Protein 5O9F (pdb70)

Structure (mmCIF, N/CA/C/O backbone):
data_5O9F
#
_entry.id   5O9F
#
_cell.length_a   65.842
_cell.length_b   105.293
_cell.length_c   109.287
_cell.angle_alpha   90.00
_cell.angle_beta   91.36
_cell.angle_gamma   90.00
#
_symmetry.space_group_name_H-M   'P 1 21 1'
#
loop_
_entity.id
_entity.type
_entity.pdbx_description
1 polymer 'Alcohol dehydrogenase'
2 non-polymer 'ZINC ION'
3 non-polymer NICOTINAMIDE-ADENINE-DINUCLEOTIDE
4 non-polymer '(2~{S})-2-methylpentanedioic acid'
5 water water
#
loop_
_atom_site.group_PDB
_atom_site.id
_atom_site.type_symbol
_atom_site.label_atom_id
_atom_site.label_alt_id
_atom_site.label_comp_id
_atom_site.label_asym_id
_atom_site.label_entity_id
_atom_site.label_seq_id
_atom_site.pdbx_PDB_ins_code
_atom_site.Cartn_x
_atom_site.Cartn_y
_atom_site.Cartn_z
_atom_site.occupancy
_atom_site.B_iso_or_equiv
_atom_site.auth_seq_id
_atom_site.auth_comp_id
_atom_site.auth_asym_id
_atom_site.auth_atom_id
_atom_site.pdbx_PDB_model_num
ATOM 1 N N . MET A 1 1 ? 96.035 28.824 270.958 1.00 28.39 1 MET A N 1
ATOM 2 C CA . MET A 1 1 ? 96.704 27.760 270.146 1.00 27.59 1 MET A CA 1
ATOM 3 C C . MET A 1 1 ? 97.036 28.283 268.770 1.00 27.39 1 MET A C 1
ATOM 4 O O . MET A 1 1 ? 96.417 29.240 268.298 1.00 27.65 1 MET A O 1
ATOM 9 N N . LYS A 1 2 ? 97.961 27.592 268.104 1.00 26.85 2 LYS A N 1
ATOM 10 C CA . LYS A 1 2 ? 98.332 27.934 266.733 1.00 26.51 2 LYS A CA 1
ATOM 11 C C . LYS A 1 2 ? 97.405 27.199 265.759 1.00 24.72 2 LYS A C 1
ATOM 12 O O . LYS A 1 2 ? 97.026 26.052 265.979 1.00 23.85 2 LYS A O 1
ATOM 18 N N . ALA A 1 3 ? 97.047 27.895 264.683 1.00 23.97 3 ALA A N 1
ATOM 19 C CA . ALA A 1 3 ? 96.216 27.352 263.629 1.00 22.84 3 ALA A CA 1
ATOM 20 C C . ALA A 1 3 ? 96.553 28.027 262.317 1.00 22.76 3 ALA A C 1
ATOM 21 O O . ALA A 1 3 ? 97.165 29.091 262.302 1.00 23.39 3 ALA A O 1
ATOM 23 N N . VAL A 1 4 ? 96.165 27.382 261.233 1.00 21.86 4 VAL A N 1
ATOM 24 C CA . VAL A 1 4 ? 96.274 27.961 259.884 1.00 22.27 4 VAL A CA 1
ATOM 25 C C . VAL A 1 4 ? 94.875 28.253 259.372 1.00 21.88 4 VAL A C 1
ATOM 26 O O . VAL A 1 4 ? 94.059 27.347 259.260 1.00 21.24 4 VAL A O 1
ATOM 30 N N . GLN A 1 5 ? 94.597 29.520 259.069 1.00 23.01 5 GLN A N 1
ATOM 31 C CA . GLN A 1 5 ? 93.258 29.927 258.650 1.00 23.06 5 GLN A CA 1
ATOM 32 C C . GLN A 1 5 ? 93.249 30.644 257.306 1.00 23.57 5 GLN A C 1
ATOM 33 O O . GLN A 1 5 ? 94.169 31.399 256.985 1.00 23.81 5 GLN A O 1
ATOM 39 N N . TYR A 1 6 ? 92.173 30.413 256.562 1.00 23.36 6 TYR A N 1
ATOM 40 C CA . TYR A 1 6 ? 91.775 31.291 255.462 1.00 24.22 6 TYR A CA 1
ATOM 41 C C . TYR A 1 6 ? 91.004 32.436 256.082 1.00 26.00 6 TYR A C 1
ATOM 42 O O . TYR A 1 6 ? 89.998 32.215 256.755 1.00 26.30 6 TYR A O 1
ATOM 51 N N . THR A 1 7 ? 91.495 33.656 255.896 1.00 27.27 7 THR A N 1
ATOM 52 C CA . THR A 1 7 ? 90.960 34.853 256.595 1.00 28.77 7 THR A CA 1
ATOM 53 C C . THR A 1 7 ? 90.415 35.972 255.692 1.00 30.66 7 THR A C 1
ATOM 54 O O . THR A 1 7 ? 89.692 36.860 256.170 1.00 31.84 7 THR A O 1
ATOM 58 N N . GLU A 1 8 ? 90.778 35.957 254.417 1.00 31.45 8 GLU A N 1
ATOM 59 C CA . GLU A 1 8 ? 90.433 37.037 253.498 1.00 33.39 8 GLU A CA 1
ATOM 60 C C . GLU A 1 8 ? 90.322 36.472 252.094 1.00 32.42 8 GLU A C 1
ATOM 61 O O . GLU A 1 8 ? 91.223 35.751 251.635 1.00 31.56 8 GLU A O 1
ATOM 67 N N . ILE A 1 9 ? 89.219 36.779 251.417 1.00 33.00 9 ILE A N 1
ATOM 68 C CA . ILE A 1 9 ? 88.957 36.234 250.076 1.00 32.74 9 ILE A CA 1
ATOM 69 C C . ILE A 1 9 ? 90.100 36.631 249.138 1.00 33.01 9 ILE A C 1
ATOM 70 O O . ILE A 1 9 ? 90.493 37.793 249.107 1.00 33.99 9 ILE A O 1
ATOM 75 N N . GLY A 1 10 ? 90.639 35.653 248.406 1.00 32.34 10 GLY A N 1
ATOM 76 C CA . GLY A 1 10 ? 91.737 35.893 247.452 1.00 33.16 10 GLY A CA 1
ATOM 77 C C . GLY A 1 10 ? 93.151 35.952 248.026 1.00 33.67 10 GLY A C 1
ATOM 78 O O . GLY A 1 10 ? 94.113 36.069 247.264 1.00 34.81 10 GLY A O 1
ATOM 79 N N . SER A 1 11 ? 93.282 35.858 249.354 1.00 32.92 11 SER A N 1
ATOM 80 C CA . SER A 1 11 ? 94.576 35.930 250.029 1.00 33.00 11 SER A CA 1
ATOM 81 C C . SER A 1 11 ? 95.030 34.539 250.428 1.00 31.02 11 SER A C 1
ATOM 82 O O . SER A 1 11 ? 94.229 33.611 250.538 1.00 29.67 11 SER A O 1
ATOM 85 N N . GLU A 1 12 ? 96.328 34.413 250.649 1.00 30.94 12 GLU A N 1
ATOM 86 C CA . GLU A 1 12 ? 96.894 33.165 251.140 1.00 29.96 12 GLU A CA 1
ATOM 87 C C . GLU A 1 12 ? 96.451 32.939 252.591 1.00 28.68 12 GLU A C 1
ATOM 88 O O . GLU A 1 12 ? 96.186 33.906 253.332 1.00 28.63 12 GLU A O 1
ATOM 94 N N . PRO A 1 13 ? 96.380 31.660 253.010 1.00 26.57 13 PRO A N 1
ATOM 95 C CA . PRO A 1 13 ? 96.104 31.370 254.419 1.00 26.42 13 PRO A CA 1
ATOM 96 C C . PRO A 1 13 ? 97.246 31.851 255.308 1.00 27.01 13 PRO A C 1
ATOM 97 O O . PRO A 1 13 ? 98.397 31.973 254.850 1.00 26.48 13 PRO A O 1
ATOM 101 N N . VAL A 1 14 ? 96.914 32.109 256.571 1.00 27.10 14 VAL A N 1
ATOM 102 C CA . VAL A 1 14 ? 97.847 32.692 257.520 1.00 28.22 14 VAL A CA 1
ATOM 103 C C . VAL A 1 14 ? 97.881 31.883 258.810 1.00 27.69 14 VAL A C 1
ATOM 104 O O . VAL A 1 14 ? 96.900 31.242 259.176 1.00 27.22 14 VAL A O 1
ATOM 108 N N . VAL A 1 15 ? 99.028 31.931 259.484 1.00 28.18 15 VAL A N 1
ATOM 109 C CA . VAL A 1 15 ? 99.193 31.329 260.799 1.00 27.93 15 VAL A CA 1
ATOM 110 C C . VAL A 1 15 ? 98.631 32.326 261.810 1.00 28.92 15 VAL A C 1
ATOM 111 O O . VAL A 1 15 ? 98.988 33.501 261.793 1.00 29.67 15 VAL A O 1
ATOM 115 N N . VAL A 1 16 ? 97.775 31.837 262.706 1.00 28.29 16 VAL A N 1
ATOM 116 C CA . VAL A 1 16 ? 97.091 32.677 263.682 1.00 29.26 16 VAL A CA 1
ATOM 117 C C . VAL A 1 16 ? 97.255 32.097 265.085 1.00 29.43 16 VAL A C 1
ATOM 118 O O . VAL A 1 16 ? 97.669 30.963 265.243 1.00 28.31 16 VAL A O 1
ATOM 122 N N . ASP A 1 17 ? 96.938 32.908 266.093 1.00 31.27 17 ASP A N 1
ATOM 123 C CA . ASP A 1 17 ? 96.746 32.430 267.452 1.00 32.02 17 ASP A CA 1
ATOM 124 C C . ASP A 1 17 ? 95.278 32.666 267.798 1.00 31.14 17 ASP A C 1
ATOM 125 O O . ASP A 1 17 ? 94.802 33.805 267.787 1.00 31.66 17 ASP A O 1
ATOM 130 N N . ILE A 1 18 ? 94.577 31.575 268.102 1.00 29.44 18 ILE A N 1
ATOM 131 C CA . ILE A 1 18 ? 93.167 31.611 268.471 1.00 29.00 18 ILE A CA 1
ATOM 132 C C . ILE A 1 18 ? 92.978 30.721 269.704 1.00 28.84 18 ILE A C 1
ATOM 133 O O . ILE A 1 18 ? 93.827 29.867 269.970 1.00 28.25 18 ILE A O 1
ATOM 138 N N . PRO A 1 19 ? 91.875 30.915 270.459 1.00 29.17 19 PRO A N 1
ATOM 139 C CA . PRO A 1 19 ? 91.712 30.114 271.681 1.00 29.20 19 PRO A CA 1
ATOM 140 C C . PRO A 1 19 ? 91.589 28.630 271.441 1.00 27.78 19 PRO A C 1
ATOM 141 O O . PRO A 1 19 ? 90.943 28.200 270.480 1.00 26.97 19 PRO A O 1
ATOM 145 N N . THR A 1 20 ? 92.214 27.845 272.316 1.00 27.83 20 THR A N 1
ATOM 146 C CA . THR A 1 20 ? 91.984 26.409 272.343 1.00 27.51 20 THR A CA 1
ATOM 147 C C . THR A 1 20 ? 90.518 26.182 272.743 1.00 27.92 20 THR A C 1
ATOM 148 O O . THR A 1 20 ? 90.068 26.700 273.761 1.00 28.56 20 THR A O 1
ATOM 152 N N . PRO A 1 21 ? 89.767 25.427 271.910 1.00 27.75 21 PRO A N 1
ATOM 153 C CA . PRO A 1 21 ? 88.355 25.216 272.222 1.00 28.55 21 PRO A CA 1
ATOM 154 C C . PRO A 1 21 ? 88.152 24.223 273.360 1.00 30.09 21 PRO A C 1
ATOM 155 O O . PRO A 1 21 ? 89.063 23.475 273.706 1.00 29.87 21 PRO A O 1
ATOM 159 N N . THR A 1 22 ? 86.958 24.254 273.929 1.00 32.59 22 THR A N 1
ATOM 160 C CA . THR A 1 22 ? 86.543 23.337 274.992 1.00 34.60 22 THR A CA 1
ATOM 161 C C . THR A 1 22 ? 85.335 22.571 274.458 1.00 33.51 22 THR A C 1
ATOM 162 O O . THR A 1 22 ? 84.469 23.175 273.821 1.00 33.88 22 THR A O 1
ATOM 166 N N . PRO A 1 23 ? 85.294 21.237 274.661 1.00 32.02 23 PRO A N 1
ATOM 167 C CA . PRO A 1 23 ? 84.163 20.482 274.140 1.00 31.54 23 PRO A CA 1
ATOM 168 C C . PRO A 1 23 ? 82.896 20.694 274.967 1.00 32.49 23 PRO A C 1
ATOM 169 O O . PRO A 1 23 ? 82.947 20.629 276.194 1.00 33.16 23 PRO A O 1
ATOM 173 N N . GLY A 1 24 ? 81.785 20.957 274.279 1.00 32.80 24 GLY A N 1
ATOM 174 C CA . GLY A 1 24 ? 80.458 20.956 274.887 1.00 34.04 24 GLY A CA 1
ATOM 175 C C . GLY A 1 24 ? 79.920 19.544 274.962 1.00 33.95 24 GLY A C 1
ATOM 176 O O . GLY A 1 24 ? 80.604 18.601 274.558 1.00 32.96 24 GLY A O 1
ATOM 177 N N . PRO A 1 25 ? 78.677 19.377 275.454 1.00 34.78 25 PRO A N 1
ATOM 178 C CA . PRO A 1 25 ? 78.061 18.040 275.532 1.00 34.63 25 PRO A CA 1
ATOM 179 C C . PRO A 1 25 ? 78.093 17.266 274.221 1.00 32.91 25 PRO A C 1
ATOM 180 O O . PRO A 1 25 ? 77.792 17.825 273.161 1.00 32.82 25 PRO A O 1
ATOM 184 N N . GLY A 1 26 ? 78.512 16.002 274.289 1.00 31.39 26 GLY A N 1
ATOM 185 C CA . GLY A 1 26 ? 78.630 15.150 273.109 1.00 29.57 26 GLY A CA 1
ATOM 186 C C . GLY A 1 26 ? 79.867 15.361 272.243 1.00 27.86 26 GLY A C 1
ATOM 187 O O . GLY A 1 26 ? 80.154 14.521 271.389 1.00 26.64 26 GLY A O 1
ATOM 188 N N . GLU A 1 27 ? 80.593 16.459 272.436 1.00 27.71 27 GLU A N 1
ATOM 189 C CA . GLU A 1 27 ? 81.783 16.765 271.621 1.00 26.88 27 GLU A CA 1
ATOM 190 C C . GLU A 1 27 ? 83.054 16.132 272.192 1.00 25.61 27 GLU A C 1
ATOM 191 O O . GLU A 1 27 ? 83.104 15.758 273.364 1.00 26.24 27 GLU A O 1
ATOM 197 N N . ILE A 1 28 ? 84.075 16.028 271.351 1.00 23.90 28 ILE A N 1
ATOM 198 C CA . ILE A 1 28 ? 85.379 15.523 271.758 1.00 23.29 28 ILE A CA 1
ATOM 199 C C . ILE A 1 28 ? 86.440 16.522 271.301 1.00 22.68 28 ILE A C 1
ATOM 200 O O . ILE A 1 28 ? 86.409 16.995 270.164 1.00 22.61 28 ILE A O 1
ATOM 205 N N . LEU A 1 29 ? 87.367 16.841 272.203 1.00 22.89 29 LEU A N 1
ATOM 206 C CA . LEU A 1 29 ? 88.520 17.645 271.851 1.00 22.30 29 LEU A CA 1
ATOM 207 C C . LEU A 1 29 ? 89.670 16.717 271.533 1.00 21.91 29 LEU A C 1
ATOM 208 O O . LEU A 1 29 ? 90.032 15.876 272.366 1.00 21.88 29 LEU A O 1
ATOM 213 N N . LEU A 1 30 ? 90.230 16.861 270.335 1.00 21.41 30 LEU A N 1
ATOM 214 C CA . LEU A 1 30 ? 91.425 16.123 269.942 1.00 21.22 30 LEU A CA 1
ATOM 215 C C . LEU A 1 30 ? 92.655 17.015 269.992 1.00 21.74 30 LEU A C 1
ATOM 216 O O . LEU A 1 30 ? 92.589 18.175 269.576 1.00 21.46 30 LEU A O 1
ATOM 221 N N . LYS A 1 31 ? 93.772 16.450 270.443 1.00 22.21 31 LYS A N 1
ATOM 222 C CA . LYS A 1 31 ? 95.081 17.030 270.165 1.00 22.94 31 LYS A CA 1
ATOM 223 C C . LYS A 1 31 ? 95.480 16.509 268.791 1.00 21.45 31 LYS A C 1
ATOM 224 O O . LYS A 1 31 ? 95.611 15.304 268.595 1.00 21.28 31 LYS A O 1
ATOM 230 N N . VAL A 1 32 ? 95.644 17.413 267.832 1.00 20.74 32 VAL A N 1
ATOM 231 C CA . VAL A 1 32 ? 95.895 16.985 266.447 1.00 19.81 32 VAL A CA 1
ATOM 232 C C . VAL A 1 32 ? 97.322 16.467 266.316 1.00 20.43 32 VAL A C 1
ATOM 233 O O . VAL A 1 32 ? 98.274 17.132 266.751 1.00 21.10 32 VAL A O 1
ATOM 237 N N . THR A 1 33 ? 97.472 15.296 265.714 1.00 19.95 33 THR A N 1
ATOM 238 C CA . THR A 1 33 ? 98.790 14.712 265.460 1.00 20.73 33 THR A CA 1
ATOM 239 C C . THR A 1 33 ? 99.192 14.817 263.979 1.00 19.89 33 THR A C 1
ATOM 240 O O . THR A 1 33 ? 100.377 14.770 263.673 1.00 20.49 33 THR A O 1
ATOM 244 N N . ALA A 1 34 ? 98.226 14.982 263.084 1.00 19.36 34 ALA A N 1
ATOM 245 C CA . ALA A 1 34 ? 98.501 15.133 261.650 1.00 18.89 34 ALA A CA 1
ATOM 246 C C . ALA A 1 34 ? 97.286 15.695 260.917 1.00 18.45 34 ALA A C 1
ATOM 247 O O . ALA A 1 34 ? 96.171 15.303 261.188 1.00 17.99 34 ALA A O 1
ATOM 249 N N . ALA A 1 35 ? 97.534 16.612 259.990 1.00 18.65 35 ALA A N 1
ATOM 250 C CA . ALA A 1 35 ? 96.493 17.299 259.234 1.00 18.60 35 ALA A CA 1
ATOM 251 C C . ALA A 1 35 ? 96.895 17.315 257.758 1.00 18.62 35 ALA A C 1
ATOM 252 O O . ALA A 1 35 ? 97.916 17.898 257.393 1.00 19.03 35 ALA A O 1
ATOM 254 N N . GLY A 1 36 ? 96.116 16.629 256.915 1.00 17.58 36 GLY A N 1
ATOM 255 C CA . GLY A 1 36 ? 96.415 16.539 255.490 1.00 17.28 36 GLY A CA 1
ATOM 256 C C . GLY A 1 36 ? 95.951 17.747 254.694 1.00 17.38 36 GLY A C 1
ATOM 257 O O . GLY A 1 36 ? 94.920 18.343 255.021 1.00 17.51 36 GLY A O 1
ATOM 258 N N . LEU A 1 37 ? 96.725 18.112 253.665 1.00 17.31 37 LEU A N 1
ATOM 259 C CA . LEU A 1 37 ? 96.330 19.150 252.693 1.00 17.87 37 LEU A CA 1
ATOM 260 C C . LEU A 1 37 ? 95.701 18.479 251.492 1.00 18.02 37 LEU A C 1
ATOM 261 O O . LEU A 1 37 ? 96.273 17.545 250.952 1.00 19.06 37 LEU A O 1
ATOM 266 N N . CYS A 1 38 ? 94.541 18.959 251.069 1.00 18.38 38 CYS A N 1
ATOM 267 C CA . CYS A 1 38 ? 93.832 18.373 249.910 1.00 17.96 38 CYS A CA 1
ATOM 268 C C . CYS A 1 38 ? 93.728 19.443 248.828 1.00 17.65 38 CYS A C 1
ATOM 269 O O . CYS A 1 38 ? 93.547 20.610 249.123 1.00 18.77 38 CYS A O 1
ATOM 272 N N . TYR A 1 39 ? 93.834 19.048 247.552 1.00 17.03 39 TYR A N 1
ATOM 273 C CA . TYR A 1 39 ? 93.734 20.038 246.478 1.00 17.53 39 TYR A CA 1
ATOM 274 C C . TYR A 1 39 ? 92.388 20.771 246.479 1.00 17.44 39 TYR A C 1
ATOM 275 O O . TYR A 1 39 ? 92.311 21.930 246.041 1.00 18.07 39 TYR A O 1
ATOM 284 N N . SER A 1 40 ? 91.347 20.151 247.029 1.00 17.04 40 SER A N 1
ATOM 285 C CA . SER A 1 40 ? 90.076 20.864 247.171 1.00 17.73 40 SER A CA 1
ATOM 286 C C . SER A 1 40 ? 90.233 22.160 247.974 1.00 18.62 40 SER A C 1
ATOM 287 O O . SER A 1 40 ? 89.500 23.112 247.734 1.00 18.76 40 SER A O 1
ATOM 290 N N . ASP A 1 41 ? 91.178 22.195 248.914 1.00 19.02 41 ASP A N 1
ATOM 291 C CA . ASP A 1 41 ? 91.428 23.423 249.682 1.00 20.18 41 ASP A CA 1
ATOM 292 C C . ASP A 1 41 ? 91.850 24.584 248.762 1.00 20.81 41 ASP A C 1
ATOM 293 O O . ASP A 1 41 ? 91.466 25.731 248.975 1.00 21.56 41 ASP A O 1
ATOM 298 N N . ILE A 1 42 ? 92.644 24.261 247.742 1.00 20.76 42 ILE A N 1
ATOM 299 C CA . ILE A 1 42 ? 93.049 25.253 246.735 1.00 21.43 42 ILE A CA 1
ATOM 300 C C . ILE A 1 42 ? 91.818 25.768 245.984 1.00 21.73 42 ILE A C 1
ATOM 301 O O . ILE A 1 42 ? 91.607 26.987 245.887 1.00 22.00 42 ILE A O 1
ATOM 306 N N . SER A 1 43 ? 90.995 24.849 245.483 1.00 20.99 43 SER A N 1
ATOM 307 C CA . SER A 1 43 ? 89.771 25.239 244.772 1.00 21.34 43 SER A CA 1
ATOM 308 C C . SER A 1 43 ? 88.858 26.112 245.636 1.00 21.99 43 SER A C 1
ATOM 309 O O . SER A 1 43 ? 88.317 27.101 245.155 1.00 22.27 43 SER A O 1
ATOM 312 N N . VAL A 1 44 ? 88.734 25.769 246.919 1.00 21.66 44 VAL A N 1
ATOM 313 C CA . VAL A 1 44 ? 87.927 26.563 247.862 1.00 22.81 44 VAL A CA 1
ATOM 314 C C . VAL A 1 44 ? 88.486 27.976 248.017 1.00 23.45 44 VAL A C 1
ATOM 315 O O . VAL A 1 44 ? 87.737 28.960 247.937 1.00 23.79 44 VAL A O 1
ATOM 319 N N . MET A 1 45 ? 89.804 28.086 248.198 1.00 23.37 45 MET A N 1
ATOM 320 C CA . MET A 1 45 ? 90.427 29.389 248.387 1.00 24.74 45 MET A CA 1
ATOM 321 C C . MET A 1 45 ? 90.437 30.236 247.099 1.00 25.51 45 MET A C 1
ATOM 322 O O . MET A 1 45 ? 90.631 31.441 247.164 1.00 26.28 45 MET A O 1
ATOM 327 N N . ASP A 1 46 ? 90.235 29.589 245.949 1.00 25.51 46 ASP A N 1
ATOM 328 C CA . ASP A 1 46 ? 90.119 30.301 244.661 1.00 27.35 46 ASP A CA 1
ATOM 329 C C . ASP A 1 46 ? 88.700 30.760 244.310 1.00 28.24 46 ASP A C 1
ATOM 330 O O . ASP A 1 46 ? 88.520 31.490 243.317 1.00 28.76 46 ASP A O 1
ATOM 335 N N . MET A 1 47 ? 87.710 30.374 245.109 1.00 28.25 47 MET A N 1
ATOM 336 C CA . MET A 1 47 ? 86.333 30.826 244.897 1.00 29.48 47 MET A CA 1
ATOM 337 C C . MET A 1 47 ? 86.231 32.327 245.098 1.00 30.81 47 MET A C 1
ATOM 338 O O . MET A 1 47 ? 86.796 32.865 246.050 1.00 31.05 47 MET A O 1
ATOM 343 N N . PRO A 1 48 ? 85.497 33.022 244.196 1.00 31.70 48 PRO A N 1
ATOM 344 C CA . PRO A 1 48 ? 85.235 34.431 244.444 1.00 33.12 48 PRO A CA 1
ATOM 345 C C . PRO A 1 48 ? 84.286 34.634 245.619 1.00 33.47 48 PRO A C 1
ATOM 346 O O . PRO A 1 48 ? 83.619 33.685 246.046 1.00 32.16 48 PRO A O 1
ATOM 350 N N . ALA A 1 49 ? 84.248 35.859 246.135 1.00 35.13 49 ALA A N 1
ATOM 351 C CA . ALA A 1 49 ? 83.436 36.209 247.305 1.00 37.12 49 ALA A CA 1
ATOM 352 C C . ALA A 1 49 ? 81.974 35.763 247.195 1.00 38.29 49 ALA A C 1
ATOM 353 O O . ALA A 1 49 ? 81.401 35.262 248.167 1.00 39.05 49 ALA A O 1
ATOM 355 N N . ALA A 1 50 ? 81.394 35.906 246.006 1.00 39.65 50 ALA A N 1
ATOM 356 C CA . ALA A 1 50 ? 79.988 35.533 245.767 1.00 40.40 50 ALA A CA 1
ATOM 357 C C . ALA A 1 50 ? 79.691 34.034 245.901 1.00 38.99 50 ALA A C 1
ATOM 358 O O . ALA A 1 50 ? 78.564 33.656 246.231 1.00 40.56 50 ALA A O 1
ATOM 360 N N . GLN A 1 51 ? 80.688 33.192 245.643 1.00 36.59 51 GLN A N 1
ATOM 361 C CA . GLN A 1 51 ? 80.542 31.742 245.721 1.00 34.85 51 GLN A CA 1
ATOM 362 C C . GLN A 1 51 ? 80.951 31.177 247.100 1.00 33.06 51 GLN A C 1
ATOM 363 O O . GLN A 1 51 ? 80.323 30.244 247.594 1.00 32.24 51 GLN A O 1
ATOM 369 N N . TYR A 1 52 ? 82.012 31.729 247.689 1.00 31.81 52 TYR A N 1
ATOM 370 C CA . TYR A 1 52 ? 82.559 31.200 248.948 1.00 30.46 52 TYR A CA 1
ATOM 371 C C . TYR A 1 52 ? 81.518 31.273 250.063 1.00 31.01 52 TYR A C 1
ATOM 372 O O . TYR A 1 52 ? 81.022 32.330 250.366 1.00 31.88 52 TYR A O 1
ATOM 381 N N . ALA A 1 53 ? 81.209 30.120 250.657 1.00 31.41 53 ALA A N 1
ATOM 382 C CA . ALA A 1 53 ? 80.089 29.991 251.603 1.00 32.00 53 ALA A CA 1
ATOM 383 C C . ALA A 1 53 ? 80.494 29.425 252.979 1.00 31.82 53 ALA A C 1
ATOM 384 O O . ALA A 1 53 ? 79.624 29.221 253.828 1.00 32.61 53 ALA A O 1
ATOM 386 N N . TYR A 1 54 ? 81.792 29.199 253.211 1.00 29.99 54 TYR A N 1
ATOM 387 C CA . TYR A 1 54 ? 82.238 28.512 254.428 1.00 29.00 54 TYR A CA 1
ATOM 388 C C . TYR A 1 54 ? 82.568 29.418 255.599 1.00 29.06 54 TYR A C 1
ATOM 389 O O . TYR A 1 54 ? 82.932 28.920 256.661 1.00 28.47 54 TYR A O 1
ATOM 398 N N . GLY A 1 55 ? 82.450 30.734 255.411 1.00 28.96 55 GLY A N 1
ATOM 399 C CA . GLY A 1 55 ? 82.657 31.708 256.474 1.00 29.61 55 GLY A CA 1
ATOM 400 C C . GLY A 1 55 ? 84.124 32.035 256.682 1.00 28.78 55 GLY A C 1
ATOM 401 O O . GLY A 1 55 ? 85.000 31.214 256.391 1.00 28.37 55 GLY A O 1
ATOM 402 N N . LEU A 1 56 ? 84.372 33.246 257.170 1.00 29.94 56 LEU A N 1
ATOM 403 C CA . LEU A 1 56 ? 85.711 33.721 257.493 1.00 29.83 56 LEU A CA 1
ATOM 404 C C . LEU A 1 56 ? 85.766 34.182 258.951 1.00 30.49 56 LEU A C 1
ATOM 405 O O . LEU A 1 56 ? 84.859 34.874 259.401 1.00 31.51 56 LEU A O 1
ATOM 410 N N . PRO A 1 57 ? 86.826 33.846 259.693 1.00 29.92 57 PRO A N 1
ATOM 411 C CA . PRO A 1 57 ? 87.913 32.962 259.254 1.00 28.56 57 PRO A CA 1
ATOM 412 C C . PRO A 1 57 ? 87.485 31.496 259.218 1.00 26.80 57 PRO A C 1
ATOM 413 O O . PRO A 1 57 ? 86.447 31.136 259.774 1.00 26.71 57 PRO A O 1
ATOM 417 N N . LEU A 1 58 ? 88.278 30.678 258.542 1.00 25.52 58 LEU A N 1
ATOM 418 C CA . LEU A 1 58 ? 88.092 29.241 258.515 1.00 24.18 58 LEU A CA 1
ATOM 419 C C . LEU A 1 58 ? 89.421 28.557 258.796 1.00 23.32 58 LEU A C 1
ATOM 420 O O . LEU A 1 58 ? 90.382 28.750 258.054 1.00 23.15 58 LEU A O 1
ATOM 425 N N . THR A 1 59 ? 89.477 27.759 259.861 1.00 22.29 59 THR A N 1
ATOM 426 C CA . THR A 1 59 ? 90.612 26.885 260.103 1.00 21.68 59 THR A CA 1
ATOM 427 C C . THR A 1 59 ? 90.557 25.758 259.101 1.00 20.84 59 THR A C 1
ATOM 428 O O . THR A 1 59 ? 89.591 24.993 259.075 1.00 20.63 59 THR A O 1
ATOM 432 N N . LEU A 1 60 ? 91.590 25.654 258.279 1.00 20.83 60 LEU A N 1
ATOM 433 C CA . LEU A 1 60 ? 91.630 24.690 257.213 1.00 20.54 60 LEU A CA 1
ATOM 434 C C . LEU A 1 60 ? 91.890 23.272 257.723 1.00 20.26 60 LEU A C 1
ATOM 435 O O . LEU A 1 60 ? 92.269 23.085 258.891 1.00 20.51 60 LEU A O 1
ATOM 440 N N . GLY A 1 61 ? 91.662 22.290 256.864 1.00 19.31 61 GLY A N 1
ATOM 441 C CA . GLY A 1 61 ? 92.085 20.923 257.092 1.00 19.27 61 GLY A CA 1
ATOM 442 C C . GLY A 1 61 ? 90.926 19.979 257.307 1.00 19.13 61 GLY A C 1
ATOM 443 O O . GLY A 1 61 ? 90.342 19.962 258.390 1.00 19.66 61 GLY A O 1
ATOM 444 N N . HIS A 1 62 ? 90.595 19.191 256.288 1.00 18.62 62 HIS A N 1
ATOM 445 C CA . HIS A 1 62 ? 89.511 18.203 256.407 1.00 18.76 62 HIS A CA 1
ATOM 446 C C . HIS A 1 62 ? 90.040 16.779 256.399 1.00 18.34 62 HIS A C 1
ATOM 447 O O . HIS A 1 62 ? 89.248 15.816 256.324 1.00 18.28 62 HIS A O 1
ATOM 454 N N . GLU A 1 63 ? 91.362 16.636 256.519 1.00 18.38 63 GLU A N 1
ATOM 455 C CA . GLU A 1 63 ? 92.011 15.359 256.767 1.00 18.24 63 GLU A CA 1
ATOM 456 C C . GLU A 1 63 ? 92.652 15.422 258.136 1.00 19.10 63 GLU A C 1
ATOM 457 O O . GLU A 1 63 ? 93.721 15.991 258.280 1.00 21.33 63 GLU A O 1
ATOM 463 N N . GLY A 1 64 ? 92.007 14.854 259.155 1.00 17.94 64 GLY A N 1
ATOM 464 C CA . GLY A 1 64 ? 92.501 14.998 260.525 1.00 17.87 64 GLY A CA 1
ATOM 465 C C . GLY A 1 64 ? 92.658 13.692 261.282 1.00 17.49 64 GLY A C 1
ATOM 466 O O . GLY A 1 64 ? 91.798 12.819 261.206 1.00 16.68 64 GLY A O 1
ATOM 467 N N . VAL A 1 65 ? 93.762 13.576 261.992 1.00 17.87 65 VAL A N 1
ATOM 468 C CA A VAL A 1 65 ? 94.007 12.502 262.970 0.50 17.98 65 VAL A CA 1
ATOM 469 C CA B VAL A 1 65 ? 94.003 12.497 262.974 0.50 17.96 65 VAL A CA 1
ATOM 470 C C . VAL A 1 65 ? 94.509 13.153 264.250 1.00 18.97 65 VAL A C 1
ATOM 471 O O . VAL A 1 65 ? 95.154 14.196 264.209 1.00 18.88 65 VAL A O 1
ATOM 478 N N . GLY A 1 66 ? 94.208 12.528 265.383 1.00 18.88 66 GLY A N 1
ATOM 479 C CA . GLY A 1 66 ? 94.653 13.049 266.654 1.00 19.76 66 GLY A CA 1
ATOM 480 C C . GLY A 1 66 ? 94.556 12.040 267.770 1.00 20.33 66 GLY A C 1
ATOM 481 O O . GLY A 1 66 ? 94.311 10.845 267.549 1.00 20.03 66 GLY A O 1
ATOM 482 N N . THR A 1 67 ? 94.755 12.534 268.970 1.00 20.88 67 THR A N 1
ATOM 483 C CA . THR A 1 67 ? 94.527 11.758 270.181 1.00 21.91 67 THR A CA 1
ATOM 484 C C . THR A 1 67 ? 93.456 12.468 270.989 1.00 21.76 67 THR A C 1
ATOM 485 O O . THR A 1 67 ? 93.418 13.696 271.028 1.00 21.58 67 THR A O 1
ATOM 489 N N . VAL A 1 68 ? 92.591 11.683 271.628 1.00 21.69 68 VAL A N 1
ATOM 490 C CA . VAL A 1 68 ? 91.513 12.229 272.443 1.00 22.26 68 VAL A CA 1
ATOM 491 C C . VAL A 1 68 ? 92.144 12.974 273.618 1.00 23.20 68 VAL A C 1
ATOM 492 O O . VAL A 1 68 ? 92.933 12.392 274.398 1.00 23.63 68 VAL A O 1
ATOM 496 N N . ALA A 1 69 ? 91.846 14.268 273.713 1.00 23.71 69 ALA A N 1
ATOM 497 C CA . ALA A 1 69 ? 92.395 15.105 274.774 1.00 25.17 69 ALA A CA 1
ATOM 498 C C . ALA A 1 69 ? 91.391 15.305 275.901 1.00 26.74 69 ALA A C 1
ATOM 499 O O . ALA A 1 69 ? 91.757 15.222 277.084 1.00 27.36 69 ALA A O 1
ATOM 501 N N . GLU A 1 70 ? 90.154 15.651 275.541 1.00 27.30 70 GLU A N 1
ATOM 502 C CA . GLU A 1 70 ? 89.083 15.895 276.502 1.00 29.10 70 GLU A CA 1
ATOM 503 C C . GLU A 1 70 ? 87.758 15.414 275.968 1.00 28.84 70 GLU A C 1
ATOM 504 O O . GLU A 1 70 ? 87.455 15.605 274.786 1.00 27.16 70 GLU A O 1
ATOM 510 N N . LEU A 1 71 ? 86.985 14.782 276.845 1.00 30.02 71 LEU A N 1
ATOM 511 C CA . LEU A 1 71 ? 85.649 14.297 276.517 1.00 30.50 71 LEU A CA 1
ATOM 512 C C . LEU A 1 71 ? 84.621 15.308 276.985 1.00 31.53 71 LEU A C 1
ATOM 513 O O . LEU A 1 71 ? 84.653 15.753 278.143 1.00 32.22 71 LEU A O 1
ATOM 518 N N . GLY A 1 72 ? 83.719 15.693 276.091 1.00 31.57 72 GLY A N 1
ATOM 519 C CA . GLY A 1 72 ? 82.586 16.526 276.466 1.00 33.37 72 GLY A CA 1
ATOM 520 C C . GLY A 1 72 ? 81.613 15.720 277.323 1.00 34.89 72 GLY A C 1
ATOM 521 O O . GLY A 1 72 ? 81.679 14.482 277.380 1.00 34.34 72 GLY A O 1
ATOM 522 N N . GLU A 1 73 ? 80.711 16.429 277.982 1.00 37.73 73 GLU A N 1
ATOM 523 C CA . GLU A 1 73 ? 79.710 15.802 278.855 1.00 40.03 73 GLU A CA 1
ATOM 524 C C . GLU A 1 73 ? 78.963 14.678 278.127 1.00 38.83 73 GLU A C 1
ATOM 525 O O . GLU A 1 73 ? 78.489 14.860 277.000 1.00 37.30 73 GLU A O 1
ATOM 531 N N . GLY A 1 74 ? 78.901 13.511 278.768 1.00 39.21 74 GLY A N 1
ATOM 532 C CA . GLY A 1 74 ? 78.115 12.390 278.273 1.00 39.63 74 GLY A CA 1
ATOM 533 C C . GLY A 1 74 ? 78.755 11.538 277.197 1.00 38.97 74 GLY A C 1
ATOM 534 O O . GLY A 1 74 ? 78.105 10.608 276.690 1.00 38.90 74 GLY A O 1
ATOM 535 N N . VAL A 1 75 ? 80.010 11.839 276.818 1.00 38.22 75 VAL A N 1
ATOM 536 C CA . VAL A 1 75 ? 80.669 11.079 275.762 1.00 37.81 75 VAL A CA 1
ATOM 537 C C . VAL A 1 75 ? 81.209 9.764 276.320 1.00 38.96 75 VAL A C 1
ATOM 538 O O . VAL A 1 75 ? 81.932 9.740 277.307 1.00 39.86 75 VAL A O 1
ATOM 542 N N . THR A 1 76 ? 80.863 8.683 275.630 1.00 39.69 76 THR A N 1
ATOM 543 C CA . THR A 1 76 ? 81.386 7.357 275.921 1.00 40.62 76 THR A CA 1
ATOM 544 C C . THR A 1 76 ? 81.923 6.682 274.648 1.00 38.07 76 THR A C 1
ATOM 545 O O . THR A 1 76 ? 81.696 7.140 273.520 1.00 40.18 76 THR A O 1
ATOM 549 N N . GLY A 1 77 ? 82.653 5.598 274.850 1.00 36.62 77 GLY A N 1
ATOM 550 C CA . GLY A 1 77 ? 83.254 4.828 273.769 1.00 34.18 77 GLY A CA 1
ATOM 551 C C . GLY A 1 77 ? 84.676 5.226 273.422 1.00 31.70 77 GLY A C 1
ATOM 552 O O . GLY A 1 77 ? 85.290 4.542 272.596 1.00 30.44 77 GLY A O 1
ATOM 553 N N . PHE A 1 78 ? 85.173 6.317 274.018 1.00 30.58 78 PHE A N 1
ATOM 554 C CA . PHE A 1 78 ? 86.585 6.688 273.896 1.00 29.12 78 PHE A CA 1
ATOM 555 C C . PHE A 1 78 ? 87.180 7.122 275.218 1.00 29.51 78 PHE A C 1
ATOM 556 O O . PHE A 1 78 ? 86.494 7.708 276.035 1.00 30.19 78 PHE A O 1
ATOM 564 N N . GLY A 1 79 ? 88.461 6.812 275.398 1.00 29.06 79 GLY A N 1
ATOM 565 C CA . GLY A 1 79 ? 89.244 7.268 276.534 1.00 29.09 79 GLY A CA 1
ATOM 566 C C . GLY A 1 79 ? 90.276 8.294 276.131 1.00 27.97 79 GLY A C 1
ATOM 567 O O . GLY A 1 79 ? 90.707 8.358 274.963 1.00 26.15 79 GLY A O 1
ATOM 568 N N . VAL A 1 80 ? 90.689 9.102 277.102 1.00 28.30 80 VAL A N 1
ATOM 569 C CA . VAL A 1 80 ? 91.722 10.105 276.875 1.00 27.83 80 VAL A CA 1
ATOM 570 C C . VAL A 1 80 ? 92.999 9.379 276.417 1.00 27.50 80 VAL A C 1
ATOM 571 O O . VAL A 1 80 ? 93.362 8.347 276.979 1.00 28.21 80 VAL A O 1
ATOM 575 N N . GLY A 1 81 ? 93.638 9.903 275.373 1.00 25.79 81 GLY A N 1
ATOM 576 C CA . GLY A 1 81 ? 94.815 9.275 274.767 1.00 25.39 81 GLY A CA 1
ATOM 577 C C . GLY A 1 81 ? 94.533 8.413 273.537 1.00 24.07 81 GLY A C 1
ATOM 578 O O . GLY A 1 81 ? 95.445 8.133 272.784 1.00 24.39 81 GLY A O 1
ATOM 579 N N . ASP A 1 82 ? 93.283 8.000 273.312 1.00 23.25 82 ASP A N 1
ATOM 580 C CA . ASP A 1 82 ? 92.978 7.133 272.157 1.00 22.33 82 ASP A CA 1
ATOM 581 C C . ASP A 1 82 ? 93.336 7.819 270.832 1.00 21.35 82 ASP A C 1
ATOM 582 O O . ASP A 1 82 ? 92.953 8.975 270.611 1.00 20.99 82 ASP A O 1
ATOM 587 N N . ALA A 1 83 ? 94.032 7.091 269.964 1.00 20.52 83 ALA A N 1
ATOM 588 C CA . ALA A 1 83 ? 94.393 7.599 268.636 1.00 19.99 83 ALA A CA 1
ATOM 589 C C . ALA A 1 83 ? 93.219 7.372 267.697 1.00 19.11 83 ALA A C 1
ATOM 590 O O . ALA A 1 83 ? 92.724 6.245 267.555 1.00 18.49 83 ALA A O 1
ATOM 592 N N . VAL A 1 84 ? 92.783 8.452 267.040 1.00 18.79 84 VAL A N 1
ATOM 593 C CA . VAL A 1 84 ? 91.596 8.421 266.200 1.00 18.07 84 VAL A CA 1
ATOM 594 C C . VAL A 1 84 ? 91.747 9.220 264.927 1.00 17.61 84 VAL A C 1
ATOM 595 O O . VAL A 1 84 ? 92.491 10.193 264.887 1.00 17.97 84 VAL A O 1
ATOM 599 N N . ALA A 1 85 ? 91.045 8.770 263.897 1.00 16.91 85 ALA A N 1
ATOM 600 C CA . ALA A 1 85 ? 90.880 9.515 262.655 1.00 16.33 85 ALA A CA 1
ATOM 601 C C . ALA A 1 85 ? 89.494 10.129 262.625 1.00 16.46 85 ALA A C 1
ATOM 602 O O . ALA A 1 85 ? 88.537 9.558 263.148 1.00 16.83 85 ALA A O 1
ATOM 604 N N . VAL A 1 86 ? 89.390 11.295 261.992 1.00 16.11 86 VAL A N 1
ATOM 605 C CA . VAL A 1 86 ? 88.143 12.038 261.928 1.00 16.73 86 VAL A CA 1
ATOM 606 C C . VAL A 1 86 ? 87.423 11.713 260.620 1.00 16.33 86 VAL A C 1
ATOM 607 O O . VAL A 1 86 ? 87.973 11.857 259.530 1.00 15.73 86 VAL A O 1
ATOM 611 N N . TYR A 1 87 ? 86.198 11.213 260.748 1.00 16.76 87 TYR A N 1
ATOM 612 C CA . TYR A 1 87 ? 85.328 11.020 259.602 1.00 16.58 87 TYR A CA 1
ATOM 613 C C . TYR A 1 87 ? 84.869 12.408 259.166 1.00 16.88 87 TYR A C 1
ATOM 614 O O . TYR A 1 87 ? 84.240 13.123 259.950 1.00 17.69 87 TYR A O 1
ATOM 623 N N . GLY A 1 88 ? 85.185 12.764 257.931 1.00 16.70 88 GLY A N 1
ATOM 624 C CA . GLY A 1 88 ? 85.025 14.127 257.423 1.00 17.38 88 GLY A CA 1
ATOM 625 C C . GLY A 1 88 ? 83.634 14.641 257.050 1.00 17.54 88 GLY A C 1
ATOM 626 O O . GLY A 1 88 ? 83.253 15.729 257.458 1.00 18.37 88 GLY A O 1
ATOM 627 N N . PRO A 1 89 ? 82.859 13.857 256.263 1.00 17.37 89 PRO A N 1
ATOM 628 C CA . PRO A 1 89 ? 81.625 14.449 255.676 1.00 17.78 89 PRO A CA 1
ATOM 629 C C . PRO A 1 89 ? 80.421 14.310 256.593 1.00 17.99 89 PRO A C 1
ATOM 630 O O . PRO A 1 89 ? 79.523 13.497 256.369 1.00 18.73 89 PRO A O 1
ATOM 634 N N . TRP A 1 90 ? 80.376 15.151 257.621 1.00 17.69 90 TRP A N 1
ATOM 635 C CA . TRP A 1 90 ? 79.385 15.013 258.662 1.00 18.07 90 TRP A CA 1
ATOM 636 C C . TRP A 1 90 ? 77.969 15.149 258.121 1.00 18.45 90 TRP A C 1
ATOM 637 O O . TRP A 1 90 ? 77.668 16.079 257.346 1.00 18.76 90 TRP A O 1
ATOM 648 N N . GLY A 1 91 ? 77.123 14.199 258.504 1.00 18.01 91 GLY A N 1
ATOM 649 C CA . GLY A 1 91 ? 75.703 14.265 258.187 1.00 18.75 91 GLY A CA 1
ATOM 650 C C . GLY A 1 91 ? 74.853 14.355 259.432 1.00 19.50 91 GLY A C 1
ATOM 651 O O . GLY A 1 91 ? 75.361 14.472 260.559 1.00 20.03 91 GLY A O 1
ATOM 652 N N . CYS A 1 92 ? 73.534 14.302 259.227 1.00 19.62 92 CYS A N 1
ATOM 653 C CA . CYS A 1 92 ? 72.583 14.467 260.307 1.00 20.38 92 CYS A CA 1
ATOM 654 C C . CYS A 1 92 ? 72.535 13.285 261.281 1.00 20.41 92 CYS A C 1
ATOM 655 O O . CYS A 1 92 ? 72.081 13.444 262.405 1.00 20.90 92 CYS A O 1
ATOM 658 N N . GLY A 1 93 ? 72.951 12.115 260.806 1.00 19.98 93 GLY A N 1
ATOM 659 C CA . GLY A 1 93 ? 72.970 10.897 261.630 1.00 20.48 93 GLY A CA 1
ATOM 660 C C . GLY A 1 93 ? 71.660 10.131 261.700 1.00 21.33 93 GLY A C 1
ATOM 661 O O . GLY A 1 93 ? 71.634 9.015 262.247 1.00 21.95 93 GLY A O 1
ATOM 662 N N . ALA A 1 94 ? 70.568 10.711 261.177 1.00 21.48 94 ALA A N 1
ATOM 663 C CA . ALA A 1 94 ? 69.212 10.210 261.404 1.00 22.03 94 ALA A CA 1
ATOM 664 C C . ALA A 1 94 ? 68.429 9.778 260.160 1.00 21.79 94 ALA A C 1
ATOM 665 O O . ALA A 1 94 ? 67.491 8.988 260.280 1.00 22.08 94 ALA A O 1
ATOM 667 N N . CYS A 1 95 ? 68.770 10.327 258.994 1.00 20.98 95 CYS A N 1
ATOM 668 C CA . CYS A 1 95 ? 68.043 10.020 257.768 1.00 21.06 95 CYS A CA 1
ATOM 669 C C . CYS A 1 95 ? 68.405 8.618 257.277 1.00 20.22 95 CYS A C 1
ATOM 670 O O . CYS A 1 95 ? 69.296 7.948 257.822 1.00 19.71 95 CYS A O 1
ATOM 673 N N . HIS A 1 96 ? 67.719 8.180 256.237 1.00 20.62 96 HIS A N 1
ATOM 674 C CA . HIS A 1 96 ? 67.946 6.835 255.685 1.00 20.10 96 HIS A CA 1
ATOM 675 C C . HIS A 1 96 ? 69.379 6.581 255.212 1.00 18.93 96 HIS A C 1
ATOM 676 O O . HIS A 1 96 ? 69.964 5.533 255.489 1.00 19.06 96 HIS A O 1
ATOM 683 N N . ALA A 1 97 ? 69.979 7.547 254.517 1.00 18.03 97 ALA A N 1
ATOM 684 C CA . ALA A 1 97 ? 71.384 7.454 254.158 1.00 17.14 97 ALA A CA 1
ATOM 685 C C . ALA A 1 97 ? 72.299 7.386 255.384 1.00 16.90 97 ALA A C 1
ATOM 686 O O . ALA A 1 97 ? 73.172 6.498 255.477 1.00 16.03 97 ALA A O 1
ATOM 688 N N . CYS A 1 98 ? 72.097 8.287 256.335 1.00 17.02 98 CYS A N 1
ATOM 689 C CA . CYS A 1 98 ? 72.945 8.314 257.527 1.00 17.08 98 CYS A CA 1
ATOM 690 C C . CYS A 1 98 ? 72.789 7.041 258.355 1.00 17.64 98 CYS A C 1
ATOM 691 O O . CYS A 1 98 ? 73.773 6.580 258.956 1.00 17.10 98 CYS A O 1
ATOM 694 N N . ALA A 1 99 ? 71.584 6.469 258.370 1.00 18.13 99 ALA A N 1
ATOM 695 C CA . ALA A 1 99 ? 71.356 5.243 259.144 1.00 18.93 99 ALA A CA 1
ATOM 696 C C . ALA A 1 99 ? 72.219 4.093 258.630 1.00 18.70 99 ALA A C 1
ATOM 697 O O . ALA A 1 99 ? 72.562 3.185 259.409 1.00 19.59 99 ALA A O 1
ATOM 699 N N . ARG A 1 100 ? 72.568 4.137 257.344 1.00 17.93 100 ARG A N 1
ATOM 700 C CA . ARG A 1 100 ? 73.482 3.172 256.738 1.00 17.71 100 ARG A CA 1
ATOM 701 C C . ARG A 1 100 ? 74.973 3.590 256.802 1.00 16.81 100 ARG A C 1
ATOM 702 O O . ARG A 1 100 ? 75.822 2.935 256.217 1.00 16.24 100 ARG A O 1
ATOM 710 N N . GLY A 1 101 ? 75.270 4.667 257.521 1.00 17.02 101 GLY A N 1
ATOM 711 C CA . GLY A 1 101 ? 76.606 5.234 257.600 1.00 16.90 101 GLY A CA 1
ATOM 712 C C . GLY A 1 101 ? 77.004 6.078 256.418 1.00 16.81 101 GLY A C 1
ATOM 713 O O . GLY A 1 101 ? 78.152 6.525 256.332 1.00 16.04 101 GLY A O 1
ATOM 714 N N . ARG A 1 102 ? 76.060 6.315 255.503 1.00 16.75 102 ARG A N 1
ATOM 715 C CA . ARG A 1 102 ? 76.347 7.012 254.237 1.00 16.61 102 ARG A CA 1
ATOM 716 C C . ARG A 1 102 ? 76.136 8.511 254.413 1.00 16.58 102 ARG A C 1
ATOM 717 O O . ARG A 1 102 ? 75.358 9.166 253.689 1.00 17.22 102 ARG A O 1
ATOM 725 N N . GLU A 1 103 ? 76.847 9.084 255.379 1.00 16.43 103 GLU A N 1
ATOM 726 C CA . GLU A 1 103 ? 76.629 10.477 255.751 1.00 17.16 103 GLU A CA 1
ATOM 727 C C . GLU A 1 103 ? 77.114 11.425 254.644 1.00 16.54 103 GLU A C 1
ATOM 728 O O . GLU A 1 103 ? 76.675 12.579 254.555 1.00 16.99 103 GLU A O 1
ATOM 734 N N . ASN A 1 104 ? 78.014 10.921 253.822 1.00 16.03 104 ASN A N 1
ATOM 735 C CA . ASN A 1 104 ? 78.438 11.610 252.601 1.00 16.20 104 ASN A CA 1
ATOM 736 C C . ASN A 1 104 ? 77.279 11.955 251.664 1.00 17.42 104 ASN A C 1
ATOM 737 O O . ASN A 1 104 ? 77.372 12.938 250.912 1.00 18.01 104 ASN A O 1
ATOM 742 N N . TYR A 1 105 ? 76.212 11.162 251.708 1.00 17.20 105 TYR A N 1
ATOM 743 C CA . TYR A 1 105 ? 75.010 11.402 250.893 1.00 18.08 105 TYR A CA 1
ATOM 744 C C . TYR A 1 105 ? 73.808 11.860 251.705 1.00 19.15 105 TYR A C 1
ATOM 745 O O . TYR A 1 105 ? 72.673 11.738 251.269 1.00 20.01 105 TYR A O 1
ATOM 754 N N . CYS A 1 106 ? 74.046 12.416 252.899 1.00 19.58 106 CYS A N 1
ATOM 755 C CA . CYS A 1 106 ? 72.972 13.019 253.676 1.00 21.53 106 CYS A CA 1
ATOM 756 C C . CYS A 1 106 ? 72.409 14.260 252.928 1.00 24.26 106 CYS A C 1
ATOM 757 O O . CYS A 1 106 ? 73.172 15.101 252.485 1.00 26.25 106 CYS A O 1
ATOM 760 N N . THR A 1 107 ? 71.104 14.382 252.824 1.00 28.40 107 THR A N 1
ATOM 761 C CA . THR A 1 107 ? 70.516 15.607 252.232 1.00 31.30 107 THR A CA 1
ATOM 762 C C . THR A 1 107 ? 69.959 16.574 253.272 1.00 33.37 107 THR A C 1
ATOM 763 O O . THR A 1 107 ? 69.488 17.677 252.913 1.00 35.58 107 THR A O 1
ATOM 767 N N . ARG A 1 108 ? 70.029 16.177 254.547 1.00 32.01 108 ARG A N 1
ATOM 768 C CA . ARG A 1 108 ? 69.492 16.993 255.630 1.00 32.82 108 ARG A CA 1
ATOM 769 C C . ARG A 1 108 ? 70.525 17.892 256.296 1.00 31.94 108 ARG A C 1
ATOM 770 O O . ARG A 1 108 ? 70.142 18.796 257.032 1.00 30.78 108 ARG A O 1
ATOM 778 N N . ALA A 1 109 ? 71.817 17.646 256.066 1.00 30.61 109 ALA A N 1
ATOM 779 C CA . ALA A 1 109 ? 72.873 18.317 256.826 1.00 31.61 109 ALA A CA 1
ATOM 780 C C . ALA A 1 109 ? 72.838 19.842 256.678 1.00 33.20 109 ALA A C 1
ATOM 781 O O . ALA A 1 109 ? 72.881 20.565 257.678 1.00 33.63 109 ALA A O 1
ATOM 783 N N . ALA A 1 110 ? 72.738 20.297 255.432 1.00 34.30 110 ALA A N 1
ATOM 784 C CA . ALA A 1 110 ? 72.743 21.731 255.114 1.00 37.30 110 ALA A CA 1
ATOM 785 C C . ALA A 1 110 ? 71.668 22.495 255.880 1.00 39.25 110 ALA A C 1
ATOM 786 O O . ALA A 1 110 ? 71.977 23.457 256.586 1.00 41.01 110 ALA A O 1
ATOM 788 N N . ASP A 1 111 ? 70.425 22.022 255.801 1.00 40.79 111 ASP A N 1
ATOM 789 C CA . ASP A 1 111 ? 69.292 22.670 256.483 1.00 43.09 111 ASP A CA 1
ATOM 790 C C . ASP A 1 111 ? 69.399 22.649 258.008 1.00 42.46 111 ASP A C 1
ATOM 791 O O . ASP A 1 111 ? 68.843 23.524 258.677 1.00 42.49 111 ASP A O 1
ATOM 796 N N . LEU A 1 112 ? 70.098 21.653 258.561 1.00 39.83 112 LEU A N 1
ATOM 797 C CA . LEU A 1 112 ? 70.358 21.601 259.993 1.00 39.69 112 LEU A CA 1
ATOM 798 C C . LEU A 1 112 ? 71.610 22.397 260.422 1.00 38.89 112 LEU A C 1
ATOM 799 O O . LEU A 1 112 ? 71.941 22.424 261.610 1.00 39.41 112 LEU A O 1
ATOM 804 N N . GLY A 1 113 ? 72.296 23.030 259.468 1.00 38.18 113 GLY A N 1
ATOM 805 C CA . GLY A 1 113 ? 73.503 23.803 259.761 1.00 38.75 113 GLY A CA 1
ATOM 806 C C . GLY A 1 113 ? 74.708 22.952 260.137 1.00 37.58 113 GLY A C 1
ATOM 807 O O . GLY A 1 113 ? 75.575 23.405 260.876 1.00 39.22 113 GLY A O 1
ATOM 808 N N . ILE A 1 114 ? 74.756 21.718 259.635 1.00 35.42 114 ILE A N 1
ATOM 809 C CA . ILE A 1 114 ? 75.873 20.813 259.874 1.00 33.86 114 ILE A CA 1
ATOM 810 C C . ILE A 1 114 ? 76.849 20.966 258.727 1.00 32.29 114 ILE A C 1
ATOM 811 O O . ILE A 1 114 ? 76.515 20.721 257.583 1.00 33.51 114 ILE A O 1
ATOM 816 N N . THR A 1 115 ? 78.077 21.362 259.049 1.00 30.25 115 THR A N 1
ATOM 817 C CA . THR A 1 115 ? 79.134 21.527 258.065 1.00 28.80 115 THR A CA 1
ATOM 818 C C . THR A 1 115 ? 80.376 20.725 258.479 1.00 26.91 115 THR A C 1
ATOM 819 O O . THR A 1 115 ? 80.584 20.510 259.677 1.00 27.50 115 THR A O 1
ATOM 823 N N . PRO A 1 116 ? 81.193 20.290 257.512 1.00 25.21 116 PRO A N 1
ATOM 824 C CA . PRO A 1 116 ? 82.362 19.492 257.867 1.00 23.79 116 PRO A CA 1
ATOM 825 C C . PRO A 1 116 ? 83.553 20.314 258.381 1.00 23.00 116 PRO A C 1
ATOM 826 O O . PRO A 1 116 ? 83.706 21.482 258.008 1.00 21.85 116 PRO A O 1
ATOM 830 N N . PRO A 1 117 ? 84.410 19.695 259.197 1.00 21.88 117 PRO A N 1
ATOM 831 C CA . PRO A 1 117 ? 85.638 20.351 259.643 1.00 21.84 117 PRO A CA 1
ATOM 832 C C . PRO A 1 117 ? 86.521 20.723 258.439 1.00 20.87 117 PRO A C 1
ATOM 833 O O . PRO A 1 117 ? 86.678 19.909 257.506 1.00 19.92 117 PRO A O 1
ATOM 837 N N . GLY A 1 118 ? 87.016 21.955 258.445 1.00 21.00 118 GLY A N 1
ATOM 838 C CA . GLY A 1 118 ? 87.837 22.469 257.364 1.00 21.30 118 GLY A CA 1
ATOM 839 C C . GLY A 1 118 ? 87.063 23.009 256.167 1.00 21.84 118 GLY A C 1
ATOM 840 O O . GLY A 1 118 ? 87.668 23.552 255.231 1.00 21.40 118 GLY A O 1
ATOM 841 N N . LEU A 1 119 ? 85.731 22.863 256.200 1.00 22.06 119 LEU A N 1
ATOM 842 C CA . LEU A 1 119 ? 84.863 23.213 255.073 1.00 22.67 119 LEU A CA 1
ATOM 843 C C . LEU A 1 119 ? 83.538 23.782 255.590 1.00 23.08 119 LEU A C 1
ATOM 844 O O . LEU A 1 119 ? 82.458 23.443 255.108 1.00 23.57 119 LEU A O 1
ATOM 849 N N . GLY A 1 120 ? 83.633 24.668 256.578 1.00 22.96 120 GLY A N 1
ATOM 850 C CA . GLY A 1 120 ? 82.492 25.322 257.202 1.00 23.77 120 GLY A CA 1
ATOM 851 C C . GLY A 1 120 ? 82.533 25.288 258.713 1.00 24.06 120 GLY A C 1
ATOM 852 O O . GLY A 1 120 ? 81.954 26.149 259.374 1.00 24.86 120 GLY A O 1
ATOM 853 N N . SER A 1 121 ? 83.166 24.247 259.263 1.00 23.28 121 SER A N 1
ATOM 854 C CA . SER A 1 121 ? 83.456 24.151 260.684 1.00 23.81 121 SER A CA 1
ATOM 855 C C . SER A 1 121 ? 84.978 24.127 260.836 1.00 22.69 121 SER A C 1
ATOM 856 O O . SER A 1 121 ? 85.682 23.857 259.868 1.00 22.06 121 SER A O 1
ATOM 859 N N . PRO A 1 122 ? 85.491 24.383 262.047 1.00 22.56 122 PRO A N 1
ATOM 860 C CA . PRO A 1 122 ? 86.945 24.462 262.181 1.00 22.41 122 PRO A CA 1
ATOM 861 C C . PRO A 1 122 ? 87.664 23.140 261.928 1.00 21.61 122 PRO A C 1
ATOM 862 O O . PRO A 1 122 ? 87.228 22.077 262.422 1.00 22.06 122 PRO A O 1
ATOM 866 N N . GLY A 1 123 ? 88.722 23.195 261.122 1.00 20.84 123 GLY A N 1
ATOM 867 C CA . GLY A 1 123 ? 89.431 22.013 260.684 1.00 19.66 123 GLY A CA 1
ATOM 868 C C . GLY A 1 123 ? 90.580 21.575 261.578 1.00 19.69 123 GLY A C 1
ATOM 869 O O . GLY A 1 123 ? 90.715 22.027 262.726 1.00 19.64 123 GLY A O 1
ATOM 870 N N . SER A 1 124 ? 91.417 20.717 261.006 1.00 19.51 124 SER A N 1
ATOM 871 C CA . SER A 1 124 ? 92.469 20.030 261.734 1.00 20.05 124 SER A CA 1
ATOM 872 C C . SER A 1 124 ? 93.829 20.718 261.651 1.00 20.07 124 SER A C 1
ATOM 873 O O . SER A 1 124 ? 94.762 20.267 262.304 1.00 19.92 124 SER A O 1
ATOM 876 N N . MET A 1 125 ? 93.963 21.798 260.873 1.00 19.76 125 MET A N 1
ATOM 877 C CA A MET A 1 125 ? 95.247 22.478 260.765 0.50 20.63 125 MET A CA 1
ATOM 878 C CA B MET A 1 125 ? 95.243 22.477 260.768 0.50 19.93 125 MET A CA 1
ATOM 879 C C . MET A 1 125 ? 95.418 23.432 261.952 1.00 20.60 125 MET A C 1
ATOM 880 O O . MET A 1 125 ? 95.427 24.660 261.819 1.00 20.75 125 MET A O 1
ATOM 889 N N . ALA A 1 126 ? 95.563 22.821 263.117 1.00 20.21 126 ALA A N 1
ATOM 890 C CA . ALA A 1 126 ? 95.611 23.520 264.380 1.00 20.76 126 ALA A CA 1
ATOM 891 C C . ALA A 1 126 ? 96.120 22.554 265.437 1.00 20.59 126 ALA A C 1
ATOM 892 O O . ALA A 1 126 ? 96.169 21.365 265.213 1.00 19.79 126 ALA A O 1
ATOM 894 N N . GLU A 1 127 ? 96.518 23.076 266.586 1.00 21.51 127 GLU A N 1
ATOM 895 C CA . GLU A 1 127 ? 97.024 22.197 267.645 1.00 22.07 127 GLU A CA 1
ATOM 896 C C . GLU A 1 127 ? 95.927 21.293 268.211 1.00 21.39 127 GLU A C 1
ATOM 897 O O . GLU A 1 127 ? 96.218 20.166 268.619 1.00 20.59 127 GLU A O 1
ATOM 903 N N . TYR A 1 128 ? 94.693 21.798 268.230 1.00 21.21 128 TYR A N 1
ATOM 904 C CA . TYR A 1 128 ? 93.537 21.079 268.742 1.00 21.47 128 TYR A CA 1
ATOM 905 C C . TYR A 1 128 ? 92.360 21.256 267.807 1.00 21.20 128 TYR A C 1
ATOM 906 O O . TYR A 1 128 ? 92.278 22.252 267.081 1.00 20.67 128 TYR A O 1
ATOM 915 N N . MET A 1 129 ? 91.423 20.314 267.868 1.00 21.43 129 MET A N 1
ATOM 916 C CA . MET A 1 129 ? 90.168 20.440 267.104 1.00 21.98 129 MET A CA 1
ATOM 917 C C . MET A 1 129 ? 89.022 19.773 267.838 1.00 22.11 129 MET A C 1
ATOM 918 O O . MET A 1 129 ? 89.224 18.805 268.593 1.00 22.24 129 MET A O 1
ATOM 923 N N . ILE A 1 130 ? 87.829 20.304 267.588 1.00 21.97 130 ILE A N 1
ATOM 924 C CA . ILE A 1 130 ? 86.587 19.764 268.100 1.00 21.69 130 ILE A CA 1
ATOM 925 C C . ILE A 1 130 ? 85.987 18.835 267.054 1.00 20.53 130 ILE A C 1
ATOM 926 O O . ILE A 1 130 ? 85.952 19.169 265.862 1.00 20.53 130 ILE A O 1
ATOM 931 N N . VAL A 1 131 ? 85.499 17.692 267.527 1.00 20.37 131 VAL A N 1
ATOM 932 C CA . VAL A 1 131 ? 84.678 16.781 266.736 1.00 19.72 131 VAL A CA 1
ATOM 933 C C . VAL A 1 131 ? 83.305 16.740 267.413 1.00 21.06 131 VAL A C 1
ATOM 934 O O . VAL A 1 131 ? 83.193 16.662 268.647 1.00 21.78 131 VAL A O 1
ATOM 938 N N . ASP A 1 132 ? 82.268 16.838 266.579 1.00 21.42 132 ASP A N 1
ATOM 939 C CA . ASP A 1 132 ? 80.889 17.041 267.043 1.00 23.32 132 ASP A CA 1
ATOM 940 C C . ASP A 1 132 ? 80.271 15.852 267.777 1.00 23.62 132 ASP A C 1
ATOM 941 O O . ASP A 1 132 ? 79.427 16.037 268.649 1.00 23.95 132 ASP A O 1
ATOM 946 N N . SER A 1 133 ? 80.690 14.644 267.405 1.00 23.07 133 SER A N 1
ATOM 947 C CA . SER A 1 133 ? 80.073 13.439 267.902 1.00 24.36 133 SER A CA 1
ATOM 948 C C . SER A 1 133 ? 81.032 12.277 267.831 1.00 22.88 133 SER A C 1
ATOM 949 O O . SER A 1 133 ? 81.856 12.216 266.920 1.00 21.99 133 SER A O 1
ATOM 952 N N . ALA A 1 134 ? 80.880 11.331 268.765 1.00 22.58 134 ALA A N 1
ATOM 953 C CA . ALA A 1 134 ? 81.735 10.148 268.809 1.00 22.09 134 ALA A CA 1
ATOM 954 C C . ALA A 1 134 ? 81.675 9.291 267.537 1.00 21.12 134 ALA A C 1
ATOM 955 O O . ALA A 1 134 ? 82.673 8.679 267.135 1.00 20.04 134 ALA A O 1
ATOM 957 N N . ARG A 1 135 ? 80.517 9.280 266.869 1.00 20.64 135 ARG A N 1
ATOM 958 C CA . ARG A 1 135 ? 80.372 8.502 265.650 1.00 20.20 135 ARG A CA 1
ATOM 959 C C . ARG A 1 135 ? 81.246 9.003 264.508 1.00 18.76 135 ARG A C 1
ATOM 960 O O . ARG A 1 135 ? 81.384 8.323 263.504 1.00 18.18 135 ARG A O 1
ATOM 968 N N . HIS A 1 136 ? 81.803 10.216 264.649 1.00 18.43 136 HIS A N 1
ATOM 969 C CA . HIS A 1 136 ? 82.733 10.758 263.670 1.00 17.70 136 HIS A CA 1
ATOM 970 C C . HIS A 1 136 ? 84.209 10.505 263.970 1.00 17.58 136 HIS A C 1
ATOM 971 O O . HIS A 1 136 ? 85.075 11.080 263.311 1.00 16.58 136 HIS A O 1
ATOM 978 N N . LEU A 1 137 ? 84.489 9.616 264.915 1.00 17.92 137 LEU A N 1
ATOM 979 C CA . LEU A 1 137 ? 85.839 9.165 265.218 1.00 19.22 137 LEU A CA 1
ATOM 980 C C . LEU A 1 137 ? 85.974 7.671 264.946 1.00 19.49 137 LEU A C 1
ATOM 981 O O . LEU A 1 137 ? 85.105 6.898 265.302 1.00 19.79 137 LEU A O 1
ATOM 986 N N . VAL A 1 138 ? 87.100 7.291 264.360 1.00 19.72 138 VAL A N 1
ATOM 987 C CA A VAL A 1 138 ? 87.417 5.916 264.096 0.50 20.18 138 VAL A CA 1
ATOM 988 C CA B VAL A 1 138 ? 87.418 5.910 264.086 0.50 20.16 138 VAL A CA 1
ATOM 989 C C . VAL A 1 138 ? 88.793 5.609 264.707 1.00 20.10 138 VAL A C 1
ATOM 990 O O . VAL A 1 138 ? 89.736 6.335 264.465 1.00 20.21 138 VAL A O 1
ATOM 997 N N . PRO A 1 139 ? 88.920 4.529 265.512 1.00 20.04 139 PRO A N 1
ATOM 998 C CA . PRO A 1 139 ? 90.232 4.237 266.082 1.00 20.19 139 PRO A CA 1
ATOM 999 C C . PRO A 1 139 ? 91.258 3.798 265.048 1.00 19.21 139 PRO A C 1
ATOM 1000 O O . PRO A 1 139 ? 90.909 3.076 264.102 1.00 18.56 139 PRO A O 1
ATOM 1004 N N . ILE A 1 140 ? 92.499 4.252 265.220 1.00 19.15 140 ILE A N 1
ATOM 1005 C CA . ILE A 1 140 ? 93.603 3.880 264.340 1.00 18.95 140 ILE A CA 1
ATOM 1006 C C . ILE A 1 140 ? 94.710 3.088 265.049 1.00 19.94 140 ILE A C 1
ATOM 1007 O O . ILE A 1 140 ? 95.679 2.680 264.395 1.00 19.96 140 ILE A O 1
ATOM 1012 N N . GLY A 1 141 ? 94.589 2.893 266.365 1.00 21.13 141 GLY A N 1
ATOM 1013 C CA . GLY A 1 141 ? 95.591 2.152 267.122 1.00 22.57 141 GLY A CA 1
ATOM 1014 C C . GLY A 1 141 ? 96.958 2.811 266.970 1.00 23.38 141 GLY A C 1
ATOM 1015 O O . GLY A 1 141 ? 97.073 4.034 267.025 1.00 23.91 141 GLY A O 1
ATOM 1016 N N . ASP A 1 142 ? 97.985 1.999 266.736 1.00 24.17 142 ASP A N 1
ATOM 1017 C CA . ASP A 1 142 ? 99.354 2.517 266.619 1.00 24.70 142 ASP A CA 1
ATOM 1018 C C . ASP A 1 142 ? 99.790 2.948 265.217 1.00 24.28 142 ASP A C 1
ATOM 1019 O O . ASP A 1 142 ? 100.983 3.112 264.974 1.00 23.53 142 ASP A O 1
ATOM 1024 N N . LEU A 1 143 ? 98.850 3.153 264.291 1.00 23.26 143 LEU A N 1
ATOM 1025 C CA . LEU A 1 143 ? 99.221 3.662 262.969 1.00 23.74 143 LEU A CA 1
ATOM 1026 C C . LEU A 1 143 ? 99.924 5.005 263.094 1.00 23.87 143 LEU A C 1
ATOM 1027 O O . LEU A 1 143 ? 99.492 5.881 263.866 1.00 23.14 143 LEU A O 1
ATOM 1032 N N . ASP A 1 144 ? 101.006 5.162 262.340 1.00 24.24 144 ASP A N 1
ATOM 1033 C CA . ASP A 1 144 ? 101.712 6.437 262.244 1.00 24.77 144 ASP A CA 1
ATOM 1034 C C . ASP A 1 144 ? 100.711 7.534 261.822 1.00 22.83 144 ASP A C 1
ATOM 1035 O O . ASP A 1 144 ? 100.095 7.430 260.766 1.00 20.48 144 ASP A O 1
ATOM 1040 N N . PRO A 1 145 ? 100.552 8.589 262.651 1.00 22.46 145 PRO A N 1
ATOM 1041 C CA . PRO A 1 145 ? 99.592 9.638 262.271 1.00 21.80 145 PRO A CA 1
ATOM 1042 C C . PRO A 1 145 ? 99.842 10.319 260.920 1.00 21.20 145 PRO A C 1
ATOM 1043 O O . PRO A 1 145 ? 98.892 10.638 260.218 1.00 19.80 145 PRO A O 1
ATOM 1047 N N . VAL A 1 146 ? 101.102 10.503 260.549 1.00 21.70 146 VAL A N 1
ATOM 1048 C CA . VAL A 1 146 ? 101.433 11.189 259.300 1.00 22.14 146 VAL A CA 1
ATOM 1049 C C . VAL A 1 146 ? 100.857 10.448 258.091 1.00 21.67 146 VAL A C 1
ATOM 1050 O O . VAL A 1 146 ? 100.244 11.061 257.207 1.00 21.38 146 VAL A O 1
ATOM 1054 N N . ALA A 1 147 ? 101.033 9.135 258.069 1.00 21.51 147 ALA A N 1
ATOM 1055 C CA . ALA A 1 147 ? 100.484 8.317 256.991 1.00 21.33 147 ALA A CA 1
ATOM 1056 C C . ALA A 1 147 ? 98.980 8.064 257.162 1.00 20.17 147 ALA A C 1
ATOM 1057 O O . ALA A 1 147 ? 98.294 7.761 256.190 1.00 20.15 147 ALA A O 1
ATOM 1059 N N . ALA A 1 148 ? 98.451 8.213 258.386 1.00 20.05 148 ALA A N 1
ATOM 1060 C CA . ALA A 1 148 ? 97.031 8.035 258.659 1.00 19.14 148 ALA A CA 1
ATOM 1061 C C . ALA A 1 148 ? 96.152 9.208 258.218 1.00 18.61 148 ALA A C 1
ATOM 1062 O O . ALA A 1 148 ? 95.017 8.991 257.777 1.00 17.82 148 ALA A O 1
ATOM 1064 N N . ALA A 1 149 ? 96.652 10.448 258.320 1.00 18.11 149 ALA A N 1
ATOM 1065 C CA . ALA A 1 149 ? 95.793 11.600 258.040 1.00 18.16 149 ALA A CA 1
ATOM 1066 C C . ALA A 1 149 ? 95.200 11.551 256.611 1.00 18.14 149 ALA A C 1
ATOM 1067 O O . ALA A 1 149 ? 93.999 11.757 256.435 1.00 17.42 149 ALA A O 1
ATOM 1069 N N . PRO A 1 150 ? 96.025 11.229 255.599 1.00 18.17 150 PRO A N 1
ATOM 1070 C CA . PRO A 1 150 ? 95.460 11.154 254.245 1.00 17.53 150 PRO A CA 1
ATOM 1071 C C . PRO A 1 150 ? 94.395 10.078 254.036 1.00 17.18 150 PRO A C 1
ATOM 1072 O O . PRO A 1 150 ? 93.607 10.185 253.100 1.00 16.73 150 PRO A O 1
ATOM 1076 N N . LEU A 1 151 ? 94.339 9.065 254.903 1.00 16.44 151 LEU A N 1
ATOM 1077 C CA . LEU A 1 151 ? 93.315 8.034 254.769 1.00 15.71 151 LEU A CA 1
ATOM 1078 C C . LEU A 1 151 ? 91.908 8.626 254.815 1.00 15.47 151 LEU A C 1
ATOM 1079 O O . LEU A 1 151 ? 90.976 8.059 254.237 1.00 15.59 151 LEU A O 1
ATOM 1084 N N . THR A 1 152 ? 91.750 9.740 255.531 1.00 15.82 152 THR A N 1
ATOM 1085 C CA . THR A 1 152 ? 90.446 10.331 255.756 1.00 15.74 152 THR A CA 1
ATOM 1086 C C . THR A 1 152 ? 89.822 11.031 254.530 1.00 15.70 152 THR A C 1
ATOM 1087 O O . THR A 1 152 ? 88.645 11.379 254.573 1.00 16.25 152 THR A O 1
ATOM 1091 N N . ASP A 1 153 ? 90.590 11.244 253.459 1.00 16.08 153 ASP A N 1
ATOM 1092 C CA . ASP A 1 153 ? 90.013 11.765 252.220 1.00 16.70 153 ASP A CA 1
ATOM 1093 C C . ASP A 1 153 ? 90.746 11.223 250.991 1.00 15.03 153 ASP A C 1
ATOM 1094 O O . ASP A 1 153 ? 90.124 10.625 250.120 1.00 14.23 153 ASP A O 1
ATOM 1099 N N . ALA A 1 154 ? 92.073 11.371 250.945 1.00 14.99 154 ALA A N 1
ATOM 1100 C CA . ALA A 1 154 ? 92.860 10.717 249.892 1.00 14.84 154 ALA A CA 1
ATOM 1101 C C . ALA A 1 154 ? 92.669 9.217 249.828 1.00 15.10 154 ALA A C 1
ATOM 1102 O O . ALA A 1 154 ? 92.750 8.634 248.751 1.00 15.48 154 ALA A O 1
ATOM 1104 N N . GLY A 1 155 ? 92.440 8.575 250.972 1.00 14.69 155 GLY A N 1
ATOM 1105 C CA . GLY A 1 155 ? 92.049 7.163 251.009 1.00 14.85 155 GLY A CA 1
ATOM 1106 C C . GLY A 1 155 ? 90.560 6.928 250.841 1.00 14.07 155 GLY A C 1
ATOM 1107 O O . GLY A 1 155 ? 90.134 6.145 249.992 1.00 13.08 155 GLY A O 1
ATOM 1108 N N . LEU A 1 156 ? 89.769 7.605 251.656 1.00 14.06 156 LEU A N 1
ATOM 1109 C CA . LEU A 1 156 ? 88.316 7.400 251.685 1.00 14.04 156 LEU A CA 1
ATOM 1110 C C . LEU A 1 156 ? 87.632 7.640 250.334 1.00 13.51 156 LEU A C 1
ATOM 1111 O O . LEU A 1 156 ? 86.786 6.837 249.911 1.00 13.79 156 LEU A O 1
ATOM 1116 N N . THR A 1 157 ? 87.983 8.719 249.642 1.00 13.13 157 THR A N 1
ATOM 1117 C CA . THR A 1 157 ? 87.263 9.096 248.437 1.00 13.51 157 THR A CA 1
ATOM 1118 C C . THR A 1 157 ? 87.515 8.092 247.303 1.00 13.41 157 THR A C 1
ATOM 1119 O O . THR A 1 157 ? 86.563 7.578 246.721 1.00 13.28 157 THR A O 1
ATOM 1123 N N . PRO A 1 158 ? 88.785 7.754 247.024 1.00 13.06 158 PRO A N 1
ATOM 1124 C CA . PRO A 1 158 ? 88.991 6.698 246.022 1.00 13.55 158 PRO A CA 1
ATOM 1125 C C . PRO A 1 158 ? 88.382 5.368 246.450 1.00 13.69 158 PRO A C 1
ATOM 1126 O O . PRO A 1 158 ? 87.857 4.618 245.608 1.00 14.32 158 PRO A O 1
ATOM 1130 N N . TYR A 1 159 ? 88.443 5.054 247.748 1.00 13.32 159 TYR A N 1
ATOM 1131 C CA . TYR A 1 159 ? 87.903 3.801 248.218 1.00 13.63 159 TYR A CA 1
ATOM 1132 C C . TYR A 1 159 ? 86.403 3.690 247.923 1.00 13.59 159 TYR A C 1
ATOM 1133 O O . TYR A 1 159 ? 85.906 2.666 247.434 1.00 13.44 159 TYR A O 1
ATOM 1142 N N . HIS A 1 160 ? 85.684 4.777 248.206 1.00 13.20 160 HIS A N 1
ATOM 1143 C CA . HIS A 1 160 ? 84.252 4.834 247.913 1.00 13.72 160 HIS A CA 1
ATOM 1144 C C . HIS A 1 160 ? 83.967 4.727 246.415 1.00 13.26 160 HIS A C 1
ATOM 1145 O O . HIS A 1 160 ? 83.094 3.945 245.988 1.00 13.48 160 HIS A O 1
ATOM 1152 N N . ALA A 1 161 ? 84.709 5.474 245.615 1.00 13.28 161 ALA A N 1
ATOM 1153 C CA . ALA A 1 161 ? 84.520 5.468 244.155 1.00 13.81 161 ALA A CA 1
ATOM 1154 C C . ALA A 1 161 ? 84.704 4.072 243.597 1.00 13.71 161 ALA A C 1
ATOM 1155 O O . ALA A 1 161 ? 83.917 3.606 242.764 1.00 13.59 161 ALA A O 1
ATOM 1157 N N . ILE A 1 162 ? 85.746 3.377 244.053 1.00 13.47 162 ILE A N 1
ATOM 1158 C CA . ILE A 1 162 ? 86.019 2.000 243.627 1.00 13.49 162 ILE A CA 1
ATOM 1159 C C . ILE A 1 162 ? 84.922 1.048 244.134 1.00 13.73 162 ILE A C 1
ATOM 1160 O O . ILE A 1 162 ? 84.434 0.176 243.395 1.00 13.69 162 ILE A O 1
ATOM 1165 N N . SER A 1 163 ? 84.534 1.225 245.391 1.00 14.38 163 SER A N 1
ATOM 1166 C CA . SER A 1 163 ? 83.526 0.362 246.015 1.00 15.47 163 SER A CA 1
ATOM 1167 C C . SER A 1 163 ? 82.191 0.366 245.297 1.00 15.63 163 SER A C 1
ATOM 1168 O O . SER A 1 163 ? 81.499 -0.651 245.293 1.00 15.91 163 SER A O 1
ATOM 1171 N N . ARG A 1 164 ? 81.827 1.494 244.685 1.00 15.18 164 ARG A N 1
ATOM 1172 C CA . ARG A 1 164 ? 80.531 1.616 244.003 1.00 14.94 164 ARG A CA 1
ATOM 1173 C C . ARG A 1 164 ? 80.419 0.589 242.885 1.00 15.44 164 ARG A C 1
ATOM 1174 O O . ARG A 1 164 ? 79.316 0.150 242.566 1.00 16.02 164 ARG A O 1
ATOM 1182 N N . VAL A 1 165 ? 81.555 0.205 242.301 1.00 14.48 165 VAL A N 1
ATOM 1183 C CA . VAL A 1 165 ? 81.567 -0.695 241.147 1.00 14.44 165 VAL A CA 1
ATOM 1184 C C . VAL A 1 165 ? 82.520 -1.868 241.301 1.00 14.41 165 VAL A C 1
ATOM 1185 O O . VAL A 1 165 ? 82.891 -2.520 240.319 1.00 14.04 165 VAL A O 1
ATOM 1189 N N . LEU A 1 166 ? 82.839 -2.213 242.545 1.00 14.84 166 LEU A N 1
ATOM 1190 C CA . LEU A 1 166 ? 83.794 -3.288 242.791 1.00 15.20 166 LEU A CA 1
ATOM 1191 C C . LEU A 1 166 ? 83.411 -4.620 242.102 1.00 15.41 166 LEU A C 1
ATOM 1192 O O . LEU A 1 166 ? 84.291 -5.319 241.584 1.00 15.69 166 LEU A O 1
ATOM 1197 N N . PRO A 1 167 ? 82.107 -4.978 242.048 1.00 15.60 167 PRO A N 1
ATOM 1198 C CA . PRO A 1 167 ? 81.742 -6.205 241.327 1.00 16.17 167 PRO A CA 1
ATOM 1199 C C . PRO A 1 167 ? 82.108 -6.258 239.863 1.00 16.47 167 PRO A C 1
ATOM 1200 O O . PRO A 1 167 ? 82.232 -7.372 239.306 1.00 17.30 167 PRO A O 1
ATOM 1204 N N . LEU A 1 168 ? 82.323 -5.110 239.223 1.00 15.59 168 LEU A N 1
ATOM 1205 C CA . LEU A 1 168 ? 82.791 -5.105 237.834 1.00 15.89 168 LEU A CA 1
ATOM 1206 C C . LEU A 1 168 ? 84.247 -5.496 237.685 1.00 15.77 168 LEU A C 1
ATOM 1207 O O . LEU A 1 168 ? 84.681 -5.873 236.588 1.00 15.93 168 LEU A O 1
ATOM 1212 N N . LEU A 1 169 ? 85.023 -5.376 238.770 1.00 14.71 169 LEU A N 1
ATOM 1213 C CA . LEU A 1 169 ? 86.494 -5.405 238.669 1.00 15.09 169 LEU A CA 1
ATOM 1214 C C . LEU A 1 169 ? 87.043 -6.795 239.011 1.00 15.52 169 LEU A C 1
ATOM 1215 O O . LEU A 1 169 ? 87.884 -6.941 239.879 1.00 16.32 169 LEU A O 1
ATOM 1220 N N . GLY A 1 170 ? 86.568 -7.787 238.267 1.00 15.82 170 GLY A N 1
ATOM 1221 C CA . GLY A 1 170 ? 86.994 -9.157 238.454 1.00 15.98 170 GLY A CA 1
ATOM 1222 C C . GLY A 1 170 ? 88.262 -9.463 237.684 1.00 15.90 170 GLY A C 1
ATOM 1223 O O . GLY A 1 170 ? 88.825 -8.592 237.002 1.00 15.27 170 GLY A O 1
ATOM 1224 N N . PRO A 1 171 ? 88.732 -10.702 237.787 1.00 15.84 171 PRO A N 1
ATOM 1225 C CA . PRO A 1 171 ? 89.887 -11.106 237.001 1.00 16.48 171 PRO A CA 1
ATOM 1226 C C . PRO A 1 171 ? 89.616 -10.880 235.526 1.00 16.86 171 PRO A C 1
ATOM 1227 O O . PRO A 1 171 ? 88.532 -11.233 235.035 1.00 17.65 171 PRO A O 1
ATOM 1231 N N . GLY A 1 172 ? 90.602 -10.320 234.830 1.00 16.60 172 GLY A N 1
ATOM 1232 C CA . GLY A 1 172 ? 90.448 -9.955 233.440 1.00 17.27 172 GLY A CA 1
ATOM 1233 C C . GLY A 1 172 ? 90.030 -8.518 233.215 1.00 16.70 172 GLY A C 1
ATOM 1234 O O . GLY A 1 172 ? 90.138 -8.034 232.077 1.00 17.50 172 GLY A O 1
ATOM 1235 N N . SER A 1 173 ? 89.602 -7.818 234.262 1.00 15.39 173 SER A N 1
ATOM 1236 C CA . SER A 1 173 ? 89.204 -6.414 234.147 1.00 15.22 173 SER A CA 1
ATOM 1237 C C . SER A 1 173 ? 90.417 -5.509 234.131 1.00 15.29 173 SER A C 1
ATOM 1238 O O . SER A 1 173 ? 91.508 -5.893 234.576 1.00 14.93 173 SER A O 1
ATOM 1241 N N . THR A 1 174 ? 90.203 -4.287 233.657 1.00 15.40 174 THR A N 1
ATOM 1242 C CA . THR A 1 174 ? 91.222 -3.247 233.689 1.00 16.08 174 THR A CA 1
ATOM 1243 C C . THR A 1 174 ? 90.603 -2.003 234.311 1.00 15.26 174 THR A C 1
ATOM 1244 O O . THR A 1 174 ? 89.471 -1.613 233.962 1.00 15.50 174 THR A O 1
ATOM 1248 N N . ALA A 1 175 ? 91.350 -1.360 235.206 1.00 14.35 175 ALA A N 1
ATOM 1249 C CA . ALA A 1 175 ? 90.990 -0.088 235.802 1.00 14.19 175 ALA A CA 1
ATOM 1250 C C . ALA A 1 175 ? 92.033 0.943 235.436 1.00 14.56 175 ALA A C 1
ATOM 1251 O O . ALA A 1 175 ? 93.232 0.694 235.589 1.00 14.71 175 ALA A O 1
ATOM 1253 N N . VAL A 1 176 ? 91.574 2.076 234.905 1.00 14.13 176 VAL A N 1
ATOM 1254 C CA . VAL A 1 176 ? 92.434 3.210 234.595 1.00 14.82 176 VAL A CA 1
ATOM 1255 C C . VAL A 1 176 ? 92.325 4.213 235.738 1.00 14.57 176 VAL A C 1
ATOM 1256 O O . VAL A 1 176 ? 91.220 4.517 236.191 1.00 15.00 176 VAL A O 1
ATOM 1260 N N . VAL A 1 177 ? 93.463 4.710 236.192 1.00 13.93 177 VAL A N 1
ATOM 1261 C CA . VAL A 1 177 ? 93.549 5.756 237.213 1.00 14.39 177 VAL A CA 1
ATOM 1262 C C . VAL A 1 177 ? 94.162 6.972 236.541 1.00 14.95 177 VAL A C 1
ATOM 1263 O O . VAL A 1 177 ? 95.313 6.911 236.104 1.00 16.01 177 VAL A O 1
ATOM 1267 N N . ILE A 1 178 ? 93.394 8.057 236.445 1.00 14.57 178 ILE A N 1
ATOM 1268 C CA . ILE A 1 178 ? 93.901 9.301 235.874 1.00 14.64 178 ILE A CA 1
ATOM 1269 C C . ILE A 1 178 ? 94.203 10.283 236.990 1.00 14.32 178 ILE A C 1
ATOM 1270 O O . ILE A 1 178 ? 93.306 10.669 237.739 1.00 13.89 178 ILE A O 1
ATOM 1275 N N . GLY A 1 179 ? 95.469 10.669 237.106 1.00 14.95 179 GLY A N 1
ATOM 1276 C CA . GLY A 1 179 ? 95.939 11.605 238.144 1.00 15.11 179 GLY A CA 1
ATOM 1277 C C . GLY A 1 179 ? 96.546 10.841 239.287 1.00 15.63 179 GLY A C 1
ATOM 1278 O O . GLY A 1 179 ? 95.803 10.280 240.078 1.00 16.42 179 GLY A O 1
ATOM 1279 N N . VAL A 1 180 ? 97.872 10.814 239.373 1.00 15.70 180 VAL A N 1
ATOM 1280 C CA . VAL A 1 180 ? 98.596 10.066 240.420 1.00 15.45 180 VAL A CA 1
ATOM 1281 C C . VAL A 1 180 ? 99.132 11.065 241.459 1.00 15.54 180 VAL A C 1
ATOM 1282 O O . VAL A 1 180 ? 100.336 11.250 241.641 1.00 16.19 180 VAL A O 1
ATOM 1286 N N . GLY A 1 181 ? 98.195 11.727 242.112 1.00 15.14 181 GLY A N 1
ATOM 1287 C CA . GLY A 1 181 ? 98.503 12.693 243.179 1.00 15.44 181 GLY A CA 1
ATOM 1288 C C . GLY A 1 181 ? 98.113 12.118 244.520 1.00 15.43 181 GLY A C 1
ATOM 1289 O O . GLY A 1 181 ? 98.242 10.899 244.748 1.00 15.64 181 GLY A O 1
ATOM 1290 N N . GLY A 1 182 ? 97.649 12.985 245.429 1.00 15.23 182 GLY A N 1
ATOM 1291 C CA . GLY A 1 182 ? 97.221 12.525 246.737 1.00 15.22 182 GLY A CA 1
ATOM 1292 C C . GLY A 1 182 ? 96.213 11.374 246.670 1.00 14.99 182 GLY A C 1
ATOM 1293 O O . GLY A 1 182 ? 96.460 10.286 247.209 1.00 15.40 182 GLY A O 1
ATOM 1294 N N . LEU A 1 183 ? 95.109 11.598 245.973 1.00 14.48 183 LEU A N 1
ATOM 1295 C CA . LEU A 1 183 ? 94.067 10.585 245.835 1.00 14.03 183 LEU A CA 1
ATOM 1296 C C . LEU A 1 183 ? 94.536 9.431 244.946 1.00 13.93 183 LEU A C 1
ATOM 1297 O O . LEU A 1 183 ? 94.413 8.263 245.317 1.00 13.81 183 LEU A O 1
ATOM 1302 N N . GLY A 1 184 ? 95.066 9.764 243.777 1.00 13.58 184 GLY A N 1
ATOM 1303 C CA . GLY A 1 184 ? 95.352 8.735 242.777 1.00 13.60 184 GLY A CA 1
ATOM 1304 C C . GLY A 1 184 ? 96.374 7.693 243.196 1.00 14.01 184 GLY A C 1
ATOM 1305 O O . GLY A 1 184 ? 96.219 6.502 242.884 1.00 14.03 184 GLY A O 1
ATOM 1306 N N . HIS A 1 185 ? 97.415 8.132 243.917 1.00 14.47 185 HIS A N 1
ATOM 1307 C CA . HIS A 1 185 ? 98.448 7.189 244.344 1.00 15.43 185 HIS A CA 1
ATOM 1308 C C . HIS A 1 185 ? 97.891 6.214 245.374 1.00 15.45 185 HIS A C 1
ATOM 1309 O O . HIS A 1 185 ? 98.375 5.081 245.457 1.00 15.55 185 HIS A O 1
ATOM 1316 N N . VAL A 1 186 ? 96.885 6.638 246.137 1.00 14.95 186 VAL A N 1
ATOM 1317 C CA . VAL A 1 186 ? 96.204 5.720 247.065 1.00 14.93 186 VAL A CA 1
ATOM 1318 C C . VAL A 1 186 ? 95.217 4.825 246.291 1.00 14.88 186 VAL A C 1
ATOM 1319 O O . VAL A 1 186 ? 95.130 3.622 246.563 1.00 15.17 186 VAL A O 1
ATOM 1323 N N . GLY A 1 187 ? 94.480 5.407 245.336 1.00 14.85 187 GLY A N 1
ATOM 1324 C CA . GLY A 1 187 ? 93.546 4.655 244.496 1.00 14.60 187 GLY A CA 1
ATOM 1325 C C . GLY A 1 187 ? 94.143 3.453 243.801 1.00 14.42 187 GLY A C 1
ATOM 1326 O O . GLY A 1 187 ? 93.527 2.376 243.755 1.00 14.11 187 GLY A O 1
ATOM 1327 N N . ILE A 1 188 ? 95.362 3.599 243.291 1.00 14.48 188 ILE A N 1
ATOM 1328 C CA . ILE A 1 188 ? 96.058 2.474 242.646 1.00 14.22 188 ILE A CA 1
ATOM 1329 C C . ILE A 1 188 ? 96.192 1.315 243.648 1.00 14.23 188 ILE A C 1
ATOM 1330 O O . ILE A 1 188 ? 95.947 0.155 243.322 1.00 13.99 188 ILE A O 1
ATOM 1335 N N . GLN A 1 189 ? 96.580 1.665 244.866 1.00 14.07 189 GLN A N 1
ATOM 1336 C CA . GLN A 1 189 ? 96.891 0.663 245.877 1.00 14.25 189 GLN A CA 1
ATOM 1337 C C . GLN A 1 189 ? 95.615 -0.013 246.379 1.00 13.95 189 GLN A C 1
ATOM 1338 O O . GLN A 1 189 ? 95.639 -1.211 246.710 1.00 14.29 189 GLN A O 1
ATOM 1344 N N . ILE A 1 190 ? 94.532 0.754 246.466 1.00 13.40 190 ILE A N 1
ATOM 1345 C CA . ILE A 1 190 ? 93.235 0.177 246.832 1.00 13.07 190 ILE A CA 1
ATOM 1346 C C . ILE A 1 190 ? 92.822 -0.842 245.768 1.00 13.28 190 ILE A C 1
ATOM 1347 O O . ILE A 1 190 ? 92.444 -1.963 246.102 1.00 13.22 190 ILE A O 1
ATOM 1352 N N . LEU A 1 191 ? 92.911 -0.458 244.493 1.00 12.93 191 LEU A N 1
ATOM 1353 C CA . LEU A 1 191 ? 92.570 -1.388 243.399 1.00 13.63 191 LEU A CA 1
ATOM 1354 C C . LEU A 1 191 ? 93.341 -2.703 243.498 1.00 14.52 191 LEU A C 1
ATOM 1355 O O . LEU A 1 191 ? 92.775 -3.789 243.307 1.00 14.75 191 LEU A O 1
ATOM 1360 N N . ARG A 1 192 ? 94.642 -2.609 243.789 1.00 15.27 192 ARG A N 1
ATOM 1361 C CA . ARG A 1 192 ? 95.470 -3.793 243.920 1.00 16.75 192 ARG A CA 1
ATOM 1362 C C . ARG A 1 192 ? 95.071 -4.671 245.120 1.00 16.22 192 ARG A C 1
ATOM 1363 O O . ARG A 1 192 ? 95.152 -5.886 245.050 1.00 16.86 192 ARG A O 1
ATOM 1371 N N . ALA A 1 193 ? 94.627 -4.030 246.196 1.00 15.43 193 ALA A N 1
ATOM 1372 C CA . ALA A 1 193 ? 94.292 -4.747 247.412 1.00 16.01 193 ALA A CA 1
ATOM 1373 C C . ALA A 1 193 ? 92.915 -5.423 247.381 1.00 15.84 193 ALA A C 1
ATOM 1374 O O . ALA A 1 193 ? 92.753 -6.508 247.955 1.00 15.79 193 ALA A O 1
ATOM 1376 N N . VAL A 1 194 ? 91.937 -4.803 246.752 1.00 15.34 194 VAL A N 1
ATOM 1377 C CA . VAL A 1 194 ? 90.541 -5.268 246.873 1.00 15.88 194 VAL A CA 1
ATOM 1378 C C . VAL A 1 194 ? 89.997 -5.859 245.574 1.00 16.56 194 VAL A C 1
ATOM 1379 O O . VAL A 1 194 ? 88.843 -6.301 245.550 1.00 16.93 194 VAL A O 1
ATOM 1383 N N . SER A 1 195 ? 90.806 -5.841 244.517 1.00 16.92 195 SER A N 1
ATOM 1384 C CA . SER A 1 195 ? 90.412 -6.444 243.229 1.00 17.00 195 SER A CA 1
ATOM 1385 C C . SER A 1 195 ? 91.569 -7.113 242.548 1.00 17.31 195 SER A C 1
ATOM 1386 O O . SER A 1 195 ? 92.710 -6.927 242.916 1.00 17.52 195 SER A O 1
ATOM 1389 N N . ALA A 1 196 ? 91.253 -7.884 241.495 1.00 17.31 196 ALA A N 1
ATOM 1390 C CA . ALA A 1 196 ? 92.232 -8.445 240.598 1.00 17.54 196 ALA A CA 1
ATOM 1391 C C . ALA A 1 196 ? 92.357 -7.643 239.283 1.00 17.05 196 ALA A C 1
ATOM 1392 O O . ALA A 1 196 ? 92.901 -8.163 238.307 1.00 17.51 196 ALA A O 1
ATOM 1394 N N . ALA A 1 197 ? 91.870 -6.412 239.263 1.00 16.31 197 ALA A N 1
ATOM 1395 C CA . ALA A 1 197 ? 92.008 -5.561 238.067 1.00 15.90 197 ALA A CA 1
ATOM 1396 C C . ALA A 1 197 ? 93.462 -5.288 237.733 1.00 16.58 197 ALA A C 1
ATOM 1397 O O . ALA A 1 197 ? 94.303 -5.131 238.608 1.00 16.23 197 ALA A O 1
ATOM 1399 N N . ARG A 1 198 ? 93.737 -5.243 236.432 1.00 16.83 198 ARG A N 1
ATOM 1400 C CA . ARG A 1 198 ? 94.987 -4.703 235.918 1.00 17.75 198 ARG A CA 1
ATOM 1401 C C . ARG A 1 198 ? 94.858 -3.184 236.013 1.00 16.77 198 ARG A C 1
ATOM 1402 O O . ARG A 1 198 ? 93.818 -2.635 235.658 1.00 16.44 198 ARG A O 1
ATOM 1410 N N . VAL A 1 199 ? 95.888 -2.509 236.511 1.00 15.52 199 VAL A N 1
ATOM 1411 C CA . VAL A 1 199 ? 95.802 -1.074 236.780 1.00 15.14 199 VAL A CA 1
ATOM 1412 C C . VAL A 1 199 ? 96.719 -0.306 235.822 1.00 15.26 199 VAL A C 1
ATOM 1413 O O . VAL A 1 199 ? 97.926 -0.518 235.827 1.00 15.95 199 VAL A O 1
ATOM 1417 N N . ILE A 1 200 ? 96.116 0.611 235.060 1.00 15.20 200 ILE A N 1
ATOM 1418 C CA . ILE A 1 200 ? 96.845 1.497 234.151 1.00 15.86 200 ILE A CA 1
ATOM 1419 C C . ILE A 1 200 ? 96.746 2.909 234.710 1.00 15.43 200 ILE A C 1
ATOM 1420 O O . ILE A 1 200 ? 95.653 3.453 234.849 1.00 15.75 200 ILE A O 1
ATOM 1425 N N . ALA A 1 201 ? 97.885 3.514 235.038 1.00 15.57 201 ALA A N 1
ATOM 1426 C CA . ALA A 1 201 ? 97.928 4.866 235.595 1.00 15.41 201 ALA A CA 1
ATOM 1427 C C . ALA A 1 201 ? 98.247 5.863 234.485 1.00 15.79 201 ALA A C 1
ATOM 1428 O O . ALA A 1 201 ? 98.998 5.556 233.567 1.00 16.46 201 ALA A O 1
ATOM 1430 N N . VAL A 1 202 ? 97.710 7.067 234.635 1.00 15.75 202 VAL A N 1
ATOM 1431 C CA . VAL A 1 202 ? 97.855 8.142 233.634 1.00 16.20 202 VAL A CA 1
ATOM 1432 C C . VAL A 1 202 ? 98.195 9.436 234.376 1.00 16.24 202 VAL A C 1
ATOM 1433 O O . VAL A 1 202 ? 97.507 9.795 235.328 1.00 15.58 202 VAL A O 1
ATOM 1437 N N . ASP A 1 203 ? 99.241 10.131 233.949 1.00 16.64 203 ASP A N 1
ATOM 1438 C CA . ASP A 1 203 ? 99.580 11.444 234.542 1.00 17.03 203 ASP A CA 1
ATOM 1439 C C . ASP A 1 203 ? 100.334 12.271 233.512 1.00 18.00 203 ASP A C 1
ATOM 1440 O O . ASP A 1 203 ? 100.902 11.727 232.550 1.00 17.84 203 ASP A O 1
ATOM 1445 N N . LEU A 1 204 ? 100.302 13.585 233.685 1.00 18.97 204 LEU A N 1
ATOM 1446 C CA . LEU A 1 204 ? 101.097 14.487 232.853 1.00 20.55 204 LEU A CA 1
ATOM 1447 C C . LEU A 1 204 ? 102.597 14.422 233.140 1.00 21.47 204 LEU A C 1
ATOM 1448 O O . LEU A 1 204 ? 103.409 14.706 232.270 1.00 21.97 204 LEU A O 1
ATOM 1453 N N . ASP A 1 205 ? 102.944 14.054 234.370 1.00 21.44 205 ASP A N 1
ATOM 1454 C CA . ASP A 1 205 ? 104.291 14.200 234.912 1.00 22.66 205 ASP A CA 1
ATOM 1455 C C . ASP A 1 205 ? 104.975 12.811 234.978 1.00 22.47 205 ASP A C 1
ATOM 1456 O O . ASP A 1 205 ? 104.461 11.906 235.625 1.00 20.65 205 ASP A O 1
ATOM 1461 N N . ASP A 1 206 ? 106.125 12.676 234.325 1.00 22.90 206 ASP A N 1
ATOM 1462 C CA . ASP A 1 206 ? 106.860 11.405 234.284 1.00 23.84 206 ASP A CA 1
ATOM 1463 C C . ASP A 1 206 ? 107.254 10.923 235.676 1.00 23.06 206 ASP A C 1
ATOM 1464 O O . ASP A 1 206 ? 107.269 9.717 235.925 1.00 22.41 206 ASP A O 1
ATOM 1469 N N . ASP A 1 207 ? 107.558 11.848 236.591 1.00 23.14 207 ASP A N 1
ATOM 1470 C CA . ASP A 1 207 ? 107.852 11.453 237.966 1.00 23.08 207 ASP A CA 1
ATOM 1471 C C . ASP A 1 207 ? 106.632 10.855 238.668 1.00 21.54 207 ASP A C 1
ATOM 1472 O O . ASP A 1 207 ? 106.776 9.975 239.503 1.00 20.82 207 ASP A O 1
ATOM 1477 N N . ARG A 1 208 ? 105.434 11.331 238.337 1.00 20.88 208 ARG A N 1
ATOM 1478 C CA . ARG A 1 208 ? 104.216 10.740 238.878 1.00 20.55 208 ARG A CA 1
ATOM 1479 C C . ARG A 1 208 ? 103.915 9.387 238.279 1.00 19.28 208 ARG A C 1
ATOM 1480 O O . ARG A 1 208 ? 103.343 8.539 238.950 1.00 18.10 208 ARG A O 1
ATOM 1488 N N . LEU A 1 209 ? 104.284 9.186 237.035 1.00 19.43 209 LEU A N 1
ATOM 1489 C CA . LEU A 1 209 ? 104.195 7.849 236.419 1.00 19.24 209 LEU A CA 1
ATOM 1490 C C . LEU A 1 209 ? 105.140 6.869 237.129 1.00 19.15 209 LEU A C 1
ATOM 1491 O O . LEU A 1 209 ? 104.779 5.716 237.368 1.00 18.33 209 LEU A O 1
ATOM 1496 N N . ALA A 1 210 ? 106.328 7.358 237.500 1.00 19.46 210 ALA A N 1
ATOM 1497 C CA . ALA A 1 210 ? 107.238 6.545 238.315 1.00 19.83 210 ALA A CA 1
ATOM 1498 C C . ALA A 1 210 ? 106.608 6.207 239.672 1.00 19.40 210 ALA A C 1
ATOM 1499 O O . ALA A 1 210 ? 106.650 5.047 240.108 1.00 19.37 210 ALA A O 1
ATOM 1501 N N . LEU A 1 211 ? 106.024 7.199 240.330 1.00 18.84 211 LEU A N 1
ATOM 1502 C CA . LEU A 1 211 ? 105.277 6.972 241.579 1.00 18.60 211 LEU A CA 1
ATOM 1503 C C . LEU A 1 211 ? 104.209 5.888 241.388 1.00 17.86 211 LEU A C 1
ATOM 1504 O O . LEU A 1 211 ? 104.083 4.984 242.207 1.00 18.13 211 LEU A O 1
ATOM 1509 N N . ALA A 1 212 ? 103.480 5.966 240.282 1.00 17.66 212 ALA A N 1
ATOM 1510 C CA . ALA A 1 212 ? 102.429 4.979 240.006 1.00 17.24 212 ALA A CA 1
ATOM 1511 C C . ALA A 1 212 ? 102.992 3.547 239.962 1.00 18.18 212 ALA A C 1
ATOM 1512 O O . ALA A 1 212 ? 102.417 2.632 240.559 1.00 17.53 212 ALA A O 1
ATOM 1514 N N . ARG A 1 213 ? 104.113 3.379 239.272 1.00 19.36 213 ARG A N 1
ATOM 1515 C CA . ARG A 1 213 ? 104.759 2.067 239.172 1.00 21.07 213 ARG A CA 1
ATOM 1516 C C . ARG A 1 213 ? 105.264 1.637 240.562 1.00 21.55 213 ARG A C 1
ATOM 1517 O O . ARG A 1 213 ? 105.138 0.458 240.922 1.00 21.71 213 ARG A O 1
ATOM 1525 N N . GLU A 1 214 ? 105.803 2.586 241.327 1.00 21.30 214 GLU A N 1
ATOM 1526 C CA . GLU A 1 214 ? 106.285 2.306 242.693 1.00 22.01 214 GLU A CA 1
ATOM 1527 C C . GLU A 1 214 ? 105.189 1.756 243.614 1.00 21.00 214 GLU A C 1
ATOM 1528 O O . GLU A 1 214 ? 105.486 0.913 244.467 1.00 21.58 214 GLU A O 1
ATOM 1534 N N . VAL A 1 215 ? 103.955 2.220 243.435 1.00 19.87 215 VAL A N 1
ATOM 1535 C CA . VAL A 1 215 ? 102.842 1.797 244.294 1.00 19.04 215 VAL A CA 1
ATOM 1536 C C . VAL A 1 215 ? 101.988 0.691 243.663 1.00 18.82 215 VAL A C 1
ATOM 1537 O O . VAL A 1 215 ? 100.943 0.352 244.196 1.00 18.27 215 VAL A O 1
ATOM 1541 N N . GLY A 1 216 ? 102.433 0.144 242.530 1.00 19.81 216 GLY A N 1
ATOM 1542 C CA . GLY A 1 216 ? 101.867 -1.094 241.998 1.00 20.13 216 GLY A CA 1
ATOM 1543 C C . GLY A 1 216 ? 101.058 -1.052 240.717 1.00 19.53 216 GLY A C 1
ATOM 1544 O O . GLY A 1 216 ? 100.465 -2.076 240.328 1.00 19.58 216 GLY A O 1
ATOM 1545 N N . ALA A 1 217 ? 101.046 0.089 240.018 1.00 18.37 217 ALA A N 1
ATOM 1546 C CA . ALA A 1 217 ? 100.419 0.122 238.696 1.00 17.88 217 ALA A CA 1
ATOM 1547 C C . ALA A 1 217 ? 101.109 -0.839 237.733 1.00 18.21 217 ALA A C 1
ATOM 1548 O O . ALA A 1 217 ? 102.341 -0.957 237.701 1.00 18.65 217 ALA A O 1
ATOM 1550 N N . ASP A 1 218 ? 100.304 -1.522 236.935 1.00 17.81 218 ASP A N 1
ATOM 1551 C CA . ASP A 1 218 ? 100.820 -2.450 235.938 1.00 18.78 218 ASP A CA 1
ATOM 1552 C C . ASP A 1 218 ? 101.408 -1.759 234.709 1.00 19.51 218 ASP A C 1
ATOM 1553 O O . ASP A 1 218 ? 102.274 -2.309 234.040 1.00 20.34 218 ASP A O 1
ATOM 1558 N N . ALA A 1 219 ? 100.871 -0.595 234.391 1.00 19.05 219 ALA A N 1
ATOM 1559 C CA . ALA A 1 219 ? 101.360 0.213 233.278 1.00 20.41 219 ALA A CA 1
ATOM 1560 C C . ALA A 1 219 ? 101.118 1.677 233.614 1.00 20.57 219 ALA A C 1
ATOM 1561 O O . ALA A 1 219 ? 100.249 1.999 234.414 1.00 18.96 219 ALA A O 1
ATOM 1563 N N . ALA A 1 220 ? 101.917 2.550 233.014 1.00 21.93 220 ALA A N 1
ATOM 1564 C CA . ALA A 1 220 ? 101.803 3.977 233.258 1.00 23.36 220 ALA A CA 1
ATOM 1565 C C . ALA A 1 220 ? 101.944 4.692 231.927 1.00 24.88 220 ALA A C 1
ATOM 1566 O O . ALA A 1 220 ? 102.860 4.401 231.185 1.00 28.79 220 ALA A O 1
ATOM 1568 N N . VAL A 1 221 ? 101.022 5.601 231.628 1.00 23.70 221 VAL A N 1
ATOM 1569 C CA . VAL A 1 221 ? 100.806 6.181 230.298 1.00 24.39 221 VAL A CA 1
ATOM 1570 C C . VAL A 1 221 ? 100.806 7.707 230.486 1.00 23.16 221 VAL A C 1
ATOM 1571 O O . VAL A 1 221 ? 100.194 8.233 231.416 1.00 20.57 221 VAL A O 1
ATOM 1575 N N . LYS A 1 222 ? 101.482 8.409 229.587 1.00 23.59 222 LYS A N 1
ATOM 1576 C CA . LYS A 1 222 ? 101.474 9.867 229.602 1.00 23.78 222 LYS A CA 1
ATOM 1577 C C . LYS A 1 222 ? 100.074 10.391 229.236 1.00 22.17 222 LYS A C 1
ATOM 1578 O O . LYS A 1 222 ? 99.492 9.971 228.241 1.00 22.10 222 LYS A O 1
ATOM 1584 N N . SER A 1 223 ? 99.550 11.325 230.023 1.00 20.42 223 SER A N 1
ATOM 1585 C CA . SER A 1 223 ? 98.249 11.923 229.741 1.00 19.77 223 SER A CA 1
ATOM 1586 C C . SER A 1 223 ? 98.335 12.848 228.537 1.00 20.56 223 SER A C 1
ATOM 1587 O O . SER A 1 223 ? 99.416 13.198 228.096 1.00 22.26 223 SER A O 1
ATOM 1590 N N . GLY A 1 224 ? 97.180 13.241 228.010 1.00 20.05 224 GLY A N 1
ATOM 1591 C CA . GLY A 1 224 ? 97.120 14.123 226.847 1.00 20.66 224 GLY A CA 1
ATOM 1592 C C . GLY A 1 224 ? 96.542 13.417 225.651 1.00 20.54 224 GLY A C 1
ATOM 1593 O O . GLY A 1 224 ? 95.918 12.369 225.771 1.00 19.97 224 GLY A O 1
ATOM 1594 N N . ALA A 1 225 ? 96.705 14.024 224.489 1.00 21.55 225 ALA A N 1
ATOM 1595 C CA . ALA A 1 225 ? 95.975 13.597 223.290 1.00 21.88 225 ALA A CA 1
ATOM 1596 C C . ALA A 1 225 ? 96.230 12.153 222.871 1.00 21.94 225 ALA A C 1
ATOM 1597 O O . ALA A 1 225 ? 95.354 11.545 222.265 1.00 21.96 225 ALA A O 1
ATOM 1599 N N . GLY A 1 226 ? 97.415 11.622 223.166 1.00 21.83 226 GLY A N 1
ATOM 1600 C CA . GLY A 1 226 ? 97.766 10.251 222.789 1.00 22.21 226 GLY A CA 1
ATOM 1601 C C . GLY A 1 226 ? 97.342 9.174 223.795 1.00 20.91 226 GLY A C 1
ATOM 1602 O O . GLY A 1 226 ? 97.461 7.974 223.500 1.00 21.22 226 GLY A O 1
ATOM 1603 N N . ALA A 1 227 ? 96.842 9.580 224.956 1.00 20.06 227 ALA A N 1
ATOM 1604 C CA . ALA A 1 227 ? 96.586 8.639 226.042 1.00 19.54 227 ALA A CA 1
ATOM 1605 C C . ALA A 1 227 ? 95.488 7.623 225.688 1.00 19.77 227 ALA A C 1
ATOM 1606 O O . ALA A 1 227 ? 95.632 6.442 226.003 1.00 19.79 227 ALA A O 1
ATOM 1608 N N . ALA A 1 228 ? 94.408 8.061 225.044 1.00 19.79 228 ALA A N 1
ATOM 1609 C CA . ALA A 1 228 ? 93.293 7.155 224.769 1.00 19.76 228 ALA A CA 1
ATOM 1610 C C . ALA A 1 228 ? 93.741 6.017 223.855 1.00 20.50 228 ALA A C 1
ATOM 1611 O O . ALA A 1 228 ? 93.486 4.838 224.145 1.00 19.95 228 ALA A O 1
ATOM 1613 N N . ASP A 1 229 ? 94.450 6.355 222.779 1.00 21.36 229 ASP A N 1
ATOM 1614 C CA . ASP A 1 229 ? 94.956 5.329 221.855 1.00 22.50 229 ASP A CA 1
ATOM 1615 C C . ASP A 1 229 ? 95.952 4.379 222.568 1.00 22.58 229 ASP A C 1
ATOM 1616 O O . ASP A 1 229 ? 95.924 3.164 222.330 1.00 23.51 229 ASP A O 1
ATOM 1621 N N . ALA A 1 230 ? 96.796 4.930 223.431 1.00 22.57 230 ALA A N 1
ATOM 1622 C CA . ALA A 1 230 ? 97.779 4.140 224.165 1.00 22.75 230 ALA A CA 1
ATOM 1623 C C . ALA A 1 230 ? 97.098 3.145 225.108 1.00 22.58 230 ALA A C 1
ATOM 1624 O O . ALA A 1 230 ? 97.514 1.990 225.209 1.00 23.24 230 ALA A O 1
ATOM 1626 N N . ILE A 1 231 ? 96.076 3.617 225.812 1.00 21.85 231 ILE A N 1
ATOM 1627 C CA . ILE A 1 231 ? 95.293 2.756 226.721 1.00 21.70 231 ILE A CA 1
ATOM 1628 C C . ILE A 1 231 ? 94.562 1.674 225.917 1.00 23.37 231 ILE A C 1
ATOM 1629 O O . ILE A 1 231 ? 94.552 0.505 226.325 1.00 25.02 231 ILE A O 1
ATOM 1634 N N . ARG A 1 232 ? 93.952 2.047 224.798 1.00 24.62 232 ARG A N 1
ATOM 1635 C CA . ARG A 1 232 ? 93.253 1.051 223.961 1.00 26.95 232 ARG A CA 1
ATOM 1636 C C . ARG A 1 232 ? 94.203 -0.012 223.423 1.00 28.63 232 ARG A C 1
ATOM 1637 O O . ARG A 1 232 ? 93.818 -1.180 223.337 1.00 29.00 232 ARG A O 1
ATOM 1645 N N . GLU A 1 233 ? 95.439 0.375 223.104 1.00 28.98 233 GLU A N 1
ATOM 1646 C CA . GLU A 1 233 ? 96.466 -0.585 222.707 1.00 31.78 233 GLU A CA 1
ATOM 1647 C C . GLU A 1 233 ? 96.754 -1.580 223.845 1.00 30.21 233 GLU A C 1
ATOM 1648 O O . GLU A 1 233 ? 96.882 -2.779 223.611 1.00 30.03 233 GLU A O 1
ATOM 1654 N N . LEU A 1 234 ? 96.864 -1.076 225.064 1.00 28.52 234 LEU A N 1
ATOM 1655 C CA . LEU A 1 234 ? 97.101 -1.939 226.215 1.00 28.13 234 LEU A CA 1
ATOM 1656 C C . LEU A 1 234 ? 95.929 -2.875 226.515 1.00 28.20 234 LEU A C 1
ATOM 1657 O O . LEU A 1 234 ? 96.158 -3.980 227.005 1.00 28.64 234 LEU A O 1
ATOM 1662 N N . THR A 1 235 ? 94.699 -2.443 226.252 1.00 27.27 235 THR A N 1
ATOM 1663 C CA . THR A 1 235 ? 93.505 -3.253 226.569 1.00 27.53 235 THR A CA 1
ATOM 1664 C C . THR A 1 235 ? 93.015 -4.110 225.382 1.00 30.47 235 THR A C 1
ATOM 1665 O O . THR A 1 235 ? 91.918 -4.649 225.418 1.00 31.19 235 THR A O 1
ATOM 1669 N N . GLY A 1 236 ? 93.812 -4.225 224.330 1.00 33.28 236 GLY A N 1
ATOM 1670 C CA . GLY A 1 236 ? 93.489 -5.097 223.191 1.00 36.42 236 GLY A CA 1
ATOM 1671 C C . GLY A 1 236 ? 92.338 -4.613 222.341 1.00 37.92 236 GLY A C 1
ATOM 1672 O O . GLY A 1 236 ? 91.665 -5.420 221.689 1.00 39.93 236 GLY A O 1
ATOM 1673 N N . GLY A 1 237 ? 92.100 -3.301 222.341 1.00 37.25 237 GLY A N 1
ATOM 1674 C CA . GLY A 1 237 ? 90.982 -2.712 221.614 1.00 37.85 237 GLY A CA 1
ATOM 1675 C C . GLY A 1 237 ? 89.634 -2.766 222.319 1.00 37.32 237 GLY A C 1
ATOM 1676 O O . GLY A 1 237 ? 88.661 -2.206 221.825 1.00 38.01 237 GLY A O 1
ATOM 1677 N N . GLN A 1 238 ? 89.567 -3.401 223.490 1.00 36.10 238 GLN A N 1
ATOM 1678 C CA . GLN A 1 238 ? 88.287 -3.616 224.195 1.00 34.89 238 GLN A CA 1
ATOM 1679 C C . GLN A 1 238 ? 87.958 -2.473 225.146 1.00 29.98 238 GLN A C 1
ATOM 1680 O O . GLN A 1 238 ? 86.811 -2.293 225.571 1.00 29.42 238 GLN A O 1
ATOM 1686 N N . GLY A 1 239 ? 88.984 -1.717 225.505 1.00 27.08 239 GLY A N 1
ATOM 1687 C CA . GLY A 1 239 ? 88.804 -0.627 226.434 1.00 24.36 239 GLY A CA 1
ATOM 1688 C C . GLY A 1 239 ? 88.858 -1.090 227.865 1.00 21.72 239 GLY A C 1
ATOM 1689 O O . GLY A 1 239 ? 89.041 -2.281 228.158 1.00 21.62 239 GLY A O 1
ATOM 1690 N N . ALA A 1 240 ? 88.742 -0.119 228.746 1.00 19.09 240 ALA A N 1
ATOM 1691 C CA . ALA A 1 240 ? 88.930 -0.303 230.177 1.00 17.85 240 ALA A CA 1
ATOM 1692 C C . ALA A 1 240 ? 87.590 -0.517 230.845 1.00 16.54 240 ALA A C 1
ATOM 1693 O O . ALA A 1 240 ? 86.642 0.231 230.621 1.00 15.65 240 ALA A O 1
ATOM 1695 N N . THR A 1 241 ? 87.534 -1.528 231.710 1.00 15.26 241 THR A N 1
ATOM 1696 C CA . THR A 1 241 ? 86.345 -1.801 232.489 1.00 14.93 241 THR A CA 1
ATOM 1697 C C . THR A 1 241 ? 85.871 -0.601 233.291 1.00 14.57 241 THR A C 1
ATOM 1698 O O . THR A 1 241 ? 84.679 -0.305 233.339 1.00 14.63 241 THR A O 1
ATOM 1702 N N . ALA A 1 242 ? 86.800 0.088 233.949 1.00 13.99 242 ALA A N 1
ATOM 1703 C CA . ALA A 1 242 ? 86.471 1.251 234.739 1.00 13.68 242 ALA A CA 1
ATOM 1704 C C . ALA A 1 242 ? 87.567 2.285 234.633 1.00 13.94 242 ALA A C 1
ATOM 1705 O O . ALA A 1 242 ? 88.756 1.934 234.484 1.00 13.88 242 ALA A O 1
ATOM 1707 N N . VAL A 1 243 ? 87.170 3.553 234.649 1.00 13.40 243 VAL A N 1
ATOM 1708 C CA . VAL A 1 243 ? 88.106 4.660 234.627 1.00 13.70 243 VAL A CA 1
ATOM 1709 C C . VAL A 1 243 ? 87.804 5.512 235.856 1.00 13.77 243 VAL A C 1
ATOM 1710 O O . VAL A 1 243 ? 86.679 5.977 236.016 1.00 14.08 243 VAL A O 1
ATOM 1714 N N . PHE A 1 244 ? 88.806 5.707 236.710 1.00 13.75 244 PHE A N 1
ATOM 1715 C CA . PHE A 1 244 ? 88.698 6.553 237.894 1.00 13.56 244 PHE A CA 1
ATOM 1716 C C . PHE A 1 244 ? 89.482 7.805 237.600 1.00 13.98 244 PHE A C 1
ATOM 1717 O O . PHE A 1 244 ? 90.719 7.776 237.543 1.00 13.83 244 PHE A O 1
ATOM 1725 N N . ASP A 1 245 ? 88.764 8.894 237.306 1.00 14.23 245 ASP A N 1
ATOM 1726 C CA . ASP A 1 245 ? 89.385 10.141 236.908 1.00 14.50 245 ASP A CA 1
ATOM 1727 C C . ASP A 1 245 ? 89.502 11.056 238.110 1.00 14.38 245 ASP A C 1
ATOM 1728 O O . ASP A 1 245 ? 88.529 11.707 238.512 1.00 14.17 245 ASP A O 1
ATOM 1733 N N . PHE A 1 246 ? 90.707 11.123 238.658 1.00 14.36 246 PHE A N 1
ATOM 1734 C CA . PHE A 1 246 ? 90.996 11.969 239.817 1.00 14.57 246 PHE A CA 1
ATOM 1735 C C . PHE A 1 246 ? 91.443 13.364 239.421 1.00 14.75 246 PHE A C 1
ATOM 1736 O O . PHE A 1 246 ? 91.841 14.140 240.291 1.00 15.75 246 PHE A O 1
ATOM 1744 N N . VAL A 1 247 ? 91.371 13.700 238.129 1.00 15.06 247 VAL A N 1
ATOM 1745 C CA . VAL A 1 247 ? 91.641 15.052 237.635 1.00 15.46 247 VAL A CA 1
ATOM 1746 C C . VAL A 1 247 ? 90.296 15.727 237.339 1.00 15.47 247 VAL A C 1
ATOM 1747 O O . VAL A 1 247 ? 89.991 16.787 237.882 1.00 16.04 247 VAL A O 1
ATOM 1751 N N . GLY A 1 248 ? 89.508 15.106 236.473 1.00 15.53 248 GLY A N 1
ATOM 1752 C CA . GLY A 1 248 ? 88.171 15.582 236.154 1.00 15.70 248 GLY A CA 1
ATOM 1753 C C . GLY A 1 248 ? 88.156 16.817 235.293 1.00 16.38 248 GLY A C 1
ATOM 1754 O O . GLY A 1 248 ? 87.166 17.549 235.281 1.00 16.83 248 GLY A O 1
ATOM 1755 N N . ALA A 1 249 ? 89.233 17.077 234.546 1.00 16.25 249 ALA A N 1
ATOM 1756 C CA . ALA A 1 249 ? 89.217 18.144 233.541 1.00 17.08 249 ALA A CA 1
ATOM 1757 C C . ALA A 1 249 ? 88.459 17.660 232.333 1.00 17.28 249 ALA A C 1
ATOM 1758 O O . ALA A 1 249 ? 88.272 16.452 232.151 1.00 16.79 249 ALA A O 1
ATOM 1760 N N . GLN A 1 250 ? 88.041 18.577 231.458 1.00 17.94 250 GLN A N 1
ATOM 1761 C CA . GLN A 1 250 ? 87.347 18.100 230.279 1.00 18.16 250 GLN A CA 1
ATOM 1762 C C . GLN A 1 250 ? 88.217 17.129 229.460 1.00 18.17 250 GLN A C 1
ATOM 1763 O O . GLN A 1 250 ? 87.718 16.127 228.930 1.00 17.39 250 GLN A O 1
ATOM 1769 N N . SER A 1 251 ? 89.518 17.419 229.347 1.00 18.21 251 SER A N 1
ATOM 1770 C CA . SER A 1 251 ? 90.395 16.546 228.547 1.00 18.70 251 SER A CA 1
ATOM 1771 C C . SER A 1 251 ? 90.496 15.118 229.119 1.00 17.92 251 SER A C 1
ATOM 1772 O O . SER A 1 251 ? 90.520 14.144 228.350 1.00 18.17 251 SER A O 1
ATOM 1775 N N . THR A 1 252 ? 90.551 14.989 230.431 1.00 17.40 252 THR A N 1
ATOM 1776 C CA . THR A 1 252 ? 90.641 13.669 231.079 1.00 17.01 252 THR A CA 1
ATOM 1777 C C . THR A 1 252 ? 89.312 12.906 231.025 1.00 16.55 252 THR A C 1
ATOM 1778 O O . THR A 1 252 ? 89.295 11.697 230.788 1.00 16.93 252 THR A O 1
ATOM 1782 N N . ILE A 1 253 ? 88.200 13.630 231.184 1.00 16.54 253 ILE A N 1
ATOM 1783 C CA . ILE A 1 253 ? 86.877 13.015 231.027 1.00 16.41 253 ILE A CA 1
ATOM 1784 C C . ILE A 1 253 ? 86.716 12.524 229.572 1.00 16.98 253 ILE A C 1
ATOM 1785 O O . ILE A 1 253 ? 86.191 11.440 229.328 1.00 16.87 253 ILE A O 1
ATOM 1790 N N . ASP A 1 254 ? 87.166 13.328 228.606 1.00 17.37 254 ASP A N 1
ATOM 1791 C CA . ASP A 1 254 ? 87.135 12.917 227.204 1.00 18.26 254 ASP A CA 1
ATOM 1792 C C . ASP A 1 254 ? 87.965 11.634 226.981 1.00 18.14 254 ASP A C 1
ATOM 1793 O O . ASP A 1 254 ? 87.493 10.695 226.322 1.00 18.44 254 ASP A O 1
ATOM 1798 N N . THR A 1 255 ? 89.180 11.594 227.538 1.00 17.69 255 THR A N 1
ATOM 1799 C CA . THR A 1 255 ? 90.001 10.385 227.488 1.00 17.77 255 THR A CA 1
ATOM 1800 C C . THR A 1 255 ? 89.204 9.195 228.081 1.00 16.85 255 THR A C 1
ATOM 1801 O O . THR A 1 255 ? 89.143 8.125 227.460 1.00 17.12 255 THR A O 1
ATOM 1805 N N . ALA A 1 256 ? 88.572 9.420 229.219 1.00 16.47 256 ALA A N 1
ATOM 1806 C CA . ALA A 1 256 ? 87.799 8.358 229.888 1.00 16.18 256 ALA A CA 1
ATOM 1807 C C . ALA A 1 256 ? 86.694 7.826 228.991 1.00 16.44 256 ALA A C 1
ATOM 1808 O O . ALA A 1 256 ? 86.524 6.616 228.839 1.00 16.18 256 ALA A O 1
ATOM 1810 N N . GLN A 1 257 ? 85.942 8.728 228.344 1.00 17.07 257 GLN A N 1
ATOM 1811 C CA . GLN A 1 257 ? 84.868 8.292 227.445 1.00 17.69 257 GLN A CA 1
ATOM 1812 C C . GLN A 1 257 ? 85.371 7.546 226.237 1.00 18.04 257 GLN A C 1
ATOM 1813 O O . GLN A 1 257 ? 84.695 6.651 225.738 1.00 18.43 257 GLN A O 1
ATOM 1819 N N . GLN A 1 258 ? 86.558 7.922 225.760 1.00 18.41 258 GLN A N 1
ATOM 1820 C CA . GLN A 1 258 ? 87.154 7.286 224.587 1.00 19.65 258 GLN A CA 1
ATOM 1821 C C . GLN A 1 258 ? 87.768 5.908 224.864 1.00 18.70 258 GLN A C 1
ATOM 1822 O O . GLN A 1 258 ? 88.028 5.154 223.905 1.00 18.64 258 GLN A O 1
ATOM 1828 N N . VAL A 1 259 ? 87.981 5.573 226.139 1.00 17.96 259 VAL A N 1
ATOM 1829 C CA . VAL A 1 259 ? 88.547 4.268 226.496 1.00 17.41 259 VAL A CA 1
ATOM 1830 C C . VAL A 1 259 ? 87.619 3.325 227.269 1.00 16.93 259 VAL A C 1
ATOM 1831 O O . VAL A 1 259 ? 87.922 2.131 227.339 1.00 16.91 259 VAL A O 1
ATOM 1835 N N . VAL A 1 260 ? 86.526 3.822 227.850 1.00 15.72 260 VAL A N 1
ATOM 1836 C CA . VAL A 1 260 ? 85.694 2.944 228.680 1.00 15.29 260 VAL A CA 1
ATOM 1837 C C . VAL A 1 260 ? 85.057 1.848 227.837 1.00 15.23 260 VAL A C 1
ATOM 1838 O O . VAL A 1 260 ? 84.706 2.046 226.669 1.00 16.04 260 VAL A O 1
ATOM 1842 N N . ALA A 1 261 ? 84.957 0.664 228.438 1.00 14.94 261 ALA A N 1
ATOM 1843 C CA . ALA A 1 261 ? 84.362 -0.494 227.796 1.00 15.40 261 ALA A CA 1
ATOM 1844 C C . ALA A 1 261 ? 82.832 -0.423 227.838 1.00 15.00 261 ALA A C 1
ATOM 1845 O O . ALA A 1 261 ? 82.231 0.235 228.693 1.00 14.95 261 ALA A O 1
ATOM 1847 N N . VAL A 1 262 ? 82.228 -1.157 226.921 1.00 15.72 262 VAL A N 1
ATOM 1848 C CA . VAL A 1 262 ? 80.805 -1.493 226.993 1.00 16.27 262 VAL A CA 1
ATOM 1849 C C . VAL A 1 262 ? 80.504 -2.093 228.367 1.00 15.90 262 VAL A C 1
ATOM 1850 O O . VAL A 1 262 ? 81.259 -2.931 228.879 1.00 15.61 262 VAL A O 1
ATOM 1854 N N . ASP A 1 263 ? 79.423 -1.619 229.005 1.00 16.10 263 ASP A N 1
ATOM 1855 C CA . ASP A 1 263 ? 78.994 -2.080 230.342 1.00 16.53 263 ASP A CA 1
ATOM 1856 C C . ASP A 1 263 ? 80.044 -1.808 231.425 1.00 15.25 263 ASP A C 1
ATOM 1857 O O . ASP A 1 263 ? 80.090 -2.499 232.448 1.00 14.98 263 ASP A O 1
ATOM 1862 N N . GLY A 1 264 ? 80.861 -0.784 231.209 1.00 14.62 264 GLY A N 1
ATOM 1863 C CA . GLY A 1 264 ? 81.875 -0.356 232.148 1.00 14.01 264 GLY A CA 1
ATOM 1864 C C . GLY A 1 264 ? 81.427 0.820 232.991 1.00 13.68 264 GLY A C 1
ATOM 1865 O O . GLY A 1 264 ? 80.225 1.006 233.236 1.00 14.56 264 GLY A O 1
ATOM 1866 N N . HIS A 1 265 ? 82.388 1.626 233.432 1.00 13.09 265 HIS A N 1
ATOM 1867 C CA . HIS A 1 265 ? 82.104 2.703 234.387 1.00 13.15 265 HIS A CA 1
ATOM 1868 C C . HIS A 1 265 ? 83.140 3.804 234.288 1.00 13.31 265 HIS A C 1
ATOM 1869 O O . HIS A 1 265 ? 84.346 3.519 234.180 1.00 13.70 265 HIS A O 1
ATOM 1876 N N . ILE A 1 266 ? 82.677 5.049 234.380 1.00 13.08 266 ILE A N 1
ATOM 1877 C CA . ILE A 1 266 ? 83.566 6.190 234.599 1.00 13.00 266 ILE A CA 1
ATOM 1878 C C . ILE A 1 266 ? 83.161 6.865 235.902 1.00 13.17 266 ILE A C 1
ATOM 1879 O O . ILE A 1 266 ? 82.011 7.249 236.077 1.00 12.93 266 ILE A O 1
ATOM 1884 N N . SER A 1 267 ? 84.141 7.030 236.789 1.00 12.88 267 SER A N 1
ATOM 1885 C CA . SER A 1 267 ? 83.964 7.726 238.055 1.00 13.08 267 SER A CA 1
ATOM 1886 C C . SER A 1 267 ? 84.712 9.052 237.919 1.00 13.53 267 SER A C 1
ATOM 1887 O O . SER A 1 267 ? 85.955 9.074 237.824 1.00 13.83 267 SER A O 1
ATOM 1890 N N . VAL A 1 268 ? 83.954 10.149 237.878 1.00 14.01 268 VAL A N 1
ATOM 1891 C CA . VAL A 1 268 ? 84.527 11.486 237.766 1.00 14.00 268 VAL A CA 1
ATOM 1892 C C . VAL A 1 268 ? 84.716 11.979 239.189 1.00 14.14 268 VAL A C 1
ATOM 1893 O O . VAL A 1 268 ? 83.766 12.421 239.819 1.00 13.56 268 VAL A O 1
ATOM 1897 N N . VAL A 1 269 ? 85.944 11.865 239.686 1.00 14.09 269 VAL A N 1
ATOM 1898 C CA . VAL A 1 269 ? 86.237 12.138 241.089 1.00 14.45 269 VAL A CA 1
ATOM 1899 C C . VAL A 1 269 ? 86.845 13.522 241.272 1.00 14.47 269 VAL A C 1
ATOM 1900 O O . VAL A 1 269 ? 86.465 14.262 242.181 1.00 14.17 269 VAL A O 1
ATOM 1904 N N . GLY A 1 270 ? 87.816 13.858 240.436 1.00 14.46 270 GLY A N 1
ATOM 1905 C CA . GLY A 1 270 ? 88.421 15.187 240.458 1.00 15.27 270 GLY A CA 1
ATOM 1906 C C . GLY A 1 270 ? 87.402 16.260 240.074 1.00 16.10 270 GLY A C 1
ATOM 1907 O O . GLY A 1 270 ? 86.450 15.994 239.318 1.00 15.85 270 GLY A O 1
ATOM 1908 N N . ILE A 1 271 ? 87.582 17.455 240.621 1.00 17.07 271 ILE A N 1
ATOM 1909 C CA . ILE A 1 271 ? 86.612 18.538 240.517 1.00 18.80 271 ILE A CA 1
ATOM 1910 C C . ILE A 1 271 ? 87.214 19.707 239.749 1.00 20.30 271 ILE A C 1
ATOM 1911 O O . ILE A 1 271 ? 88.090 20.438 240.246 1.00 21.44 271 ILE A O 1
ATOM 1916 N N . HIS A 1 272 ? 86.720 19.914 238.530 1.00 21.61 272 HIS A N 1
ATOM 1917 C CA . HIS A 1 272 ? 87.120 21.021 237.669 1.00 23.60 272 HIS A CA 1
ATOM 1918 C C . HIS A 1 272 ? 85.798 21.630 237.166 1.00 23.87 272 HIS A C 1
ATOM 1919 O O . HIS A 1 272 ? 85.099 21.027 236.354 1.00 22.14 272 HIS A O 1
ATOM 1926 N N . ALA A 1 273 ? 85.438 22.795 237.684 1.00 24.66 273 ALA A N 1
ATOM 1927 C CA . ALA A 1 273 ? 84.121 23.409 237.414 1.00 25.33 273 ALA A CA 1
ATOM 1928 C C . ALA A 1 273 ? 83.863 23.553 235.925 1.00 25.42 273 ALA A C 1
ATOM 1929 O O . ALA A 1 273 ? 84.707 24.057 235.192 1.00 26.20 273 ALA A O 1
ATOM 1931 N N . GLY A 1 274 ? 82.701 23.091 235.480 1.00 24.73 274 GLY A N 1
ATOM 1932 C CA . GLY A 1 274 ? 82.320 23.175 234.068 1.00 24.63 274 GLY A CA 1
ATOM 1933 C C . GLY A 1 274 ? 82.581 21.889 233.297 1.00 23.24 274 GLY A C 1
ATOM 1934 O O . GLY A 1 274 ? 81.911 21.622 232.295 1.00 24.77 274 GLY A O 1
ATOM 1935 N N . ALA A 1 275 ? 83.553 21.088 233.737 1.00 21.23 275 ALA A N 1
ATOM 1936 C CA . ALA A 1 275 ? 83.872 19.849 233.034 1.00 20.08 275 ALA A CA 1
ATOM 1937 C C . ALA A 1 275 ? 82.776 18.835 233.299 1.00 19.47 275 ALA A C 1
ATOM 1938 O O . ALA A 1 275 ? 82.233 18.776 234.409 1.00 19.76 275 ALA A O 1
ATOM 1940 N N . HIS A 1 276 ? 82.449 18.045 232.284 1.00 18.80 276 HIS A N 1
ATOM 1941 C CA . HIS A 1 276 ? 81.431 17.005 232.466 1.00 18.57 276 HIS A CA 1
ATOM 1942 C C . HIS A 1 276 ? 81.537 15.923 231.432 1.00 18.04 276 HIS A C 1
ATOM 1943 O O . HIS A 1 276 ? 81.958 16.173 230.306 1.00 18.87 276 HIS A O 1
ATOM 1950 N N . ALA A 1 277 ? 81.102 14.726 231.811 1.00 17.31 277 ALA A N 1
ATOM 1951 C CA . ALA A 1 277 ? 80.896 13.654 230.842 1.00 17.47 277 ALA A CA 1
ATOM 1952 C C . ALA A 1 277 ? 79.620 13.923 230.056 1.00 18.80 277 ALA A C 1
ATOM 1953 O O . ALA A 1 277 ? 78.668 14.526 230.577 1.00 18.74 277 ALA A O 1
ATOM 1955 N N . LYS A 1 278 ? 79.620 13.507 228.794 1.00 19.78 278 LYS A N 1
ATOM 1956 C CA . LYS A 1 278 ? 78.484 13.647 227.898 1.00 21.37 278 LYS A CA 1
ATOM 1957 C C . LYS A 1 278 ? 77.903 12.245 227.694 1.00 20.76 278 LYS A C 1
ATOM 1958 O O . LYS A 1 278 ? 78.452 11.428 226.958 1.00 20.27 278 LYS A O 1
ATOM 1964 N N . VAL A 1 279 ? 76.830 11.952 228.433 1.00 20.42 279 VAL A N 1
ATOM 1965 C CA . VAL A 1 279 ? 76.301 10.600 228.519 1.00 19.88 279 VAL A CA 1
ATOM 1966 C C . VAL A 1 279 ? 75.044 10.547 227.675 1.00 20.23 279 VAL A C 1
ATOM 1967 O O . VAL A 1 279 ? 73.977 10.988 228.094 1.00 20.15 279 VAL A O 1
ATOM 1971 N N . GLY A 1 280 ? 75.193 10.027 226.453 1.00 19.90 280 GLY A N 1
ATOM 1972 C CA . GLY A 1 280 ? 74.114 9.919 225.518 1.00 20.83 280 GLY A CA 1
ATOM 1973 C C . GLY A 1 280 ? 74.469 8.883 224.467 1.00 20.67 280 GLY A C 1
ATOM 1974 O O . GLY A 1 280 ? 75.658 8.517 224.315 1.00 20.07 280 GLY A O 1
ATOM 1975 N N . PHE A 1 281 ? 73.464 8.411 223.766 1.00 21.76 281 PHE A N 1
ATOM 1976 C CA . PHE A 1 281 ? 73.681 7.443 222.698 1.00 22.64 281 PHE A CA 1
ATOM 1977 C C . PHE A 1 281 ? 74.634 8.004 221.647 1.00 24.03 281 PHE A C 1
ATOM 1978 O O . PHE A 1 281 ? 74.604 9.191 221.370 1.00 23.80 281 PHE A O 1
ATOM 1986 N N . PHE A 1 282 ? 75.526 7.141 221.153 1.00 25.58 282 PHE A N 1
ATOM 1987 C CA . PHE A 1 282 ? 76.558 7.505 220.154 1.00 27.46 282 PHE A CA 1
ATOM 1988 C C . PHE A 1 282 ? 77.721 8.318 220.759 1.00 26.94 282 PHE A C 1
ATOM 1989 O O . PHE A 1 282 ? 78.652 8.656 220.027 1.00 28.40 282 PHE A O 1
ATOM 1997 N N . MET A 1 283 ? 77.654 8.697 222.038 1.00 24.79 283 MET A N 1
ATOM 1998 C CA . MET A 1 283 ? 78.699 9.509 222.677 1.00 24.22 283 MET A CA 1
ATOM 1999 C C . MET A 1 283 ? 79.459 8.749 223.762 1.00 22.04 283 MET A C 1
ATOM 2000 O O . MET A 1 283 ? 80.464 9.226 224.277 1.00 20.95 283 MET A O 1
ATOM 2005 N N . ILE A 1 284 ? 78.944 7.587 224.139 1.00 20.72 284 ILE A N 1
ATOM 2006 C CA . ILE A 1 284 ? 79.525 6.751 225.144 1.00 19.61 284 ILE A CA 1
ATOM 2007 C C . ILE A 1 284 ? 79.071 5.309 224.843 1.00 18.75 284 ILE A C 1
ATOM 2008 O O . ILE A 1 284 ? 78.025 5.119 224.253 1.00 19.09 284 ILE A O 1
ATOM 2013 N N . PRO A 1 285 ? 79.849 4.306 225.272 1.00 17.58 285 PRO A N 1
ATOM 2014 C CA . PRO A 1 285 ? 79.373 2.951 224.972 1.00 17.48 285 PRO A CA 1
ATOM 2015 C C . PRO A 1 285 ? 78.096 2.555 225.726 1.00 16.80 285 PRO A C 1
ATOM 2016 O O . PRO A 1 285 ? 77.824 3.066 226.809 1.00 16.50 285 PRO A O 1
ATOM 2020 N N . PHE A 1 286 ? 77.357 1.619 225.139 1.00 17.23 286 PHE A N 1
ATOM 2021 C CA . PHE A 1 286 ? 76.189 1.036 225.780 1.00 17.26 286 PHE A CA 1
ATOM 2022 C C . PHE A 1 286 ? 76.545 0.523 227.155 1.00 16.43 286 PHE A C 1
ATOM 2023 O O . PHE A 1 286 ? 77.578 -0.134 227.336 1.00 16.20 286 PHE A O 1
ATOM 2031 N N . GLY A 1 287 ? 75.713 0.847 228.150 1.00 15.64 287 GLY A N 1
ATOM 2032 C CA . GLY A 1 287 ? 75.872 0.282 229.476 1.00 15.07 287 GLY A CA 1
ATOM 2033 C C . GLY A 1 287 ? 76.979 0.850 230.347 1.00 14.54 287 GLY A C 1
ATOM 2034 O O . GLY A 1 287 ? 77.154 0.380 231.477 1.00 14.42 287 GLY A O 1
ATOM 2035 N N . ALA A 1 288 ? 77.734 1.843 229.858 1.00 14.59 288 ALA A N 1
ATOM 2036 C CA . ALA A 1 288 ? 78.834 2.408 230.608 1.00 14.36 288 ALA A CA 1
ATOM 2037 C C . ALA A 1 288 ? 78.288 3.534 231.469 1.00 14.17 288 ALA A C 1
ATOM 2038 O O . ALA A 1 288 ? 77.914 4.580 230.951 1.00 15.30 288 ALA A O 1
ATOM 2040 N N . SER A 1 289 ? 78.217 3.286 232.757 1.00 14.14 289 SER A N 1
ATOM 2041 C CA . SER A 1 289 ? 77.645 4.248 233.696 1.00 14.00 289 SER A CA 1
ATOM 2042 C C . SER A 1 289 ? 78.662 5.294 234.104 1.00 13.91 289 SER A C 1
ATOM 2043 O O . SER A 1 289 ? 79.887 5.038 234.072 1.00 13.94 289 SER A O 1
ATOM 2046 N N . VAL A 1 290 ? 78.165 6.468 234.473 1.00 13.83 290 VAL A N 1
ATOM 2047 C CA . VAL A 1 290 ? 79.030 7.572 234.887 1.00 13.67 290 VAL A CA 1
ATOM 2048 C C . VAL A 1 290 ? 78.451 8.198 236.140 1.00 13.61 290 VAL A C 1
ATOM 2049 O O . VAL A 1 290 ? 77.241 8.354 236.255 1.00 14.13 290 VAL A O 1
ATOM 2053 N N . VAL A 1 291 ? 79.330 8.536 237.083 1.00 13.37 291 VAL A N 1
ATOM 2054 C CA . VAL A 1 291 ? 78.914 9.178 238.328 1.00 13.48 291 VAL A CA 1
ATOM 2055 C C . VAL A 1 291 ? 79.997 10.130 238.820 1.00 13.92 291 VAL A C 1
ATOM 2056 O O . VAL A 1 291 ? 81.174 9.933 238.510 1.00 14.23 291 VAL A O 1
ATOM 2060 N N . THR A 1 292 ? 79.580 11.145 239.580 1.00 14.27 292 THR A N 1
ATOM 2061 C CA . THR A 1 292 ? 80.474 11.988 240.389 1.00 14.54 292 THR A CA 1
ATOM 2062 C C . THR A 1 292 ? 80.282 11.559 241.857 1.00 14.42 292 THR A C 1
ATOM 2063 O O . THR A 1 292 ? 79.308 11.975 242.480 1.00 15.13 292 THR A O 1
ATOM 2067 N N . PRO A 1 293 ? 81.167 10.690 242.384 1.00 14.08 293 PRO A N 1
ATOM 2068 C CA . PRO A 1 293 ? 80.998 10.259 243.767 1.00 14.52 293 PRO A CA 1
ATOM 2069 C C . PRO A 1 293 ? 81.503 11.345 244.721 1.00 14.76 293 PRO A C 1
ATOM 2070 O O . PRO A 1 293 ? 82.229 12.259 244.287 1.00 14.64 293 PRO A O 1
ATOM 2074 N N . PHE A 1 294 ? 81.117 11.257 245.986 1.00 14.59 294 PHE A N 1
ATOM 2075 C CA . PHE A 1 294 ? 81.544 12.264 246.965 1.00 15.46 294 PHE A CA 1
ATOM 2076 C C . PHE A 1 294 ? 81.957 11.575 248.273 1.00 14.54 294 PHE A C 1
ATOM 2077 O O . PHE A 1 294 ? 81.150 10.859 248.873 1.00 14.63 294 PHE A O 1
ATOM 2085 N N . ALA A 1 295 ? 83.200 11.811 248.677 1.00 14.47 295 ALA A N 1
ATOM 2086 C CA . ALA A 1 295 ? 83.730 11.327 249.940 1.00 14.09 295 ALA A CA 1
ATOM 2087 C C . ALA A 1 295 ? 83.496 9.844 250.098 1.00 14.11 295 ALA A C 1
ATOM 2088 O O . ALA A 1 295 ? 83.732 9.088 249.142 1.00 13.68 295 ALA A O 1
ATOM 2090 N N . GLY A 1 296 ? 83.069 9.391 251.274 1.00 13.87 296 GLY A N 1
ATOM 2091 C CA . GLY A 1 296 ? 82.763 7.988 251.475 1.00 13.87 296 GLY A CA 1
ATOM 2092 C C . GLY A 1 296 ? 81.984 7.791 252.746 1.00 13.78 296 GLY A C 1
ATOM 2093 O O . GLY A 1 296 ? 81.671 8.743 253.453 1.00 13.70 296 GLY A O 1
ATOM 2094 N N . THR A 1 297 ? 81.713 6.533 253.054 1.00 13.99 297 THR A N 1
ATOM 2095 C CA . THR A 1 297 ? 80.868 6.161 254.180 1.00 14.85 297 THR A CA 1
ATOM 2096 C C . THR A 1 297 ? 81.674 5.847 255.446 1.00 14.60 297 THR A C 1
ATOM 2097 O O . THR A 1 297 ? 82.900 5.675 255.411 1.00 14.36 297 THR A O 1
ATOM 2101 N N . ARG A 1 298 ? 80.977 5.797 256.566 1.00 15.01 298 ARG A N 1
ATOM 2102 C CA . ARG A 1 298 ? 81.621 5.486 257.849 1.00 15.47 298 ARG A CA 1
ATOM 2103 C C . ARG A 1 298 ? 82.354 4.129 257.806 1.00 15.50 298 ARG A C 1
ATOM 2104 O O . ARG A 1 298 ? 83.507 4.024 258.218 1.00 14.84 298 ARG A O 1
ATOM 2112 N N . SER A 1 299 ? 81.663 3.113 257.316 1.00 15.31 299 SER A N 1
ATOM 2113 C CA . SER A 1 299 ? 82.244 1.767 257.261 1.00 15.75 299 SER A CA 1
ATOM 2114 C C . SER A 1 299 ? 83.380 1.689 256.254 1.00 15.05 299 SER A C 1
ATOM 2115 O O . SER A 1 299 ? 84.352 0.959 256.477 1.00 15.81 299 SER A O 1
ATOM 2118 N N . GLU A 1 300 ? 83.301 2.484 255.180 1.00 14.51 300 GLU A N 1
ATOM 2119 C CA . GLU A 1 300 ? 84.410 2.596 254.238 1.00 14.43 300 GLU A CA 1
ATOM 2120 C C . GLU A 1 300 ? 85.656 3.189 254.879 1.00 14.46 300 GLU A C 1
ATOM 2121 O O . GLU A 1 300 ? 86.774 2.693 254.636 1.00 14.57 300 GLU A O 1
ATOM 2127 N N . LEU A 1 301 ? 85.507 4.213 255.711 1.00 14.52 301 LEU A N 1
ATOM 2128 C CA . LEU A 1 301 ? 86.690 4.741 256.408 1.00 14.24 301 LEU A CA 1
ATOM 2129 C C . LEU A 1 301 ? 87.326 3.657 257.278 1.00 13.82 301 LEU A C 1
ATOM 2130 O O . LEU A 1 301 ? 88.546 3.517 257.317 1.00 13.70 301 LEU A O 1
ATOM 2135 N N . MET A 1 302 ? 86.503 2.885 257.975 1.00 13.98 302 MET A N 1
ATOM 2136 C CA . MET A 1 302 ? 87.023 1.786 258.790 1.00 14.72 302 MET A CA 1
ATOM 2137 C C . MET A 1 302 ? 87.804 0.785 257.936 1.00 14.38 302 MET A C 1
ATOM 2138 O O . MET A 1 302 ? 88.854 0.279 258.350 1.00 14.45 302 MET A O 1
ATOM 2143 N N . GLU A 1 303 ? 87.276 0.492 256.758 1.00 14.26 303 GLU A N 1
ATOM 2144 C CA . GLU A 1 303 ? 87.942 -0.432 255.838 1.00 14.23 303 GLU A CA 1
ATOM 2145 C C . GLU A 1 303 ? 89.271 0.124 255.320 1.00 14.19 303 GLU A C 1
ATOM 2146 O O . GLU A 1 303 ? 90.244 -0.614 255.207 1.00 14.13 303 GLU A O 1
ATOM 2152 N N . VAL A 1 304 ? 89.315 1.421 255.034 1.00 14.37 304 VAL A N 1
ATOM 2153 C CA . VAL A 1 304 ? 90.573 2.062 254.632 1.00 14.72 304 VAL A CA 1
ATOM 2154 C C . VAL A 1 304 ? 91.624 1.938 255.742 1.00 14.85 304 VAL A C 1
ATOM 2155 O O . VAL A 1 304 ? 92.781 1.586 255.493 1.00 14.97 304 VAL A O 1
ATOM 2159 N N . VAL A 1 305 ? 91.220 2.235 256.976 1.00 14.96 305 VAL A N 1
ATOM 2160 C CA . VAL A 1 305 ? 92.104 2.076 258.119 1.00 15.65 305 VAL A CA 1
ATOM 2161 C C . VAL A 1 305 ? 92.595 0.613 258.224 1.00 15.83 305 VAL A C 1
ATOM 2162 O O . VAL A 1 305 ? 93.789 0.357 258.457 1.00 16.06 305 VAL A O 1
ATOM 2166 N N . ALA A 1 306 ? 91.684 -0.340 258.016 1.00 15.55 306 ALA A N 1
ATOM 2167 C CA . ALA A 1 306 ? 92.048 -1.759 258.040 1.00 15.90 306 ALA A CA 1
ATOM 2168 C C . ALA A 1 306 ? 93.085 -2.122 256.972 1.00 16.08 306 ALA A C 1
ATOM 2169 O O . ALA A 1 306 ? 94.015 -2.906 257.260 1.00 17.32 306 ALA A O 1
ATOM 2171 N N . LEU A 1 307 ? 92.950 -1.555 255.776 1.00 15.17 307 LEU A N 1
ATOM 2172 C CA . LEU A 1 307 ? 93.970 -1.750 254.725 1.00 15.28 307 LEU A CA 1
ATOM 2173 C C . LEU A 1 307 ? 95.317 -1.216 255.175 1.00 15.54 307 LEU A C 1
ATOM 2174 O O . LEU A 1 307 ? 96.343 -1.869 254.983 1.00 15.99 307 LEU A O 1
ATOM 2179 N N . ALA A 1 308 ? 95.316 -0.033 255.770 1.00 15.70 308 ALA A N 1
ATOM 2180 C CA . ALA A 1 308 ? 96.569 0.578 256.233 1.00 16.57 308 ALA A CA 1
ATOM 2181 C C . ALA A 1 308 ? 97.219 -0.269 257.331 1.00 17.33 308 ALA A C 1
ATOM 2182 O O . ALA A 1 308 ? 98.430 -0.533 257.299 1.00 17.39 308 ALA A O 1
ATOM 2184 N N . ARG A 1 309 ? 96.415 -0.738 258.280 1.00 17.82 309 ARG A N 1
ATOM 2185 C CA . ARG A 1 309 ? 96.934 -1.552 259.369 1.00 19.35 309 ARG A CA 1
ATOM 2186 C C . ARG A 1 309 ? 97.476 -2.900 258.894 1.00 19.54 309 ARG A C 1
ATOM 2187 O O . ARG A 1 309 ? 98.387 -3.458 259.508 1.00 20.42 309 ARG A O 1
ATOM 2195 N N . ALA A 1 310 ? 96.914 -3.421 257.812 1.00 19.09 310 ALA A N 1
ATOM 2196 C CA . ALA A 1 310 ? 97.377 -4.662 257.191 1.00 19.95 310 ALA A CA 1
ATOM 2197 C C . ALA A 1 310 ? 98.597 -4.498 256.285 1.00 20.69 310 ALA A C 1
ATOM 2198 O O . ALA A 1 310 ? 99.052 -5.486 255.702 1.00 21.12 310 ALA A O 1
ATOM 2200 N N . GLY A 1 311 ? 99.096 -3.267 256.128 1.00 20.60 311 GLY A N 1
ATOM 2201 C CA . GLY A 1 311 ? 100.289 -3.020 255.315 1.00 21.48 311 GLY A CA 1
ATOM 2202 C C . GLY A 1 311 ? 100.032 -2.912 253.831 1.00 21.33 311 GLY A C 1
ATOM 2203 O O . GLY A 1 311 ? 100.970 -3.010 253.046 1.00 20.91 311 GLY A O 1
ATOM 2204 N N . ARG A 1 312 ? 98.779 -2.688 253.436 1.00 20.70 312 ARG A N 1
ATOM 2205 C CA . ARG A 1 312 ? 98.407 -2.650 252.011 1.00 22.03 312 ARG A CA 1
ATOM 2206 C C . ARG A 1 312 ? 98.530 -1.280 251.390 1.00 21.26 312 ARG A C 1
ATOM 2207 O O . ARG A 1 312 ? 98.387 -1.176 250.181 1.00 21.52 312 ARG A O 1
ATOM 2215 N N . LEU A 1 313 ? 98.723 -0.241 252.202 1.00 20.91 313 LEU A N 1
ATOM 2216 C CA . LEU A 1 313 ? 98.781 1.121 251.678 1.00 21.08 313 LEU A CA 1
ATOM 2217 C C . LEU A 1 313 ? 100.080 1.798 252.095 1.00 22.15 313 LEU A C 1
ATOM 2218 O O . LEU A 1 313 ? 100.354 1.950 253.298 1.00 23.87 313 LEU A O 1
ATOM 2223 N N . ASP A 1 314 ? 100.900 2.141 251.116 1.00 22.58 314 ASP A N 1
ATOM 2224 C CA . ASP A 1 314 ? 102.128 2.912 251.328 1.00 23.97 314 ASP A CA 1
ATOM 2225 C C . ASP A 1 314 ? 101.761 4.346 250.967 1.00 21.96 314 ASP A C 1
ATOM 2226 O O . ASP A 1 314 ? 101.648 4.694 249.790 1.00 20.20 314 ASP A O 1
ATOM 2231 N N . ILE A 1 315 ? 101.509 5.156 251.989 1.00 20.51 315 ILE A N 1
ATOM 2232 C CA . ILE A 1 315 ? 101.091 6.529 251.771 1.00 19.81 315 ILE A CA 1
ATOM 2233 C C . ILE A 1 315 ? 102.334 7.409 251.656 1.00 19.80 315 ILE A C 1
ATOM 2234 O O . ILE A 1 315 ? 103.140 7.496 252.585 1.00 20.13 315 ILE A O 1
ATOM 2239 N N . HIS A 1 316 ? 102.498 8.041 250.502 1.00 18.84 316 HIS A N 1
ATOM 2240 C CA . HIS A 1 316 ? 103.625 8.945 250.246 1.00 19.45 316 HIS A CA 1
ATOM 2241 C C . HIS A 1 316 ? 103.290 10.329 250.738 1.00 19.34 316 HIS A C 1
ATOM 2242 O O . HIS A 1 316 ? 102.292 10.922 250.316 1.00 18.29 316 HIS A O 1
ATOM 2249 N N . THR A 1 317 ? 104.098 10.824 251.677 1.00 20.49 317 THR A N 1
ATOM 2250 C CA . THR A 1 317 ? 103.854 12.115 252.302 1.00 20.63 317 THR A CA 1
ATOM 2251 C C . THR A 1 317 ? 105.093 13.005 252.356 1.00 21.38 317 THR A C 1
ATOM 2252 O O . THR A 1 317 ? 106.240 12.536 252.216 1.00 22.28 317 THR A O 1
ATOM 2256 N N . GLU A 1 318 ? 104.852 14.292 252.577 1.00 20.87 318 GLU A N 1
ATOM 2257 C CA . GLU A 1 318 ? 105.884 15.224 253.001 1.00 22.08 318 GLU A CA 1
ATOM 2258 C C . GLU A 1 318 ? 105.315 15.980 254.206 1.00 21.92 318 GLU A C 1
ATOM 2259 O O . GLU A 1 318 ? 104.166 16.415 254.187 1.00 21.07 318 GLU A O 1
ATOM 2265 N N . THR A 1 319 ? 106.139 16.121 255.235 1.00 22.89 319 THR A N 1
ATOM 2266 C CA . THR A 1 319 ? 105.727 16.689 256.510 1.00 23.70 319 THR A CA 1
ATOM 2267 C C . THR A 1 319 ? 106.102 18.180 256.578 1.00 23.70 319 THR A C 1
ATOM 2268 O O . THR A 1 319 ? 107.201 18.574 256.159 1.00 24.57 319 THR A O 1
ATOM 2272 N N . PHE A 1 320 ? 105.187 18.969 257.137 1.00 22.67 320 PHE A N 1
ATOM 2273 C CA . PHE A 1 320 ? 105.342 20.393 257.361 1.00 23.09 320 PHE A CA 1
ATOM 2274 C C . PHE A 1 320 ? 104.957 20.720 258.813 1.00 23.33 320 PHE A C 1
ATOM 2275 O O . PHE A 1 320 ? 104.152 20.020 259.420 1.00 22.32 320 PHE A O 1
ATOM 2283 N N . THR A 1 321 ? 105.519 21.787 259.358 1.00 24.38 321 THR A N 1
ATOM 2284 C CA . THR A 1 321 ? 105.057 22.333 260.628 1.00 24.98 321 THR A CA 1
ATOM 2285 C C . THR A 1 321 ? 103.822 23.221 260.388 1.00 24.94 321 THR A C 1
ATOM 2286 O O . THR A 1 321 ? 103.525 23.564 259.244 1.00 24.24 321 THR A O 1
ATOM 2290 N N . LEU A 1 322 ? 103.145 23.628 261.472 1.00 25.72 322 LEU A N 1
ATOM 2291 C CA . LEU A 1 322 ? 102.066 24.617 261.359 1.00 26.19 322 LEU A CA 1
ATOM 2292 C C . LEU A 1 322 ? 102.546 25.930 260.739 1.00 27.02 322 LEU A C 1
ATOM 2293 O O . LEU A 1 322 ? 101.868 26.488 259.878 1.00 26.71 322 LEU A O 1
ATOM 2298 N N . ASP A 1 323 ? 103.717 26.405 261.164 1.00 28.30 323 ASP A N 1
ATOM 2299 C CA . ASP A 1 323 ? 104.297 27.625 260.580 1.00 29.61 323 ASP A CA 1
ATOM 2300 C C . ASP A 1 323 ? 104.551 27.524 259.076 1.00 28.82 323 ASP A C 1
ATOM 2301 O O . ASP A 1 323 ? 104.474 28.532 258.369 1.00 28.95 323 ASP A O 1
ATOM 2306 N N . GLU A 1 324 ? 104.832 26.314 258.608 1.00 27.80 324 GLU A N 1
ATOM 2307 C CA . GLU A 1 324 ? 105.023 26.023 257.180 1.00 27.55 324 GLU A CA 1
ATOM 2308 C C . GLU A 1 324 ? 103.720 25.758 256.423 1.00 26.38 324 GLU A C 1
ATOM 2309 O O . GLU A 1 324 ? 103.755 25.444 255.242 1.00 25.78 324 GLU A O 1
ATOM 2315 N N . GLY A 1 325 ? 102.570 25.855 257.087 1.00 26.02 325 GLY A N 1
ATOM 2316 C CA . GLY A 1 325 ? 101.286 25.529 256.459 1.00 24.93 325 GLY A CA 1
ATOM 2317 C C . GLY A 1 325 ? 101.032 26.330 255.191 1.00 24.86 325 GLY A C 1
ATOM 2318 O O . GLY A 1 325 ? 100.735 25.743 254.145 1.00 24.27 325 GLY A O 1
ATOM 2319 N N . PRO A 1 326 ? 101.158 27.665 255.263 1.00 25.72 326 PRO A N 1
ATOM 2320 C CA . PRO A 1 326 ? 100.995 28.461 254.046 1.00 26.17 326 PRO A CA 1
ATOM 2321 C C . PRO A 1 326 ? 101.972 28.086 252.924 1.00 26.06 326 PRO A C 1
ATOM 2322 O O . PRO A 1 326 ? 101.557 27.979 251.762 1.00 25.81 326 PRO A O 1
ATOM 2326 N N . ALA A 1 327 ? 103.235 27.840 253.279 1.00 26.20 327 ALA A N 1
ATOM 2327 C CA . ALA A 1 327 ? 104.217 27.380 252.288 1.00 26.27 327 ALA A CA 1
ATOM 2328 C C . ALA A 1 327 ? 103.817 26.044 251.661 1.00 24.96 327 ALA A C 1
ATOM 2329 O O . ALA A 1 327 ? 103.954 25.850 250.454 1.00 25.10 327 ALA A O 1
ATOM 2331 N N . ALA A 1 328 ? 103.292 25.129 252.479 1.00 24.01 328 ALA A N 1
ATOM 2332 C CA . ALA A 1 328 ? 102.817 23.840 251.989 1.00 23.08 328 ALA A CA 1
ATOM 2333 C C . ALA A 1 328 ? 101.677 23.997 250.967 1.00 22.51 328 ALA A C 1
ATOM 2334 O O . ALA A 1 328 ? 101.640 23.289 249.951 1.00 21.12 328 ALA A O 1
ATOM 2336 N N . TYR A 1 329 ? 100.757 24.927 251.230 1.00 22.62 329 TYR A N 1
ATOM 2337 C CA . TYR A 1 329 ? 99.685 25.217 250.269 1.00 22.90 329 TYR A CA 1
ATOM 2338 C C . TYR A 1 329 ? 100.214 25.787 248.941 1.00 23.78 329 TYR A C 1
ATOM 2339 O O . TYR A 1 329 ? 99.700 25.425 247.876 1.00 23.15 329 TYR A O 1
ATOM 2348 N N . ARG A 1 330 ? 101.251 26.616 249.001 1.00 25.19 330 ARG A N 1
ATOM 2349 C CA . ARG A 1 330 ? 101.926 27.087 247.771 1.00 26.59 330 ARG A CA 1
ATOM 2350 C C . ARG A 1 330 ? 102.524 25.915 246.997 1.00 25.57 330 ARG A C 1
ATOM 2351 O O . ARG A 1 330 ? 102.431 25.888 245.774 1.00 24.81 330 ARG A O 1
ATOM 2359 N N . ARG A 1 331 ? 103.136 24.962 247.719 1.00 24.98 331 ARG A N 1
ATOM 2360 C CA . ARG A 1 331 ? 103.712 23.752 247.107 1.00 25.11 331 ARG A CA 1
ATOM 2361 C C . ARG A 1 331 ? 102.621 22.915 246.442 1.00 24.08 331 ARG A C 1
ATOM 2362 O O . ARG A 1 331 ? 102.802 22.405 245.317 1.00 24.83 331 ARG A O 1
ATOM 2370 N N . LEU A 1 332 ? 101.490 22.760 247.127 1.00 23.66 332 LEU A N 1
ATOM 2371 C CA . LEU A 1 332 ? 100.359 22.016 246.567 1.00 23.51 332 LEU A CA 1
ATOM 2372 C C . LEU A 1 332 ? 99.839 22.698 245.292 1.00 24.41 332 LEU A C 1
ATOM 2373 O O . LEU A 1 332 ? 99.624 22.040 244.261 1.00 24.02 332 LEU A O 1
ATOM 2378 N N . ARG A 1 333 ? 99.661 24.013 245.367 1.00 25.66 333 ARG A N 1
ATOM 2379 C CA . ARG A 1 333 ? 99.213 24.814 244.213 1.00 27.42 333 ARG A CA 1
ATOM 2380 C C . ARG A 1 333 ? 100.109 24.619 242.991 1.00 27.71 333 ARG A C 1
ATOM 2381 O O . ARG A 1 333 ? 99.610 24.426 241.880 1.00 27.74 333 ARG A O 1
ATOM 2389 N N . GLU A 1 334 ? 101.423 24.640 243.195 1.00 28.77 334 GLU A N 1
ATOM 2390 C CA . GLU A 1 334 ? 102.392 24.505 242.092 1.00 29.21 334 GLU A CA 1
ATOM 2391 C C . GLU A 1 334 ? 102.648 23.049 241.656 1.00 27.93 334 GLU A C 1
ATOM 2392 O O . GLU A 1 334 ? 103.331 22.825 240.655 1.00 28.57 334 GLU A O 1
ATOM 2398 N N . GLY A 1 335 ? 102.166 22.069 242.419 1.00 25.72 335 GLY A N 1
ATOM 2399 C CA . GLY A 1 335 ? 102.268 20.659 242.037 1.00 24.48 335 GLY A CA 1
ATOM 2400 C C . GLY A 1 335 ? 103.567 19.969 242.422 1.00 24.78 335 GLY A C 1
ATOM 2401 O O . GLY A 1 335 ? 103.993 19.028 241.746 1.00 25.03 335 GLY A O 1
ATOM 2402 N N . SER A 1 336 ? 104.206 20.427 243.508 1.00 24.10 336 SER A N 1
ATOM 2403 C CA . SER A 1 336 ? 105.530 19.941 243.880 1.00 24.58 336 SER A CA 1
ATOM 2404 C C . SER A 1 336 ? 105.545 19.053 245.134 1.00 23.68 336 SER A C 1
ATOM 2405 O O . SER A 1 336 ? 106.614 18.818 245.689 1.00 24.84 336 SER A O 1
ATOM 2408 N N . ILE A 1 337 ? 104.387 18.578 245.576 1.00 22.66 337 ILE A N 1
ATOM 2409 C CA . ILE A 1 337 ? 104.327 17.597 246.667 1.00 22.39 337 ILE A CA 1
ATOM 2410 C C . ILE A 1 337 ? 104.134 16.210 246.075 1.00 21.90 337 ILE A C 1
ATOM 2411 O O . ILE A 1 337 ? 103.116 15.951 245.436 1.00 21.89 337 ILE A O 1
ATOM 2416 N N . ARG A 1 338 ? 105.107 15.325 246.295 1.00 21.96 338 ARG A N 1
ATOM 2417 C CA . ARG A 1 338 ? 105.053 13.983 245.720 1.00 21.52 338 ARG A CA 1
ATOM 2418 C C . ARG A 1 338 ? 104.199 13.068 246.599 1.00 21.32 338 ARG A C 1
ATOM 2419 O O . ARG A 1 338 ? 104.715 1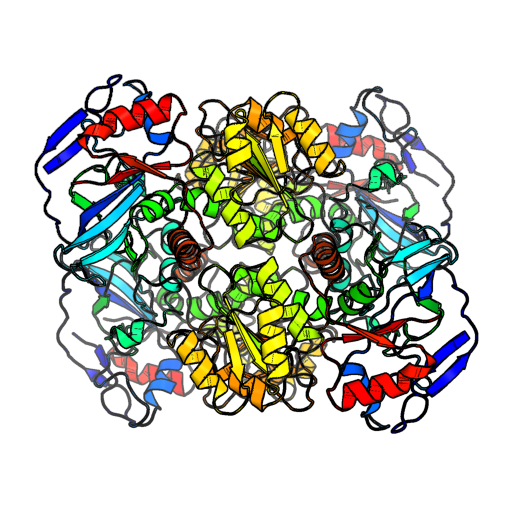2.321 247.431 1.00 22.47 338 ARG A O 1
ATOM 2427 N N . GLY A 1 339 ? 102.892 13.139 246.402 1.00 19.87 339 GLY A N 1
ATOM 2428 C CA . GLY A 1 339 ? 101.915 12.457 247.245 1.00 19.02 339 GLY A CA 1
ATOM 2429 C C . GLY A 1 339 ? 101.088 13.482 248.005 1.00 18.59 339 GLY A C 1
ATOM 2430 O O . GLY A 1 339 ? 100.549 14.420 247.405 1.00 19.07 339 GLY A O 1
ATOM 2431 N N . ARG A 1 340 ? 100.998 13.295 249.326 1.00 18.09 340 ARG A N 1
ATOM 2432 C CA . ARG A 1 340 ? 100.219 14.156 250.206 1.00 18.29 340 ARG A CA 1
ATOM 2433 C C . ARG A 1 340 ? 101.072 15.006 251.140 1.00 18.70 340 ARG A C 1
ATOM 2434 O O . ARG A 1 340 ? 101.973 14.496 251.804 1.00 19.45 340 ARG A O 1
ATOM 2442 N N . GLY A 1 341 ? 100.764 16.296 251.211 1.00 18.40 341 GLY A N 1
ATOM 2443 C CA . GLY A 1 341 ? 101.319 17.170 252.226 1.00 18.61 341 GLY A CA 1
ATOM 2444 C C . GLY A 1 341 ? 100.594 16.943 253.534 1.00 18.27 341 GLY A C 1
ATOM 2445 O O . GLY A 1 341 ? 99.366 16.815 253.536 1.00 17.75 341 GLY A O 1
ATOM 2446 N N . VAL A 1 342 ? 101.345 16.895 254.634 1.00 18.68 342 VAL A N 1
ATOM 2447 C CA . VAL A 1 342 ? 100.773 16.638 255.962 1.00 18.38 342 VAL A CA 1
ATOM 2448 C C . VAL A 1 342 ? 101.422 17.589 256.967 1.00 18.95 342 VAL A C 1
ATOM 2449 O O . VAL A 1 342 ? 102.643 17.631 257.097 1.00 19.49 342 VAL A O 1
ATOM 2453 N N . VAL A 1 343 ? 100.586 18.353 257.661 1.00 19.07 343 VAL A N 1
ATOM 2454 C CA . VAL A 1 343 ? 101.060 19.247 258.715 1.00 20.63 343 VAL A CA 1
ATOM 2455 C C . VAL A 1 343 ? 101.047 18.469 260.025 1.00 21.57 343 VAL A C 1
ATOM 2456 O O . VAL A 1 343 ? 100.058 17.831 260.348 1.00 21.36 343 VAL A O 1
ATOM 2460 N N . VAL A 1 344 ? 102.154 18.549 260.770 1.00 23.60 344 VAL A N 1
ATOM 2461 C CA . VAL A 1 344 ? 102.285 17.903 262.068 1.00 25.06 344 VAL A CA 1
ATOM 2462 C C . VAL A 1 344 ? 102.428 19.028 263.101 1.00 27.26 344 VAL A C 1
ATOM 2463 O O . VAL A 1 344 ? 103.473 19.663 263.166 1.00 26.95 344 VAL A O 1
ATOM 2467 N N . PRO A 1 345 ? 101.360 19.317 263.860 1.00 29.18 345 PRO A N 1
ATOM 2468 C CA . PRO A 1 345 ? 101.444 20.353 264.901 1.00 33.12 345 PRO A CA 1
ATOM 2469 C C . PRO A 1 345 ? 102.456 19.985 266.003 1.00 36.86 345 PRO A C 1
ATOM 2470 O O . PRO A 1 345 ? 102.541 18.835 266.399 1.00 37.26 345 PRO A O 1
ATOM 2474 N N . THR A 1 346 ? 103.208 20.944 266.503 1.00 42.48 346 THR A N 1
ATOM 2475 C CA . THR A 1 346 ? 104.150 20.665 267.587 1.00 46.15 346 THR A CA 1
ATOM 2476 C C . THR A 1 346 ? 103.464 21.179 268.820 1.00 48.03 346 THR A C 1
ATOM 2477 O O . THR A 1 346 ? 103.951 20.977 269.928 1.00 53.59 346 THR A O 1
ATOM 2481 N N . MET B 1 1 ? 93.209 -45.817 221.013 1.00 29.16 1 MET B N 1
ATOM 2482 C CA . MET B 1 1 ? 93.927 -44.843 221.913 1.00 28.28 1 MET B CA 1
ATOM 2483 C C . MET B 1 1 ? 94.026 -45.385 223.326 1.00 28.46 1 MET B C 1
ATOM 2484 O O . MET B 1 1 ? 93.245 -46.238 223.713 1.00 29.07 1 MET B O 1
ATOM 2489 N N . LYS B 1 2 ? 94.957 -44.841 224.093 1.00 27.95 2 LYS B N 1
ATOM 2490 C CA . LYS B 1 2 ? 95.140 -45.217 225.485 1.00 27.72 2 LYS B CA 1
ATOM 2491 C C . LYS B 1 2 ? 94.233 -44.356 226.371 1.00 26.00 2 LYS B C 1
ATOM 2492 O O . LYS B 1 2 ? 94.042 -43.171 226.120 1.00 24.86 2 LYS B O 1
ATOM 2498 N N . ALA B 1 3 ? 93.671 -44.990 227.398 1.00 25.41 3 ALA B N 1
ATOM 2499 C CA . ALA B 1 3 ? 92.829 -44.322 228.369 1.00 24.36 3 ALA B CA 1
ATOM 2500 C C . ALA B 1 3 ? 92.935 -45.025 229.708 1.00 24.23 3 ALA B C 1
ATOM 2501 O O . ALA B 1 3 ? 93.375 -46.157 229.780 1.00 24.93 3 ALA B O 1
ATOM 2503 N N . VAL B 1 4 ? 92.527 -44.319 230.752 1.00 23.64 4 VAL B N 1
ATOM 2504 C CA . VAL B 1 4 ? 92.435 -44.888 232.103 1.00 23.82 4 VAL B CA 1
ATOM 2505 C C . VAL B 1 4 ? 90.958 -44.971 232.476 1.00 23.24 4 VAL B C 1
ATOM 2506 O O . VAL B 1 4 ? 90.272 -43.953 232.511 1.00 22.51 4 VAL B O 1
ATOM 2510 N N . GLN B 1 5 ? 90.473 -46.191 232.735 1.00 23.90 5 GLN B N 1
ATOM 2511 C CA . GLN B 1 5 ? 89.056 -46.401 233.003 1.00 24.08 5 GLN B CA 1
ATOM 2512 C C . GLN B 1 5 ? 88.806 -47.092 234.341 1.00 24.33 5 GLN B C 1
ATOM 2513 O O . GLN B 1 5 ? 89.571 -47.962 234.743 1.00 24.95 5 GLN B O 1
ATOM 2519 N N . TYR B 1 6 ? 87.712 -46.704 234.981 1.00 24.14 6 TYR B N 1
ATOM 2520 C CA . TYR B 1 6 ? 87.091 -47.498 236.038 1.00 25.16 6 TYR B CA 1
ATOM 2521 C C . TYR B 1 6 ? 86.236 -48.556 235.333 1.00 26.50 6 TYR B C 1
ATOM 2522 O O . TYR B 1 6 ? 85.347 -48.203 234.559 1.00 26.62 6 TYR B O 1
ATOM 2531 N N . THR B 1 7 ? 86.545 -49.829 235.567 1.00 27.68 7 THR B N 1
ATOM 2532 C CA . THR B 1 7 ? 85.933 -50.943 234.819 1.00 29.05 7 THR B CA 1
ATOM 2533 C C . THR B 1 7 ? 85.144 -51.972 235.657 1.00 30.20 7 THR B C 1
ATOM 2534 O O . THR B 1 7 ? 84.354 -52.739 235.107 1.00 30.64 7 THR B O 1
ATOM 2538 N N . GLU B 1 8 ? 85.376 -51.988 236.965 1.00 30.70 8 GLU B N 1
ATOM 2539 C CA . GLU B 1 8 ? 84.795 -53.004 237.839 1.00 32.91 8 GLU B CA 1
ATOM 2540 C C . GLU B 1 8 ? 84.614 -52.432 239.224 1.00 32.11 8 GLU B C 1
ATOM 2541 O O . GLU B 1 8 ? 85.551 -51.841 239.777 1.00 31.15 8 GLU B O 1
ATOM 2547 N N . ILE B 1 9 ? 83.411 -52.579 239.780 1.00 32.62 9 ILE B N 1
ATOM 2548 C CA . ILE B 1 9 ? 83.091 -51.989 241.096 1.00 32.12 9 ILE B CA 1
ATOM 2549 C C . ILE B 1 9 ? 84.070 -52.534 242.142 1.00 32.78 9 ILE B C 1
ATOM 2550 O O . ILE B 1 9 ? 84.289 -53.740 242.208 1.00 33.59 9 ILE B O 1
ATOM 2555 N N . GLY B 1 10 ? 84.665 -51.638 242.930 1.00 32.28 10 GLY B N 1
ATOM 2556 C CA . GLY B 1 10 ? 85.614 -52.016 243.987 1.00 33.43 10 GLY B CA 1
ATOM 2557 C C . GLY B 1 10 ? 87.058 -52.275 243.561 1.00 34.35 10 GLY B C 1
ATOM 2558 O O . GLY B 1 10 ? 87.922 -52.504 244.418 1.00 35.37 10 GLY B O 1
ATOM 2559 N N . SER B 1 11 ? 87.335 -52.219 242.254 1.00 33.97 11 SER B N 1
ATOM 2560 C CA . SER B 1 11 ? 88.670 -52.480 241.713 1.00 33.81 11 SER B CA 1
ATOM 2561 C C . SER B 1 11 ? 89.347 -51.166 241.358 1.00 32.16 11 SER B C 1
ATOM 2562 O O . SER B 1 11 ? 88.689 -50.140 241.173 1.00 30.36 11 SER B O 1
ATOM 2565 N N . GLU B 1 12 ? 90.670 -51.213 241.264 1.00 31.73 12 GLU B N 1
ATOM 2566 C CA . GLU B 1 12 ? 91.429 -50.051 240.838 1.00 31.29 12 GLU B CA 1
ATOM 2567 C C . GLU B 1 12 ? 91.165 -49.780 239.353 1.00 29.95 12 GLU B C 1
ATOM 2568 O O . GLU B 1 12 ? 90.855 -50.715 238.593 1.00 30.65 12 GLU B O 1
ATOM 2574 N N . PRO B 1 13 ? 91.305 -48.508 238.929 1.00 28.52 13 PRO B N 1
ATOM 2575 C CA . PRO B 1 13 ? 91.216 -48.202 237.499 1.00 28.07 13 PRO B CA 1
ATOM 2576 C C . PRO B 1 13 ? 92.353 -48.834 236.725 1.00 28.50 13 PRO B C 1
ATOM 2577 O O . PRO B 1 13 ? 93.420 -49.109 237.294 1.00 28.64 13 PRO B O 1
ATOM 2581 N N . VAL B 1 14 ? 92.113 -49.072 235.438 1.00 28.66 14 VAL B N 1
ATOM 2582 C CA . VAL B 1 14 ? 93.053 -49.783 234.585 1.00 29.45 14 VAL B CA 1
ATOM 2583 C C . VAL B 1 14 ? 93.334 -49.002 233.310 1.00 28.96 14 VAL B C 1
ATOM 2584 O O . VAL B 1 14 ? 92.498 -48.227 232.849 1.00 28.07 14 VAL B O 1
ATOM 2588 N N . VAL B 1 15 ? 94.527 -49.214 232.767 1.00 29.22 15 VAL B N 1
ATOM 2589 C CA . VAL B 1 15 ? 94.916 -48.641 231.481 1.00 29.29 15 VAL B CA 1
ATOM 2590 C C . VAL B 1 15 ? 94.333 -49.556 230.403 1.00 29.94 15 VAL B C 1
ATOM 2591 O O . VAL B 1 15 ? 94.523 -50.766 230.453 1.00 30.99 15 VAL B O 1
ATOM 2595 N N . VAL B 1 16 ? 93.653 -48.963 229.428 1.00 29.55 16 VAL B N 1
ATOM 2596 C CA . VAL B 1 16 ? 92.966 -49.720 228.377 1.00 30.72 16 VAL B CA 1
ATOM 2597 C C . VAL B 1 16 ? 93.351 -49.180 226.998 1.00 30.98 16 VAL B C 1
ATOM 2598 O O . VAL B 1 16 ? 93.924 -48.105 226.894 1.00 29.52 16 VAL B O 1
ATOM 2602 N N . ASP B 1 17 ? 93.036 -49.944 225.958 1.00 32.02 17 ASP B N 1
ATOM 2603 C CA . ASP B 1 17 ? 93.052 -49.437 224.591 1.00 32.88 17 ASP B CA 1
ATOM 2604 C C . ASP B 1 17 ? 91.618 -49.469 224.074 1.00 32.11 17 ASP B C 1
ATOM 2605 O O . ASP B 1 17 ? 90.999 -50.535 224.019 1.00 32.48 17 ASP B O 1
ATOM 2610 N N . ILE B 1 18 ? 91.107 -48.302 223.701 1.00 30.46 18 ILE B N 1
ATOM 2611 C CA . ILE B 1 18 ? 89.746 -48.141 223.196 1.00 30.25 18 ILE B CA 1
ATOM 2612 C C . ILE B 1 18 ? 89.798 -47.243 221.945 1.00 30.29 18 ILE B C 1
ATOM 2613 O O . ILE B 1 18 ? 90.778 -46.520 221.762 1.00 29.69 18 ILE B O 1
ATOM 2618 N N . PRO B 1 19 ? 88.752 -47.289 221.091 1.00 30.75 19 PRO B N 1
ATOM 2619 C CA . PRO B 1 19 ? 88.798 -46.497 219.861 1.00 30.40 19 PRO B CA 1
ATOM 2620 C C . PRO B 1 19 ? 88.883 -45.007 220.070 1.00 28.75 19 PRO B C 1
ATOM 2621 O O . PRO B 1 19 ? 88.231 -44.471 220.974 1.00 27.30 19 PRO B O 1
ATOM 2625 N N . THR B 1 20 ? 89.682 -44.332 219.246 1.00 28.36 20 THR B N 1
ATOM 2626 C CA . THR B 1 20 ? 89.646 -42.874 219.188 1.00 27.56 20 THR B CA 1
ATOM 2627 C C . THR B 1 20 ? 88.273 -42.448 218.672 1.00 28.01 20 THR B C 1
ATOM 2628 O O . THR B 1 20 ? 87.853 -42.903 217.611 1.00 28.93 20 THR B O 1
ATOM 2632 N N . PRO B 1 21 ? 87.555 -41.596 219.438 1.00 28.33 21 PRO B N 1
ATOM 2633 C CA . PRO B 1 21 ? 86.217 -41.200 218.998 1.00 29.11 21 PRO B CA 1
ATOM 2634 C C . PRO B 1 21 ? 86.247 -40.188 217.866 1.00 30.06 21 PRO B C 1
ATOM 2635 O O . PRO B 1 21 ? 87.286 -39.557 217.617 1.00 29.69 21 PRO B O 1
ATOM 2639 N N . THR B 1 22 ? 85.106 -40.034 217.208 1.00 31.54 22 THR B N 1
ATOM 2640 C CA . THR B 1 22 ? 84.923 -39.064 216.126 1.00 32.84 22 THR B CA 1
ATOM 2641 C C . THR B 1 22 ? 83.802 -38.124 216.564 1.00 31.65 22 THR B C 1
ATOM 2642 O O . THR B 1 22 ? 82.806 -38.589 217.120 1.00 31.74 22 THR B O 1
ATOM 2646 N N . PRO B 1 23 ? 83.972 -36.803 216.361 1.00 30.18 23 PRO B N 1
ATOM 2647 C CA . PRO B 1 23 ? 82.916 -35.883 216.792 1.00 29.56 23 PRO B CA 1
ATOM 2648 C C . PRO B 1 23 ? 81.719 -35.915 215.842 1.00 30.21 23 PRO B C 1
ATOM 2649 O O . PRO B 1 23 ? 81.896 -35.865 214.622 1.00 29.89 23 PRO B O 1
ATOM 2653 N N . GLY B 1 24 ? 80.521 -36.008 216.414 1.00 30.15 24 GLY B N 1
ATOM 2654 C CA . GLY B 1 24 ? 79.275 -35.810 215.676 1.00 31.15 24 GLY B CA 1
ATOM 2655 C C . GLY B 1 24 ? 78.955 -34.337 215.560 1.00 31.01 24 GLY B C 1
ATOM 2656 O O . GLY B 1 24 ? 79.738 -33.497 216.019 1.00 29.88 24 GLY B O 1
ATOM 2657 N N . PRO B 1 25 ? 77.800 -33.994 214.961 1.00 32.27 25 PRO B N 1
ATOM 2658 C CA . PRO B 1 25 ? 77.419 -32.582 214.793 1.00 32.22 25 PRO B CA 1
ATOM 2659 C C . PRO B 1 25 ? 77.434 -31.792 216.109 1.00 31.09 25 PRO B C 1
ATOM 2660 O O . PRO B 1 25 ? 76.954 -32.274 217.142 1.00 31.23 25 PRO B O 1
ATOM 2664 N N . GLY B 1 26 ? 78.043 -30.608 216.073 1.00 30.29 26 GLY B N 1
ATOM 2665 C CA . GLY B 1 26 ? 78.183 -29.762 217.249 1.00 28.37 26 GLY B CA 1
ATOM 2666 C C . GLY B 1 26 ? 79.274 -30.148 218.247 1.00 27.12 26 GLY B C 1
ATOM 2667 O O . GLY B 1 26 ? 79.592 -29.349 219.118 1.00 26.00 26 GLY B O 1
ATOM 2668 N N . GLU B 1 27 ? 79.849 -31.349 218.122 1.00 26.76 27 GLU B N 1
ATOM 2669 C CA . GLU B 1 27 ? 80.885 -31.814 219.058 1.00 25.89 27 GLU B CA 1
ATOM 2670 C C . GLU B 1 27 ? 82.284 -31.381 218.626 1.00 24.76 27 GLU B C 1
ATOM 2671 O O . GLU B 1 27 ? 82.506 -31.038 217.454 1.00 25.10 27 GLU B O 1
ATOM 2677 N N . ILE B 1 28 ? 83.220 -31.420 219.566 1.00 22.64 28 ILE B N 1
ATOM 2678 C CA . ILE B 1 28 ? 84.620 -31.125 219.288 1.00 22.50 28 ILE B CA 1
ATOM 2679 C C . ILE B 1 28 ? 85.471 -32.270 219.837 1.00 21.94 28 ILE B C 1
ATOM 2680 O O . ILE B 1 28 ? 85.267 -32.717 220.972 1.00 21.88 28 ILE B O 1
ATOM 2685 N N . LEU B 1 29 ? 86.426 -32.732 219.033 1.00 21.93 29 LEU B N 1
ATOM 2686 C CA . LEU B 1 29 ? 87.401 -33.696 219.486 1.00 21.74 29 LEU B CA 1
ATOM 2687 C C . LEU B 1 29 ? 88.648 -32.943 219.927 1.00 21.28 29 LEU B C 1
ATOM 2688 O O . LEU B 1 29 ? 89.208 -32.189 219.134 1.00 21.30 29 LEU B O 1
ATOM 2693 N N . LEU B 1 30 ? 89.069 -33.159 221.163 1.00 20.55 30 LEU B N 1
ATOM 2694 C CA . LEU B 1 30 ? 90.319 -32.609 221.671 1.00 20.80 30 LEU B CA 1
ATOM 2695 C C . LEU B 1 30 ? 91.405 -33.662 221.737 1.00 21.49 30 LEU B C 1
ATOM 2696 O O . LEU B 1 30 ? 91.137 -34.790 222.137 1.00 21.67 30 LEU B O 1
ATOM 2701 N N . LYS B 1 31 ? 92.629 -33.272 221.402 1.00 22.16 31 LYS B N 1
ATOM 2702 C CA . LYS B 1 31 ? 93.812 -34.025 221.816 1.00 22.89 31 LYS B CA 1
ATOM 2703 C C . LYS B 1 31 ? 94.129 -33.536 223.233 1.00 21.55 31 LYS B C 1
ATOM 2704 O O . LYS B 1 31 ? 94.397 -32.357 223.452 1.00 21.23 31 LYS B O 1
ATOM 2710 N N . VAL B 1 32 ? 94.065 -34.441 224.200 1.00 20.71 32 VAL B N 1
ATOM 2711 C CA . VAL B 1 32 ? 94.235 -34.038 225.599 1.00 19.86 32 VAL B CA 1
ATOM 2712 C C . VAL B 1 32 ? 95.704 -33.724 225.881 1.00 19.90 32 VAL B C 1
ATOM 2713 O O . VAL B 1 32 ? 96.588 -34.513 225.545 1.00 20.67 32 VAL B O 1
ATOM 2717 N N . THR B 1 33 ? 95.953 -32.576 226.497 1.00 19.51 33 THR B N 1
ATOM 2718 C CA . THR B 1 33 ? 97.301 -32.175 226.889 1.00 19.97 33 THR B CA 1
ATOM 2719 C C . THR B 1 33 ? 97.533 -32.320 228.403 1.00 19.48 33 THR B C 1
ATOM 2720 O O . THR B 1 33 ? 98.665 -32.434 228.843 1.00 20.32 33 THR B O 1
ATOM 2724 N N . ALA B 1 34 ? 96.462 -32.349 229.193 1.00 19.36 34 ALA B N 1
ATOM 2725 C CA . ALA B 1 34 ? 96.565 -32.533 230.647 1.00 18.81 34 ALA B CA 1
ATOM 2726 C C . ALA B 1 34 ? 95.222 -32.915 231.239 1.00 18.35 34 ALA B C 1
ATOM 2727 O O . ALA B 1 34 ? 94.202 -32.369 230.860 1.00 17.65 34 ALA B O 1
ATOM 2729 N N . ALA B 1 35 ? 95.252 -33.850 232.182 1.00 18.72 35 ALA B N 1
ATOM 2730 C CA . ALA B 1 35 ? 94.049 -34.367 232.835 1.00 18.82 35 ALA B CA 1
ATOM 2731 C C . ALA B 1 35 ? 94.290 -34.435 234.334 1.00 18.82 35 ALA B C 1
ATOM 2732 O O . ALA B 1 35 ? 95.171 -35.162 234.797 1.00 19.23 35 ALA B O 1
ATOM 2734 N N . GLY B 1 36 ? 93.533 -33.644 235.095 1.00 18.44 36 GLY B N 1
ATOM 2735 C CA . GLY B 1 36 ? 93.690 -33.583 236.552 1.00 18.37 36 GLY B CA 1
ATOM 2736 C C . GLY B 1 36 ? 92.987 -34.700 237.287 1.00 18.37 36 GLY B C 1
ATOM 2737 O O . GLY B 1 36 ? 91.927 -35.137 236.862 1.00 18.48 36 GLY B O 1
ATOM 2738 N N . LEU B 1 37 ? 93.601 -35.171 238.387 1.00 18.62 37 LEU B N 1
ATOM 2739 C CA . LEU B 1 37 ? 92.980 -36.125 239.310 1.00 19.20 37 LEU B CA 1
ATOM 2740 C C . LEU B 1 37 ? 92.333 -35.348 240.447 1.00 18.99 37 LEU B C 1
ATOM 2741 O O . LEU B 1 37 ? 92.971 -34.496 241.035 1.00 19.30 37 LEU B O 1
ATOM 2746 N N . CYS B 1 38 ? 91.073 -35.652 240.753 1.00 18.93 38 CYS B N 1
ATOM 2747 C CA . CYS B 1 38 ? 90.348 -34.978 241.827 1.00 18.59 38 CYS B CA 1
ATOM 2748 C C . CYS B 1 38 ? 89.990 -36.002 242.899 1.00 18.73 38 CYS B C 1
ATOM 2749 O O . CYS B 1 38 ? 89.678 -37.141 242.578 1.00 19.39 38 CYS B O 1
ATOM 2752 N N . TYR B 1 39 ? 90.020 -35.623 244.182 1.00 18.34 39 TYR B N 1
ATOM 2753 C CA . TYR B 1 39 ? 89.672 -36.587 245.230 1.00 19.12 39 TYR B CA 1
ATOM 2754 C C . TYR B 1 39 ? 88.238 -37.115 245.085 1.00 18.43 39 TYR B C 1
ATOM 2755 O O . TYR B 1 39 ? 87.945 -38.236 245.501 1.00 18.64 39 TYR B O 1
ATOM 2764 N N . SER B 1 40 ? 87.358 -36.356 244.439 1.00 17.39 40 SER B N 1
ATOM 2765 C CA . SER B 1 40 ? 86.022 -36.885 244.147 1.00 18.06 40 SER B CA 1
ATOM 2766 C C . SER B 1 40 ? 86.076 -38.200 243.366 1.00 18.39 40 SER B C 1
ATOM 2767 O O . SER B 1 40 ? 85.200 -39.038 243.523 1.00 19.16 40 SER B O 1
ATOM 2770 N N . ASP B 1 41 ? 87.103 -38.383 242.527 1.00 18.67 41 ASP B N 1
ATOM 2771 C CA . ASP B 1 41 ? 87.253 -39.639 241.781 1.00 19.60 41 ASP B CA 1
ATOM 2772 C C . ASP B 1 41 ? 87.405 -40.832 242.738 1.00 20.08 41 ASP B C 1
ATOM 2773 O O . ASP B 1 41 ? 86.893 -41.915 242.481 1.00 21.07 41 ASP B O 1
ATOM 2778 N N . ILE B 1 42 ? 88.125 -40.612 243.836 1.00 20.21 42 ILE B N 1
ATOM 2779 C CA . ILE B 1 42 ? 88.284 -41.644 244.879 1.00 21.15 42 ILE B CA 1
ATOM 2780 C C . ILE B 1 42 ? 86.921 -41.966 245.494 1.00 21.46 42 ILE B C 1
ATOM 2781 O O . ILE B 1 42 ? 86.529 -43.143 245.567 1.00 22.34 42 ILE B O 1
ATOM 2786 N N . SER B 1 43 ? 86.188 -40.935 245.910 1.00 21.48 43 SER B N 1
ATOM 2787 C CA . SER B 1 43 ? 84.857 -41.136 246.491 1.00 21.59 43 SER B CA 1
ATOM 2788 C C . SER B 1 43 ? 83.923 -41.887 245.531 1.00 22.15 43 SER B C 1
ATOM 2789 O O . SER B 1 43 ? 83.203 -42.796 245.956 1.00 22.94 43 SER B O 1
ATOM 2792 N N . VAL B 1 44 ? 83.981 -41.549 244.247 1.00 21.56 44 VAL B N 1
ATOM 2793 C CA . VAL B 1 44 ? 83.177 -42.235 243.223 1.00 22.40 44 VAL B CA 1
ATOM 2794 C C . VAL B 1 44 ? 83.546 -43.713 243.120 1.00 23.59 44 VAL B C 1
ATOM 2795 O O . VAL B 1 44 ? 82.668 -44.577 243.116 1.00 25.00 44 VAL B O 1
ATOM 2799 N N . MET B 1 45 ? 84.841 -44.007 243.078 1.00 23.69 45 MET B N 1
ATOM 2800 C CA . MET B 1 45 ? 85.296 -45.390 242.950 1.00 24.91 45 MET B CA 1
ATOM 2801 C C . MET B 1 45 ? 85.065 -46.210 244.226 1.00 25.48 45 MET B C 1
ATOM 2802 O O . MET B 1 45 ? 85.100 -47.431 244.180 1.00 26.69 45 MET B O 1
ATOM 2807 N N . ASP B 1 46 ? 84.834 -45.529 245.348 1.00 25.50 46 ASP B N 1
ATOM 2808 C CA . ASP B 1 46 ? 84.481 -46.209 246.619 1.00 27.05 46 ASP B CA 1
ATOM 2809 C C . ASP B 1 46 ? 82.986 -46.466 246.813 1.00 28.07 46 ASP B C 1
ATOM 2810 O O . ASP B 1 46 ? 82.610 -47.147 247.770 1.00 27.87 46 ASP B O 1
ATOM 2815 N N . MET B 1 47 ? 82.149 -45.960 245.910 1.00 27.94 47 MET B N 1
ATOM 2816 C CA . MET B 1 47 ? 80.705 -46.217 245.976 1.00 29.39 47 MET B CA 1
ATOM 2817 C C . MET B 1 47 ? 80.419 -47.694 245.774 1.00 30.61 47 MET B C 1
ATOM 2818 O O . MET B 1 47 ? 81.003 -48.321 244.883 1.00 30.73 47 MET B O 1
ATOM 2823 N N . PRO B 1 48 ? 79.508 -48.268 246.586 1.00 31.70 48 PRO B N 1
ATOM 2824 C CA . PRO B 1 48 ? 79.082 -49.636 246.303 1.00 33.28 48 PRO B CA 1
ATOM 2825 C C . PRO B 1 48 ? 78.237 -49.708 245.034 1.00 33.41 48 PRO B C 1
ATOM 2826 O O . PRO B 1 48 ? 77.754 -48.681 244.551 1.00 31.98 48 PRO B O 1
ATOM 2830 N N . ALA B 1 49 ? 78.089 -50.921 244.502 1.00 35.47 49 ALA B N 1
ATOM 2831 C CA . ALA B 1 49 ? 77.373 -51.160 243.247 1.00 36.99 49 ALA B CA 1
ATOM 2832 C C . ALA B 1 49 ? 75.983 -50.512 243.200 1.00 38.07 49 ALA B C 1
ATOM 2833 O O . ALA B 1 49 ? 75.594 -49.944 242.176 1.00 38.16 49 ALA B O 1
ATOM 2835 N N . ALA B 1 50 ? 75.259 -50.570 244.317 1.00 38.73 50 ALA B N 1
ATOM 2836 C CA . ALA B 1 50 ? 73.897 -50.010 244.400 1.00 39.41 50 ALA B CA 1
ATOM 2837 C C . ALA B 1 50 ? 73.820 -48.490 244.252 1.00 38.12 50 ALA B C 1
ATOM 2838 O O . ALA B 1 50 ? 72.799 -47.963 243.803 1.00 39.06 50 ALA B O 1
ATOM 2840 N N . GLN B 1 51 ? 74.890 -47.788 244.625 1.00 35.66 51 GLN B N 1
ATOM 2841 C CA . GLN B 1 51 ? 74.950 -46.335 244.557 1.00 34.27 51 GLN B CA 1
ATOM 2842 C C . GLN B 1 51 ? 75.583 -45.832 243.241 1.00 32.83 51 GLN B C 1
ATOM 2843 O O . GLN B 1 51 ? 75.147 -44.816 242.691 1.00 32.30 51 GLN B O 1
ATOM 2849 N N . TYR B 1 52 ? 76.618 -46.524 242.764 1.00 31.62 52 TYR B N 1
ATOM 2850 C CA . TYR B 1 52 ? 77.372 -46.073 241.583 1.00 30.50 52 TYR B CA 1
ATOM 2851 C C . TYR B 1 52 ? 76.451 -46.009 240.362 1.00 30.99 52 TYR B C 1
ATOM 2852 O O . TYR B 1 52 ? 75.842 -46.999 239.995 1.00 32.96 52 TYR B O 1
ATOM 2861 N N . ALA B 1 53 ? 76.372 -44.830 239.747 1.00 30.77 53 ALA B N 1
ATOM 2862 C CA . ALA B 1 53 ? 75.387 -44.560 238.683 1.00 31.40 53 ALA B CA 1
ATOM 2863 C C . ALA B 1 53 ? 76.001 -44.081 237.356 1.00 30.85 53 ALA B C 1
ATOM 2864 O O . ALA B 1 53 ? 75.259 -43.768 236.429 1.00 31.45 53 ALA B O 1
ATOM 2866 N N . TYR B 1 54 ? 77.334 -44.046 237.255 1.00 29.65 54 TYR B N 1
ATOM 2867 C CA . TYR B 1 54 ? 77.993 -43.441 236.098 1.00 28.96 54 TYR B CA 1
ATOM 2868 C C . TYR B 1 54 ? 78.312 -44.395 234.965 1.00 28.58 54 TYR B C 1
ATOM 2869 O O . TYR B 1 54 ? 78.851 -43.954 233.938 1.00 28.67 54 TYR B O 1
ATOM 2878 N N . GLY B 1 55 ? 77.991 -45.683 235.133 1.00 28.08 55 GLY B N 1
ATOM 2879 C CA . GLY B 1 55 ? 78.180 -46.677 234.097 1.00 28.52 55 GLY B CA 1
ATOM 2880 C C . GLY B 1 55 ? 79.596 -47.210 234.036 1.00 27.80 55 GLY B C 1
ATOM 2881 O O . GLY B 1 55 ? 80.537 -46.521 234.417 1.00 26.66 55 GLY B O 1
ATOM 2882 N N . LEU B 1 56 ? 79.720 -48.444 233.569 1.00 28.43 56 LEU B N 1
ATOM 2883 C CA . LEU B 1 56 ? 81.010 -49.109 233.384 1.00 28.72 56 LEU B CA 1
ATOM 2884 C C . LEU B 1 56 ? 81.148 -49.587 231.937 1.00 29.33 56 LEU B C 1
ATOM 2885 O O . LEU B 1 56 ? 80.204 -50.167 231.403 1.00 30.62 56 LEU B O 1
ATOM 2890 N N . PRO B 1 57 ? 82.303 -49.395 231.300 1.00 28.75 57 PRO B N 1
ATOM 2891 C CA . PRO B 1 57 ? 83.453 -48.663 231.849 1.00 27.86 57 PRO B CA 1
ATOM 2892 C C . PRO B 1 57 ? 83.232 -47.162 231.847 1.00 26.70 57 PRO B C 1
ATOM 2893 O O . PRO B 1 57 ? 82.314 -46.668 231.194 1.00 27.04 57 PRO B O 1
ATOM 2897 N N . LEU B 1 58 ? 84.059 -46.453 232.614 1.00 25.35 58 LEU B N 1
ATOM 2898 C CA . LEU B 1 58 ? 84.062 -45.000 232.637 1.00 24.13 58 LEU B CA 1
ATOM 2899 C C . LEU B 1 58 ? 85.486 -44.507 232.484 1.00 23.04 58 LEU B C 1
ATOM 2900 O O . LEU B 1 58 ? 86.333 -44.828 233.312 1.00 23.25 58 LEU B O 1
ATOM 2905 N N . THR B 1 59 ? 85.751 -43.734 231.433 1.00 22.43 59 THR B N 1
ATOM 2906 C CA . THR B 1 59 ? 87.018 -43.017 231.318 1.00 21.94 59 THR B CA 1
ATOM 2907 C C . THR B 1 59 ? 87.021 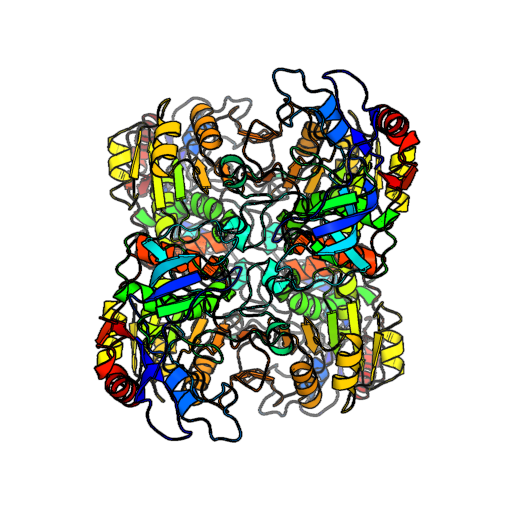-41.894 232.314 1.00 20.78 59 THR B C 1
ATOM 2908 O O . THR B 1 59 ? 86.183 -41.008 232.252 1.00 20.92 59 THR B O 1
ATOM 2912 N N . LEU B 1 60 ? 87.970 -41.934 233.237 1.00 20.99 60 LEU B N 1
ATOM 2913 C CA . LEU B 1 60 ? 88.034 -40.975 234.321 1.00 20.27 60 LEU B CA 1
ATOM 2914 C C . LEU B 1 60 ? 88.556 -39.625 233.846 1.00 19.70 60 LEU B C 1
ATOM 2915 O O . LEU B 1 60 ? 89.073 -39.500 232.727 1.00 19.72 60 LEU B O 1
ATOM 2920 N N . GLY B 1 61 ? 88.371 -38.609 234.694 1.00 19.48 61 GLY B N 1
ATOM 2921 C CA . GLY B 1 61 ? 89.005 -37.307 234.501 1.00 19.50 61 GLY B CA 1
ATOM 2922 C C . GLY B 1 61 ? 88.015 -36.224 234.176 1.00 19.23 61 GLY B C 1
ATOM 2923 O O . GLY B 1 61 ? 87.554 -36.144 233.048 1.00 20.06 61 GLY B O 1
ATOM 2924 N N . HIS B 1 62 ? 87.694 -35.383 235.152 1.00 18.83 62 HIS B N 1
ATOM 2925 C CA . HIS B 1 62 ? 86.767 -34.264 234.919 1.00 19.09 62 HIS B CA 1
ATOM 2926 C C . HIS B 1 62 ? 87.479 -32.913 234.970 1.00 18.83 62 HIS B C 1
ATOM 2927 O O . HIS B 1 62 ? 86.824 -31.857 234.974 1.00 18.94 62 HIS B O 1
ATOM 2934 N N . GLU B 1 63 ? 88.808 -32.959 234.997 1.00 18.62 63 GLU B N 1
ATOM 2935 C CA . GLU B 1 63 ? 89.664 -31.793 234.835 1.00 19.07 63 GLU B CA 1
ATOM 2936 C C . GLU B 1 63 ? 90.425 -31.965 233.533 1.00 20.05 63 GLU B C 1
ATOM 2937 O O . GLU B 1 63 ? 91.399 -32.685 233.503 1.00 22.47 63 GLU B O 1
ATOM 2943 N N . GLY B 1 64 ? 89.992 -31.315 232.462 1.00 19.08 64 GLY B N 1
ATOM 2944 C CA . GLY B 1 64 ? 90.577 -31.543 231.146 1.00 19.15 64 GLY B CA 1
ATOM 2945 C C . GLY B 1 64 ? 90.987 -30.268 230.422 1.00 18.33 64 GLY B C 1
ATOM 2946 O O . GLY B 1 64 ? 90.254 -29.273 230.419 1.00 17.69 64 GLY B O 1
ATOM 2947 N N . VAL B 1 65 ? 92.175 -30.309 229.828 1.00 18.37 65 VAL B N 1
ATOM 2948 C CA . VAL B 1 65 ? 92.652 -29.287 228.888 1.00 18.63 65 VAL B CA 1
ATOM 2949 C C . VAL B 1 65 ? 93.186 -30.026 227.659 1.00 18.90 65 VAL B C 1
ATOM 2950 O O . VAL B 1 65 ? 93.666 -31.144 227.759 1.00 19.02 65 VAL B O 1
ATOM 2954 N N . GLY B 1 66 ? 93.106 -29.377 226.507 1.00 18.53 66 GLY B N 1
ATOM 2955 C CA . GLY B 1 66 ? 93.596 -29.959 225.284 1.00 19.21 66 GLY B CA 1
ATOM 2956 C C . GLY B 1 66 ? 93.739 -28.970 224.158 1.00 19.46 66 GLY B C 1
ATOM 2957 O O . GLY B 1 66 ? 93.644 -27.760 224.357 1.00 19.01 66 GLY B O 1
ATOM 2958 N N . THR B 1 67 ? 94.002 -29.500 222.986 1.00 20.09 67 THR B N 1
ATOM 2959 C CA . THR B 1 67 ? 94.007 -28.720 221.758 1.00 20.58 67 THR B CA 1
ATOM 2960 C C . THR B 1 67 ? 92.934 -29.292 220.835 1.00 21.04 67 THR B C 1
ATOM 2961 O O . THR B 1 67 ? 92.731 -30.504 220.793 1.00 20.83 67 THR B O 1
ATOM 2965 N N . VAL B 1 68 ? 92.262 -28.407 220.101 1.00 21.04 68 VAL B N 1
ATOM 2966 C CA . VAL B 1 68 ? 91.209 -28.816 219.185 1.00 21.83 68 VAL B CA 1
ATOM 2967 C C . VAL B 1 68 ? 91.840 -29.671 218.084 1.00 23.12 68 VAL B C 1
ATOM 2968 O O . VAL B 1 68 ? 92.759 -29.229 217.374 1.00 23.56 68 VAL B O 1
ATOM 2972 N N . ALA B 1 69 ? 91.372 -30.910 217.965 1.00 23.67 69 ALA B N 1
ATOM 2973 C CA . ALA B 1 69 ? 91.886 -31.845 216.965 1.00 24.94 69 ALA B CA 1
ATOM 2974 C C . ALA B 1 69 ? 90.972 -31.915 215.738 1.00 26.05 69 ALA B C 1
ATOM 2975 O O . ALA B 1 69 ? 91.452 -31.892 214.596 1.00 27.58 69 ALA B O 1
ATOM 2977 N N . GLU B 1 70 ? 89.664 -32.031 215.981 1.00 26.17 70 GLU B N 1
ATOM 2978 C CA . GLU B 1 70 ? 88.673 -32.074 214.918 1.00 27.72 70 GLU B CA 1
ATOM 2979 C C . GLU B 1 70 ? 87.402 -31.383 215.345 1.00 28.04 70 GLU B C 1
ATOM 2980 O O . GLU B 1 70 ? 86.954 -31.538 216.481 1.00 27.07 70 GLU B O 1
ATOM 2986 N N . LEU B 1 71 ? 86.819 -30.640 214.405 1.00 29.14 71 LEU B N 1
ATOM 2987 C CA . LEU B 1 71 ? 85.541 -29.977 214.594 1.00 30.24 71 LEU B CA 1
ATOM 2988 C C . LEU B 1 71 ? 84.436 -30.851 214.016 1.00 31.50 71 LEU B C 1
ATOM 2989 O O . LEU B 1 71 ? 84.523 -31.303 212.870 1.00 33.43 71 LEU B O 1
ATOM 2994 N N . GLY B 1 72 ? 83.403 -31.104 214.809 1.00 32.33 72 GLY B N 1
ATOM 2995 C CA . GLY B 1 72 ? 82.205 -31.764 214.323 1.00 34.17 72 GLY B CA 1
ATOM 2996 C C . GLY B 1 72 ? 81.451 -30.844 213.375 1.00 36.03 72 GLY B C 1
ATOM 2997 O O . GLY B 1 72 ? 81.698 -29.629 213.324 1.00 35.48 72 GLY B O 1
ATOM 2998 N N . GLU B 1 73 ? 80.528 -31.430 212.627 1.00 39.63 73 GLU B N 1
ATOM 2999 C CA . GLU B 1 73 ? 79.719 -30.679 211.672 1.00 42.29 73 GLU B CA 1
ATOM 3000 C C . GLU B 1 73 ? 79.077 -29.448 212.298 1.00 41.63 73 GLU B C 1
ATOM 3001 O O . GLU B 1 73 ? 78.467 -29.543 213.363 1.00 40.97 73 GLU B O 1
ATOM 3007 N N . GLY B 1 74 ? 79.252 -28.293 211.654 1.00 41.34 74 GLY B N 1
ATOM 3008 C CA . GLY B 1 74 ? 78.587 -27.063 212.065 1.00 41.16 74 GLY B CA 1
ATOM 3009 C C . GLY B 1 74 ? 79.218 -26.301 213.213 1.00 40.55 74 GLY B C 1
ATOM 3010 O O . GLY B 1 74 ? 78.639 -25.303 213.668 1.00 40.60 74 GLY B O 1
ATOM 3011 N N . VAL B 1 75 ? 80.376 -26.765 213.714 1.00 39.70 75 VAL B N 1
ATOM 3012 C CA . VAL B 1 75 ? 81.024 -26.090 214.831 1.00 38.58 75 VAL B CA 1
ATOM 3013 C C . VAL B 1 75 ? 81.772 -24.851 214.357 1.00 39.84 75 VAL B C 1
ATOM 3014 O O . VAL B 1 75 ? 82.590 -24.923 213.448 1.00 42.14 75 VAL B O 1
ATOM 3018 N N . THR B 1 76 ? 81.496 -23.736 215.022 1.00 41.19 76 THR B N 1
ATOM 3019 C CA . THR B 1 76 ? 82.207 -22.483 214.787 1.00 42.32 76 THR B CA 1
ATOM 3020 C C . THR B 1 76 ? 82.734 -21.876 216.097 1.00 39.51 76 THR B C 1
ATOM 3021 O O . THR B 1 76 ? 82.351 -22.296 217.209 1.00 40.04 76 THR B O 1
ATOM 3025 N N . GLY B 1 77 ? 83.638 -20.920 215.942 1.00 37.38 77 GLY B N 1
ATOM 3026 C CA . GLY B 1 77 ? 84.250 -20.232 217.079 1.00 34.09 77 GLY B CA 1
ATOM 3027 C C . GLY B 1 77 ? 85.558 -20.835 217.550 1.00 31.54 77 GLY B C 1
ATOM 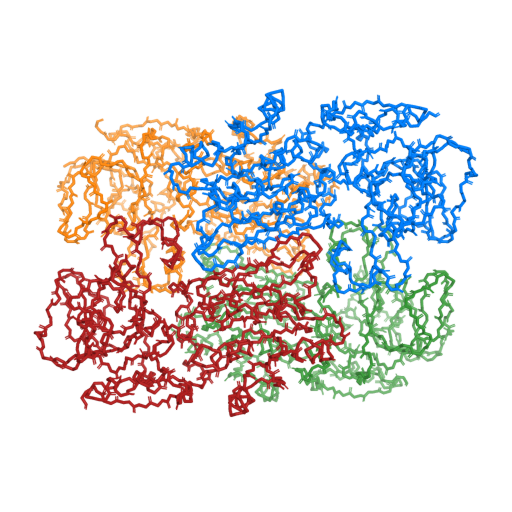3028 O O . GLY B 1 77 ? 86.181 -20.249 218.446 1.00 30.76 77 GLY B O 1
ATOM 3029 N N . PHE B 1 78 ? 85.934 -22.007 217.007 1.00 29.57 78 PHE B N 1
ATOM 3030 C CA . PHE B 1 78 ? 87.251 -22.582 217.271 1.00 28.55 78 PHE B CA 1
ATOM 3031 C C . PHE B 1 78 ? 87.919 -23.107 216.022 1.00 28.83 78 PHE B C 1
ATOM 3032 O O . PHE B 1 78 ? 87.250 -23.565 215.110 1.00 29.40 78 PHE B O 1
ATOM 3040 N N . GLY B 1 79 ? 89.244 -22.997 215.992 1.00 28.01 79 GLY B N 1
ATOM 3041 C CA . GLY B 1 79 ? 90.070 -23.576 214.937 1.00 28.59 79 GLY B CA 1
ATOM 3042 C C . GLY B 1 79 ? 90.875 -24.753 215.447 1.00 27.41 79 GLY B C 1
ATOM 3043 O O . GLY B 1 79 ? 91.175 -24.861 216.642 1.00 26.08 79 GLY B O 1
ATOM 3044 N N . VAL B 1 80 ? 91.239 -25.637 214.527 1.00 27.75 80 VAL B N 1
ATOM 3045 C CA . VAL B 1 80 ? 92.108 -26.766 214.832 1.00 27.52 80 VAL B CA 1
ATOM 3046 C C . VAL B 1 80 ? 93.421 -26.233 215.415 1.00 27.13 80 VAL B C 1
ATOM 3047 O O . VAL B 1 80 ? 93.979 -25.271 214.898 1.00 27.08 80 VAL B O 1
ATOM 3051 N N . GLY B 1 81 ? 93.877 -26.837 216.512 1.00 25.94 81 GLY B N 1
ATOM 3052 C CA . GLY B 1 81 ? 95.058 -26.391 217.243 1.00 25.56 81 GLY B CA 1
ATOM 3053 C C . GLY B 1 81 ? 94.789 -25.476 218.436 1.00 24.05 81 GLY B C 1
ATOM 3054 O O . GLY B 1 81 ? 95.660 -25.309 219.273 1.00 24.08 81 GLY B O 1
ATOM 3055 N N . ASP B 1 82 ? 93.608 -24.866 218.532 1.00 23.39 82 ASP B N 1
ATOM 3056 C CA . ASP B 1 82 ? 93.314 -23.960 219.652 1.00 22.30 82 ASP B CA 1
ATOM 3057 C C . ASP B 1 82 ? 93.432 -24.674 221.005 1.00 21.21 82 ASP B C 1
ATOM 3058 O O . ASP B 1 82 ? 92.868 -25.763 221.182 1.00 20.71 82 ASP B O 1
ATOM 3063 N N . ALA B 1 83 ? 94.140 -24.045 221.935 1.00 20.43 83 ALA B N 1
ATOM 3064 C CA . ALA B 1 83 ? 94.292 -24.576 223.293 1.00 19.76 83 ALA B CA 1
ATOM 3065 C C . ALA B 1 83 ? 93.083 -24.173 224.110 1.00 19.05 83 ALA B C 1
ATOM 3066 O O . ALA B 1 83 ? 92.750 -22.977 224.203 1.00 18.36 83 ALA B O 1
ATOM 3068 N N . VAL B 1 84 ? 92.432 -25.160 224.727 1.00 18.43 84 VAL B N 1
ATOM 3069 C CA . VAL B 1 84 ? 91.187 -24.944 225.440 1.00 17.78 84 VAL B CA 1
ATOM 3070 C C . VAL B 1 84 ? 91.102 -25.745 226.728 1.00 17.38 84 VAL B C 1
ATOM 3071 O O . VAL B 1 84 ? 91.679 -26.820 226.840 1.00 17.69 84 VAL B O 1
ATOM 3075 N N . ALA B 1 85 ? 90.365 -25.184 227.674 1.00 16.79 85 ALA B N 1
ATOM 3076 C CA . ALA B 1 85 ? 89.966 -25.883 228.897 1.00 16.44 85 ALA B CA 1
ATOM 3077 C C . ALA B 1 85 ? 88.515 -26.287 228.786 1.00 16.40 85 ALA B C 1
ATOM 3078 O O . ALA B 1 85 ? 87.714 -25.605 228.145 1.00 16.42 85 ALA B O 1
ATOM 3080 N N . VAL B 1 86 ? 88.179 -27.419 229.404 1.00 16.36 86 VAL B N 1
ATOM 3081 C CA . VAL B 1 86 ? 86.831 -27.977 229.346 1.00 16.56 86 VAL B CA 1
ATOM 3082 C C . VAL B 1 86 ? 86.041 -27.519 230.560 1.00 16.23 86 VAL B C 1
ATOM 3083 O O . VAL B 1 86 ? 86.441 -27.748 231.712 1.00 16.06 86 VAL B O 1
ATOM 3087 N N . TYR B 1 87 ? 84.926 -26.849 230.310 1.00 16.03 87 TYR B N 1
ATOM 3088 C CA . TYR B 1 87 ? 83.969 -26.544 231.355 1.00 16.12 87 TYR B CA 1
ATOM 3089 C C . TYR B 1 87 ? 83.275 -27.840 231.736 1.00 16.71 87 TYR B C 1
ATOM 3090 O O . TYR B 1 87 ? 82.636 -28.462 230.893 1.00 17.51 87 TYR B O 1
ATOM 3099 N N . GLY B 1 88 ? 83.411 -28.227 232.997 1.00 17.05 88 GLY B N 1
ATOM 3100 C CA . GLY B 1 88 ? 83.009 -29.566 233.467 1.00 17.61 88 GLY B CA 1
ATOM 3101 C C . GLY B 1 88 ? 81.524 -29.865 233.702 1.00 17.26 88 GLY B C 1
ATOM 3102 O O . GLY B 1 88 ? 81.029 -30.883 233.250 1.00 18.62 88 GLY B O 1
ATOM 3103 N N . PRO B 1 89 ? 80.803 -28.977 234.424 1.00 16.61 89 PRO B N 1
ATOM 3104 C CA . PRO B 1 89 ? 79.450 -29.350 234.863 1.00 16.89 89 PRO B CA 1
ATOM 3105 C C . PRO B 1 89 ? 78.365 -29.058 233.834 1.00 17.30 89 PRO B C 1
ATOM 3106 O O . PRO B 1 89 ? 77.582 -28.120 233.970 1.00 17.82 89 PRO B O 1
ATOM 3110 N N . TRP B 1 90 ? 78.297 -29.898 232.813 1.00 17.76 90 TRP B N 1
ATOM 3111 C CA . TRP B 1 90 ? 77.445 -29.616 231.669 1.00 17.90 90 TRP B CA 1
ATOM 3112 C C . TRP B 1 90 ? 75.977 -29.525 232.058 1.00 18.77 90 TRP B C 1
ATOM 3113 O O . TRP B 1 90 ? 75.462 -30.375 232.791 1.00 19.20 90 TRP B O 1
ATOM 3124 N N . GLY B 1 91 ? 75.328 -28.469 231.598 1.00 18.23 91 GLY B N 1
ATOM 3125 C CA . GLY B 1 91 ? 73.875 -28.308 231.771 1.00 18.93 91 GLY B CA 1
ATOM 3126 C C . GLY B 1 91 ? 73.150 -28.277 230.454 1.00 19.15 91 GLY B C 1
ATOM 3127 O O . GLY B 1 91 ? 73.749 -28.484 229.377 1.00 19.09 91 GLY B O 1
ATOM 3128 N N . CYS B 1 92 ? 71.845 -28.029 230.524 1.00 19.50 92 CYS B N 1
ATOM 3129 C CA . CYS B 1 92 ? 70.989 -28.092 229.329 1.00 20.27 92 CYS B CA 1
ATOM 3130 C C . CYS B 1 92 ? 71.206 -26.905 228.392 1.00 20.42 92 CYS B C 1
ATOM 3131 O O . CYS B 1 92 ? 70.850 -27.000 227.219 1.00 21.69 92 CYS B O 1
ATOM 3134 N N . GLY B 1 93 ? 71.741 -25.798 228.914 1.00 19.46 93 GLY B N 1
ATOM 3135 C CA . GLY B 1 93 ? 72.022 -24.609 228.105 1.00 19.59 93 GLY B CA 1
ATOM 3136 C C . GLY B 1 93 ? 70.848 -23.664 227.909 1.00 20.03 93 GLY B C 1
ATOM 3137 O O . GLY B 1 93 ? 71.043 -22.567 227.348 1.00 20.95 93 GLY B O 1
ATOM 3138 N N . ALA B 1 94 ? 69.640 -24.057 228.334 1.00 20.01 94 ALA B N 1
ATOM 3139 C CA . ALA B 1 94 ? 68.399 -23.359 227.952 1.00 20.48 94 ALA B CA 1
ATOM 3140 C C . ALA B 1 94 ? 67.572 -22.797 229.112 1.00 20.54 94 ALA B C 1
ATOM 3141 O O . ALA B 1 94 ? 66.774 -21.869 228.902 1.00 20.75 94 ALA B O 1
ATOM 3143 N N . CYS B 1 95 ? 67.707 -23.375 230.308 1.00 19.60 95 CYS B N 1
ATOM 3144 C CA . CYS B 1 95 ? 66.904 -22.952 231.446 1.00 19.93 95 CYS B CA 1
ATOM 3145 C C . CYS B 1 95 ? 67.437 -21.620 231.989 1.00 19.08 95 CYS B C 1
ATOM 3146 O O . CYS B 1 95 ? 68.480 -21.105 231.546 1.00 18.39 95 CYS B O 1
ATOM 3149 N N . HIS B 1 96 ? 66.718 -21.071 232.949 1.00 19.01 96 HIS B N 1
ATOM 3150 C CA . HIS B 1 96 ? 67.102 -19.775 233.545 1.00 18.79 96 HIS B CA 1
ATOM 3151 C C . HIS B 1 96 ? 68.490 -19.757 234.169 1.00 18.28 96 HIS B C 1
ATOM 3152 O O . HIS B 1 96 ? 69.255 -18.807 233.977 1.00 18.62 96 HIS B O 1
ATOM 3159 N N . ALA B 1 97 ? 68.860 -20.811 234.911 1.00 17.36 97 ALA B N 1
ATOM 3160 C CA . ALA B 1 97 ? 70.223 -20.929 235.414 1.00 16.34 97 ALA B CA 1
ATOM 3161 C C . ALA B 1 97 ? 71.258 -20.995 234.293 1.00 16.16 97 ALA B C 1
ATOM 3162 O O . ALA B 1 97 ? 72.256 -20.258 234.301 1.00 15.66 97 ALA B O 1
ATOM 3164 N N . CYS B 1 98 ? 71.022 -21.855 233.318 1.00 16.45 98 CYS B N 1
ATOM 3165 C CA . CYS B 1 98 ? 71.989 -22.011 232.215 1.00 16.47 98 CYS B CA 1
ATOM 3166 C C . CYS B 1 98 ? 72.104 -20.731 231.396 1.00 16.62 98 CYS B C 1
ATOM 3167 O O . CYS B 1 98 ? 73.196 -20.424 230.908 1.00 16.16 98 CYS B O 1
ATOM 3170 N N . ALA B 1 99 ? 71.008 -19.987 231.263 1.00 16.95 99 ALA B N 1
ATOM 3171 C CA . ALA B 1 99 ? 71.051 -18.737 230.484 1.00 17.60 99 ALA B CA 1
ATOM 3172 C C . ALA B 1 99 ? 72.012 -17.723 231.119 1.00 17.60 99 ALA B C 1
ATOM 3173 O O . ALA B 1 99 ? 72.557 -16.872 230.407 1.00 18.50 99 ALA B O 1
ATOM 3175 N N . ARG B 1 100 ? 72.214 -17.821 232.426 1.00 17.34 100 ARG B N 1
ATOM 3176 C CA . ARG B 1 100 ? 73.188 -17.015 233.149 1.00 17.05 100 ARG B CA 1
ATOM 3177 C C . ARG B 1 100 ? 74.607 -17.649 233.224 1.00 16.30 100 ARG B C 1
ATOM 3178 O O . ARG B 1 100 ? 75.483 -17.122 233.906 1.00 15.37 100 ARG B O 1
ATOM 3186 N N . GLY B 1 101 ? 74.806 -18.755 232.519 1.00 16.44 101 GLY B N 1
ATOM 3187 C CA . GLY B 1 101 ? 76.043 -19.513 232.556 1.00 15.77 101 GLY B CA 1
ATOM 3188 C C . GLY B 1 101 ? 76.179 -20.413 233.765 1.00 15.62 101 GLY B C 1
ATOM 3189 O O . GLY B 1 101 ? 77.237 -21.042 233.945 1.00 15.52 101 GLY B O 1
ATOM 3190 N N . ARG B 1 102 ? 75.130 -20.498 234.584 1.00 15.51 102 ARG B N 1
ATOM 3191 C CA . ARG B 1 102 ? 75.175 -21.228 235.853 1.00 15.73 102 ARG B CA 1
ATOM 3192 C C . ARG B 1 102 ? 74.756 -22.687 235.633 1.00 15.95 102 ARG B C 1
ATOM 3193 O O . ARG B 1 102 ? 73.832 -23.210 236.266 1.00 16.06 102 ARG B O 1
ATOM 3201 N N . GLU B 1 103 ? 75.464 -23.366 234.731 1.00 15.63 103 GLU B N 1
ATOM 3202 C CA . GLU B 1 103 ? 75.085 -24.708 234.329 1.00 16.32 103 GLU B CA 1
ATOM 3203 C C . GLU B 1 103 ? 75.336 -25.711 235.472 1.00 15.59 103 GLU B C 1
ATOM 3204 O O . GLU B 1 103 ? 74.730 -26.792 235.511 1.00 16.09 103 GLU B O 1
ATOM 3210 N N . ASN B 1 104 ? 76.207 -25.330 236.384 1.00 15.45 104 ASN B N 1
ATOM 3211 C CA . ASN B 1 104 ? 76.413 -26.062 237.639 1.00 15.22 104 ASN B CA 1
ATOM 3212 C C . ASN B 1 104 ? 75.134 -26.235 238.452 1.00 15.71 104 ASN B C 1
ATOM 3213 O O . ASN B 1 104 ? 75.003 -27.221 239.195 1.00 16.23 104 ASN B O 1
ATOM 3218 N N . TYR B 1 105 ? 74.197 -25.307 238.309 1.00 16.23 105 TYR B N 1
ATOM 3219 C CA . TYR B 1 105 ? 72.897 -25.362 238.994 1.00 17.12 105 TYR B CA 1
ATOM 3220 C C . TYR B 1 105 ? 71.730 -25.638 238.057 1.00 18.27 105 TYR B C 1
ATOM 3221 O O . TYR B 1 105 ? 70.588 -25.350 238.386 1.00 19.63 105 TYR B O 1
ATOM 3230 N N . CYS B 1 106 ? 72.000 -26.238 236.892 1.00 18.63 106 CYS B N 1
ATOM 3231 C CA . CYS B 1 106 ? 70.933 -26.664 235.998 1.00 20.21 106 CYS B CA 1
ATOM 3232 C C . CYS B 1 106 ? 70.090 -27.785 236.661 1.00 22.36 106 CYS B C 1
ATOM 3233 O O . CYS B 1 106 ? 70.652 -28.732 237.175 1.00 24.38 106 CYS B O 1
ATOM 3236 N N . THR B 1 107 ? 68.776 -27.679 236.630 1.00 25.72 107 THR B N 1
ATOM 3237 C CA . THR B 1 107 ? 67.935 -28.772 237.158 1.00 28.42 107 THR B CA 1
ATOM 3238 C C . THR B 1 107 ? 67.349 -29.676 236.068 1.00 29.91 107 THR B C 1
ATOM 3239 O O . THR B 1 107 ? 66.669 -30.680 236.377 1.00 31.38 107 THR B O 1
ATOM 3243 N N . ARG B 1 108 ? 67.624 -29.327 234.811 1.00 28.83 108 ARG B N 1
ATOM 3244 C CA . ARG B 1 108 ? 67.115 -30.100 233.681 1.00 29.85 108 ARG B CA 1
ATOM 3245 C C . ARG B 1 108 ? 68.079 -31.158 233.158 1.00 28.97 108 ARG B C 1
ATOM 3246 O O . ARG B 1 108 ? 67.658 -32.018 232.412 1.00 27.66 108 ARG B O 1
ATOM 3254 N N . ALA B 1 109 ? 69.353 -31.083 233.534 1.00 28.20 109 ALA B N 1
ATOM 3255 C CA . ALA B 1 109 ? 70.387 -31.923 232.911 1.00 29.95 109 ALA B CA 1
ATOM 3256 C C . ALA B 1 109 ? 70.129 -33.429 233.065 1.00 31.89 109 ALA B C 1
ATOM 3257 O O . ALA B 1 109 ? 70.178 -34.170 232.085 1.00 32.65 109 ALA B O 1
ATOM 3259 N N . ALA B 1 110 ? 69.815 -33.831 234.290 1.00 33.81 110 ALA B N 1
ATOM 3260 C CA . ALA B 1 110 ? 69.596 -35.252 234.616 1.00 36.51 110 ALA B CA 1
ATOM 3261 C C . ALA B 1 110 ? 68.508 -35.870 233.746 1.00 38.92 110 ALA B C 1
ATOM 3262 O O . ALA B 1 110 ? 68.752 -36.881 233.083 1.00 40.61 110 ALA B O 1
ATOM 3264 N N . ASP B 1 111 ? 67.343 -35.225 233.691 1.00 40.62 111 ASP B N 1
ATOM 3265 C CA . ASP B 1 111 ? 66.215 -35.722 232.880 1.00 42.96 111 ASP B CA 1
ATOM 3266 C C . ASP B 1 111 ? 66.488 -35.746 231.379 1.00 41.65 111 ASP B C 1
ATOM 3267 O O . ASP B 1 111 ? 65.887 -36.541 230.662 1.00 41.32 111 ASP B O 1
ATOM 3272 N N . LEU B 1 112 ? 67.378 -34.871 230.907 1.00 38.69 112 LEU B N 1
ATOM 3273 C CA . LEU B 1 112 ? 67.795 -34.883 229.507 1.00 38.72 112 LEU B CA 1
ATOM 3274 C C . LEU B 1 112 ? 68.960 -35.853 229.226 1.00 37.93 112 LEU B C 1
ATOM 3275 O O . LEU B 1 112 ? 69.412 -35.950 228.084 1.00 38.15 112 LEU B O 1
ATOM 3280 N N . GLY B 1 113 ? 69.440 -36.558 230.250 1.00 37.67 113 GLY B N 1
ATOM 3281 C CA . GLY B 1 113 ? 70.548 -37.503 230.097 1.00 38.17 113 GLY B CA 1
ATOM 3282 C C . GLY B 1 113 ? 71.896 -36.842 229.854 1.00 37.20 113 GLY B C 1
ATOM 3283 O O . GLY B 1 113 ? 72.758 -37.438 229.220 1.00 37.94 113 GLY B O 1
ATOM 3284 N N . ILE B 1 114 ? 72.067 -35.616 230.351 1.00 34.92 114 ILE B N 1
ATOM 3285 C CA . ILE B 1 114 ? 73.312 -34.875 230.205 1.00 33.97 114 ILE B CA 1
ATOM 3286 C C . ILE B 1 114 ? 74.163 -35.148 231.434 1.00 33.42 114 ILE B C 1
ATOM 3287 O O . ILE B 1 114 ? 73.758 -34.840 232.552 1.00 35.70 114 ILE B O 1
ATOM 3292 N N . THR B 1 115 ? 75.348 -35.719 231.214 1.00 31.36 115 THR B N 1
ATOM 3293 C CA . THR B 1 115 ? 76.265 -36.054 232.272 1.00 30.37 115 THR B CA 1
ATOM 3294 C C . THR B 1 115 ? 77.646 -35.446 231.974 1.00 28.77 115 THR B C 1
ATOM 3295 O O . THR B 1 115 ? 77.999 -35.270 230.793 1.00 28.04 115 THR B O 1
ATOM 3299 N N . PRO B 1 116 ? 78.430 -35.125 233.024 1.00 26.94 116 PRO B N 1
ATOM 3300 C CA . PRO B 1 116 ? 79.728 -34.518 232.779 1.00 25.84 116 PRO B CA 1
ATOM 3301 C C . PRO B 1 116 ? 80.819 -35.516 232.363 1.00 24.83 116 PRO B C 1
ATOM 3302 O O . PRO B 1 116 ? 80.765 -36.687 232.733 1.00 24.02 116 PRO B O 1
ATOM 3306 N N . PRO B 1 117 ? 81.831 -35.031 231.630 1.00 24.06 117 PRO B N 1
ATOM 3307 C CA . PRO B 1 117 ? 82.999 -35.862 231.316 1.00 23.50 117 PRO B CA 1
ATOM 3308 C C . PRO B 1 117 ? 83.687 -36.346 232.592 1.00 22.54 117 PRO B C 1
ATOM 3309 O O . PRO B 1 117 ? 83.866 -35.562 233.530 1.00 21.18 117 PRO B O 1
ATOM 3313 N N . GLY B 1 118 ? 84.000 -37.634 232.636 1.00 21.99 118 GLY B N 1
ATOM 3314 C CA . GLY B 1 118 ? 84.630 -38.255 233.797 1.00 22.12 118 GLY B CA 1
ATOM 3315 C C . GLY B 1 118 ? 83.665 -38.669 234.901 1.00 21.98 118 GLY B C 1
ATOM 3316 O O . GLY B 1 118 ? 84.085 -39.280 235.886 1.00 21.84 118 GLY B O 1
ATOM 3317 N N . LEU B 1 119 ? 82.383 -38.339 234.729 1.00 22.34 119 LEU B N 1
ATOM 3318 C CA . LEU B 1 119 ? 81.359 -38.540 235.752 1.00 22.95 119 LEU B CA 1
ATOM 3319 C C . LEU B 1 119 ? 80.025 -38.927 235.100 1.00 23.06 119 LEU B C 1
ATOM 3320 O O . LEU B 1 119 ? 78.968 -38.440 235.480 1.00 23.24 119 LEU B O 1
ATOM 3325 N N . GLY B 1 120 ? 80.095 -39.820 234.129 1.00 23.11 120 GLY B N 1
ATOM 3326 C CA . GLY B 1 120 ? 78.940 -40.315 233.383 1.00 23.72 120 GLY B CA 1
ATOM 3327 C C . GLY B 1 120 ? 79.127 -40.283 231.886 1.00 23.86 120 GLY B C 1
ATOM 3328 O O . GLY B 1 120 ? 78.508 -41.058 231.168 1.00 24.71 120 GLY B O 1
ATOM 3329 N N . SER B 1 121 ? 79.963 -39.355 231.413 1.00 23.30 121 SER B N 1
ATOM 3330 C CA . SER B 1 121 ? 80.410 -39.313 230.029 1.00 23.91 121 SER B CA 1
ATOM 3331 C C . SER B 1 121 ? 81.923 -39.518 230.042 1.00 23.11 121 SER B C 1
ATOM 3332 O O . SER B 1 121 ? 82.563 -39.350 231.078 1.00 21.96 121 SER B O 1
ATOM 3335 N N . PRO B 1 122 ? 82.513 -39.872 228.884 1.00 23.22 122 PRO B N 1
ATOM 3336 C CA . PRO B 1 122 ? 83.955 -40.146 228.901 1.00 23.27 122 PRO B CA 1
ATOM 3337 C C . PRO B 1 122 ? 84.821 -38.926 229.232 1.00 22.27 122 PRO B C 1
ATOM 3338 O O . PRO B 1 122 ? 84.592 -37.844 228.712 1.00 22.02 122 PRO B O 1
ATOM 3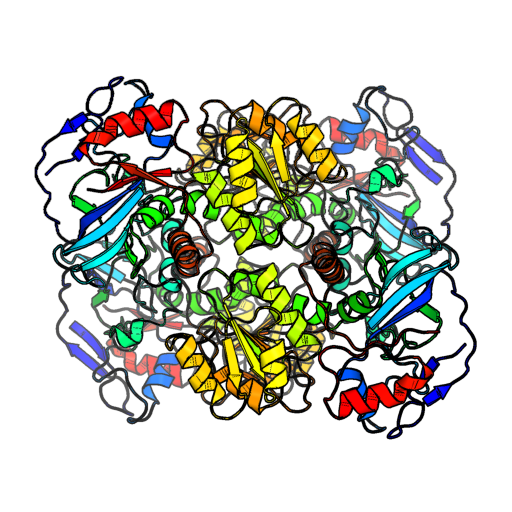342 N N . GLY B 1 123 ? 85.772 -39.125 230.136 1.00 21.74 123 GLY B N 1
ATOM 3343 C CA . GLY B 1 123 ? 86.598 -38.056 230.661 1.00 20.87 123 GLY B CA 1
ATOM 3344 C C . GLY B 1 123 ? 87.873 -37.797 229.889 1.00 20.91 123 GLY B C 1
ATOM 3345 O O . GLY B 1 123 ? 88.063 -38.267 228.749 1.00 21.38 123 GLY B O 1
ATOM 3346 N N . SER B 1 124 ? 88.755 -37.048 230.545 1.00 20.64 124 SER B N 1
ATOM 3347 C CA . SER B 1 124 ? 89.966 -36.526 229.927 1.00 20.81 124 SER B CA 1
ATOM 3348 C C . SER B 1 124 ? 91.198 -37.404 230.131 1.00 21.25 124 SER B C 1
ATOM 3349 O O . SER B 1 124 ? 92.239 -37.093 229.575 1.00 20.28 124 SER B O 1
ATOM 3352 N N . MET B 1 125 ? 91.101 -38.484 230.910 1.00 21.61 125 MET B N 1
ATOM 3353 C CA . MET B 1 125 ? 92.264 -39.337 231.135 1.00 23.26 125 MET B CA 1
ATOM 3354 C C . MET B 1 125 ? 92.414 -40.318 229.977 1.00 23.19 125 MET B C 1
ATOM 3355 O O . MET B 1 125 ? 92.247 -41.527 230.101 1.00 22.83 125 MET B O 1
ATOM 3360 N N . ALA B 1 126 ? 92.763 -39.743 228.837 1.00 22.24 126 ALA B N 1
ATOM 3361 C CA . ALA B 1 126 ? 92.836 -40.455 227.575 1.00 22.71 126 ALA B CA 1
ATOM 3362 C C . ALA B 1 126 ? 93.572 -39.582 226.586 1.00 22.33 126 ALA B C 1
ATOM 3363 O O . ALA B 1 126 ? 93.743 -38.397 226.816 1.00 20.89 126 ALA B O 1
ATOM 3365 N N . GLU B 1 127 ? 94.017 -40.163 225.486 1.00 22.87 127 GLU B N 1
ATOM 3366 C CA . GLU B 1 127 ? 94.731 -39.368 224.482 1.00 23.51 127 GLU B CA 1
ATOM 3367 C C . GLU B 1 127 ? 93.833 -38.332 223.816 1.00 22.92 127 GLU B C 1
ATOM 3368 O O . GLU B 1 127 ? 94.319 -37.259 223.449 1.00 22.27 127 GLU B O 1
ATOM 3374 N N . TYR B 1 128 ? 92.546 -38.666 223.668 1.00 22.88 128 TYR B N 1
ATOM 3375 C CA . TYR B 1 128 ? 91.563 -37.786 223.054 1.00 23.30 128 TYR B CA 1
ATOM 3376 C C . TYR B 1 128 ? 90.280 -37.781 223.865 1.00 22.82 128 TYR B C 1
ATOM 3377 O O . TYR B 1 128 ? 89.990 -38.746 224.570 1.00 22.14 128 TYR B O 1
ATOM 3386 N N . MET B 1 129 ? 89.506 -36.705 223.736 1.00 22.48 129 MET B N 1
ATOM 3387 C CA . MET B 1 129 ? 88.185 -36.636 224.368 1.00 22.49 129 MET B CA 1
ATOM 3388 C C . MET B 1 129 ? 87.214 -35.819 223.530 1.00 22.40 129 MET B C 1
ATOM 3389 O O . MET B 1 129 ? 87.619 -34.911 222.794 1.00 22.91 129 MET B O 1
ATOM 3394 N N . ILE B 1 130 ? 85.937 -36.165 223.666 1.00 22.27 130 ILE B N 1
ATOM 3395 C CA . ILE B 1 130 ? 84.842 -35.462 223.026 1.00 22.01 130 ILE B CA 1
ATOM 3396 C C . ILE B 1 130 ? 84.278 -34.444 224.005 1.00 21.08 130 ILE B C 1
ATOM 3397 O O . ILE B 1 130 ? 84.065 -34.754 225.182 1.00 20.45 130 ILE B O 1
ATOM 3402 N N . VAL B 1 131 ? 84.004 -33.246 223.490 1.00 20.82 131 VAL B N 1
ATOM 3403 C CA . VAL B 1 131 ? 83.248 -32.218 224.200 1.00 20.85 131 VAL B CA 1
ATOM 3404 C C . VAL B 1 131 ? 81.968 -31.985 223.390 1.00 21.36 131 VAL B C 1
ATOM 3405 O O . VAL B 1 131 ? 81.998 -31.898 222.158 1.00 21.37 131 VAL B O 1
ATOM 3409 N N . ASP B 1 132 ? 80.847 -31.922 224.102 1.00 21.77 132 ASP B N 1
ATOM 3410 C CA . ASP B 1 132 ? 79.511 -31.923 223.492 1.00 23.03 132 ASP B CA 1
ATOM 3411 C C . ASP B 1 132 ? 79.153 -30.667 222.707 1.00 23.35 132 ASP B C 1
ATOM 3412 O O . ASP B 1 132 ? 78.377 -30.729 221.766 1.00 23.70 132 ASP B O 1
ATOM 3417 N N . SER B 1 133 ? 79.702 -29.529 223.131 1.00 22.94 133 SER B N 1
ATOM 3418 C CA . SER B 1 133 ? 79.302 -28.246 222.588 1.00 23.92 133 SER B CA 1
ATOM 3419 C C . SER B 1 133 ? 80.408 -27.238 222.762 1.00 22.46 133 SER B C 1
ATOM 3420 O O . SER B 1 133 ? 81.145 -27.288 223.737 1.00 21.20 133 SER B O 1
ATOM 3423 N N . ALA B 1 134 ? 80.490 -26.295 221.826 1.00 22.49 134 ALA B N 1
ATOM 3424 C CA . ALA B 1 134 ? 81.505 -25.237 221.873 1.00 22.01 134 ALA B CA 1
ATOM 3425 C C . ALA B 1 134 ? 81.428 -24.371 223.123 1.00 20.52 134 ALA B C 1
ATOM 3426 O O . ALA B 1 134 ? 82.451 -23.897 223.627 1.00 19.51 134 ALA B O 1
ATOM 3428 N N . ARG B 1 135 ? 80.223 -24.180 223.664 1.00 20.71 135 ARG B N 1
ATOM 3429 C CA . ARG B 1 135 ? 80.067 -23.375 224.873 1.00 19.41 135 ARG B CA 1
ATOM 3430 C C . ARG B 1 135 ? 80.742 -23.993 226.094 1.00 18.70 135 ARG B C 1
ATOM 3431 O O . ARG B 1 135 ? 80.889 -23.314 227.106 1.00 18.25 135 ARG B O 1
ATOM 3439 N N . HIS B 1 136 ? 81.122 -25.268 226.008 1.00 18.31 136 HIS B N 1
ATOM 3440 C CA . HIS B 1 136 ? 81.864 -25.927 227.069 1.00 17.68 136 HIS B CA 1
ATOM 3441 C C . HIS B 1 136 ? 83.391 -25.907 226.909 1.00 17.67 136 HIS B C 1
ATOM 3442 O O . HIS B 1 136 ? 84.095 -26.600 227.636 1.00 16.74 136 HIS B O 1
ATOM 3449 N N . LEU B 1 137 ? 83.888 -25.067 226.009 1.00 18.18 137 LEU B N 1
ATOM 3450 C CA . LEU B 1 137 ? 85.314 -24.827 225.831 1.00 18.69 137 LEU B CA 1
ATOM 3451 C C . LEU B 1 137 ? 85.633 -23.370 226.127 1.00 19.32 137 LEU B C 1
ATOM 3452 O O . LEU B 1 137 ? 84.913 -22.467 225.699 1.00 19.28 137 LEU B O 1
ATOM 3457 N N . VAL B 1 138 ? 86.732 -23.152 226.827 1.00 19.65 138 VAL B N 1
ATOM 3458 C CA . VAL B 1 138 ? 87.230 -21.839 227.138 1.00 20.60 138 VAL B CA 1
ATOM 3459 C C . VAL B 1 138 ? 88.679 -21.746 226.659 1.00 19.77 138 VAL B C 1
ATOM 3460 O O . VAL B 1 138 ? 89.480 -22.601 226.983 1.00 19.86 138 VAL B O 1
ATOM 3464 N N . PRO B 1 139 ? 89.037 -20.719 225.871 1.00 19.19 139 PRO B N 1
ATOM 3465 C CA . PRO B 1 139 ? 90.441 -20.631 225.429 1.00 19.36 139 PRO B CA 1
ATOM 3466 C C . PRO B 1 139 ? 91.411 -20.323 226.556 1.00 18.99 139 PRO B C 1
ATOM 3467 O O . PRO B 1 139 ? 91.086 -19.543 227.464 1.00 18.75 139 PRO B O 1
ATOM 3471 N N . ILE B 1 140 ? 92.580 -20.956 226.511 1.00 18.78 140 ILE B N 1
ATOM 3472 C CA . ILE B 1 140 ? 93.641 -20.735 227.499 1.00 18.69 140 ILE B CA 1
ATOM 3473 C C . ILE B 1 140 ? 94.912 -20.124 226.907 1.00 19.34 140 ILE B C 1
ATOM 3474 O O . ILE B 1 140 ? 95.846 -19.836 227.651 1.00 19.35 140 ILE B O 1
ATOM 3479 N N . GLY B 1 141 ? 94.953 -19.926 225.584 1.00 20.76 141 GLY B N 1
ATOM 3480 C CA . GLY B 1 141 ? 96.133 -19.373 224.927 1.00 21.56 141 GLY B CA 1
ATOM 3481 C C . GLY B 1 141 ? 97.367 -20.195 225.235 1.00 22.89 141 GLY B C 1
ATOM 3482 O O . GLY B 1 141 ? 97.313 -21.418 225.195 1.00 23.68 141 GLY B O 1
ATOM 3483 N N . ASP B 1 142 ? 98.466 -19.524 225.590 1.00 23.48 142 ASP B N 1
ATOM 3484 C CA . ASP B 1 142 ? 99.729 -20.220 225.854 1.00 24.04 142 ASP B CA 1
ATOM 3485 C C . ASP B 1 142 ? 99.940 -20.689 227.297 1.00 23.13 142 ASP B C 1
ATOM 3486 O O . ASP B 1 142 ? 101.065 -21.014 227.672 1.00 21.89 142 ASP B O 1
ATOM 3491 N N . LEU B 1 143 ? 98.885 -20.754 228.109 1.00 21.97 143 LEU B N 1
ATOM 3492 C CA . LEU B 1 143 ? 99.039 -21.278 229.463 1.00 22.57 143 LEU B CA 1
ATOM 3493 C C . LEU B 1 143 ? 99.550 -22.704 229.428 1.00 22.89 143 LEU B C 1
ATOM 3494 O O . LEU B 1 143 ? 99.060 -23.517 228.621 1.00 22.08 143 LEU B O 1
ATOM 3499 N N . ASP B 1 144 ? 100.526 -23.006 230.285 1.00 23.26 144 ASP B N 1
ATOM 3500 C CA . ASP B 1 144 ? 101.022 -24.372 230.442 1.00 24.24 144 ASP B CA 1
ATOM 3501 C C . ASP B 1 144 ? 99.843 -25.316 230.744 1.00 22.24 144 ASP B C 1
ATOM 3502 O O . ASP B 1 144 ? 99.142 -25.115 231.738 1.00 20.69 144 ASP B O 1
ATOM 3507 N N . PRO B 1 145 ? 99.614 -26.336 229.891 1.00 21.75 145 PRO B N 1
ATOM 3508 C CA . PRO B 1 145 ? 98.481 -27.241 230.167 1.00 20.94 145 PRO B CA 1
ATOM 3509 C C . PRO B 1 145 ? 98.500 -27.943 231.526 1.00 20.73 145 PRO B C 1
ATOM 3510 O O . PRO B 1 145 ? 97.445 -28.115 232.131 1.00 19.64 145 PRO B O 1
ATOM 3514 N N . VAL B 1 146 ? 99.677 -28.306 232.014 1.00 21.61 146 VAL B N 1
ATOM 3515 C CA . VAL B 1 146 ? 99.780 -29.036 233.285 1.00 22.25 146 VAL B CA 1
ATOM 3516 C C . VAL B 1 146 ? 99.195 -28.211 234.438 1.00 21.85 146 VAL B C 1
ATOM 3517 O O . VAL B 1 146 ? 98.421 -28.722 235.258 1.00 21.39 146 VAL B O 1
ATOM 3521 N N . ALA B 1 147 ? 99.556 -26.933 234.491 1.00 22.07 147 ALA B N 1
ATOM 3522 C CA . ALA B 1 147 ? 99.030 -26.046 235.515 1.00 21.63 147 ALA B CA 1
ATOM 3523 C C . ALA B 1 147 ? 97.600 -25.576 235.206 1.00 20.62 147 ALA B C 1
ATOM 3524 O O . ALA B 1 147 ? 96.881 -25.177 236.109 1.00 20.28 147 ALA B O 1
ATOM 3526 N N . ALA B 1 148 ? 97.182 -25.645 233.938 1.00 19.69 148 ALA B N 1
ATOM 3527 C CA . ALA B 1 148 ? 95.834 -25.265 233.525 1.00 18.87 148 ALA B CA 1
ATOM 3528 C C . ALA B 1 148 ? 94.759 -26.301 233.860 1.00 18.38 148 ALA B C 1
ATOM 3529 O O . ALA B 1 148 ? 93.632 -25.921 234.178 1.00 18.00 148 ALA B O 1
ATOM 3531 N N . ALA B 1 149 ? 95.079 -27.598 233.794 1.00 18.73 149 ALA B N 1
ATOM 3532 C CA . ALA B 1 149 ? 94.038 -28.611 233.984 1.00 18.44 149 ALA B CA 1
ATOM 3533 C C . ALA B 1 149 ? 93.322 -28.467 235.332 1.00 17.95 149 ALA B C 1
ATOM 3534 O O . ALA B 1 149 ? 92.089 -28.505 235.383 1.00 18.15 149 ALA B O 1
ATOM 3536 N N . PRO B 1 150 ? 94.078 -28.270 236.431 1.00 18.37 150 PRO B N 1
ATOM 3537 C CA . PRO B 1 150 ? 93.392 -28.099 237.723 1.00 17.36 150 PRO B CA 1
ATOM 3538 C C . PRO B 1 150 ? 92.480 -26.884 237.833 1.00 16.81 150 PRO B C 1
ATOM 3539 O O . PRO B 1 150 ? 91.595 -26.873 238.679 1.00 16.47 150 PRO B O 1
ATOM 3543 N N . LEU B 1 151 ? 92.660 -25.887 236.975 1.00 16.19 151 LEU B N 1
ATOM 3544 C CA . LEU B 1 151 ? 91.772 -24.714 237.004 1.00 15.70 151 LEU B CA 1
ATOM 3545 C C . LEU B 1 151 ? 90.320 -25.095 236.811 1.00 14.91 151 LEU B C 1
ATOM 3546 O O . LEU B 1 151 ? 89.431 -24.395 237.289 1.00 15.09 151 LEU B O 1
ATOM 3551 N N . THR B 1 152 ? 90.076 -26.180 236.073 1.00 14.91 152 THR B N 1
ATOM 3552 C CA . THR B 1 152 ? 88.730 -26.586 235.716 1.00 15.66 152 THR B CA 1
ATOM 3553 C C . THR B 1 152 ? 87.896 -27.176 236.859 1.00 15.67 152 THR B C 1
ATOM 3554 O O . THR B 1 152 ? 86.690 -27.334 236.694 1.00 15.82 152 THR B O 1
ATOM 3558 N N . ASP B 1 153 ? 88.513 -27.494 238.000 1.00 15.86 153 ASP B N 1
ATOM 3559 C CA . ASP B 1 153 ? 87.742 -27.914 239.172 1.00 16.58 153 ASP B CA 1
ATOM 3560 C C . ASP B 1 153 ? 88.414 -27.471 240.466 1.00 15.40 153 ASP B C 1
ATOM 3561 O O . ASP B 1 153 ? 87.790 -26.786 241.279 1.00 14.93 153 ASP B O 1
ATOM 3566 N N . ALA B 1 154 ? 89.687 -27.812 240.649 1.00 15.35 154 ALA B N 1
ATOM 3567 C CA . ALA B 1 154 ? 90.449 -27.271 241.789 1.00 14.97 154 ALA B CA 1
ATOM 3568 C C . ALA B 1 154 ? 90.471 -25.761 241.845 1.00 15.12 154 ALA B C 1
ATOM 3569 O O . ALA B 1 154 ? 90.535 -25.193 242.930 1.00 15.34 154 ALA B O 1
ATOM 3571 N N . GLY B 1 155 ? 90.448 -25.093 240.688 1.00 15.17 155 GLY B N 1
ATOM 3572 C CA . GLY B 1 155 ? 90.275 -23.652 240.628 1.00 14.75 155 GLY B CA 1
ATOM 3573 C C . GLY B 1 155 ? 88.835 -23.191 240.632 1.00 14.00 155 GLY B C 1
ATOM 3574 O O . GLY B 1 155 ? 88.433 -22.351 241.445 1.00 13.74 155 GLY B O 1
ATOM 3575 N N . LEU B 1 156 ? 88.041 -23.754 239.737 1.00 14.18 156 LEU B N 1
ATOM 3576 C CA . LEU B 1 156 ? 86.639 -23.346 239.569 1.00 13.82 156 LEU B CA 1
ATOM 3577 C C . LEU B 1 156 ? 85.802 -23.465 240.840 1.00 13.59 156 LEU B C 1
ATOM 3578 O O . LEU B 1 156 ? 85.042 -22.550 241.188 1.00 13.86 156 LEU B O 1
ATOM 3583 N N . THR B 1 157 ? 85.922 -24.582 241.558 1.00 13.63 157 THR B N 1
ATOM 3584 C CA . THR B 1 157 ? 85.027 -24.839 242.683 1.00 13.69 157 THR B CA 1
ATOM 3585 C C . THR B 1 157 ? 85.310 -23.870 243.843 1.00 13.29 157 THR B C 1
ATOM 3586 O O . THR B 1 157 ? 84.390 -23.222 244.327 1.00 13.28 157 THR B O 1
ATOM 3590 N N . PRO B 1 158 ? 86.576 -23.730 244.258 1.00 13.69 158 PRO B N 1
ATOM 3591 C CA . PRO B 1 158 ? 86.840 -22.704 245.280 1.00 13.63 158 PRO B CA 1
ATOM 3592 C C . PRO B 1 158 ? 86.482 -21.298 244.803 1.00 13.59 158 PRO B C 1
ATOM 3593 O O . PRO B 1 158 ? 85.983 -20.480 245.597 1.00 13.06 158 PRO B O 1
ATOM 3597 N N . TYR B 1 159 ? 86.726 -21.008 243.525 1.00 12.97 159 TYR B N 1
ATOM 3598 C CA . TYR B 1 159 ? 86.422 -19.683 243.004 1.00 13.32 159 TYR B CA 1
ATOM 3599 C C . TYR B 1 159 ? 84.935 -19.357 243.149 1.00 13.08 159 TYR B C 1
ATOM 3600 O O . TYR B 1 159 ? 84.546 -18.270 243.597 1.00 13.74 159 TYR B O 1
ATOM 3609 N N . HIS B 1 160 ? 84.096 -20.330 242.790 1.00 12.55 160 HIS B N 1
ATOM 3610 C CA . HIS B 1 160 ? 82.649 -20.167 242.933 1.00 12.70 160 HIS B CA 1
ATOM 3611 C C . HIS B 1 160 ? 82.232 -20.000 244.397 1.00 12.60 160 HIS B C 1
ATOM 3612 O O . HIS B 1 160 ? 81.454 -19.098 244.738 1.00 13.19 160 HIS B O 1
ATOM 3619 N N . ALA B 1 161 ? 82.776 -20.851 245.266 1.00 12.73 161 ALA B N 1
ATOM 3620 C CA . ALA B 1 161 ? 82.433 -20.807 246.687 1.00 12.70 161 ALA B CA 1
ATOM 3621 C C . ALA B 1 161 ? 82.763 -19.431 247.279 1.00 12.52 161 ALA B C 1
ATOM 3622 O O . ALA B 1 161 ? 81.980 -18.859 248.035 1.00 13.16 161 ALA B O 1
ATOM 3624 N N . ILE B 1 162 ? 83.940 -18.914 246.937 1.00 12.57 162 ILE B N 1
ATOM 3625 C CA . ILE B 1 162 ? 84.377 -17.593 247.405 1.00 12.63 162 ILE B CA 1
ATOM 3626 C C . ILE B 1 162 ? 83.492 -16.483 246.786 1.00 13.50 162 ILE B C 1
ATOM 3627 O O . ILE B 1 162 ? 83.066 -15.544 247.477 1.00 13.45 162 ILE B O 1
ATOM 3632 N N . SER B 1 163 ? 83.211 -16.610 245.500 1.00 14.27 163 SER B N 1
ATOM 3633 C CA . SER B 1 163 ? 82.419 -15.613 244.776 1.00 15.53 163 SER B CA 1
ATOM 3634 C C . SER B 1 163 ? 81.027 -15.414 245.361 1.00 15.52 163 SER B C 1
ATOM 3635 O O . SER B 1 163 ? 80.500 -14.298 245.305 1.00 16.21 163 SER B O 1
ATOM 3638 N N . ARG B 1 164 ? 80.438 -16.471 245.916 1.00 15.28 164 ARG B N 1
ATOM 3639 C CA . ARG B 1 164 ? 79.075 -16.399 246.463 1.00 15.42 164 ARG B CA 1
ATOM 3640 C C . ARG B 1 164 ? 79.012 -15.356 247.584 1.00 15.02 164 ARG B C 1
ATOM 3641 O O . ARG B 1 164 ? 77.957 -14.750 247.786 1.00 15.25 164 ARG B O 1
ATOM 3649 N N . VAL B 1 165 ? 80.120 -15.141 248.281 1.00 14.26 165 VAL B N 1
ATOM 3650 C CA . VAL B 1 165 ? 80.149 -14.252 249.438 1.00 14.83 165 VAL B CA 1
ATOM 3651 C C . VAL B 1 165 ? 81.276 -13.228 249.392 1.00 14.50 165 VAL B C 1
ATOM 3652 O O . VAL B 1 165 ? 81.641 -12.629 250.408 1.00 14.23 165 VAL B O 1
ATOM 3656 N N . LEU B 1 166 ? 81.770 -12.944 248.187 1.00 14.61 166 LEU B N 1
ATOM 3657 C CA . LEU B 1 166 ? 82.900 -12.021 248.056 1.00 15.67 166 LEU B CA 1
ATOM 3658 C C . LEU B 1 166 ? 82.635 -10.638 248.709 1.00 15.64 166 LEU B C 1
ATOM 3659 O O . LEU B 1 166 ? 83.546 -10.067 249.318 1.00 15.65 166 LEU B O 1
ATOM 3664 N N . PRO B 1 167 ? 81.388 -10.092 248.630 1.00 15.55 167 PRO B N 1
ATOM 3665 C CA . PRO B 1 167 ? 81.142 -8.822 249.310 1.00 16.28 167 PRO B CA 1
ATOM 3666 C C . PRO B 1 167 ? 81.359 -8.818 250.821 1.00 16.48 167 PRO B C 1
ATOM 3667 O O . PRO B 1 167 ? 81.578 -7.741 251.408 1.00 17.32 167 PRO B O 1
ATOM 3671 N N . LEU B 1 168 ? 81.346 -9.983 251.468 1.00 16.25 168 LEU B N 1
ATOM 3672 C CA . LEU B 1 168 ? 81.659 -10.042 252.893 1.00 16.58 168 LEU B CA 1
ATOM 3673 C C . LEU B 1 168 ? 83.145 -9.870 253.198 1.00 15.94 168 LEU B C 1
ATOM 3674 O O . LEU B 1 168 ? 83.513 -9.543 254.333 1.00 16.48 168 LEU B O 1
ATOM 3679 N N . LEU B 1 169 ? 84.002 -10.105 252.203 1.00 15.22 169 LEU B N 1
ATOM 3680 C CA . LEU B 1 169 ? 85.431 -10.292 252.436 1.00 15.50 169 LEU B CA 1
ATOM 3681 C C . LEU B 1 169 ? 86.218 -8.997 252.161 1.00 15.46 169 LEU B C 1
ATOM 3682 O O . LEU B 1 169 ? 87.164 -8.977 251.385 1.00 15.87 169 LEU B O 1
ATOM 3687 N N . GLY B 1 170 ? 85.824 -7.949 252.875 1.00 15.22 170 GLY B N 1
ATOM 3688 C CA . GLY B 1 170 ? 86.425 -6.657 252.799 1.00 15.98 170 GLY B CA 1
ATOM 3689 C C . GLY B 1 170 ? 87.688 -6.542 253.626 1.00 15.53 170 GLY B C 1
ATOM 3690 O O . GLY B 1 170 ? 88.065 -7.484 254.338 1.00 15.06 170 GLY B O 1
ATOM 3691 N N . PRO B 1 171 ? 88.354 -5.396 253.552 1.00 15.59 171 PRO B N 1
ATOM 3692 C CA . PRO B 1 171 ? 89.468 -5.146 254.460 1.00 16.43 171 PRO B CA 1
ATOM 3693 C C . PRO B 1 171 ? 89.029 -5.311 255.907 1.00 17.14 171 PRO B C 1
ATOM 3694 O O . PRO B 1 171 ? 87.981 -4.811 256.289 1.00 17.79 171 PRO B O 1
ATOM 3698 N N . GLY B 1 172 ? 89.848 -5.999 256.688 1.00 17.01 172 GLY B N 1
ATOM 3699 C CA . GLY B 1 172 ? 89.522 -6.346 258.051 1.00 17.64 172 GLY B CA 1
ATOM 3700 C C . GLY B 1 172 ? 88.876 -7.702 258.225 1.00 17.02 172 GLY B C 1
ATOM 3701 O O . GLY B 1 172 ? 88.795 -8.181 259.364 1.00 17.78 172 GLY B O 1
ATOM 3702 N N . SER B 1 173 ? 88.449 -8.339 257.135 1.00 16.07 173 SER B N 1
ATOM 3703 C CA . SER B 1 173 ? 87.820 -9.661 257.208 1.00 15.70 173 SER B CA 1
ATOM 3704 C C . SER B 1 173 ? 88.880 -10.745 257.336 1.00 15.73 173 SER B C 1
ATOM 3705 O O . SER B 1 173 ? 90.058 -10.537 256.990 1.00 15.17 173 SER B O 1
ATOM 3708 N N . THR B 1 174 ? 88.439 -11.909 257.810 1.00 15.45 174 THR B N 1
ATOM 3709 C CA . THR B 1 174 ? 89.288 -13.092 257.870 1.00 15.98 174 THR B CA 1
ATOM 3710 C C . THR B 1 174 ? 88.567 -14.243 257.181 1.00 15.00 174 THR B C 1
ATOM 3711 O O . THR B 1 174 ? 87.364 -14.453 257.408 1.00 15.19 174 THR B O 1
ATOM 3715 N N . ALA B 1 175 ? 89.311 -14.981 256.352 1.00 14.54 175 ALA B N 1
ATOM 3716 C CA . ALA B 1 175 ? 88.815 -16.195 255.720 1.00 14.18 175 ALA B CA 1
ATOM 3717 C C . ALA B 1 175 ? 89.652 -17.370 256.168 1.00 14.85 175 ALA B C 1
ATOM 3718 O O . ALA B 1 175 ? 90.886 -17.303 256.134 1.00 15.31 175 ALA B O 1
ATOM 3720 N N . VAL B 1 176 ? 88.974 -18.424 256.622 1.00 14.10 176 VAL B N 1
ATOM 3721 C CA . VAL B 1 176 ? 89.630 -19.670 257.013 1.00 14.37 176 VAL B CA 1
ATOM 3722 C C . VAL B 1 176 ? 89.488 -20.650 255.852 1.00 14.12 176 VAL B C 1
ATOM 3723 O O . VAL B 1 176 ? 88.395 -20.796 255.292 1.00 14.31 176 VAL B O 1
ATOM 3727 N N . VAL B 1 177 ? 90.589 -21.311 255.508 1.00 13.60 177 VAL B N 1
ATOM 3728 C CA . VAL B 1 177 ? 90.608 -22.375 254.502 1.00 13.75 177 VAL B CA 1
ATOM 3729 C C . VAL B 1 177 ? 90.960 -23.663 255.238 1.00 14.26 177 VAL B C 1
ATOM 3730 O O . VAL B 1 177 ? 92.060 -23.765 255.793 1.00 14.40 177 VAL B O 1
ATOM 3734 N N . ILE B 1 178 ? 90.036 -24.624 255.246 1.00 13.85 178 ILE B N 1
ATOM 3735 C CA . ILE B 1 178 ? 90.293 -25.916 255.857 1.00 14.71 178 ILE B CA 1
ATOM 3736 C C . ILE B 1 178 ? 90.562 -26.945 254.774 1.00 15.01 178 ILE B C 1
ATOM 3737 O O . ILE B 1 178 ? 89.689 -27.200 253.933 1.00 14.96 178 ILE B O 1
ATOM 3742 N N . GLY B 1 179 ? 91.770 -27.516 254.787 1.00 15.07 179 GLY B N 1
ATOM 3743 C CA . GLY B 1 179 ? 92.192 -28.513 253.819 1.00 15.32 179 GLY B CA 1
ATOM 3744 C C . GLY B 1 179 ? 93.006 -27.894 252.721 1.00 16.06 179 GLY B C 1
ATOM 3745 O O . GLY B 1 179 ? 92.436 -27.249 251.851 1.00 17.29 179 GLY B O 1
ATOM 3746 N N . VAL B 1 180 ? 94.327 -28.075 252.777 1.00 15.98 180 VAL B N 1
ATOM 3747 C CA . VAL B 1 180 ? 95.261 -27.439 251.816 1.00 16.00 180 VAL B CA 1
ATOM 3748 C C . VAL B 1 180 ? 95.749 -28.515 250.842 1.00 16.13 180 VAL B C 1
ATOM 3749 O O . VAL B 1 180 ? 96.931 -28.870 250.792 1.00 16.34 180 VAL B O 1
ATOM 3753 N N . GLY B 1 181 ? 94.799 -29.012 250.068 1.00 15.34 181 GLY B N 1
ATOM 3754 C CA . GLY B 1 181 ? 95.071 -30.000 249.025 1.00 16.09 181 GLY B CA 1
ATOM 3755 C C . GLY B 1 181 ? 94.891 -29.386 247.667 1.00 16.36 181 GLY B C 1
ATOM 3756 O O . GLY B 1 181 ? 95.215 -28.220 247.465 1.00 16.18 181 GLY B O 1
ATOM 3757 N N . GLY B 1 182 ? 94.394 -30.177 246.709 1.00 16.72 182 GLY B N 1
ATOM 3758 C CA . GLY B 1 182 ? 94.167 -29.674 245.374 1.00 16.54 182 GLY B CA 1
ATOM 3759 C C . GLY B 1 182 ? 93.340 -28.408 245.337 1.00 15.58 182 GLY B C 1
ATOM 3760 O O . GLY B 1 182 ? 93.800 -27.361 244.835 1.00 15.84 182 GLY B O 1
ATOM 3761 N N . LEU B 1 183 ? 92.138 -28.460 245.920 1.00 14.79 183 LEU B N 1
ATOM 3762 C CA . LEU B 1 183 ? 91.250 -27.301 245.950 1.00 14.39 183 LEU B CA 1
ATOM 3763 C C . LEU B 1 183 ? 91.796 -26.224 246.890 1.00 14.10 183 LEU B C 1
ATOM 3764 O O . LEU B 1 183 ? 91.882 -25.056 246.515 1.00 13.94 183 LEU B O 1
ATOM 3769 N N . GLY B 1 184 ? 92.146 -26.627 248.111 1.00 14.27 184 GLY B N 1
ATOM 3770 C CA . GLY B 1 184 ? 92.485 -25.654 249.135 1.00 14.30 184 GLY B CA 1
ATOM 3771 C C . GLY B 1 184 ? 93.676 -24.766 248.832 1.00 14.72 184 GLY B C 1
ATOM 3772 O O . GLY B 1 184 ? 93.676 -23.564 249.138 1.00 14.95 184 GLY B O 1
ATOM 3773 N N . HIS B 1 185 ? 94.707 -25.353 248.223 1.00 15.13 185 HIS B N 1
ATOM 3774 C CA . HIS B 1 185 ? 95.912 -24.575 247.914 1.00 15.70 185 HIS B CA 1
ATOM 3775 C C . HIS B 1 185 ? 95.609 -23.534 246.827 1.00 15.46 185 HIS B C 1
ATOM 3776 O O . HIS B 1 185 ? 96.251 -22.494 246.803 1.00 16.31 185 HIS B O 1
ATOM 3783 N N . VAL B 1 186 ? 94.635 -23.816 245.968 1.00 14.97 186 VAL B N 1
ATOM 3784 C CA . VAL B 1 186 ? 94.185 -22.810 244.990 1.00 15.20 186 VAL B CA 1
ATOM 3785 C C . VAL B 1 186 ? 93.266 -21.781 245.662 1.00 14.84 186 VAL B C 1
ATOM 3786 O O . VAL B 1 186 ? 93.377 -20.581 245.391 1.00 15.07 186 VAL B O 1
ATOM 3790 N N . GLY B 1 187 ? 92.371 -22.240 246.535 1.00 14.59 187 GLY B N 1
ATOM 3791 C CA . GLY B 1 187 ? 91.470 -21.357 247.304 1.00 14.37 187 GLY B CA 1
ATOM 3792 C C . GLY B 1 187 ? 92.176 -20.239 248.043 1.00 14.29 187 GLY B C 1
ATOM 3793 O O . GLY B 1 187 ? 91.728 -19.082 248.034 1.00 13.92 187 GLY B O 1
ATOM 3794 N N . ILE B 1 188 ? 93.310 -20.569 248.674 1.00 13.97 188 ILE B N 1
ATOM 3795 C CA . ILE B 1 188 ? 94.105 -19.560 249.383 1.00 13.61 188 ILE B CA 1
ATOM 3796 C C . ILE B 1 188 ? 94.498 -18.434 248.409 1.00 13.79 188 ILE B C 1
ATOM 3797 O O . ILE B 1 188 ? 94.391 -17.240 248.721 1.00 13.83 188 ILE B O 1
ATOM 3802 N N . GLN B 1 189 ? 94.954 -18.852 247.233 1.00 13.69 189 GLN B N 1
ATOM 3803 C CA . GLN B 1 189 ? 95.479 -17.907 246.256 1.00 14.08 189 GLN B CA 1
ATOM 3804 C C . GLN B 1 189 ? 94.390 -17.056 245.643 1.00 13.84 189 GLN B C 1
ATOM 3805 O O . GLN B 1 189 ? 94.619 -15.882 245.328 1.00 14.14 189 GLN B O 1
ATOM 3811 N N . ILE B 1 190 ? 93.220 -17.654 245.444 1.00 13.31 190 ILE B N 1
ATOM 3812 C CA . ILE B 1 190 ? 92.058 -16.895 244.952 1.00 13.49 190 ILE B CA 1
ATOM 3813 C C . ILE B 1 190 ? 91.698 -15.817 245.975 1.00 13.15 190 ILE B C 1
ATOM 3814 O O . ILE B 1 190 ? 91.535 -14.656 245.605 1.00 13.48 190 ILE B O 1
ATOM 3819 N N . LEU B 1 191 ? 91.608 -16.199 247.253 1.00 13.51 191 LEU B N 1
ATOM 3820 C CA . LEU B 1 191 ? 91.302 -15.206 248.308 1.00 13.86 191 LEU B CA 1
ATOM 3821 C C . LEU B 1 191 ? 92.263 -14.029 248.301 1.00 14.88 191 LEU B C 1
ATOM 3822 O O . LEU B 1 191 ? 91.844 -12.859 248.434 1.00 15.03 191 LEU B O 1
ATOM 3827 N N . ARG B 1 192 ? 93.550 -14.316 248.129 1.00 15.17 192 ARG B N 1
ATOM 3828 C CA . ARG B 1 192 ? 94.562 -13.260 248.102 1.00 16.61 192 ARG B CA 1
ATOM 3829 C C . ARG B 1 192 ? 94.416 -12.358 246.867 1.00 16.16 192 ARG B C 1
ATOM 3830 O O . ARG B 1 192 ? 94.684 -11.157 246.939 1.00 15.84 192 ARG B O 1
ATOM 3838 N N . ALA B 1 193 ? 94.001 -12.942 245.750 1.00 15.01 193 ALA B N 1
ATOM 3839 C CA . ALA B 1 193 ? 93.905 -12.195 244.503 1.00 15.56 193 ALA B CA 1
ATOM 3840 C C . ALA B 1 193 ? 92.655 -11.318 244.405 1.00 15.36 193 ALA B C 1
ATOM 3841 O O . ALA B 1 193 ? 92.714 -10.237 243.803 1.00 15.47 193 ALA B O 1
ATOM 3843 N N . VAL B 1 194 ? 91.528 -11.781 244.936 1.00 14.81 194 VAL B N 1
ATOM 3844 C CA . VAL B 1 194 ? 90.239 -11.100 244.675 1.00 15.30 194 VAL B CA 1
ATOM 3845 C C . VAL B 1 194 ? 89.672 -10.412 245.905 1.00 15.97 194 VAL B C 1
ATOM 3846 O O . VAL B 1 194 ? 88.593 -9.802 245.816 1.00 16.30 194 VAL B O 1
ATOM 3850 N N . SER B 1 195 ? 90.359 -10.543 247.042 1.00 16.43 195 SER B N 1
ATOM 3851 C CA . SER B 1 195 ? 89.925 -9.872 248.288 1.00 16.63 195 SER B CA 1
ATOM 3852 C C . SER B 1 195 ? 91.086 -9.378 249.092 1.00 16.77 195 SER B C 1
ATOM 3853 O O . SER B 1 195 ? 92.222 -9.739 248.834 1.00 17.06 195 SER B O 1
ATOM 3856 N N . ALA B 1 196 ? 90.789 -8.569 250.117 1.00 16.34 196 ALA B N 1
ATOM 3857 C CA . ALA B 1 196 ? 91.755 -8.151 251.104 1.00 17.47 196 ALA B CA 1
ATOM 3858 C C . ALA B 1 196 ? 91.637 -8.971 252.414 1.00 16.33 196 ALA B C 1
ATOM 3859 O O . ALA B 1 196 ? 92.170 -8.537 253.444 1.00 16.62 196 ALA B O 1
ATOM 3861 N N . ALA B 1 197 ? 90.959 -10.111 252.376 1.00 15.51 197 ALA B N 1
ATOM 3862 C CA . ALA B 1 197 ? 90.866 -10.965 253.571 1.00 15.46 197 ALA B CA 1
ATOM 3863 C C . ALA B 1 197 ? 92.217 -11.452 254.055 1.00 15.98 197 ALA B C 1
ATOM 3864 O O . ALA B 1 197 ? 93.115 -11.736 253.269 1.00 15.70 197 ALA B O 1
ATOM 3866 N N . ARG B 1 198 ? 92.349 -11.526 255.372 1.00 16.51 198 ARG B N 1
ATOM 3867 C CA . ARG B 1 198 ? 93.451 -12.241 256.010 1.00 17.91 198 ARG B CA 1
ATOM 3868 C C . ARG B 1 198 ? 93.119 -13.716 255.902 1.00 17.10 198 ARG B C 1
ATOM 3869 O O . ARG B 1 198 ? 91.965 -14.098 256.154 1.00 17.31 198 ARG B O 1
ATOM 3877 N N . VAL B 1 199 ? 94.082 -14.545 255.494 1.00 15.97 199 VAL B N 1
ATOM 3878 C CA . VAL B 1 199 ? 93.799 -15.949 255.211 1.00 15.55 199 VAL B CA 1
ATOM 3879 C C . VAL B 1 199 ? 94.494 -16.841 256.247 1.00 15.26 199 VAL B C 1
ATOM 3880 O O . VAL B 1 199 ? 95.723 -16.820 256.372 1.00 16.18 199 VAL B O 1
ATOM 3884 N N . ILE B 1 200 ? 93.690 -17.643 256.947 1.00 15.06 200 ILE B N 1
ATOM 3885 C CA . ILE B 1 200 ? 94.192 -18.625 257.919 1.00 15.48 200 ILE B CA 1
ATOM 3886 C C . ILE B 1 200 ? 93.950 -20.016 257.332 1.00 15.39 200 ILE B C 1
ATOM 3887 O O . ILE B 1 200 ? 92.797 -20.381 257.061 1.00 15.44 200 ILE B O 1
ATOM 3892 N N . ALA B 1 201 ? 95.022 -20.784 257.133 1.00 15.01 201 ALA B N 1
ATOM 3893 C CA . ALA B 1 201 ? 94.909 -22.139 256.598 1.00 14.87 201 ALA B CA 1
ATOM 3894 C C . ALA B 1 201 ? 94.938 -23.150 257.735 1.00 15.37 201 ALA B C 1
ATOM 3895 O O . ALA B 1 201 ? 95.642 -22.946 258.731 1.00 16.11 201 ALA B O 1
ATOM 3897 N N . VAL B 1 202 ? 94.209 -24.244 257.537 1.00 15.10 202 VAL B N 1
ATOM 3898 C CA . VAL B 1 202 ? 94.071 -25.311 258.532 1.00 15.47 202 VAL B CA 1
ATOM 3899 C C . VAL B 1 202 ? 94.291 -26.653 257.845 1.00 15.90 202 VAL B C 1
ATOM 3900 O O . VAL B 1 202 ? 93.685 -26.920 256.811 1.00 16.53 202 VAL B O 1
ATOM 3904 N N . ASP B 1 203 ? 95.184 -27.484 258.394 1.00 16.94 203 ASP B N 1
ATOM 3905 C CA . ASP B 1 203 ? 95.416 -28.826 257.826 1.00 17.18 203 ASP B CA 1
ATOM 3906 C C . ASP B 1 203 ? 95.916 -29.738 258.946 1.00 18.21 203 ASP B C 1
ATOM 3907 O O . ASP B 1 203 ? 96.438 -29.251 259.955 1.00 17.73 203 ASP B O 1
ATOM 3912 N N . LEU B 1 204 ? 95.716 -31.046 258.774 1.00 19.22 204 LEU B N 1
ATOM 3913 C CA . LEU B 1 204 ? 96.265 -32.028 259.703 1.00 20.86 204 LEU B CA 1
ATOM 3914 C C . LEU B 1 204 ? 97.779 -32.180 259.587 1.00 22.01 204 LEU B C 1
ATOM 3915 O O . LEU B 1 204 ? 98.443 -32.570 260.551 1.00 22.38 204 LEU B O 1
ATOM 3920 N N . ASP B 1 205 ? 98.310 -31.879 258.401 1.00 22.58 205 ASP B N 1
ATOM 3921 C CA . ASP B 1 205 ? 99.669 -32.219 258.022 1.00 24.62 205 ASP B CA 1
ATOM 3922 C C . ASP B 1 205 ? 100.546 -30.959 258.022 1.00 23.71 205 ASP B C 1
ATOM 3923 O O . ASP B 1 205 ? 100.234 -30.006 257.298 1.00 22.48 205 ASP B O 1
ATOM 3928 N N . ASP B 1 206 ? 101.635 -30.977 258.788 1.00 24.54 206 ASP B N 1
ATOM 3929 C CA . ASP B 1 206 ? 102.557 -29.830 258.883 1.00 24.50 206 ASP B CA 1
ATOM 3930 C C . ASP B 1 206 ? 103.127 -29.431 257.523 1.00 23.59 206 ASP B C 1
ATOM 3931 O O . ASP B 1 206 ? 103.321 -28.255 257.266 1.00 22.42 206 ASP B O 1
ATOM 3936 N N . ASP B 1 207 ? 103.385 -30.412 256.659 1.00 23.23 207 ASP B N 1
ATOM 3937 C CA . ASP B 1 207 ? 103.868 -30.102 255.312 1.00 22.71 207 ASP B CA 1
ATOM 3938 C C . ASP B 1 207 ? 102.825 -29.370 254.478 1.00 20.88 207 ASP B C 1
ATOM 3939 O O . ASP B 1 207 ? 103.164 -28.536 253.638 1.00 19.41 207 ASP B O 1
ATOM 3944 N N . ARG B 1 208 ? 101.545 -29.668 254.688 1.00 20.01 208 ARG B N 1
ATOM 3945 C CA . ARG B 1 208 ? 100.483 -28.913 254.006 1.00 19.51 208 ARG B CA 1
ATOM 3946 C C . ARG B 1 208 ? 100.322 -27.514 254.551 1.00 18.83 208 ARG B C 1
ATOM 3947 O O . ARG B 1 208 ? 99.972 -26.609 253.807 1.00 18.04 208 ARG B O 1
ATOM 3955 N N . LEU B 1 209 ? 100.570 -27.335 255.843 1.00 18.89 209 LEU B N 1
ATOM 3956 C CA . LEU B 1 209 ? 100.615 -25.982 256.415 1.00 19.22 209 LEU B CA 1
ATOM 3957 C C . LEU B 1 209 ? 101.777 -25.182 255.803 1.00 18.74 209 LEU B C 1
ATOM 3958 O O . LEU B 1 209 ? 101.632 -23.991 255.527 1.00 18.09 209 LEU B O 1
ATOM 3963 N N . ALA B 1 210 ? 102.902 -25.836 255.576 1.00 18.87 210 ALA B N 1
ATOM 3964 C CA . ALA B 1 210 ? 104.022 -25.195 254.863 1.00 19.41 210 ALA B CA 1
ATOM 3965 C C . ALA B 1 210 ? 103.607 -24.789 253.433 1.00 18.29 210 ALA B C 1
ATOM 3966 O O . ALA B 1 210 ? 103.862 -23.671 252.990 1.00 18.04 210 ALA B O 1
ATOM 3968 N N . LEU B 1 211 ? 102.956 -25.706 252.718 1.00 18.16 211 LEU B N 1
ATOM 3969 C CA . LEU B 1 211 ? 102.401 -25.393 251.392 1.00 17.87 211 LEU B CA 1
ATOM 3970 C C . LEU B 1 211 ? 101.482 -24.169 251.473 1.00 17.39 211 LEU B C 1
ATOM 3971 O O . LEU B 1 211 ? 101.558 -23.260 250.625 1.00 16.77 211 LEU B O 1
ATOM 3976 N N . ALA B 1 212 ? 100.634 -24.113 252.482 1.00 16.78 212 ALA B N 1
ATOM 3977 C CA . ALA B 1 212 ? 99.722 -22.980 252.640 1.00 16.77 212 ALA B CA 1
ATOM 3978 C C . ALA B 1 212 ? 100.484 -21.649 252.745 1.00 17.05 212 ALA B C 1
ATOM 3979 O O . ALA B 1 212 ? 100.106 -20.668 252.089 1.00 16.40 212 ALA B O 1
ATOM 3981 N N . ARG B 1 213 ? 101.542 -21.626 253.547 1.00 18.24 213 ARG B N 1
ATOM 3982 C CA A ARG B 1 213 ? 102.365 -20.426 253.692 0.50 18.73 213 ARG B CA 1
ATOM 3983 C CA B ARG B 1 213 ? 102.365 -20.424 253.695 0.50 18.79 213 ARG B CA 1
ATOM 3984 C C . ARG B 1 213 ? 103.059 -20.100 252.363 1.00 19.15 213 ARG B C 1
ATOM 3985 O O . ARG B 1 213 ? 103.165 -18.934 251.978 1.00 19.57 213 ARG B O 1
ATOM 4000 N N . GLU B 1 214 ? 103.510 -21.132 251.655 1.00 18.99 214 GLU B N 1
ATOM 4001 C CA . GLU B 1 214 ? 104.161 -20.963 250.336 1.00 19.46 214 GLU B CA 1
ATOM 4002 C C . GLU B 1 214 ? 103.257 -20.274 249.315 1.00 19.38 214 GLU B C 1
ATOM 4003 O O . GLU B 1 214 ? 103.753 -19.513 248.481 1.00 20.79 214 GLU B O 1
ATOM 4009 N N . VAL B 1 215 ? 101.952 -20.536 249.381 1.00 18.36 215 VAL B N 1
ATOM 4010 C CA . VAL B 1 215 ? 101.003 -19.957 248.424 1.00 18.13 215 VAL B CA 1
ATOM 4011 C C . VAL B 1 215 ? 100.278 -18.720 248.967 1.00 18.09 215 VAL B C 1
ATOM 4012 O O . VAL B 1 215 ? 99.344 -18.235 248.337 1.00 18.24 215 VAL B O 1
ATOM 4016 N N . GLY B 1 216 ? 100.688 -18.234 250.131 1.00 18.32 216 GLY B N 1
ATOM 4017 C CA . GLY B 1 216 ? 100.264 -16.925 250.619 1.00 18.65 216 GLY B CA 1
ATOM 4018 C C . GLY B 1 216 ? 99.363 -16.826 251.823 1.00 18.12 216 GLY B C 1
ATOM 4019 O O . GLY B 1 216 ? 98.851 -15.738 252.146 1.00 18.26 216 GLY B O 1
ATOM 4020 N N . ALA B 1 217 ? 99.118 -17.942 252.514 1.00 17.29 217 ALA B N 1
ATOM 4021 C CA . ALA B 1 217 ? 98.375 -17.874 253.778 1.00 16.54 217 ALA B CA 1
ATOM 4022 C C . ALA B 1 217 ? 99.092 -16.997 254.787 1.00 16.72 217 ALA B C 1
ATOM 4023 O O . ALA B 1 217 ? 100.343 -17.063 254.939 1.00 17.19 217 ALA B O 1
ATOM 4025 N N . ASP B 1 218 ? 98.323 -16.200 255.513 1.00 15.86 218 ASP B N 1
ATOM 4026 C CA . ASP B 1 218 ? 98.870 -15.350 256.556 1.00 16.83 218 ASP B CA 1
ATOM 4027 C C . ASP B 1 218 ? 99.234 -16.113 257.828 1.00 17.29 218 ASP B C 1
ATOM 4028 O O . ASP B 1 218 ? 100.140 -15.708 258.573 1.00 17.89 218 ASP B O 1
ATOM 4033 N N . ALA B 1 219 ? 98.488 -17.188 258.079 1.00 16.95 219 ALA B N 1
ATOM 4034 C CA . ALA B 1 219 ? 98.685 -17.982 259.278 1.00 17.85 219 ALA B CA 1
ATOM 4035 C C . ALA B 1 219 ? 98.282 -19.415 258.975 1.00 17.80 219 ALA B C 1
ATOM 4036 O O . ALA B 1 219 ? 97.511 -19.665 258.065 1.00 16.85 219 ALA B O 1
ATOM 4038 N N . ALA B 1 220 ? 98.825 -20.334 259.771 1.00 18.65 220 ALA B N 1
ATOM 4039 C CA . ALA B 1 220 ? 98.592 -21.753 259.555 1.00 19.62 220 ALA B CA 1
ATOM 4040 C C . ALA B 1 220 ? 98.341 -22.382 260.916 1.00 19.99 220 ALA B C 1
ATOM 4041 O O . ALA B 1 220 ? 99.076 -22.089 261.896 1.00 21.83 220 ALA B O 1
ATOM 4043 N N . VAL B 1 221 ? 97.280 -23.174 260.992 1.00 19.18 221 VAL B N 1
ATOM 4044 C CA . VAL B 1 221 ? 96.765 -23.731 262.246 1.00 19.55 221 VAL B CA 1
ATOM 4045 C C . VAL B 1 221 ? 96.644 -25.238 262.033 1.00 19.69 221 VAL B C 1
ATOM 4046 O O . VAL B 1 221 ? 96.066 -25.678 261.036 1.00 18.45 221 VAL B O 1
ATOM 4050 N N . LYS B 1 222 ? 97.131 -26.018 262.991 1.00 20.73 222 LYS B N 1
ATOM 4051 C CA . LYS B 1 222 ? 96.920 -27.451 262.974 1.00 22.56 222 LYS B CA 1
ATOM 4052 C C . LYS B 1 222 ? 95.439 -27.792 263.177 1.00 21.14 222 LYS B C 1
ATOM 4053 O O . LYS B 1 222 ? 94.819 -27.294 264.100 1.00 21.06 222 LYS B O 1
ATOM 4059 N N . SER B 1 223 ? 94.890 -28.655 262.328 1.00 20.16 223 SER B N 1
ATOM 4060 C CA . SER B 1 223 ? 93.491 -29.075 262.465 1.00 19.85 223 SER B CA 1
ATOM 4061 C C . SER B 1 223 ? 93.333 -29.991 263.690 1.00 20.03 223 SER B C 1
ATOM 4062 O O . SER B 1 223 ? 94.314 -30.474 264.237 1.00 21.77 223 SER B O 1
ATOM 4065 N N . GLY B 1 224 ? 92.092 -30.195 264.102 1.00 19.83 224 GLY B N 1
ATOM 4066 C CA . GLY B 1 224 ? 91.795 -31.025 265.260 1.00 20.25 224 GLY B CA 1
ATOM 4067 C C . GLY B 1 224 ? 91.237 -30.202 266.406 1.00 19.74 224 GLY B C 1
ATOM 4068 O O . GLY B 1 224 ? 90.765 -29.089 266.223 1.00 18.87 224 GLY B O 1
ATOM 4069 N N . ALA B 1 225 ? 91.302 -30.773 267.600 1.00 20.23 225 ALA B N 1
ATOM 4070 C CA . ALA B 1 225 ? 90.555 -30.239 268.733 1.00 20.41 225 ALA B CA 1
ATOM 4071 C C . ALA B 1 225 ? 90.942 -28.817 269.134 1.00 20.16 225 ALA B C 1
ATOM 4072 O O . ALA B 1 225 ? 90.100 -28.087 269.656 1.00 20.91 225 ALA B O 1
ATOM 4074 N N . GLY B 1 226 ? 92.194 -28.434 268.898 1.00 20.04 226 GLY B N 1
ATOM 4075 C CA . GLY B 1 226 ? 92.660 -27.090 269.261 1.00 19.89 226 GLY B CA 1
ATOM 4076 C C . GLY B 1 226 ? 92.445 -26.021 268.193 1.00 18.99 226 GLY B C 1
ATOM 4077 O O . GLY B 1 226 ? 92.674 -24.856 268.474 1.00 18.81 226 GLY B O 1
ATOM 4078 N N . ALA B 1 227 ? 91.975 -26.404 267.014 1.00 18.56 227 ALA B N 1
ATOM 4079 C CA . ALA B 1 227 ? 91.916 -25.484 265.895 1.00 17.86 227 ALA B CA 1
ATOM 4080 C C . ALA B 1 227 ? 90.988 -24.290 266.117 1.00 17.66 227 ALA B C 1
ATOM 4081 O O . ALA B 1 227 ? 91.331 -23.143 265.833 1.00 17.52 227 ALA B O 1
ATOM 4083 N N . ALA B 1 228 ? 89.794 -24.573 266.658 1.00 17.94 228 ALA B N 1
ATOM 4084 C CA . ALA B 1 228 ? 88.797 -23.530 266.829 1.00 17.66 228 ALA B CA 1
ATOM 4085 C C . ALA B 1 228 ? 89.300 -22.442 267.779 1.00 18.02 228 ALA B C 1
ATOM 4086 O O . ALA B 1 228 ? 89.240 -21.249 267.462 1.00 17.35 228 ALA B O 1
ATOM 4088 N N . ASP B 1 229 ? 89.848 -22.849 268.909 1.00 18.66 229 ASP B N 1
ATOM 4089 C CA . ASP B 1 229 ? 90.388 -21.884 269.881 1.00 20.06 229 ASP B CA 1
ATOM 4090 C C . ASP B 1 229 ? 91.562 -21.103 269.300 1.00 20.11 229 ASP B C 1
ATOM 4091 O O . ASP B 1 229 ? 91.683 -19.901 269.548 1.00 21.01 229 ASP B O 1
ATOM 4096 N N . ALA B 1 230 ? 92.415 -21.770 268.531 1.00 20.41 230 ALA B N 1
ATOM 4097 C CA . ALA B 1 230 ? 93.575 -21.113 267.908 1.00 20.63 230 ALA B CA 1
ATOM 4098 C C . ALA B 1 230 ? 93.130 -20.065 266.906 1.00 20.85 230 ALA B C 1
ATOM 4099 O O . ALA B 1 230 ? 93.706 -18.981 266.858 1.00 21.47 230 ALA B O 1
ATOM 4101 N N . ILE B 1 231 ? 92.132 -20.400 266.103 1.00 20.44 231 ILE B N 1
ATOM 4102 C CA . ILE B 1 231 ? 91.572 -19.443 265.121 1.00 20.56 231 ILE B CA 1
ATOM 4103 C C . ILE B 1 231 ? 90.921 -18.264 265.847 1.00 22.96 231 ILE B C 1
ATOM 4104 O O . ILE B 1 231 ? 91.114 -17.103 265.450 1.00 23.51 231 ILE B O 1
ATOM 4109 N N . ARG B 1 232 ? 90.153 -18.544 266.897 1.00 24.22 232 ARG B N 1
ATOM 4110 C CA . ARG B 1 232 ? 89.514 -17.460 267.663 1.00 26.44 232 ARG B CA 1
ATOM 4111 C C . ARG B 1 232 ? 90.550 -16.531 268.305 1.00 28.50 232 ARG B C 1
ATOM 4112 O O . ARG B 1 232 ? 90.328 -15.317 268.356 1.00 28.83 232 ARG B O 1
ATOM 4120 N N . GLU B 1 233 ? 91.674 -17.076 268.747 1.00 29.15 233 GLU B N 1
ATOM 4121 C CA . GLU B 1 233 ? 92.783 -16.266 269.257 1.00 31.93 233 GLU B CA 1
ATOM 4122 C C . GLU B 1 233 ? 93.326 -15.336 268.161 1.00 29.54 233 GLU B C 1
ATOM 4123 O O . GLU B 1 233 ? 93.601 -14.175 268.420 1.00 29.79 233 GLU B O 1
ATOM 4129 N N . LEU B 1 234 ? 93.483 -15.858 266.950 1.00 26.78 234 LEU B N 1
ATOM 4130 C CA . LEU B 1 234 ? 93.967 -15.058 265.834 1.00 25.70 234 LEU B CA 1
ATOM 4131 C C . LEU B 1 234 ? 92.986 -13.952 265.438 1.00 25.87 234 LEU B C 1
ATOM 4132 O O . LEU B 1 234 ? 93.414 -12.901 264.972 1.00 26.97 234 LEU B O 1
ATOM 4137 N N . THR B 1 235 ? 91.684 -14.192 265.575 1.00 25.28 235 THR B N 1
ATOM 4138 C CA . THR B 1 235 ? 90.659 -13.216 265.154 1.00 25.45 235 THR B CA 1
ATOM 4139 C C . THR B 1 235 ? 90.177 -12.298 266.299 1.00 27.90 235 THR B C 1
ATOM 4140 O O . THR B 1 235 ? 89.154 -11.635 266.178 1.00 29.30 235 THR B O 1
ATOM 4144 N N . GLY B 1 236 ? 90.880 -12.285 267.415 1.00 29.81 236 GLY B N 1
ATOM 4145 C CA . GLY B 1 236 ? 90.563 -11.385 268.538 1.00 31.46 236 GLY B CA 1
ATOM 4146 C C . GLY B 1 236 ? 89.277 -11.704 269.269 1.00 33.31 236 GLY B C 1
ATOM 4147 O O . GLY B 1 236 ? 88.648 -10.817 269.856 1.00 34.64 236 GLY B O 1
ATOM 4148 N N . GLY B 1 237 ? 88.885 -12.973 269.241 1.00 32.80 237 GLY B N 1
ATOM 4149 C CA . GLY B 1 237 ? 87.636 -13.408 269.887 1.00 33.29 237 GLY B CA 1
ATOM 4150 C C . GLY B 1 237 ? 86.391 -13.244 269.037 1.00 32.81 237 GLY B C 1
ATOM 4151 O O . GLY B 1 237 ? 85.330 -13.699 269.436 1.00 34.20 237 GLY B O 1
ATOM 4152 N N . GLN B 1 238 ? 86.499 -12.609 267.866 1.00 31.37 238 GLN B N 1
ATOM 4153 C CA . GLN B 1 238 ? 85.331 -12.258 267.046 1.00 30.60 238 GLN B CA 1
ATOM 4154 C C . GLN B 1 238 ? 84.960 -13.366 266.068 1.00 27.01 238 GLN B C 1
ATOM 4155 O O . GLN B 1 238 ? 83.848 -13.401 265.543 1.00 27.82 238 GLN B O 1
ATOM 4161 N N . GLY B 1 239 ? 85.905 -14.233 265.791 1.00 23.93 239 GLY B N 1
ATOM 4162 C CA . GLY B 1 239 ? 85.684 -15.297 264.832 1.00 21.54 239 GLY B CA 1
ATOM 4163 C C . GLY B 1 239 ? 85.944 -14.842 263.410 1.00 19.84 239 GLY B C 1
ATOM 4164 O O . GLY B 1 239 ? 86.264 -13.691 263.151 1.00 20.22 239 GLY B O 1
ATOM 4165 N N . ALA B 1 240 ? 85.861 -15.800 262.497 1.00 17.67 240 ALA B N 1
ATOM 4166 C CA . ALA B 1 240 ? 86.220 -15.640 261.104 1.00 17.09 240 ALA B CA 1
ATOM 4167 C C . ALA B 1 240 ? 85.012 -15.244 260.281 1.00 15.61 240 ALA B C 1
ATOM 4168 O O . ALA B 1 240 ? 83.937 -15.825 260.409 1.00 14.90 240 ALA B O 1
ATOM 4170 N N . THR B 1 241 ? 85.198 -14.230 259.426 1.00 14.94 241 THR B N 1
ATOM 4171 C CA . THR B 1 241 ? 84.157 -13.787 258.534 1.00 14.28 241 THR B CA 1
ATOM 4172 C C . THR B 1 241 ? 83.593 -14.912 257.675 1.00 13.93 241 THR B C 1
ATOM 4173 O O . THR B 1 241 ? 82.380 -15.024 257.511 1.00 13.89 241 THR B O 1
ATOM 4177 N N . ALA B 1 242 ? 84.477 -15.716 257.099 1.00 13.79 242 ALA B N 1
ATOM 4178 C CA . ALA B 1 242 ? 84.060 -16.843 256.284 1.00 13.76 242 ALA B CA 1
ATOM 4179 C C . ALA B 1 242 ? 84.971 -18.025 256.524 1.00 14.32 242 ALA B C 1
ATOM 4180 O O . ALA B 1 242 ? 86.179 -17.857 256.761 1.00 14.76 242 ALA B O 1
ATOM 4182 N N . VAL B 1 243 ? 84.388 -19.221 256.457 1.00 14.03 243 VAL B N 1
ATOM 4183 C CA . VAL B 1 243 ? 85.151 -20.452 256.533 1.00 13.84 243 VAL B CA 1
ATOM 4184 C C . VAL B 1 243 ? 84.854 -21.256 255.278 1.00 13.74 243 VAL B C 1
ATOM 4185 O O . VAL B 1 243 ? 83.697 -21.551 255.017 1.00 14.55 243 VAL B O 1
ATOM 4189 N N . PHE B 1 244 ? 85.895 -21.597 254.531 1.00 13.40 244 PHE B N 1
ATOM 4190 C CA . PHE B 1 244 ? 85.777 -22.444 253.336 1.00 13.53 244 PHE B CA 1
ATOM 4191 C C . PHE B 1 244 ? 86.335 -23.794 253.708 1.00 13.88 244 PHE B C 1
ATOM 4192 O O . PHE B 1 244 ? 87.554 -23.950 253.886 1.00 14.12 244 PHE B O 1
ATOM 4200 N N . ASP B 1 245 ? 85.441 -24.758 253.916 1.00 13.81 245 ASP B N 1
ATOM 4201 C CA . ASP B 1 245 ? 85.822 -26.088 254.373 1.00 14.49 245 ASP B CA 1
ATOM 4202 C C . ASP B 1 245 ? 85.923 -27.019 253.186 1.00 14.73 245 ASP B C 1
ATOM 4203 O O . ASP B 1 245 ? 84.913 -27.514 252.686 1.00 14.06 245 ASP B O 1
ATOM 4208 N N . PHE B 1 246 ? 87.157 -27.267 252.754 1.00 14.90 246 PHE B N 1
ATOM 4209 C CA . PHE B 1 246 ? 87.427 -28.153 251.624 1.00 15.11 246 PHE B CA 1
ATOM 4210 C C . PHE B 1 246 ? 87.622 -29.601 252.057 1.00 15.42 246 PHE B C 1
ATOM 4211 O O . PHE B 1 246 ? 88.000 -30.442 251.225 1.00 15.30 246 PHE B O 1
ATOM 4219 N N . VAL B 1 247 ? 87.373 -29.911 253.333 1.00 15.17 247 VAL B N 1
ATOM 4220 C CA . VAL B 1 247 ? 87.390 -31.279 253.839 1.00 16.19 247 VAL B CA 1
ATOM 4221 C C . VAL B 1 247 ? 85.935 -31.749 253.996 1.00 16.31 247 VAL B C 1
ATOM 4222 O O . VAL B 1 247 ? 85.528 -32.753 253.410 1.00 17.26 247 VAL B O 1
ATOM 4226 N N . GLY B 1 248 ? 85.170 -31.013 254.793 1.00 16.01 248 GLY B N 1
ATOM 4227 C CA . GLY B 1 248 ? 83.753 -31.288 254.964 1.00 16.02 248 GLY B CA 1
ATOM 4228 C C . GLY B 1 248 ? 83.468 -32.509 255.808 1.00 16.92 248 GLY B C 1
ATOM 4229 O O . GLY B 1 248 ? 82.383 -33.086 255.710 1.00 17.16 248 GLY B O 1
ATOM 4230 N N . ALA B 1 249 ? 84.415 -32.917 256.652 1.00 17.33 249 ALA B N 1
ATOM 4231 C CA . ALA B 1 249 ? 84.142 -33.974 257.635 1.00 17.91 249 ALA B CA 1
ATOM 4232 C C . ALA B 1 249 ? 83.353 -33.362 258.775 1.00 17.94 249 ALA B C 1
ATOM 4233 O O . ALA B 1 249 ? 83.334 -32.139 258.953 1.00 17.27 249 ALA B O 1
ATOM 4235 N N . GLN B 1 250 ? 82.723 -34.196 259.596 1.00 18.44 250 GLN B N 1
ATOM 4236 C CA . GLN B 1 250 ? 81.994 -33.609 260.713 1.00 18.41 250 GLN B CA 1
ATOM 4237 C C . GLN B 1 250 ? 82.914 -32.783 261.615 1.00 18.18 250 GLN B C 1
ATOM 4238 O O . GLN B 1 250 ? 82.510 -31.705 262.096 1.00 17.53 250 GLN B O 1
ATOM 4244 N N . SER B 1 251 ? 84.145 -33.259 261.856 1.00 17.85 251 SER B N 1
ATOM 4245 C CA . SER B 1 251 ? 85.045 -32.501 262.746 1.00 18.29 251 SER B CA 1
ATOM 4246 C C . SER B 1 251 ? 85.406 -31.105 262.206 1.00 17.36 251 SER B C 1
ATOM 4247 O O . SER B 1 251 ? 85.486 -30.148 262.981 1.00 17.24 251 SER B O 1
ATOM 4250 N N . THR B 1 252 ? 85.608 -30.991 260.898 1.00 17.10 252 THR B N 1
ATOM 4251 C CA . THR B 1 252 ? 85.959 -29.700 260.282 1.00 16.54 252 THR B CA 1
ATOM 4252 C C . THR B 1 252 ? 84.753 -28.767 260.197 1.00 16.30 252 THR B C 1
ATOM 4253 O O . THR B 1 252 ? 84.876 -27.565 260.434 1.00 15.94 252 THR B O 1
ATOM 4257 N N . ILE B 1 253 ? 83.567 -29.328 259.921 1.00 16.36 253 ILE B N 1
ATOM 4258 C CA . ILE B 1 253 ? 82.339 -28.523 259.950 1.00 16.36 253 ILE B CA 1
ATOM 4259 C C . ILE B 1 253 ? 82.099 -28.008 261.377 1.00 16.71 253 ILE B C 1
ATOM 4260 O O . ILE B 1 253 ? 81.715 -26.856 261.569 1.00 16.73 253 ILE B O 1
ATOM 4265 N N . ASP B 1 254 ? 82.332 -28.859 262.382 1.00 17.15 254 ASP B N 1
ATOM 4266 C CA . ASP B 1 254 ? 82.209 -28.431 263.775 1.00 18.13 254 ASP B CA 1
ATOM 4267 C C . ASP B 1 254 ? 83.185 -27.276 264.082 1.00 17.76 254 ASP B C 1
ATOM 4268 O O . ASP B 1 254 ? 82.790 -26.276 264.689 1.00 18.16 254 ASP B O 1
ATOM 4273 N N . THR B 1 255 ? 84.443 -27.415 263.659 1.00 17.59 255 THR B N 1
ATOM 4274 C CA . THR B 1 255 ? 85.418 -26.339 263.789 1.00 17.47 255 THR B CA 1
ATOM 4275 C C . THR B 1 255 ? 84.871 -25.053 263.134 1.00 16.67 255 THR B C 1
ATOM 4276 O O . THR B 1 255 ? 84.910 -23.984 263.738 1.00 16.67 255 THR B O 1
ATOM 4280 N N . ALA B 1 256 ? 84.336 -25.192 261.934 1.00 16.57 256 ALA B N 1
ATOM 4281 C CA . ALA B 1 256 ? 83.812 -24.037 261.184 1.00 16.23 256 ALA B CA 1
ATOM 4282 C C . ALA B 1 256 ? 82.699 -23.344 261.966 1.00 16.79 256 ALA B C 1
ATOM 4283 O O . ALA B 1 256 ? 82.690 -22.115 262.109 1.00 16.50 256 ALA B O 1
ATOM 4285 N N . GLN B 1 257 ? 81.765 -24.123 262.525 1.00 17.17 257 GLN B N 1
ATOM 4286 C CA . GLN B 1 257 ? 80.679 -23.525 263.306 1.00 17.54 257 GLN B CA 1
ATOM 4287 C C . GLN B 1 257 ? 81.150 -22.848 264.563 1.00 17.55 257 GLN B C 1
ATOM 4288 O O . GLN B 1 257 ? 80.551 -21.867 264.999 1.00 17.76 257 GLN B O 1
ATOM 4294 N N . GLN B 1 258 ? 82.209 -23.391 265.164 1.00 17.44 258 GLN B N 1
ATOM 4295 C CA . GLN B 1 258 ? 82.770 -22.841 266.389 1.00 18.70 258 GLN B CA 1
ATOM 4296 C C . GLN B 1 258 ? 83.606 -21.589 266.198 1.00 17.64 258 GLN B C 1
ATOM 4297 O O . GLN B 1 258 ? 83.868 -20.873 267.185 1.00 17.99 258 GLN B O 1
ATOM 4303 N N . VAL B 1 259 ? 83.987 -21.282 264.962 1.00 16.93 259 VAL B N 1
ATOM 4304 C CA . VAL B 1 259 ? 84.772 -20.072 264.673 1.00 15.98 259 VAL B CA 1
ATOM 4305 C C . VAL B 1 259 ? 84.076 -19.014 263.826 1.00 15.58 259 VAL B C 1
ATOM 4306 O O . VAL B 1 259 ? 84.556 -17.897 263.774 1.00 15.12 259 VAL B O 1
ATOM 4310 N N . VAL B 1 260 ? 82.993 -19.355 263.124 1.00 15.49 260 VAL B N 1
ATOM 4311 C CA . VAL B 1 260 ? 82.382 -18.361 262.210 1.00 14.88 260 VAL B CA 1
ATOM 4312 C C . VAL B 1 260 ? 81.853 -17.167 263.010 1.00 15.33 260 VAL B C 1
ATOM 4313 O O . VAL B 1 260 ? 81.352 -17.313 264.134 1.00 16.12 260 VAL B O 1
ATOM 4317 N N . ALA B 1 261 ? 82.002 -15.989 262.409 1.00 14.92 261 ALA B N 1
ATOM 4318 C CA . ALA B 1 261 ? 81.504 -14.755 262.997 1.00 15.25 261 ALA B CA 1
ATOM 4319 C C . ALA B 1 261 ? 80.003 -14.591 262.809 1.00 14.96 261 ALA B C 1
ATOM 4320 O O . ALA B 1 261 ? 79.408 -15.153 261.894 1.00 14.07 261 ALA B O 1
ATOM 4322 N N . VAL B 1 262 ? 79.425 -13.774 263.668 1.00 15.47 262 VAL B N 1
ATOM 4323 C CA . VAL B 1 262 ? 78.089 -13.230 263.464 1.00 16.24 262 VAL B CA 1
ATOM 4324 C C . VAL B 1 262 ? 78.012 -12.587 262.075 1.00 16.15 262 VAL B C 1
ATOM 4325 O O . VAL B 1 262 ? 78.933 -11.868 261.654 1.00 15.82 262 VAL B O 1
ATOM 4329 N N . ASP B 1 263 ? 76.950 -12.918 261.331 1.00 16.16 263 ASP B N 1
ATOM 4330 C CA . ASP B 1 263 ? 76.725 -12.406 259.966 1.00 16.48 263 ASP B CA 1
ATOM 4331 C C . ASP B 1 263 ? 77.816 -12.835 258.980 1.00 15.60 263 ASP B C 1
ATOM 4332 O O . ASP B 1 263 ? 78.048 -12.172 257.973 1.00 15.64 263 ASP B O 1
ATOM 4337 N N . GLY B 1 264 ? 78.462 -13.965 259.272 1.00 14.76 264 GLY B N 1
ATOM 4338 C CA . GLY B 1 264 ? 79.508 -14.531 258.429 1.00 14.34 264 GLY B CA 1
ATOM 4339 C C . GLY B 1 264 ? 78.971 -15.653 257.554 1.00 13.92 264 GLY B C 1
ATOM 4340 O O . GLY B 1 264 ? 77.784 -15.667 257.195 1.00 14.28 264 GLY B O 1
ATOM 4341 N N . HIS B 1 265 ? 79.844 -16.589 257.195 1.00 13.31 265 HIS B N 1
ATOM 4342 C CA . HIS B 1 265 ? 79.502 -17.619 256.206 1.00 13.44 265 HIS B CA 1
ATOM 4343 C C . HIS B 1 265 ? 80.350 -18.862 256.398 1.00 13.83 265 HIS B C 1
ATOM 4344 O O . HIS B 1 265 ? 81.568 -18.759 256.620 1.00 13.80 265 HIS B O 1
ATOM 4351 N N . ILE B 1 266 ? 79.722 -20.020 256.253 1.00 14.04 266 ILE B N 1
ATOM 4352 C CA . ILE B 1 266 ? 80.448 -21.279 256.115 1.00 14.19 266 ILE B CA 1
ATOM 4353 C C . ILE B 1 266 ? 80.087 -21.903 254.774 1.00 14.17 266 ILE B C 1
ATOM 4354 O O . ILE B 1 266 ? 78.916 -22.119 254.490 1.00 14.03 266 ILE B O 1
ATOM 4359 N N . SER B 1 267 ? 81.122 -22.213 253.992 1.00 13.92 267 SER B N 1
ATOM 4360 C CA . SER B 1 267 ? 80.969 -22.897 252.712 1.00 13.89 267 SER B CA 1
ATOM 4361 C C . SER B 1 267 ? 81.497 -24.313 252.904 1.00 14.29 267 SER B C 1
ATOM 4362 O O . SER B 1 267 ? 82.701 -24.518 253.120 1.00 14.03 267 SER B O 1
ATOM 4365 N N . VAL B 1 268 ? 80.591 -25.289 252.864 1.00 14.45 268 VAL B N 1
ATOM 4366 C CA . VAL B 1 268 ? 80.957 -26.699 253.026 1.00 14.94 268 VAL B CA 1
ATOM 4367 C C . VAL B 1 268 ? 81.195 -27.229 251.620 1.00 14.83 268 VAL B C 1
ATOM 4368 O O . VAL B 1 268 ? 80.257 -27.522 250.900 1.00 15.36 268 VAL B O 1
ATOM 4372 N N . VAL B 1 269 ? 82.469 -27.302 251.238 1.00 14.89 269 VAL B N 1
ATOM 4373 C CA . VAL B 1 269 ? 82.857 -27.637 249.878 1.00 15.21 269 VAL B CA 1
ATOM 4374 C C . VAL B 1 269 ? 83.274 -29.080 249.744 1.00 15.31 269 VAL B C 1
ATOM 4375 O O . VAL B 1 269 ? 82.894 -29.765 248.788 1.00 14.82 269 VAL B O 1
ATOM 4379 N N . GLY B 1 270 ? 84.100 -29.554 250.670 1.00 15.39 270 GLY B N 1
ATOM 4380 C CA . GLY B 1 270 ? 84.485 -30.959 250.710 1.00 16.50 270 GLY B CA 1
ATOM 4381 C C . GLY B 1 270 ? 83.285 -31.864 250.971 1.00 16.56 270 GLY B C 1
ATOM 4382 O O . GLY B 1 270 ? 82.321 -31.454 251.635 1.00 17.24 270 GLY B O 1
ATOM 4383 N N . ILE B 1 271 ? 83.336 -33.075 250.427 1.00 17.58 271 ILE B N 1
ATOM 4384 C CA . ILE B 1 271 ? 82.187 -33.998 250.431 1.00 18.67 271 ILE B CA 1
ATOM 4385 C C . ILE B 1 271 ? 82.524 -35.242 251.247 1.00 20.27 271 ILE B C 1
ATOM 4386 O O . ILE B 1 271 ? 83.341 -36.077 250.835 1.00 20.33 271 ILE B O 1
ATOM 4391 N N . HIS B 1 272 ? 81.882 -35.365 252.404 1.00 20.91 272 HIS B N 1
ATOM 4392 C CA . HIS B 1 272 ? 82.032 -36.506 253.290 1.00 23.32 272 HIS B CA 1
ATOM 4393 C C . HIS B 1 272 ? 80.610 -36.927 253.669 1.00 23.54 272 HIS B C 1
ATOM 4394 O O . HIS B 1 272 ? 79.931 -36.224 254.417 1.00 22.40 272 HIS B O 1
ATOM 4401 N N . ALA B 1 273 ? 80.148 -38.050 253.114 1.00 24.64 273 ALA B N 1
ATOM 4402 C CA . ALA B 1 273 ? 78.752 -38.492 253.278 1.00 25.50 273 ALA B CA 1
ATOM 4403 C C . ALA B 1 273 ? 78.329 -38.565 254.734 1.00 26.05 273 ALA B C 1
ATOM 4404 O O . ALA B 1 273 ? 79.021 -39.158 255.551 1.00 27.10 273 ALA B O 1
ATOM 4406 N N . GLY B 1 274 ? 77.203 -37.942 255.059 1.00 25.69 274 GLY B N 1
ATOM 4407 C CA . GLY B 1 274 ? 76.673 -37.939 256.417 1.00 25.93 274 GLY B CA 1
ATOM 4408 C C . GLY B 1 274 ? 77.030 -36.685 257.210 1.00 24.43 274 GLY B C 1
ATOM 4409 O O . GLY B 1 274 ? 76.296 -36.313 258.128 1.00 25.87 274 GLY B O 1
ATOM 4410 N N . ALA B 1 275 ? 78.145 -36.038 256.878 1.00 22.12 275 ALA B N 1
ATOM 4411 C CA . ALA B 1 275 ? 78.577 -34.865 257.627 1.00 20.71 275 ALA B CA 1
ATOM 4412 C C . ALA B 1 275 ? 77.668 -33.690 257.262 1.00 19.94 275 ALA B C 1
ATOM 4413 O O . ALA B 1 275 ? 77.264 -33.555 256.106 1.00 19.73 275 ALA B O 1
ATOM 4415 N N . HIS B 1 276 ? 77.363 -32.856 258.242 1.00 19.19 276 HIS B N 1
ATOM 4416 C CA . HIS B 1 276 ? 76.531 -31.688 257.972 1.00 19.23 276 HIS B CA 1
ATOM 4417 C C . HIS B 1 276 ? 76.684 -30.618 259.022 1.00 19.16 276 HIS B C 1
ATOM 4418 O O . HIS B 1 276 ? 76.941 -30.929 260.197 1.00 20.01 276 HIS B O 1
ATOM 4425 N N . ALA B 1 277 ? 76.473 -29.374 258.610 1.00 17.94 277 ALA B N 1
ATOM 4426 C CA . ALA B 1 277 ? 76.328 -28.288 259.558 1.00 18.23 277 ALA B CA 1
ATOM 4427 C C . ALA B 1 277 ? 74.943 -28.350 260.208 1.00 19.69 277 ALA B C 1
ATOM 4428 O O . ALA B 1 277 ? 73.982 -28.805 259.591 1.00 19.52 277 ALA B O 1
ATOM 4430 N N . LYS B 1 278 ? 74.878 -27.913 261.457 1.00 20.36 278 LYS B N 1
ATOM 4431 C CA . LYS B 1 278 ? 73.644 -27.871 262.231 1.00 21.65 278 LYS B CA 1
ATOM 4432 C C . LYS B 1 278 ? 73.269 -26.401 262.389 1.00 20.50 278 LYS B C 1
ATOM 4433 O O . LYS B 1 278 ? 73.859 -25.669 263.180 1.00 20.04 278 LYS B O 1
ATOM 4439 N N . VAL B 1 279 ? 72.333 -25.948 261.552 1.00 19.48 279 VAL B N 1
ATOM 4440 C CA . VAL B 1 279 ? 72.001 -24.530 261.440 1.00 19.20 279 VAL B CA 1
ATOM 4441 C C . VAL B 1 279 ? 70.705 -24.277 262.165 1.00 19.49 279 VAL B C 1
ATOM 4442 O O . VAL B 1 279 ? 69.632 -24.572 261.661 1.00 19.44 279 VAL B O 1
ATOM 4446 N N . GLY B 1 280 ? 70.814 -23.763 263.383 1.00 19.28 280 GLY B N 1
ATOM 4447 C CA . GLY B 1 280 ? 69.673 -23.476 264.226 1.00 20.06 280 GLY B CA 1
ATOM 4448 C C . GLY B 1 280 ? 70.048 -22.495 265.308 1.00 19.87 280 GLY B C 1
ATOM 4449 O O . GLY B 1 280 ? 71.247 -22.300 265.572 1.00 19.31 280 GLY B O 1
ATOM 4450 N N . PHE B 1 281 ? 69.050 -21.878 265.920 1.00 20.47 281 PHE B N 1
ATOM 4451 C CA . PHE B 1 281 ? 69.313 -20.927 267.001 1.00 21.49 281 PHE B CA 1
ATOM 4452 C C . PHE B 1 281 ? 70.085 -21.597 268.132 1.00 23.27 281 PHE B C 1
ATOM 4453 O O . PHE B 1 281 ? 69.849 -22.768 268.411 1.00 23.75 281 PHE B O 1
ATOM 4461 N N . PHE B 1 282 ? 71.053 -20.871 268.698 1.00 25.28 282 PHE B N 1
ATOM 4462 C CA . PHE B 1 282 ? 71.928 -21.376 269.778 1.00 27.45 282 PHE B CA 1
ATOM 4463 C C . PHE B 1 282 ? 72.993 -22.388 269.296 1.00 26.59 282 PHE B C 1
ATOM 4464 O O . PHE B 1 282 ? 73.793 -22.842 270.095 1.00 26.76 282 PHE B O 1
ATOM 4472 N N . MET B 1 283 ? 72.986 -22.772 268.021 1.00 25.04 283 MET B N 1
ATOM 4473 C CA . MET B 1 283 ? 73.935 -23.750 267.468 1.00 24.48 283 MET B CA 1
ATOM 4474 C C . MET B 1 283 ? 74.904 -23.121 266.462 1.00 22.71 283 MET B C 1
ATOM 4475 O O . MET B 1 283 ? 75.880 -23.742 266.040 1.00 21.20 283 MET B O 1
ATOM 4480 N N . ILE B 1 284 ? 74.601 -21.891 266.056 1.00 20.73 284 ILE B N 1
ATOM 4481 C CA . ILE B 1 284 ? 75.404 -21.155 265.118 1.00 19.43 284 ILE B CA 1
ATOM 4482 C C . ILE B 1 284 ? 75.146 -19.670 265.391 1.00 18.31 284 ILE B C 1
ATOM 4483 O O . ILE B 1 284 ? 74.087 -19.311 265.888 1.00 17.71 284 ILE B O 1
ATOM 4488 N N . PRO B 1 285 ? 76.114 -18.802 265.071 1.00 17.48 285 PRO B N 1
ATOM 4489 C CA . PRO B 1 285 ? 75.818 -17.382 265.316 1.00 17.51 285 PRO B CA 1
ATOM 4490 C C . PRO B 1 285 ? 74.686 -16.813 264.442 1.00 16.81 285 PRO B C 1
ATOM 4491 O O . PRO B 1 285 ? 74.458 -17.289 263.327 1.00 16.28 285 PRO B O 1
ATOM 4495 N N . PHE B 1 286 ? 74.038 -15.779 264.949 1.00 17.13 286 PHE B N 1
ATOM 4496 C CA . PHE B 1 286 ? 73.036 -15.039 264.201 1.00 17.63 286 PHE B CA 1
ATOM 4497 C C . PHE B 1 286 ? 73.609 -14.588 262.875 1.00 16.82 286 PHE B C 1
ATOM 4498 O O . PHE B 1 286 ? 74.749 -14.102 262.801 1.00 16.23 286 PHE B O 1
ATOM 4506 N N . GLY B 1 287 ? 72.842 -14.789 261.801 1.00 16.50 287 GLY B N 1
ATOM 4507 C CA . GLY B 1 287 ? 73.213 -14.270 260.497 1.00 15.74 287 GLY B CA 1
ATOM 4508 C C . GLY B 1 287 ? 74.306 -14.997 259.735 1.00 15.30 287 GLY B C 1
ATOM 4509 O O . GLY B 1 287 ? 74.654 -14.570 258.637 1.00 15.03 287 GLY B O 1
ATOM 4510 N N . ALA B 1 288 ? 74.854 -16.087 260.293 1.00 15.40 288 ALA B N 1
ATOM 4511 C CA . ALA B 1 288 ? 75.933 -16.814 259.652 1.00 15.05 288 ALA B CA 1
ATOM 4512 C C . ALA B 1 288 ? 75.317 -17.859 258.747 1.00 15.35 288 ALA B C 1
ATOM 4513 O O . ALA B 1 288 ? 74.717 -18.830 259.220 1.00 15.71 288 ALA B O 1
ATOM 4515 N N . SER B 1 289 ? 75.410 -17.617 257.456 1.00 14.69 289 SER B N 1
ATOM 4516 C CA . SER B 1 289 ? 74.811 -18.497 256.464 1.00 15.03 289 SER B CA 1
ATOM 4517 C C . SER B 1 289 ? 75.708 -19.675 256.159 1.00 14.45 289 SER B C 1
ATOM 4518 O O . SER B 1 289 ? 76.938 -19.601 256.299 1.00 14.38 289 SER B O 1
ATOM 4521 N N . VAL B 1 290 ? 75.084 -20.775 255.732 1.00 14.41 290 VAL B N 1
ATOM 4522 C CA . VAL B 1 290 ? 75.819 -21.995 255.398 1.00 14.14 290 VAL B CA 1
ATOM 4523 C C . VAL B 1 290 ? 75.290 -22.539 254.088 1.00 14.05 290 VAL B C 1
ATOM 4524 O O . VAL B 1 290 ? 74.078 -22.535 253.866 1.00 14.80 290 VAL B O 1
ATOM 4528 N N . VAL B 1 291 ? 76.201 -23.006 253.233 1.00 13.97 291 VAL B N 1
ATOM 4529 C CA . VAL B 1 291 ? 75.819 -23.571 251.944 1.00 14.42 291 VAL B CA 1
ATOM 4530 C C . VAL B 1 291 ? 76.786 -24.694 251.549 1.00 14.32 291 VAL B C 1
ATOM 4531 O O . VAL B 1 291 ? 77.947 -24.666 251.965 1.00 14.43 291 VAL B O 1
ATOM 4535 N N . THR B 1 292 ? 76.291 -25.646 250.750 1.00 14.71 292 THR B N 1
ATOM 4536 C CA . THR B 1 292 ? 77.120 -26.605 250.027 1.00 14.97 292 THR B CA 1
ATOM 4537 C C . THR B 1 292 ? 77.134 -26.173 248.541 1.00 14.97 292 THR B C 1
ATOM 4538 O O . THR B 1 292 ? 76.183 -26.450 247.828 1.00 16.00 292 THR B O 1
ATOM 4542 N N . PRO B 1 293 ? 78.192 -25.477 248.102 1.00 15.35 293 PRO B N 1
ATOM 4543 C CA . PRO B 1 293 ? 78.221 -25.031 246.707 1.00 15.46 293 PRO B CA 1
ATOM 4544 C C . PRO B 1 293 ? 78.653 -26.185 245.805 1.00 15.90 293 PRO B C 1
ATOM 4545 O O . PRO B 1 293 ? 79.180 -27.188 246.286 1.00 16.08 293 PRO B O 1
ATOM 4549 N N . PHE B 1 294 ? 78.424 -26.051 244.505 1.00 16.03 294 PHE B N 1
ATOM 4550 C CA . PHE B 1 294 ? 78.786 -27.099 243.555 1.00 16.49 294 PHE B CA 1
ATOM 4551 C C . PHE B 1 294 ? 79.430 -26.507 242.305 1.00 15.26 294 PHE B C 1
ATOM 4552 O O . PHE B 1 294 ? 78.815 -25.679 241.632 1.00 15.20 294 PHE B O 1
ATOM 4560 N N . ALA B 1 295 ? 80.665 -26.927 242.037 1.00 14.72 295 ALA B N 1
ATOM 4561 C CA . ALA B 1 295 ? 81.377 -26.556 240.817 1.00 14.50 295 ALA B CA 1
ATOM 4562 C C . ALA B 1 295 ? 81.387 -25.044 240.643 1.00 14.63 295 ALA B C 1
ATOM 4563 O O . ALA B 1 295 ? 81.631 -24.312 241.618 1.00 14.67 295 ALA B O 1
ATOM 4565 N N . GLY B 1 296 ? 81.155 -24.546 239.438 1.00 14.25 296 GLY B N 1
ATOM 4566 C CA . GLY B 1 296 ? 81.086 -23.111 239.214 1.00 13.90 296 GLY B CA 1
ATOM 4567 C C . GLY B 1 296 ? 80.468 -22.811 237.873 1.00 13.85 296 GLY B C 1
ATOM 4568 O O . GLY B 1 296 ? 80.095 -23.719 237.129 1.00 13.96 296 GLY B O 1
ATOM 4569 N N . THR B 1 297 ? 80.415 -21.530 237.550 1.00 14.02 297 THR B N 1
ATOM 4570 C CA . THR B 1 297 ? 79.756 -21.045 236.350 1.00 14.63 297 THR B CA 1
ATOM 4571 C C . THR B 1 297 ? 80.717 -20.863 235.175 1.00 14.95 297 THR B C 1
ATOM 4572 O O . THR B 1 297 ? 81.947 -20.868 235.333 1.00 14.41 297 THR B O 1
ATOM 4576 N N . ARG B 1 298 ? 80.144 -20.719 233.988 1.00 14.97 298 ARG B N 1
ATOM 4577 C CA . ARG B 1 298 ? 80.943 -20.513 232.769 1.00 15.82 298 ARG B CA 1
ATOM 4578 C C . ARG B 1 298 ? 81.852 -19.283 232.901 1.00 15.88 298 ARG B C 1
ATOM 4579 O O . ARG B 1 298 ? 83.060 -19.359 232.606 1.00 15.47 298 ARG B O 1
ATOM 4587 N N . SER B 1 299 ? 81.267 -18.162 233.328 1.00 15.91 299 SER B N 1
ATOM 4588 C CA . SER B 1 299 ? 82.051 -16.931 233.437 1.00 16.12 299 SER B CA 1
ATOM 4589 C C . SER B 1 299 ? 83.078 -17.008 234.556 1.00 15.54 299 SER B C 1
ATOM 4590 O O . SER B 1 299 ? 84.167 -16.425 234.429 1.00 15.68 299 SER B O 1
ATOM 4593 N N . GLU B 1 300 ? 82.777 -17.768 235.614 1.00 14.81 300 GLU B N 1
ATOM 4594 C CA . GLU B 1 300 ? 83.761 -18.033 236.659 1.00 15.24 300 GLU B CA 1
ATOM 4595 C C . GLU B 1 300 ? 84.972 -18.805 236.145 1.00 14.86 300 GLU B C 1
ATOM 4596 O O . GLU B 1 300 ? 86.107 -18.485 236.502 1.00 14.82 300 GLU B O 1
ATOM 4602 N N . LEU B 1 301 ? 84.757 -19.805 235.297 1.00 14.44 301 LEU B N 1
ATOM 4603 C CA . LEU B 1 301 ? 85.911 -20.506 234.721 1.00 14.45 301 LEU B CA 1
ATOM 4604 C C . LEU B 1 301 ? 86.783 -19.537 233.929 1.00 14.13 301 LEU B C 1
ATOM 4605 O O . LEU B 1 301 ? 88.009 -19.577 234.020 1.00 14.49 301 LEU B O 1
ATOM 4610 N N . MET B 1 302 ? 86.158 -18.655 233.157 1.00 14.22 302 MET B N 1
ATOM 4611 C CA . MET B 1 302 ? 86.917 -17.653 232.414 1.00 14.90 302 MET B CA 1
ATOM 4612 C C . MET B 1 302 ? 87.737 -16.767 233.340 1.00 14.57 302 MET B C 1
ATOM 4613 O O . MET B 1 302 ? 88.886 -16.429 233.044 1.00 15.15 302 MET B O 1
ATOM 4618 N N . GLU B 1 303 ? 87.142 -16.389 234.463 1.00 14.37 303 GLU B N 1
ATOM 4619 C CA . GLU B 1 303 ? 87.835 -15.574 235.455 1.00 14.29 303 GLU B CA 1
ATOM 4620 C C . GLU B 1 303 ? 89.017 -16.310 236.090 1.00 14.51 303 GLU B C 1
ATOM 4621 O O . GLU B 1 303 ? 90.073 -15.710 236.301 1.00 14.70 303 GLU B O 1
ATOM 4627 N N . VAL B 1 304 ? 88.847 -17.589 236.378 1.00 13.80 304 VAL B N 1
ATOM 4628 C CA . VAL B 1 304 ? 89.949 -18.401 236.904 1.00 14.40 304 VAL B CA 1
ATOM 4629 C C . VAL B 1 304 ? 91.112 -18.453 235.901 1.00 14.53 304 VAL B C 1
ATOM 4630 O O . VAL B 1 304 ? 92.277 -18.272 236.267 1.00 14.41 304 VAL B O 1
ATOM 4634 N N . VAL B 1 305 ? 90.795 -18.691 234.636 1.00 14.84 305 VAL B N 1
ATOM 4635 C CA . VAL B 1 305 ? 91.798 -18.686 233.584 1.00 15.30 305 VAL B CA 1
ATOM 4636 C C . VAL B 1 305 ? 92.503 -17.305 233.535 1.00 16.07 305 VAL B C 1
ATOM 4637 O O . VAL B 1 305 ? 93.740 -17.217 233.414 1.00 15.91 305 VAL B O 1
ATOM 4641 N N . ALA B 1 306 ? 91.723 -16.231 233.643 1.00 15.43 306 ALA B N 1
ATOM 4642 C CA . ALA B 1 306 ? 92.300 -14.873 233.668 1.00 16.15 306 ALA B CA 1
ATOM 4643 C C . ALA B 1 306 ? 93.259 -14.654 234.846 1.00 15.92 306 ALA B C 1
ATOM 4644 O O . ALA B 1 306 ? 94.307 -14.015 234.667 1.00 17.06 306 ALA B O 1
ATOM 4646 N N . LEU B 1 307 ? 92.922 -15.192 236.023 1.00 15.38 307 LEU B N 1
ATOM 4647 C CA . LEU B 1 307 ? 93.840 -15.136 237.173 1.00 15.52 307 LEU B CA 1
ATOM 4648 C C . LEU B 1 307 ? 95.146 -15.858 236.851 1.00 16.14 307 LEU B C 1
ATOM 4649 O O . LEU B 1 307 ? 96.234 -15.343 237.146 1.00 16.03 307 LEU B O 1
ATOM 4654 N N . ALA B 1 308 ? 95.031 -17.040 236.249 1.00 15.81 308 ALA B N 1
ATOM 4655 C CA . ALA B 1 308 ? 96.228 -17.808 235.902 1.00 17.03 308 ALA B CA 1
ATOM 4656 C C . ALA B 1 308 ? 97.090 -17.073 234.885 1.00 17.65 308 ALA B C 1
ATOM 4657 O O . ALA B 1 308 ? 98.324 -16.989 235.031 1.00 18.04 308 ALA B O 1
ATOM 4659 N N . ARG B 1 309 ? 96.458 -16.504 233.865 1.00 18.08 309 ARG B N 1
ATOM 4660 C CA . ARG B 1 309 ? 97.191 -15.777 232.833 1.00 19.81 309 ARG B CA 1
ATOM 4661 C C . ARG B 1 309 ? 97.872 -14.517 233.369 1.00 19.76 309 ARG B C 1
ATOM 4662 O O . ARG B 1 309 ? 98.903 -14.106 232.849 1.00 20.14 309 ARG B O 1
ATOM 4670 N N . ALA B 1 310 ? 97.294 -13.914 234.404 1.00 18.80 310 ALA B N 1
ATOM 4671 C CA . ALA B 1 310 ? 97.867 -12.749 235.061 1.00 20.37 310 ALA B CA 1
ATOM 4672 C C . ALA B 1 310 ? 98.965 -13.083 236.083 1.00 21.19 310 ALA B C 1
ATOM 4673 O O . ALA B 1 310 ? 99.496 -12.157 236.724 1.00 21.36 310 ALA B O 1
ATOM 4675 N N . GLY B 1 311 ? 99.251 -14.367 236.291 1.00 21.29 311 GLY B N 1
ATOM 4676 C CA . GLY B 1 311 ? 100.314 -14.779 237.201 1.00 22.00 311 GLY B CA 1
ATOM 4677 C C . GLY B 1 311 ? 99.904 -14.827 238.666 1.00 21.88 311 GLY B C 1
ATOM 4678 O O . GLY B 1 311 ? 100.766 -14.849 239.539 1.00 21.67 311 GLY B O 1
ATOM 4679 N N . ARG B 1 312 ? 98.600 -14.872 238.934 1.00 21.18 312 ARG B N 1
ATOM 4680 C CA . ARG B 1 312 ? 98.085 -14.849 240.307 1.00 21.49 312 ARG B CA 1
ATOM 4681 C C . ARG B 1 312 ? 97.954 -16.225 240.935 1.00 20.73 312 ARG B C 1
ATOM 4682 O O . ARG B 1 312 ? 97.673 -16.304 242.122 1.00 19.35 312 ARG B O 1
ATOM 4690 N N . LEU B 1 313 ? 98.086 -17.285 240.139 1.00 20.91 313 LEU B N 1
ATOM 4691 C CA . LEU B 1 313 ? 97.890 -18.641 240.656 1.00 20.94 313 LEU B CA 1
ATOM 4692 C C . LEU B 1 313 ? 99.110 -19.512 240.387 1.00 22.51 313 LEU B C 1
ATOM 4693 O O . LEU B 1 313 ? 99.496 -19.698 239.234 1.00 24.78 313 LEU B O 1
ATOM 4698 N N . ASP B 1 314 ? 99.760 -19.957 241.456 1.00 21.98 314 ASP B N 1
ATOM 4699 C CA . ASP B 1 314 ? 100.874 -20.900 241.372 1.00 23.53 314 ASP B CA 1
ATOM 4700 C C . ASP B 1 314 ? 100.274 -22.266 241.676 1.00 21.86 314 ASP B C 1
ATOM 4701 O O . ASP B 1 314 ? 99.986 -22.593 242.838 1.00 20.20 314 ASP B O 1
ATOM 4706 N N . ILE B 1 315 ? 100.015 -23.035 240.625 1.00 20.36 315 ILE B N 1
ATOM 4707 C CA . ILE B 1 315 ? 99.373 -24.333 240.796 1.00 20.06 315 ILE B CA 1
ATOM 4708 C C . ILE B 1 315 ? 100.457 -25.377 241.038 1.00 20.07 315 ILE B C 1
ATOM 4709 O O . ILE B 1 315 ? 101.333 -25.584 240.192 1.00 19.77 315 ILE B O 1
ATOM 4714 N N . HIS B 1 316 ? 100.405 -26.026 242.194 1.00 19.24 316 HIS B N 1
ATOM 4715 C CA . HIS B 1 316 ? 101.365 -27.069 242.557 1.00 19.72 316 HIS B CA 1
ATOM 4716 C C . HIS B 1 316 ? 100.901 -28.399 242.021 1.00 19.79 316 HIS B C 1
ATOM 4717 O O . HIS B 1 316 ? 99.788 -28.837 242.338 1.00 19.87 316 HIS B O 1
ATOM 4724 N N . THR B 1 317 ? 101.718 -28.997 241.159 1.00 19.84 317 THR B N 1
ATOM 4725 C CA . THR B 1 317 ? 101.351 -30.244 240.496 1.00 20.37 317 THR B CA 1
ATOM 4726 C C . THR B 1 317 ? 102.457 -31.297 240.568 1.00 21.00 317 THR B C 1
ATOM 4727 O O . THR B 1 317 ? 103.640 -30.992 240.819 1.00 22.01 317 THR B O 1
ATOM 4731 N N . GLU B 1 318 ? 102.051 -32.538 240.320 1.00 20.99 318 GLU B N 1
ATOM 4732 C CA . GLU B 1 318 ? 102.976 -33.608 239.993 1.00 22.15 318 GLU B CA 1
ATOM 4733 C C . GLU B 1 318 ? 102.424 -34.281 238.730 1.00 22.00 318 GLU B C 1
ATOM 4734 O O . GLU B 1 318 ? 101.227 -34.549 238.633 1.00 21.25 318 GLU B O 1
ATOM 4740 N N . THR B 1 319 ? 103.317 -34.537 237.786 1.00 23.00 319 THR B N 1
ATOM 4741 C CA . THR B 1 319 ? 102.969 -35.061 236.476 1.00 23.61 319 THR B CA 1
ATOM 4742 C C . THR B 1 319 ? 103.127 -36.583 236.434 1.00 23.96 319 THR B C 1
ATOM 4743 O O . THR B 1 319 ? 104.105 -37.122 236.956 1.00 24.37 319 THR B O 1
ATOM 4747 N N . PHE B 1 320 ? 102.163 -37.241 235.786 1.00 23.39 320 PHE B N 1
ATOM 4748 C CA . PHE B 1 320 ? 102.142 -38.677 235.575 1.00 24.04 320 PHE B CA 1
ATOM 4749 C C . PHE B 1 320 ? 101.859 -38.965 234.091 1.00 24.41 320 PHE B C 1
ATOM 4750 O O . PHE B 1 320 ? 101.228 -38.158 233.404 1.00 23.84 320 PHE B O 1
ATOM 4758 N N . THR B 1 321 ? 102.323 -40.106 233.608 1.00 25.50 321 THR B N 1
ATOM 4759 C CA . THR B 1 321 ? 101.921 -40.596 232.292 1.00 26.38 321 THR B CA 1
ATOM 4760 C C . THR B 1 321 ? 100.555 -41.303 232.414 1.00 26.32 321 THR B C 1
ATOM 4761 O O . THR B 1 321 ? 100.096 -41.587 233.524 1.00 26.00 321 THR B O 1
ATOM 4765 N N . LEU B 1 322 ? 99.936 -41.625 231.274 1.00 26.79 322 LEU B N 1
ATOM 4766 C CA . LEU B 1 322 ? 98.717 -42.449 231.269 1.00 26.82 322 LEU B CA 1
ATOM 4767 C C . LEU B 1 322 ? 98.952 -43.813 231.932 1.00 27.50 322 LEU B C 1
ATOM 4768 O O . LEU B 1 322 ? 98.129 -44.273 232.715 1.00 26.97 322 LEU B O 1
ATOM 4773 N N . ASP B 1 323 ? 100.078 -44.443 231.632 1.00 28.46 323 ASP B N 1
ATOM 4774 C CA . ASP B 1 323 ? 100.431 -45.732 232.262 1.00 30.18 323 ASP B CA 1
ATOM 4775 C C . ASP B 1 323 ? 100.539 -45.653 233.785 1.00 29.30 323 ASP B C 1
ATOM 4776 O O . ASP B 1 323 ? 100.268 -46.630 234.482 1.00 29.30 323 ASP B O 1
ATOM 4781 N N . GLU B 1 324 ? 100.933 -44.483 234.287 1.00 28.95 324 GLU B N 1
ATOM 4782 C CA . GLU B 1 324 ? 101.023 -44.213 235.726 1.00 28.26 324 GLU B CA 1
ATOM 4783 C C . GLU B 1 324 ? 99.700 -43.760 236.348 1.00 27.37 324 GLU B C 1
ATOM 4784 O O . GLU B 1 324 ? 99.664 -43.445 237.537 1.00 26.86 324 GLU B O 1
ATOM 4790 N N . GLY B 1 325 ? 98.621 -43.696 235.567 1.00 26.51 325 GLY B N 1
ATOM 4791 C CA . GLY B 1 325 ? 97.343 -43.199 236.062 1.00 25.90 325 GLY B CA 1
ATOM 4792 C C . GLY B 1 325 ? 96.851 -43.929 237.300 1.00 26.04 325 GLY B C 1
ATOM 4793 O O . GLY B 1 325 ? 96.538 -43.289 238.307 1.00 25.37 325 GLY B O 1
ATOM 4794 N N . PRO B 1 326 ? 96.790 -45.272 237.233 1.00 27.22 326 PRO B N 1
ATOM 4795 C CA . PRO B 1 326 ? 96.375 -46.015 238.431 1.00 27.36 326 PRO B CA 1
ATOM 4796 C C . PRO B 1 326 ? 97.277 -45.771 239.651 1.00 27.29 326 PRO B C 1
ATOM 4797 O O . PRO B 1 326 ? 96.770 -45.586 240.762 1.00 26.52 326 PRO B O 1
ATOM 4801 N N . ALA B 1 327 ? 98.591 -45.712 239.431 1.00 27.08 327 ALA B N 1
ATOM 4802 C CA . ALA B 1 327 ? 99.522 -45.395 240.511 1.00 26.92 327 ALA B CA 1
ATOM 4803 C C . ALA B 1 327 ? 99.267 -44.004 241.102 1.00 25.55 327 ALA B C 1
ATOM 4804 O O . ALA B 1 327 ? 99.309 -43.817 242.320 1.00 25.07 327 ALA B O 1
ATOM 4806 N N . ALA B 1 328 ? 98.974 -43.036 240.235 1.00 24.69 328 ALA B N 1
ATOM 4807 C CA . ALA B 1 328 ? 98.640 -41.681 240.686 1.00 23.53 328 ALA B CA 1
ATOM 4808 C C . ALA B 1 328 ? 97.387 -41.665 241.581 1.00 23.35 328 ALA B C 1
ATOM 4809 O O . ALA B 1 328 ? 97.341 -40.955 242.588 1.00 22.53 328 ALA B O 1
ATOM 4811 N N . TYR B 1 329 ? 96.376 -42.452 241.220 1.00 23.89 329 TYR B N 1
ATOM 4812 C CA . TYR B 1 329 ? 95.174 -42.571 242.061 1.00 24.00 329 TYR B CA 1
ATOM 4813 C C . TYR B 1 329 ? 95.477 -43.200 243.437 1.00 25.04 329 TYR B C 1
ATOM 4814 O O . TYR B 1 329 ? 94.912 -42.755 244.441 1.00 24.11 329 TYR B O 1
ATOM 4823 N N . ARG B 1 330 ? 96.386 -44.172 243.484 1.00 26.72 330 ARG B N 1
ATOM 4824 C CA . ARG B 1 330 ? 96.851 -44.719 244.771 1.00 28.40 330 ARG B CA 1
ATOM 4825 C C . ARG B 1 330 ? 97.532 -43.632 245.611 1.00 26.87 330 ARG B C 1
ATOM 4826 O O . ARG B 1 330 ? 97.314 -43.570 246.816 1.00 26.35 330 ARG B O 1
ATOM 4834 N N . ARG B 1 331 ? 98.346 -42.786 244.960 1.00 25.86 331 ARG B N 1
ATOM 4835 C CA . ARG B 1 331 ? 99.020 -41.665 245.630 1.00 25.26 331 ARG B CA 1
ATOM 4836 C C . ARG B 1 331 ? 97.997 -40.665 246.176 1.00 24.92 331 ARG B C 1
ATOM 4837 O O . ARG B 1 331 ? 98.131 -40.178 247.313 1.00 24.86 331 ARG B O 1
ATOM 4845 N N . LEU B 1 332 ? 96.975 -40.355 245.377 1.00 23.76 332 LEU B N 1
ATOM 4846 C CA . LEU B 1 332 ? 95.917 -39.452 245.817 1.00 23.42 332 LEU B CA 1
ATOM 4847 C C . LEU B 1 332 ? 95.171 -40.040 247.026 1.00 24.01 332 LEU B C 1
ATOM 4848 O O . LEU B 1 332 ? 94.950 -39.345 248.029 1.00 22.84 332 LEU B O 1
ATOM 4853 N N . ARG B 1 333 ? 94.817 -41.317 246.930 1.00 25.03 333 ARG B N 1
ATOM 4854 C CA . ARG B 1 333 ? 94.135 -42.028 248.030 1.00 27.18 333 ARG B CA 1
ATOM 4855 C C . ARG B 1 333 ? 94.920 -41.949 249.340 1.00 27.90 333 ARG B C 1
ATOM 4856 O O . ARG B 1 333 ? 94.342 -41.673 250.392 1.00 28.20 333 ARG B O 1
ATOM 4864 N N . GLU B 1 334 ? 96.231 -42.164 249.275 1.00 28.32 334 GLU B N 1
ATOM 4865 C CA . GLU B 1 334 ? 97.085 -42.157 250.478 1.00 29.75 334 GLU B CA 1
ATOM 4866 C C . GLU B 1 334 ? 97.503 -40.748 250.939 1.00 28.86 334 GLU B C 1
ATOM 4867 O O . GLU B 1 334 ? 98.096 -40.615 252.003 1.00 30.87 334 GLU B O 1
ATOM 4873 N N . GLY B 1 335 ? 97.257 -39.718 250.122 1.00 26.72 335 GLY B N 1
ATOM 4874 C CA . GLY B 1 335 ? 97.528 -38.332 250.513 1.00 25.34 335 GLY B CA 1
ATOM 4875 C C . GLY B 1 335 ? 98.949 -37.864 250.279 1.00 25.27 335 GLY B C 1
ATOM 4876 O O . GLY B 1 335 ? 99.417 -36.976 250.987 1.00 25.66 335 GLY B O 1
ATOM 4877 N N . SER B 1 336 ? 99.624 -38.407 249.265 1.00 24.27 336 SER B N 1
ATOM 4878 C CA . SER B 1 336 ? 101.032 -38.117 249.026 1.00 24.61 336 SER B CA 1
ATOM 4879 C C . SER B 1 336 ? 101.304 -37.269 247.784 1.00 23.59 336 SER B C 1
ATOM 4880 O O . SER B 1 336 ? 102.453 -37.193 247.342 1.00 23.99 336 SER B O 1
ATOM 4883 N N . ILE B 1 337 ? 100.270 -36.637 247.219 1.00 22.30 337 ILE B N 1
ATOM 4884 C CA . ILE B 1 337 ? 100.479 -35.677 246.120 1.00 22.06 337 ILE B CA 1
ATOM 4885 C C . ILE B 1 337 ? 100.421 -34.269 246.703 1.00 21.19 337 ILE B C 1
ATOM 4886 O O . ILE B 1 337 ? 99.392 -33.869 247.233 1.00 21.07 337 ILE B O 1
ATOM 4891 N N . ARG B 1 338 ? 101.528 -33.538 246.581 1.00 21.37 338 ARG B N 1
ATOM 4892 C CA . ARG B 1 338 ? 101.612 -32.209 247.200 1.00 21.26 338 ARG B CA 1
ATOM 4893 C C . ARG B 1 338 ? 100.995 -31.172 246.258 1.00 21.00 338 ARG B C 1
ATOM 4894 O O . ARG B 1 338 ? 101.698 -30.477 245.529 1.00 22.32 338 ARG B O 1
ATOM 4902 N N . GLY B 1 339 ? 99.674 -31.057 246.293 1.00 19.77 339 GLY B N 1
ATOM 4903 C CA . GLY B 1 339 ? 98.907 -30.257 245.355 1.00 19.06 339 GLY B CA 1
ATOM 4904 C C . GLY B 1 339 ? 98.019 -31.159 244.503 1.00 18.97 339 GLY B C 1
ATOM 4905 O O . GLY B 1 339 ? 97.281 -31.994 245.044 1.00 19.42 339 GLY B O 1
ATOM 4906 N N . ARG B 1 340 ? 98.091 -30.997 243.183 1.00 18.49 340 ARG B N 1
ATOM 4907 C CA . ARG B 1 340 ? 97.266 -31.725 242.227 1.00 18.41 340 ARG B CA 1
ATOM 4908 C C . ARG B 1 340 ? 98.073 -32.691 241.366 1.00 18.90 340 ARG B C 1
ATOM 4909 O O . ARG B 1 340 ? 99.106 -32.326 240.794 1.00 19.76 340 ARG B O 1
ATOM 4917 N N . GLY B 1 341 ? 97.578 -33.917 241.254 1.00 18.54 341 GLY B N 1
ATOM 4918 C CA . GLY B 1 341 ? 98.117 -34.887 240.296 1.00 19.08 341 GLY B CA 1
ATOM 4919 C C . GLY B 1 341 ? 97.563 -34.559 238.920 1.00 18.69 341 GLY B C 1
ATOM 4920 O O . GLY B 1 341 ? 96.372 -34.256 238.792 1.00 17.70 341 GLY B O 1
ATOM 4921 N N . VAL B 1 342 ? 98.424 -34.628 237.905 1.00 19.09 342 VAL B N 1
ATOM 4922 C CA . VAL B 1 342 ? 98.027 -34.303 236.527 1.00 19.37 342 VAL B CA 1
ATOM 4923 C C . VAL B 1 342 ? 98.629 -35.332 235.590 1.00 19.60 342 VAL B C 1
ATOM 4924 O O . VAL B 1 342 ? 99.854 -35.551 235.581 1.00 20.27 342 VAL B O 1
ATOM 4928 N N . VAL B 1 343 ? 97.767 -35.986 234.823 1.00 19.47 343 VAL B N 1
ATOM 4929 C CA . VAL B 1 343 ? 98.222 -36.945 233.809 1.00 20.61 343 VAL B CA 1
ATOM 4930 C C . VAL B 1 343 ? 98.449 -36.183 232.511 1.00 21.14 343 VAL B C 1
ATOM 4931 O O . VAL B 1 343 ? 97.599 -35.415 232.098 1.00 20.27 343 VAL B O 1
ATOM 4935 N N . VAL B 1 344 ? 99.596 -36.422 231.878 1.00 23.20 344 VAL B N 1
ATOM 4936 C CA . VAL B 1 344 ? 99.947 -35.812 230.603 1.00 25.25 344 VAL B CA 1
ATOM 4937 C C . VAL B 1 344 ? 100.022 -36.960 229.581 1.00 27.65 344 VAL B C 1
ATOM 4938 O O . VAL B 1 344 ? 100.961 -37.748 229.614 1.00 27.44 344 VAL B O 1
ATOM 4942 N N . PRO B 1 345 ? 98.997 -37.081 228.716 1.00 30.38 345 PRO B N 1
ATOM 4943 C CA . PRO B 1 345 ? 99.016 -38.135 227.698 1.00 34.05 345 PRO B CA 1
ATOM 4944 C C . PRO B 1 345 ? 100.145 -37.999 226.707 1.00 38.14 345 PRO B C 1
ATOM 4945 O O . PRO B 1 345 ? 100.477 -36.881 226.308 1.00 39.87 345 PRO B O 1
ATOM 4949 N N . THR B 1 346 ? 100.704 -39.158 226.317 1.00 43.52 346 THR B N 1
ATOM 4950 C CA . THR B 1 346 ? 101.824 -39.374 225.345 1.00 47.95 346 THR B CA 1
ATOM 4951 C C . THR B 1 346 ? 102.857 -38.256 225.069 1.00 50.58 346 THR B C 1
ATOM 4952 O O . THR B 1 346 ? 103.270 -37.564 225.997 1.00 52.14 346 THR B O 1
ATOM 4956 C CA . MET C 1 1 ? 52.671 4.575 286.328 1.00 59.30 1 MET C CA 1
ATOM 4957 C C . MET C 1 1 ? 52.339 3.095 286.324 1.00 58.20 1 MET C C 1
ATOM 4958 O O . MET C 1 1 ? 52.935 2.317 287.068 1.00 58.28 1 MET C O 1
ATOM 4963 N N . LYS C 1 2 ? 51.421 2.712 285.448 1.00 57.45 2 LYS C N 1
ATOM 4964 C CA . LYS C 1 2 ? 51.055 1.312 285.283 1.00 56.48 2 LYS C CA 1
ATOM 4965 C C . LYS C 1 2 ? 51.961 0.633 284.270 1.00 53.48 2 LYS C C 1
ATOM 4966 O O . LYS C 1 2 ? 52.354 1.244 283.271 1.00 52.16 2 LYS C O 1
ATOM 4972 N N . ALA C 1 3 ? 52.308 -0.618 284.559 1.00 52.27 3 ALA C N 1
ATOM 4973 C CA . ALA C 1 3 ? 53.162 -1.419 283.686 1.00 49.63 3 ALA C CA 1
ATOM 4974 C C . ALA C 1 3 ? 52.816 -2.885 283.850 1.00 49.40 3 ALA C C 1
ATOM 4975 O O . ALA C 1 3 ? 52.189 -3.273 284.839 1.00 51.18 3 ALA C O 1
ATOM 4977 N N . VAL C 1 4 ? 53.213 -3.687 282.874 1.00 47.47 4 VAL C N 1
ATOM 4978 C CA . VAL C 1 4 ? 53.081 -5.142 282.951 1.00 47.52 4 VAL C CA 1
ATOM 4979 C C . VAL C 1 4 ? 54.478 -5.741 283.047 1.00 46.45 4 VAL C C 1
ATOM 4980 O O . VAL C 1 4 ? 55.312 -5.530 282.146 1.00 45.10 4 VAL C O 1
ATOM 4984 N N . GLN C 1 5 ? 54.747 -6.471 284.133 1.00 47.06 5 GLN C N 1
ATOM 4985 C CA . GLN C 1 5 ? 56.085 -7.010 284.367 1.00 46.59 5 GLN C CA 1
ATOM 4986 C C . GLN C 1 5 ? 56.094 -8.519 284.564 1.00 47.35 5 GLN C C 1
ATOM 4987 O O . GLN C 1 5 ? 55.166 -9.084 285.158 1.00 48.58 5 GLN C O 1
ATOM 4993 N N . TYR C 1 6 ? 57.170 -9.140 284.084 1.00 46.71 6 TYR C N 1
ATOM 4994 C CA . TYR C 1 6 ? 57.559 -10.481 284.513 1.00 47.69 6 TYR C CA 1
ATOM 4995 C C . TYR C 1 6 ? 58.318 -10.312 285.828 1.00 49.01 6 TYR C C 1
ATOM 4996 O O . TYR C 1 6 ? 59.324 -9.595 285.869 1.00 48.65 6 TYR C O 1
ATOM 5005 N N . THR C 1 7 ? 57.812 -10.922 286.897 1.00 51.09 7 THR C N 1
ATOM 5006 C CA . THR C 1 7 ? 58.322 -10.691 288.261 1.00 53.02 7 THR C CA 1
ATOM 5007 C C . THR C 1 7 ? 58.849 -11.927 289.018 1.00 54.91 7 THR C C 1
ATOM 5008 O O . THR C 1 7 ? 59.553 -11.790 290.024 1.00 55.99 7 THR C O 1
ATOM 5012 N N . GLU C 1 8 ? 58.495 -13.119 288.556 1.00 55.20 8 GLU C N 1
ATOM 5013 C CA . GLU C 1 8 ? 58.822 -14.358 289.257 1.00 57.72 8 GLU C CA 1
ATOM 5014 C C . GLU C 1 8 ? 58.943 -15.473 288.223 1.00 57.28 8 GLU C C 1
ATOM 5015 O O . GLU C 1 8 ? 58.053 -15.647 287.380 1.00 56.28 8 GLU C O 1
ATOM 5021 N N . ILE C 1 9 ? 60.046 -16.219 288.287 1.00 58.50 9 ILE C N 1
ATOM 5022 C CA . ILE C 1 9 ? 60.313 -17.281 287.304 1.00 58.50 9 ILE C CA 1
ATOM 5023 C C . ILE C 1 9 ? 59.170 -18.300 287.335 1.00 59.55 9 ILE C C 1
ATOM 5024 O O . ILE C 1 9 ? 58.767 -18.742 288.409 1.00 61.24 9 ILE C O 1
ATOM 5029 N N . GLY C 1 10 ? 58.640 -18.642 286.159 1.00 58.42 10 GLY C N 1
ATOM 5030 C CA . GLY C 1 10 ? 57.543 -19.618 286.037 1.00 59.37 10 GLY C CA 1
ATOM 5031 C C . GLY C 1 10 ? 56.130 -19.092 286.268 1.00 58.77 10 GLY C C 1
ATOM 5032 O O . GLY C 1 10 ? 55.167 -19.843 286.087 1.00 59.66 10 GLY C O 1
ATOM 5033 N N . SER C 1 11 ? 55.996 -17.821 286.657 1.00 57.58 11 SER C N 1
ATOM 5034 C CA . SER C 1 11 ? 54.698 -17.215 286.960 1.00 57.49 11 SER C CA 1
ATOM 5035 C C . SER C 1 11 ? 54.253 -16.340 285.801 1.00 55.48 11 SER C C 1
ATOM 5036 O O . SER C 1 11 ? 55.067 -15.903 284.984 1.00 54.18 11 SER C O 1
ATOM 5039 N N . GLU C 1 12 ? 52.955 -16.087 285.746 1.00 55.69 12 GLU C N 1
ATOM 5040 C CA . GLU C 1 12 ? 52.401 -15.177 284.762 1.00 54.27 12 GLU C CA 1
ATOM 5041 C C . GLU C 1 12 ? 52.846 -13.743 285.062 1.00 53.07 12 GLU C C 1
ATOM 5042 O O . GLU C 1 12 ? 53.090 -13.400 286.233 1.00 53.53 12 GLU C O 1
ATOM 5048 N N . PRO C 1 13 ? 52.928 -12.901 284.011 1.00 51.38 13 PRO C N 1
ATOM 5049 C CA . PRO C 1 13 ? 53.230 -11.485 284.243 1.00 50.60 13 PRO C CA 1
ATOM 5050 C C . PRO C 1 13 ? 52.087 -10.802 284.985 1.00 51.88 13 PRO C C 1
ATOM 5051 O O . PRO C 1 13 ? 50.931 -11.270 284.929 1.00 52.60 13 PRO C O 1
ATOM 5055 N N . VAL C 1 14 ? 52.432 -9.722 285.685 1.00 52.09 14 VAL C N 1
ATOM 5056 C CA . VAL C 1 14 ? 51.489 -9.028 286.553 1.00 53.70 14 VAL C CA 1
ATOM 5057 C C . VAL C 1 14 ? 51.461 -7.537 286.252 1.00 53.52 14 VAL C C 1
ATOM 5058 O O . VAL C 1 14 ? 52.451 -6.963 285.788 1.00 52.18 14 VAL C O 1
ATOM 5062 N N . VAL C 1 15 ? 50.309 -6.928 286.505 1.00 55.05 15 VAL C N 1
ATOM 5063 C CA . VAL C 1 15 ? 50.137 -5.485 286.381 1.00 55.43 15 VAL C CA 1
ATOM 5064 C C . VAL C 1 15 ? 50.666 -4.865 287.668 1.00 56.83 15 VAL C C 1
ATOM 5065 O O . VAL C 1 15 ? 50.284 -5.291 288.761 1.00 58.45 15 VAL C O 1
ATOM 5069 N N . VAL C 1 16 ? 51.522 -3.856 287.536 1.00 56.12 16 VAL C N 1
ATOM 5070 C CA . VAL C 1 16 ? 52.184 -3.230 288.679 1.00 57.97 16 VAL C CA 1
ATOM 5071 C C . VAL C 1 16 ? 52.029 -1.714 288.625 1.00 58.87 16 VAL C C 1
ATOM 5072 O O . VAL C 1 16 ? 51.629 -1.169 287.608 1.00 57.80 16 VAL C O 1
ATOM 5076 N N . ASP C 1 17 ? 52.330 -1.050 289.735 1.00 61.48 17 ASP C N 1
ATOM 5077 C CA . ASP C 1 17 ? 52.529 0.396 289.749 1.00 62.81 17 ASP C CA 1
ATOM 5078 C C . ASP C 1 17 ? 53.978 0.652 290.125 1.00 62.18 17 ASP C C 1
ATOM 5079 O O . ASP C 1 17 ? 54.426 0.251 291.200 1.00 63.89 17 ASP C O 1
ATOM 5084 N N . ILE C 1 18 ? 54.700 1.319 289.233 1.00 59.93 18 ILE C N 1
ATOM 5085 C CA . ILE C 1 18 ? 56.118 1.643 289.420 1.00 59.33 18 ILE C CA 1
ATOM 5086 C C . ILE C 1 18 ? 56.329 3.114 289.038 1.00 59.35 18 ILE C C 1
ATOM 5087 O O . ILE C 1 18 ? 55.491 3.679 288.319 1.00 58.82 18 ILE C O 1
ATOM 5092 N N . PRO C 1 19 ? 57.435 3.739 289.501 1.00 59.96 19 PRO C N 1
ATOM 5093 C CA . PRO C 1 19 ? 57.637 5.159 289.189 1.00 60.51 19 PRO C CA 1
ATOM 5094 C C . PRO C 1 19 ? 57.778 5.447 287.694 1.00 57.95 19 PRO C C 1
ATOM 5095 O O . PRO C 1 19 ? 58.404 4.678 286.951 1.00 55.17 19 PRO C O 1
ATOM 5099 N N . THR C 1 20 ? 57.182 6.555 287.269 1.00 58.88 20 THR C N 1
ATOM 5100 C CA . THR C 1 20 ? 57.416 7.069 285.930 1.00 56.85 20 THR C CA 1
ATOM 5101 C C . THR C 1 20 ? 58.890 7.509 285.854 1.00 56.30 20 THR C C 1
ATOM 5102 O O . THR C 1 20 ? 59.346 8.284 286.695 1.00 58.19 20 THR C O 1
ATOM 5106 N N . PRO C 1 21 ? 59.645 6.990 284.872 1.00 53.79 21 PRO C N 1
ATOM 5107 C CA . PRO C 1 21 ? 61.060 7.378 284.768 1.00 53.36 21 PRO C CA 1
ATOM 5108 C C . PRO C 1 21 ? 61.252 8.783 284.220 1.00 53.99 21 PRO C C 1
ATOM 5109 O O . PRO C 1 21 ? 60.343 9.349 283.632 1.00 54.21 21 PRO C O 1
ATOM 5113 N N . THR C 1 22 ? 62.441 9.323 284.432 1.00 54.85 22 THR C N 1
ATOM 5114 C CA . THR C 1 22 ? 62.844 10.639 283.921 1.00 55.99 22 THR C CA 1
ATOM 5115 C C . THR C 1 22 ? 64.074 10.409 283.052 1.00 54.53 22 THR C C 1
ATOM 5116 O O . THR C 1 22 ? 64.938 9.609 283.426 1.00 54.06 22 THR C O 1
ATOM 5120 N N . PRO C 1 23 ? 64.148 11.055 281.873 1.00 53.78 23 PRO C N 1
ATOM 5121 C CA . PRO C 1 23 ? 65.307 10.812 281.001 1.00 52.06 23 PRO C CA 1
ATOM 5122 C C . PRO C 1 23 ? 66.559 11.523 281.516 1.00 53.25 23 PRO C C 1
ATOM 5123 O O . PRO C 1 23 ? 66.499 12.702 281.876 1.00 54.48 23 PRO C O 1
ATOM 5127 N N . GLY C 1 24 ? 67.670 10.786 281.539 1.00 52.61 24 GLY C N 1
ATOM 5128 C CA . GLY C 1 24 ? 68.994 11.375 281.774 1.00 53.79 24 GLY C CA 1
ATOM 5129 C C . GLY C 1 24 ? 69.552 11.942 280.479 1.00 52.74 24 GLY C C 1
ATOM 5130 O O . GLY C 1 24 ? 68.881 11.889 279.444 1.00 51.57 24 GLY C O 1
ATOM 5131 N N . PRO C 1 25 ? 70.792 12.463 280.513 1.00 53.74 25 PRO C N 1
ATOM 5132 C CA . PRO C 1 25 ? 71.422 13.017 279.304 1.00 53.43 25 PRO C CA 1
ATOM 5133 C C . PRO C 1 25 ? 71.410 12.058 278.113 1.00 51.45 25 PRO C C 1
ATOM 5134 O O . PRO C 1 25 ? 71.716 10.865 278.266 1.00 50.95 25 PRO C O 1
ATOM 5138 N N . GLY C 1 26 ? 71.011 12.565 276.949 1.00 50.87 26 GLY C N 1
ATOM 5139 C CA . GLY C 1 26 ? 70.931 11.765 275.728 1.00 48.96 26 GLY C CA 1
ATOM 5140 C C . GLY C 1 26 ? 69.702 10.877 275.600 1.00 47.66 26 GLY C C 1
ATOM 5141 O O . GLY C 1 26 ? 69.439 10.382 274.501 1.00 47.10 26 GLY C O 1
ATOM 5142 N N . GLU C 1 27 ? 68.951 10.658 276.682 1.00 57.49 27 GLU C N 1
ATOM 5143 C CA . GLU C 1 27 ? 67.781 9.783 276.654 1.00 55.37 27 GLU C CA 1
ATOM 5144 C C . GLU C 1 27 ? 66.507 10.531 276.236 1.00 54.47 27 GLU C C 1
ATOM 5145 O O . GLU C 1 27 ? 66.446 11.757 276.299 1.00 56.08 27 GLU C O 1
ATOM 5151 N N . ILE C 1 28 ? 65.492 9.775 275.827 1.00 51.92 28 ILE C N 1
ATOM 5152 C CA . ILE C 1 28 ? 64.194 10.319 275.476 1.00 51.30 28 ILE C CA 1
ATOM 5153 C C . ILE C 1 28 ? 63.115 9.560 276.255 1.00 51.23 28 ILE C C 1
ATOM 5154 O O . ILE C 1 28 ? 63.151 8.333 276.318 1.00 49.88 28 ILE C O 1
ATOM 5159 N N . LEU C 1 29 ? 62.177 10.294 276.851 1.00 52.30 29 LEU C N 1
ATOM 5160 C CA . LEU C 1 29 ? 61.021 9.679 277.495 1.00 52.51 29 LEU C CA 1
ATOM 5161 C C . LEU C 1 29 ? 59.879 9.702 276.500 1.00 51.22 29 LEU C C 1
ATOM 5162 O O . LEU C 1 29 ? 59.517 10.772 276.000 1.00 51.64 29 LEU C O 1
ATOM 5167 N N . LEU C 1 30 ? 59.317 8.525 276.217 1.00 49.75 30 LEU C N 1
ATOM 5168 C CA . LEU C 1 30 ? 58.125 8.418 275.385 1.00 48.49 30 LEU C CA 1
ATOM 5169 C C . LEU C 1 30 ? 56.888 8.161 276.231 1.00 49.30 30 LEU C C 1
ATOM 5170 O O . LEU C 1 30 ? 56.944 7.373 277.185 1.00 49.63 30 LEU C O 1
ATOM 5175 N N . LYS C 1 31 ? 55.770 8.782 275.846 1.00 48.95 31 LYS C N 1
ATOM 5176 C CA . LYS C 1 31 ? 54.462 8.307 276.273 1.00 49.72 31 LYS C CA 1
ATOM 5177 C C . LYS C 1 31 ? 54.088 7.200 275.307 1.00 47.62 31 LYS C C 1
ATOM 5178 O O . LYS C 1 31 ? 53.969 7.439 274.098 1.00 46.43 31 LYS C O 1
ATOM 5184 N N . VAL C 1 32 ? 53.919 5.987 275.819 1.00 47.22 32 VAL C N 1
ATOM 5185 C CA . VAL C 1 32 ? 53.664 4.843 274.945 1.00 45.24 32 VAL C CA 1
ATOM 5186 C C . VAL C 1 32 ? 52.234 4.913 274.406 1.00 45.71 32 VAL C C 1
ATOM 5187 O O . VAL C 1 32 ? 51.274 5.104 275.168 1.00 47.31 32 VAL C O 1
ATOM 5191 N N . THR C 1 33 ? 52.099 4.757 273.086 1.00 44.07 33 THR C N 1
ATOM 5192 C CA . THR C 1 33 ? 50.790 4.740 272.447 1.00 44.21 33 THR C CA 1
ATOM 5193 C C . THR C 1 33 ? 50.375 3.320 272.036 1.00 43.82 33 THR C C 1
ATOM 5194 O O . THR C 1 33 ? 49.166 3.055 271.902 1.00 44.87 33 THR C O 1
ATOM 5198 N N . ALA C 1 34 ? 51.340 2.404 271.871 1.00 42.28 34 ALA C N 1
ATOM 5199 C CA . ALA C 1 34 ? 51.009 1.002 271.569 1.00 42.05 34 ALA C CA 1
ATOM 5200 C C . ALA C 1 34 ? 52.221 0.111 271.847 1.00 40.76 34 ALA C C 1
ATOM 5201 O O . ALA C 1 34 ? 53.383 0.507 271.546 1.00 40.22 34 ALA C O 1
ATOM 5203 N N . ALA C 1 35 ? 51.954 -1.084 272.385 1.00 40.72 35 ALA C N 1
ATOM 5204 C CA . ALA C 1 35 ? 53.007 -2.032 272.741 1.00 39.48 35 ALA C CA 1
ATOM 5205 C C . ALA C 1 35 ? 52.606 -3.426 272.235 1.00 38.85 35 ALA C C 1
ATOM 5206 O O . ALA C 1 35 ? 51.569 -3.980 272.661 1.00 40.00 35 ALA C O 1
ATOM 5208 N N . GLY C 1 36 ? 53.393 -3.994 271.344 1.00 37.35 36 GLY C N 1
ATOM 5209 C CA . GLY C 1 36 ? 53.068 -5.296 270.736 1.00 37.21 36 GLY C CA 1
ATOM 5210 C C . GLY C 1 36 ? 53.500 -6.478 271.593 1.00 37.33 36 GLY C C 1
ATOM 5211 O O . GLY C 1 36 ? 54.531 -6.393 272.291 1.00 37.68 36 GLY C O 1
ATOM 5212 N N . LEU C 1 37 ? 52.712 -7.562 271.570 1.00 37.27 37 LEU C N 1
ATOM 5213 C CA . LEU C 1 37 ? 53.088 -8.833 272.198 1.00 37.19 37 LEU C CA 1
ATOM 5214 C C . LEU C 1 37 ? 53.706 -9.736 271.149 1.00 36.37 37 LEU C C 1
ATOM 5215 O O . LEU C 1 37 ? 53.135 -9.918 270.077 1.00 36.74 37 LEU C O 1
ATOM 5220 N N . CYS C 1 38 ? 54.864 -10.308 271.443 1.00 35.24 38 CYS C N 1
ATOM 5221 C CA A CYS C 1 38 ? 55.589 -11.169 270.509 0.50 34.67 38 CYS C CA 1
ATOM 5222 C CA B CYS C 1 38 ? 55.607 -11.130 270.507 0.50 34.58 38 CYS C CA 1
ATOM 5223 C C . CYS C 1 38 ? 55.690 -12.566 271.100 1.00 35.75 38 CYS C C 1
ATOM 5224 O O . CYS C 1 38 ? 55.843 -12.715 272.310 1.00 35.95 38 CYS C O 1
ATOM 5229 N N . TYR C 1 39 ? 55.599 -13.614 270.272 1.00 36.46 39 TYR C N 1
ATOM 5230 C CA . TYR C 1 39 ? 55.678 -14.975 270.822 1.00 37.89 39 TYR C CA 1
ATOM 5231 C C . TYR C 1 39 ? 57.028 -15.237 271.511 1.00 37.99 39 TYR C C 1
ATOM 5232 O O . TYR C 1 39 ? 57.101 -16.055 272.439 1.00 38.83 39 TYR C O 1
ATOM 5241 N N . SER C 1 40 ? 58.077 -14.510 271.126 1.00 37.32 40 SER C N 1
ATOM 5242 C CA . SER C 1 40 ? 59.338 -14.618 271.865 1.00 37.65 40 SER C CA 1
ATOM 5243 C C . SER C 1 40 ? 59.163 -14.322 273.358 1.00 38.28 40 SER C C 1
ATOM 5244 O O . SER C 1 40 ? 59.883 -14.875 274.174 1.00 39.14 40 SER C O 1
ATOM 5247 N N . ASP C 1 41 ? 58.217 -13.457 273.715 1.00 38.48 41 ASP C N 1
ATOM 5248 C CA . ASP C 1 41 ? 57.955 -13.174 275.140 1.00 39.47 41 ASP C CA 1
ATOM 5249 C C . ASP C 1 41 ? 57.516 -14.436 275.885 1.00 41.10 41 ASP C C 1
ATOM 5250 O O . ASP C 1 41 ? 57.887 -14.637 277.047 1.00 41.37 41 ASP C O 1
ATOM 5255 N N . ILE C 1 42 ? 56.732 -15.280 275.213 1.00 41.73 42 ILE C N 1
ATOM 5256 C CA . ILE C 1 42 ? 56.314 -16.569 275.792 1.00 43.63 42 ILE C CA 1
ATOM 5257 C C . ILE C 1 42 ? 57.549 -17.449 276.026 1.00 43.97 42 ILE C C 1
ATOM 5258 O O . ILE C 1 42 ? 57.754 -17.964 277.134 1.00 45.21 42 ILE C O 1
ATOM 5263 N N . SER C 1 43 ? 58.384 -17.595 274.994 1.00 43.33 43 SER C N 1
ATOM 5264 C CA . SER C 1 43 ? 59.602 -18.396 275.117 1.00 44.04 43 SER C CA 1
ATOM 5265 C C . SER C 1 43 ? 60.510 -17.886 276.244 1.00 44.24 43 SER C C 1
ATOM 5266 O O . SER C 1 43 ? 61.043 -18.697 277.010 1.00 45.48 43 SER C O 1
ATOM 5269 N N . VAL C 1 44 ? 60.637 -16.563 276.375 1.00 43.54 44 VAL C N 1
ATOM 5270 C CA . VAL C 1 44 ? 61.432 -15.964 277.454 1.00 44.25 44 VAL C CA 1
ATOM 5271 C C . VAL C 1 44 ? 60.862 -16.314 278.829 1.00 45.49 44 VAL C C 1
ATOM 5272 O O . VAL C 1 44 ? 61.605 -16.729 279.727 1.00 46.01 44 VAL C O 1
ATOM 5276 N N . MET C 1 45 ? 59.549 -16.180 278.986 1.00 46.05 45 MET C N 1
ATOM 5277 C CA . MET C 1 45 ? 58.914 -16.463 280.277 1.00 47.93 45 MET C CA 1
ATOM 5278 C C . MET C 1 45 ? 58.890 -17.961 280.612 1.00 49.63 45 MET C C 1
ATOM 5279 O O . MET C 1 45 ? 58.692 -18.327 281.766 1.00 50.38 45 MET C O 1
ATOM 5284 N N . ASP C 1 46 ? 59.101 -18.816 279.605 1.00 49.88 46 ASP C N 1
ATOM 5285 C CA . ASP C 1 46 ? 59.212 -20.271 279.825 1.00 51.65 46 ASP C CA 1
ATOM 5286 C C . ASP C 1 46 ? 60.633 -20.760 280.147 1.00 52.57 46 ASP C C 1
ATOM 5287 O O . ASP C 1 46 ? 60.812 -21.942 280.480 1.00 53.71 46 ASP C O 1
ATOM 5292 N N . MET C 1 47 ? 61.626 -19.872 280.073 1.00 52.13 47 MET C N 1
ATOM 5293 C CA . MET C 1 47 ? 62.997 -20.232 280.442 1.00 53.26 47 MET C CA 1
ATOM 5294 C C . MET C 1 47 ? 63.080 -20.570 281.925 1.00 55.24 47 MET C C 1
ATOM 5295 O O . MET C 1 47 ? 62.504 -19.858 282.752 1.00 55.85 47 MET C O 1
ATOM 5300 N N . PRO C 1 48 ? 63.806 -21.650 282.271 1.00 56.76 48 PRO C N 1
ATOM 5301 C CA . PRO C 1 48 ? 64.043 -21.909 283.697 1.00 58.70 48 PRO C CA 1
ATOM 5302 C C . PRO C 1 48 ? 64.994 -20.875 284.295 1.00 58.96 48 PRO C C 1
ATOM 5303 O O . PRO C 1 48 ? 65.670 -20.145 283.558 1.00 57.88 48 PRO C O 1
ATOM 5307 N N . ALA C 1 49 ? 65.029 -20.817 285.620 1.00 60.80 49 ALA C N 1
ATOM 5308 C CA . ALA C 1 49 ? 65.841 -19.838 286.359 1.00 61.86 49 ALA C CA 1
ATOM 5309 C C . ALA C 1 49 ? 67.306 -19.799 285.908 1.00 62.24 49 ALA C C 1
ATOM 5310 O O . ALA C 1 49 ? 67.887 -18.722 285.785 1.00 61.87 49 ALA C O 1
ATOM 5312 N N . ALA C 1 50 ? 67.881 -20.970 285.631 1.00 63.34 50 ALA C N 1
ATOM 5313 C CA . ALA C 1 50 ? 69.286 -21.081 285.205 1.00 64.09 50 ALA C CA 1
ATOM 5314 C C . ALA C 1 50 ? 69.598 -20.424 283.850 1.00 62.52 50 ALA C C 1
ATOM 5315 O O . ALA C 1 50 ? 70.730 -19.993 283.621 1.00 62.88 50 ALA C O 1
ATOM 5317 N N . GLN C 1 51 ? 68.602 -20.359 282.966 1.00 60.93 51 GLN C N 1
ATOM 5318 C CA . GLN C 1 51 ? 68.760 -19.769 281.639 1.00 59.41 51 GLN C CA 1
ATOM 5319 C C . GLN C 1 51 ? 68.362 -18.282 281.603 1.00 57.64 51 GLN C C 1
ATOM 5320 O O . GLN C 1 51 ? 69.005 -17.488 280.909 1.00 56.99 51 GLN C O 1
ATOM 5326 N N . TYR C 1 52 ? 67.291 -17.920 282.314 1.00 56.64 52 TYR C N 1
ATOM 5327 C CA . TYR C 1 52 ? 66.747 -16.558 282.246 1.00 55.04 52 TYR C CA 1
ATOM 5328 C C . TYR C 1 52 ? 67.788 -15.539 282.722 1.00 56.07 52 TYR C C 1
ATOM 5329 O O . TYR C 1 52 ? 68.270 -15.634 283.839 1.00 57.38 52 TYR C O 1
ATOM 5338 N N . ALA C 1 53 ? 68.116 -14.579 281.862 1.00 55.30 53 ALA C N 1
ATOM 5339 C CA . ALA C 1 53 ? 69.221 -13.643 282.097 1.00 56.41 53 ALA C CA 1
ATOM 5340 C C . ALA C 1 53 ? 68.827 -12.159 282.045 1.00 55.69 53 ALA C C 1
ATOM 5341 O O . ALA C 1 53 ? 69.703 -11.301 282.178 1.00 56.74 53 ALA C O 1
ATOM 5343 N N . TYR C 1 54 ? 67.541 -11.847 281.892 1.00 54.31 54 TYR C N 1
ATOM 5344 C CA . TYR C 1 54 ? 67.111 -10.457 281.682 1.00 53.23 54 TYR C CA 1
ATOM 5345 C C . TYR C 1 54 ? 66.767 -9.679 282.942 1.00 53.83 54 TYR C C 1
ATOM 5346 O O . TYR C 1 54 ? 66.415 -8.490 282.841 1.00 53.34 54 TYR C O 1
ATOM 5355 N N . GLY C 1 55 ? 66.865 -10.325 284.105 1.00 54.64 55 GLY C N 1
ATOM 5356 C CA . GLY C 1 55 ? 66.642 -9.670 285.385 1.00 55.72 55 GLY C CA 1
ATOM 5357 C C . GLY C 1 55 ? 65.177 -9.598 285.749 1.00 55.06 55 GLY C C 1
ATOM 5358 O O . GLY C 1 55 ? 64.310 -9.579 284.868 1.00 52.68 55 GLY C O 1
ATOM 5359 N N . LEU C 1 56 ? 64.913 -9.566 287.056 1.00 56.57 56 LEU C N 1
ATOM 5360 C CA . LEU C 1 56 ? 63.561 -9.430 287.600 1.00 56.91 56 LEU C CA 1
ATOM 5361 C C . LEU C 1 56 ? 63.503 -8.223 288.546 1.00 58.16 56 LEU C C 1
ATOM 5362 O O . LEU C 1 56 ? 64.407 -8.055 289.360 1.00 59.49 56 LEU C O 1
ATOM 5367 N N . PRO C 1 57 ? 62.464 -7.389 288.475 1.00 57.51 57 PRO C N 1
ATOM 5368 C CA . PRO C 1 57 ? 61.376 -7.493 287.479 1.00 55.49 57 PRO C CA 1
ATOM 5369 C C . PRO C 1 57 ? 61.826 -7.018 286.101 1.00 53.01 57 PRO C C 1
ATOM 5370 O O . PRO C 1 57 ? 62.875 -6.371 285.972 1.00 52.71 57 PRO C O 1
ATOM 5374 N N . LEU C 1 58 ? 61.041 -7.372 285.089 1.00 51.30 58 LEU C N 1
ATOM 5375 C CA . LEU C 1 58 ? 61.257 -6.883 283.734 1.00 49.39 58 LEU C CA 1
ATOM 5376 C C . LEU C 1 58 ? 59.936 -6.380 283.181 1.00 48.84 58 LEU C C 1
ATOM 5377 O O . LEU C 1 58 ? 58.975 -7.145 283.087 1.00 48.82 58 LEU C O 1
ATOM 5382 N N . THR C 1 59 ? 59.888 -5.098 282.817 1.00 48.78 59 THR C N 1
ATOM 5383 C CA . THR C 1 59 ? 58.764 -4.557 282.058 1.00 47.54 59 THR C CA 1
ATOM 5384 C C . THR C 1 59 ? 58.844 -5.101 280.659 1.00 45.51 59 THR C C 1
ATOM 5385 O O . THR C 1 59 ? 59.833 -4.851 279.946 1.00 44.12 59 THR C O 1
ATOM 5389 N N . LEU C 1 60 ? 57.805 -5.839 280.269 1.00 45.19 60 LEU C N 1
ATOM 5390 C CA . LEU C 1 60 ? 57.804 -6.536 278.993 1.00 43.88 60 LEU C CA 1
ATOM 5391 C C . LEU C 1 60 ? 57.563 -5.539 277.847 1.00 42.90 60 LEU C C 1
ATOM 5392 O O . LEU C 1 60 ? 57.173 -4.379 278.071 1.00 43.53 60 LEU C O 1
ATOM 5397 N N . GLY C 1 61 ? 57.814 -6.012 276.630 1.00 41.94 61 GLY C N 1
ATOM 5398 C CA . GLY C 1 61 ? 57.386 -5.310 275.419 1.00 41.01 61 GLY C CA 1
ATOM 5399 C C . GLY C 1 61 ? 58.581 -4.762 274.654 1.00 40.16 61 GLY C C 1
ATOM 5400 O O . GLY C 1 61 ? 59.159 -3.744 275.025 1.00 39.42 61 GLY C O 1
ATOM 5401 N N . HIS C 1 62 ? 58.948 -5.446 273.588 1.00 40.46 62 HIS C N 1
ATOM 5402 C CA . HIS C 1 62 ? 60.030 -4.996 272.711 1.00 40.91 62 HIS C CA 1
ATOM 5403 C C . HIS C 1 62 ? 59.491 -4.498 271.359 1.00 40.55 62 HIS C C 1
ATOM 5404 O O . HIS C 1 62 ? 60.281 -4.242 270.450 1.00 40.27 62 HIS C O 1
ATOM 5411 N N . GLU C 1 63 ? 58.157 -4.366 271.262 1.00 40.30 63 GLU C N 1
ATOM 5412 C CA . GLU C 1 63 ? 57.500 -3.712 270.168 1.00 40.14 63 GLU C CA 1
ATOM 5413 C C . GLU C 1 63 ? 56.864 -2.421 270.664 1.00 40.51 63 GLU C C 1
ATOM 5414 O O . GLU C 1 63 ? 55.797 -2.488 271.219 1.00 41.71 63 GLU C O 1
ATOM 5420 N N . GLY C 1 64 ? 57.508 -1.274 270.481 1.00 40.28 64 GLY C N 1
ATOM 5421 C CA . GLY C 1 64 ? 57.058 -0.039 271.088 1.00 40.78 64 GLY C CA 1
ATOM 5422 C C . GLY C 1 64 ? 56.956 1.141 270.145 1.00 40.73 64 GLY C C 1
ATOM 5423 O O . GLY C 1 64 ? 57.856 1.391 269.323 1.00 39.40 64 GLY C O 1
ATOM 5424 N N . VAL C 1 65 ? 55.828 1.862 270.246 1.00 41.24 65 VAL C N 1
ATOM 5425 C CA . VAL C 1 65 ? 55.628 3.150 269.574 1.00 41.69 65 VAL C CA 1
ATOM 5426 C C . VAL C 1 65 ? 55.100 4.127 270.606 1.00 43.57 65 VAL C C 1
ATOM 5427 O O . VAL C 1 65 ? 54.431 3.722 271.572 1.00 44.43 65 VAL C O 1
ATOM 5431 N N . GLY C 1 66 ? 55.408 5.408 270.414 1.00 43.72 66 GLY C N 1
ATOM 5432 C CA . GLY C 1 66 ? 54.947 6.419 271.332 1.00 45.17 66 GLY C CA 1
ATOM 5433 C C . GLY C 1 66 ? 55.072 7.817 270.771 1.00 45.42 66 GLY C C 1
ATOM 5434 O O . GLY C 1 66 ? 55.338 8.031 269.572 1.00 44.34 66 GLY C O 1
ATOM 5435 N N . THR C 1 67 ? 54.864 8.777 271.651 1.00 46.31 67 THR C N 1
ATOM 5436 C CA . THR C 1 67 ? 55.107 10.174 271.330 1.00 46.90 67 THR C CA 1
ATOM 5437 C C . THR C 1 67 ? 56.155 10.691 272.297 1.00 47.72 67 THR C C 1
ATOM 5438 O O . THR C 1 67 ? 56.158 10.299 273.484 1.00 48.74 67 THR C O 1
ATOM 5442 N N . VAL C 1 68 ? 57.022 11.574 271.800 1.00 47.61 68 VAL C N 1
ATOM 5443 C CA . VAL C 1 68 ? 58.088 12.134 272.612 1.00 48.97 68 VAL C CA 1
ATOM 5444 C C . VAL C 1 68 ? 57.442 12.978 273.714 1.00 51.91 68 VAL C C 1
ATOM 5445 O O . VAL C 1 68 ? 56.681 13.923 273.436 1.00 52.92 68 VAL C O 1
ATOM 5449 N N . ALA C 1 69 ? 57.722 12.608 274.963 1.00 53.08 69 ALA C N 1
ATOM 5450 C CA . ALA C 1 69 ? 57.158 13.306 276.120 1.00 56.05 69 ALA C CA 1
ATOM 5451 C C . ALA C 1 69 ? 58.155 14.291 276.716 1.00 58.40 69 ALA C C 1
ATOM 5452 O O . ALA C 1 69 ? 57.790 15.432 277.039 1.00 61.04 69 ALA C O 1
ATOM 5454 N N . GLU C 1 70 ? 59.395 13.837 276.902 1.00 58.57 70 GLU C N 1
ATOM 5455 C CA . GLU C 1 70 ? 60.469 14.675 277.420 1.00 61.24 70 GLU C CA 1
ATOM 5456 C C . GLU C 1 70 ? 61.782 14.322 276.748 1.00 60.27 70 GLU C C 1
ATOM 5457 O O . GLU C 1 70 ? 62.092 13.136 276.571 1.00 59.21 70 GLU C O 1
ATOM 5463 N N . LEU C 1 71 ? 62.566 15.355 276.460 1.00 61.81 71 LEU C N 1
ATOM 5464 C CA . LEU C 1 71 ? 63.917 15.202 275.947 1.00 61.57 71 LEU C CA 1
ATOM 5465 C C . LEU C 1 71 ? 64.907 15.297 277.112 1.00 64.18 71 LEU C C 1
ATOM 5466 O O . LEU C 1 71 ? 64.851 16.224 277.919 1.00 66.26 71 LEU C O 1
ATOM 5471 N N . GLY C 1 72 ? 65.807 14.326 277.193 1.00 63.76 72 GLY C N 1
ATOM 5472 C CA . GLY C 1 72 ? 66.920 14.389 278.122 1.00 66.42 72 GLY C CA 1
ATOM 5473 C C . GLY C 1 72 ? 67.903 15.474 277.683 1.00 68.75 72 GLY C C 1
ATOM 5474 O O . GLY C 1 72 ? 67.863 15.955 276.537 1.00 67.51 72 GLY C O 1
ATOM 5475 N N . GLU C 1 73 ? 68.780 15.857 278.602 1.00 72.21 73 GLU C N 1
ATOM 5476 C CA . GLU C 1 73 ? 69.784 16.885 278.334 1.00 75.13 73 GLU C CA 1
ATOM 5477 C C . GLU C 1 73 ? 70.558 16.614 277.040 1.00 74.09 73 GLU C C 1
ATOM 5478 O O . GLU C 1 73 ? 71.046 15.504 276.832 1.00 72.73 73 GLU C O 1
ATOM 5484 N N . GLY C 1 74 ? 70.635 17.618 276.174 1.00 75.11 74 GLY C N 1
ATOM 5485 C CA . GLY C 1 74 ? 71.446 17.555 274.967 1.00 74.98 74 GLY C CA 1
ATOM 5486 C C . GLY C 1 74 ? 70.836 16.833 273.776 1.00 72.05 74 GLY C C 1
ATOM 5487 O O . GLY C 1 74 ? 71.518 16.683 272.753 1.00 71.58 74 GLY C O 1
ATOM 5488 N N . VAL C 1 75 ? 69.583 16.369 273.895 1.00 70.24 75 VAL C N 1
ATOM 5489 C CA . VAL C 1 75 ? 68.956 15.637 272.797 1.00 67.32 75 VAL C CA 1
ATOM 5490 C C . VAL C 1 75 ? 68.447 16.606 271.729 1.00 67.58 75 VAL C C 1
ATOM 5491 O O . VAL C 1 75 ? 67.704 17.543 272.030 1.00 67.91 75 VAL C O 1
ATOM 5495 N N . THR C 1 76 ? 68.833 16.330 270.488 1.00 66.95 76 THR C N 1
ATOM 5496 C CA . THR C 1 76 ? 68.339 17.076 269.328 1.00 66.84 76 THR C CA 1
ATOM 5497 C C . THR C 1 76 ? 67.802 16.141 268.229 1.00 63.92 76 THR C C 1
ATOM 5498 O O . THR C 1 76 ? 68.009 14.924 268.272 1.00 62.91 76 THR C O 1
ATOM 5502 N N . GLY C 1 77 ? 67.092 16.726 267.272 1.00 62.95 77 GLY C N 1
ATOM 5503 C CA . GLY C 1 77 ? 66.511 15.984 266.154 1.00 60.34 77 GLY C CA 1
ATOM 5504 C C . GLY C 1 77 ? 65.078 15.536 266.369 1.00 58.06 77 GLY C C 1
ATOM 5505 O O . GLY C 1 77 ? 64.454 15.006 265.421 1.00 56.36 77 GLY C O 1
ATOM 5506 N N . PHE C 1 78 ? 64.560 15.696 267.594 1.00 57.89 78 PHE C N 1
ATOM 5507 C CA . PHE C 1 78 ? 63.146 15.445 267.879 1.00 56.43 78 PHE C CA 1
ATOM 5508 C C . PHE C 1 78 ? 62.538 16.530 268.748 1.00 57.65 78 PHE C C 1
ATOM 5509 O O . PHE C 1 78 ? 63.222 17.107 269.582 1.00 58.86 78 PHE C O 1
ATOM 5517 N N . GLY C 1 79 ? 61.256 16.804 268.519 1.00 56.79 79 GLY C N 1
ATOM 5518 C CA . GLY C 1 79 ? 60.464 17.699 269.343 1.00 58.20 79 GLY C CA 1
ATOM 5519 C C . GLY C 1 79 ? 59.447 16.938 270.174 1.00 57.51 79 GLY C C 1
ATOM 5520 O O . GLY C 1 79 ? 59.018 15.826 269.821 1.00 55.60 79 GLY C O 1
ATOM 5521 N N . VAL C 1 80 ? 59.035 17.565 271.277 1.00 58.98 80 VAL C N 1
ATOM 5522 C CA . VAL C 1 80 ? 57.979 17.014 272.120 1.00 58.87 80 VAL C CA 1
ATOM 5523 C C . VAL C 1 80 ? 56.717 16.850 271.269 1.00 57.55 80 VAL C C 1
ATOM 5524 O O . VAL C 1 80 ? 56.374 17.737 270.488 1.00 58.18 80 VAL C O 1
ATOM 5528 N N . GLY C 1 81 ? 56.060 15.700 271.395 1.00 53.98 81 GLY C N 1
ATOM 5529 C CA . GLY C 1 81 ? 54.889 15.359 270.583 1.00 53.60 81 GLY C CA 1
ATOM 5530 C C . GLY C 1 81 ? 55.182 14.494 269.359 1.00 50.42 81 GLY C C 1
ATOM 5531 O O . GLY C 1 81 ? 54.261 13.871 268.834 1.00 50.32 81 GLY C O 1
ATOM 5532 N N . ASP C 1 82 ? 56.428 14.430 268.895 1.00 48.23 82 ASP C N 1
ATOM 5533 C CA . ASP C 1 82 ? 56.754 13.629 267.698 1.00 46.19 82 ASP C CA 1
ATOM 5534 C C . ASP C 1 82 ? 56.393 12.162 267.891 1.00 44.61 82 ASP C C 1
ATOM 5535 O O . ASP C 1 82 ? 56.739 11.548 268.901 1.00 44.48 82 ASP C O 1
ATOM 5540 N N . ALA C 1 83 ? 55.692 11.600 266.898 1.00 43.68 83 ALA C N 1
ATOM 5541 C CA . ALA C 1 83 ? 55.316 10.191 266.914 1.00 41.76 83 ALA C CA 1
ATOM 5542 C C . ALA C 1 83 ? 56.493 9.387 266.385 1.00 38.98 83 ALA C C 1
ATOM 5543 O O . ALA C 1 83 ? 57.006 9.659 265.279 1.00 37.71 83 ALA C O 1
ATOM 5545 N N . VAL C 1 84 ? 56.914 8.390 267.173 1.00 37.19 84 VAL C N 1
ATOM 5546 C CA . VAL C 1 84 ? 58.102 7.622 266.866 1.00 34.84 84 VAL C CA 1
ATOM 5547 C C . VAL C 1 84 ? 57.910 6.143 267.166 1.00 33.51 84 VAL C C 1
ATOM 5548 O O . VAL C 1 84 ? 57.150 5.757 268.071 1.00 35.31 84 VAL C O 1
ATOM 5552 N N . ALA C 1 85 ? 58.635 5.329 266.404 1.00 30.49 85 ALA C N 1
ATOM 5553 C CA . ALA C 1 85 ? 58.790 3.916 266.704 1.00 29.26 85 ALA C CA 1
ATOM 5554 C C . ALA C 1 85 ? 60.170 3.714 267.316 1.00 27.97 85 ALA C C 1
ATOM 5555 O O . ALA C 1 85 ? 61.134 4.432 266.972 1.00 27.12 85 ALA C O 1
ATOM 5557 N N . VAL C 1 86 ? 60.259 2.731 268.202 1.00 27.55 86 VAL C N 1
ATOM 5558 C CA . VAL C 1 86 ? 61.521 2.405 268.855 1.00 27.07 86 VAL C CA 1
ATOM 5559 C C . VAL C 1 86 ? 62.224 1.288 268.083 1.00 24.67 86 VAL C C 1
ATOM 5560 O O . VAL C 1 86 ? 61.640 0.185 267.866 1.00 25.56 86 VAL C O 1
ATOM 5564 N N . TYR C 1 87 ? 63.448 1.574 267.627 1.00 23.10 87 TYR C N 1
ATOM 5565 C CA . TYR C 1 87 ? 64.301 0.544 267.071 1.00 21.48 87 TYR C CA 1
ATOM 5566 C C . TYR C 1 87 ? 64.762 -0.336 268.218 1.00 21.88 87 TYR C C 1
ATOM 5567 O O . TYR C 1 87 ? 65.407 0.163 269.142 1.00 22.69 87 TYR C O 1
ATOM 5576 N N . GLY C 1 88 ? 64.431 -1.617 268.155 1.00 22.33 88 GLY C N 1
ATOM 5577 C CA . GLY C 1 88 ? 64.601 -2.537 269.283 1.00 23.51 88 GLY C CA 1
ATOM 5578 C C . GLY C 1 88 ? 65.982 -3.085 269.605 1.00 23.29 88 GLY C C 1
ATOM 5579 O O . GLY C 1 88 ? 66.363 -3.065 270.773 1.00 24.75 88 GLY C O 1
ATOM 5580 N N . PRO C 1 89 ? 66.728 -3.600 268.618 1.00 21.51 89 PRO C N 1
ATOM 5581 C CA . PRO C 1 89 ? 67.956 -4.355 268.966 1.00 21.58 89 PRO C CA 1
ATOM 5582 C C . PRO C 1 89 ? 69.182 -3.458 269.135 1.00 20.82 89 PRO C C 1
ATOM 5583 O O . PRO C 1 89 ? 70.079 -3.427 268.285 1.00 20.00 89 PRO C O 1
ATOM 5587 N N . TRP C 1 90 ? 69.238 -2.763 270.265 1.00 21.40 90 TRP C N 1
ATOM 5588 C CA . TRP C 1 90 ? 70.242 -1.745 270.472 1.00 21.15 90 TRP C CA 1
ATOM 5589 C C . TRP C 1 90 ? 71.654 -2.327 270.422 1.00 20.58 90 TRP C C 1
ATOM 5590 O O . TRP C 1 90 ? 71.938 -3.349 271.048 1.00 21.52 90 TRP C O 1
ATOM 5601 N N . GLY C 1 91 ? 72.510 -1.670 269.648 1.00 19.57 91 GLY C N 1
ATOM 5602 C CA . GLY C 1 91 ? 73.927 -2.020 269.567 1.00 19.45 91 GLY C CA 1
ATOM 5603 C C . GLY C 1 91 ? 74.806 -0.897 270.076 1.00 20.07 91 GLY C C 1
ATOM 5604 O O . GLY C 1 91 ? 74.307 0.141 270.578 1.00 21.19 91 GLY C O 1
ATOM 5605 N N . CYS C 1 92 ? 76.119 -1.090 269.941 1.00 19.53 92 CYS C N 1
ATOM 5606 C CA . CYS C 1 92 ? 77.089 -0.128 270.483 1.00 20.90 92 CYS C CA 1
ATOM 5607 C C . CYS C 1 92 ? 77.141 1.179 269.688 1.00 20.51 92 CYS C C 1
ATOM 5608 O O . CYS C 1 92 ? 77.607 2.184 270.228 1.00 21.60 92 CYS C O 1
ATOM 5611 N N . GLY C 1 93 ? 76.711 1.141 268.430 1.00 19.09 93 GLY C N 1
ATOM 5612 C CA . GLY C 1 93 ? 76.689 2.323 267.567 1.00 19.07 93 GLY C CA 1
ATOM 5613 C C . GLY C 1 93 ? 78.002 2.658 266.871 1.00 19.27 93 GLY C C 1
ATOM 5614 O O . GLY C 1 93 ? 78.025 3.551 266.012 1.00 19.78 93 GLY C O 1
ATOM 5615 N N . ALA C 1 94 ? 79.080 1.957 267.212 1.00 19.45 94 ALA C N 1
ATOM 5616 C CA . ALA C 1 94 ? 80.450 2.338 266.817 1.00 20.40 94 ALA C CA 1
ATOM 5617 C C . ALA C 1 94 ? 81.217 1.324 265.976 1.00 19.86 94 ALA C C 1
ATOM 5618 O O . ALA C 1 94 ? 82.158 1.711 265.259 1.00 20.31 94 ALA C O 1
ATOM 5620 N N . CYS C 1 95 ? 80.864 0.046 266.071 1.00 18.66 95 CYS C N 1
ATOM 5621 C CA . CYS C 1 95 ? 81.570 -0.996 265.342 1.00 18.43 95 CYS C CA 1
ATOM 5622 C C . CYS C 1 95 ? 81.214 -0.965 263.861 1.00 17.66 95 CYS C C 1
ATOM 5623 O O . CYS C 1 95 ? 80.314 -0.225 263.436 1.00 16.89 95 CYS C O 1
ATOM 5626 N N . HIS C 1 96 ? 81.886 -1.799 263.089 1.00 17.45 96 HIS C N 1
ATOM 5627 C CA . HIS C 1 96 ? 81.643 -1.841 261.636 1.00 17.44 96 HIS C CA 1
ATOM 5628 C C . HIS C 1 96 ? 80.186 -2.220 261.260 1.00 16.68 96 HIS C C 1
ATOM 5629 O O . HIS C 1 96 ? 79.599 -1.599 260.386 1.00 17.11 96 HIS C O 1
ATOM 5636 N N . ALA C 1 97 ? 79.605 -3.192 261.937 1.00 16.46 97 ALA C N 1
ATOM 5637 C CA . ALA C 1 97 ? 78.192 -3.509 261.752 1.00 15.99 97 ALA C CA 1
ATOM 5638 C C . ALA C 1 97 ? 77.280 -2.330 262.116 1.00 15.71 97 ALA C C 1
ATOM 5639 O O . ALA C 1 97 ? 76.399 -1.934 261.340 1.00 15.76 97 ALA C O 1
ATOM 5641 N N . CYS C 1 98 ? 77.506 -1.746 263.294 1.00 15.83 98 CYS C N 1
ATOM 5642 C CA . CYS C 1 98 ? 76.672 -0.642 263.738 1.00 16.64 98 CYS C CA 1
ATOM 5643 C C . CYS C 1 98 ? 76.805 0.578 262.821 1.00 16.60 98 CYS C C 1
ATOM 5644 O O . CYS C 1 98 ? 75.823 1.303 262.602 1.00 17.59 98 CYS C O 1
ATOM 5647 N N . ALA C 1 99 ? 78.005 0.794 262.278 1.00 16.66 99 ALA C N 1
ATOM 5648 C CA . ALA C 1 99 ? 78.212 1.937 261.387 1.00 17.31 99 ALA C CA 1
ATOM 5649 C C . ALA C 1 99 ? 77.348 1.843 260.130 1.00 17.57 99 ALA C C 1
ATOM 5650 O O . ALA C 1 99 ? 77.012 2.875 259.537 1.00 18.79 99 ALA C O 1
ATOM 5652 N N . ARG C 1 100 ? 77.000 0.625 259.737 1.00 17.07 100 ARG C N 1
ATOM 5653 C CA . ARG C 1 100 ? 76.067 0.369 258.641 1.00 17.15 100 ARG C CA 1
ATOM 5654 C C . ARG C 1 100 ? 74.584 0.301 259.068 1.00 17.06 100 ARG C C 1
ATOM 5655 O O . ARG C 1 100 ? 73.721 -0.022 258.250 1.00 17.16 100 ARG C O 1
ATOM 5663 N N . GLY C 1 101 ? 74.303 0.623 260.327 1.00 17.02 101 GLY C N 1
ATOM 5664 C CA . GLY C 1 101 ? 72.968 0.513 260.895 1.00 17.10 101 GLY C CA 1
ATOM 5665 C C . GLY C 1 101 ? 72.570 -0.899 261.284 1.00 17.12 101 GLY C C 1
ATOM 5666 O O . GLY C 1 101 ? 71.422 -1.130 261.683 1.00 17.33 101 GLY C O 1
ATOM 5667 N N . ARG C 1 102 ? 73.506 -1.847 261.184 1.00 16.65 102 ARG C N 1
ATOM 5668 C CA . ARG C 1 102 ? 73.219 -3.264 261.416 1.00 16.95 102 ARG C CA 1
ATOM 5669 C C . ARG C 1 102 ? 73.441 -3.619 262.893 1.00 16.26 102 ARG C C 1
ATOM 5670 O O . ARG C 1 102 ? 74.202 -4.526 263.259 1.00 16.43 102 ARG C O 1
ATOM 5678 N N . GLU C 1 103 ? 72.738 -2.900 263.763 1.00 16.59 103 GLU C N 1
ATOM 5679 C CA . GLU C 1 103 ? 72.957 -3.032 265.198 1.00 16.63 103 GLU C CA 1
ATOM 5680 C C . GLU C 1 103 ? 72.457 -4.385 265.714 1.00 16.81 103 GLU C C 1
ATOM 5681 O O . GLU C 1 103 ? 72.891 -4.871 266.770 1.00 17.05 103 GLU C O 1
ATOM 5687 N N . ASN C 1 104 ? 71.543 -4.981 264.957 1.00 16.45 104 ASN C N 1
ATOM 5688 C CA . ASN C 1 104 ? 71.101 -6.344 265.194 1.00 17.53 104 ASN C CA 1
ATOM 5689 C C . ASN C 1 104 ? 72.247 -7.367 265.192 1.00 17.54 104 ASN C C 1
ATOM 5690 O O . ASN C 1 104 ? 72.133 -8.402 265.855 1.00 19.17 104 ASN C O 1
ATOM 5695 N N . TYR C 1 105 ? 73.321 -7.071 264.458 1.00 17.03 105 TYR C N 1
ATOM 5696 C CA . TYR C 1 105 ? 74.503 -7.925 264.403 1.00 17.41 105 TYR C CA 1
ATOM 5697 C C . TYR C 1 105 ? 75.726 -7.329 265.119 1.00 17.80 105 TYR C C 1
ATOM 5698 O O . TYR C 1 105 ? 76.861 -7.726 264.872 1.00 18.26 105 TYR C O 1
ATOM 5707 N N . CYS C 1 106 ? 75.498 -6.401 266.045 1.00 18.28 106 CYS C N 1
ATOM 5708 C CA . CYS C 1 106 ? 76.581 -5.900 266.894 1.00 19.05 106 CYS C CA 1
ATOM 5709 C C . CYS C 1 106 ? 77.086 -7.013 267.826 1.00 21.35 106 CYS C C 1
ATOM 5710 O O . CYS C 1 106 ? 76.289 -7.677 268.454 1.00 24.08 106 CYS C O 1
ATOM 5713 N N . THR C 1 107 ? 78.380 -7.217 267.931 1.00 23.68 107 THR C N 1
ATOM 5714 C CA . THR C 1 107 ? 78.921 -8.186 268.904 1.00 25.96 107 THR C CA 1
ATOM 5715 C C . THR C 1 107 ? 79.504 -7.513 270.151 1.00 27.93 107 THR C C 1
ATOM 5716 O O . THR C 1 107 ? 79.963 -8.217 271.086 1.00 28.64 107 THR C O 1
ATOM 5720 N N . ARG C 1 108 ? 79.481 -6.193 270.188 1.00 27.99 108 ARG C N 1
ATOM 5721 C CA . ARG C 1 108 ? 80.063 -5.436 271.302 1.00 30.36 108 ARG C CA 1
ATOM 5722 C C . ARG C 1 108 ? 79.051 -5.041 272.377 1.00 30.15 108 ARG C C 1
ATOM 5723 O O . ARG C 1 108 ? 79.448 -4.648 273.485 1.00 31.73 108 ARG C O 1
ATOM 5731 N N . ALA C 1 109 ? 77.757 -5.120 272.069 1.00 28.64 109 ALA C N 1
ATOM 5732 C CA . ALA C 1 109 ? 76.718 -4.591 272.957 1.00 29.89 109 ALA C CA 1
ATOM 5733 C C . ALA C 1 109 ? 76.722 -5.257 274.336 1.00 32.44 109 ALA C C 1
ATOM 5734 O O . ALA C 1 109 ? 76.675 -4.554 275.355 1.00 33.48 109 ALA C O 1
ATOM 5736 N N . ALA C 1 110 ? 76.799 -6.587 274.355 1.00 33.53 110 ALA C N 1
ATOM 5737 C CA . ALA C 1 110 ? 76.751 -7.357 275.598 1.00 36.85 110 ALA C CA 1
ATOM 5738 C C . ALA C 1 110 ? 77.828 -6.912 276.585 1.00 39.41 110 ALA C C 1
ATOM 5739 O O . ALA C 1 110 ? 77.518 -6.567 277.731 1.00 41.50 110 ALA C O 1
ATOM 5741 N N . ASP C 1 111 ? 79.086 -6.870 276.125 1.00 39.43 111 ASP C N 1
ATOM 5742 C CA . ASP C 1 111 ? 80.205 -6.446 276.977 1.00 41.97 111 ASP C CA 1
ATOM 5743 C C . ASP C 1 111 ? 80.129 -5.002 277.457 1.00 41.60 111 ASP C C 1
ATOM 5744 O O . ASP C 1 111 ? 80.689 -4.672 278.494 1.00 43.21 111 ASP C O 1
ATOM 5749 N N . LEU C 1 112 ? 79.458 -4.144 276.694 1.00 38.97 112 LEU C N 1
ATOM 5750 C CA . LEU C 1 112 ? 79.222 -2.764 277.114 1.00 39.55 112 LEU C CA 1
ATOM 5751 C C . LEU C 1 112 ? 77.960 -2.597 277.991 1.00 41.28 112 LEU C C 1
ATOM 5752 O O . LEU C 1 112 ? 77.632 -1.475 278.384 1.00 42.13 112 LEU C O 1
ATOM 5757 N N . GLY C 1 113 ? 77.258 -3.694 278.279 1.00 41.87 113 GLY C N 1
ATOM 5758 C CA . GLY C 1 113 ? 76.056 -3.656 279.106 1.00 43.53 113 GLY C CA 1
ATOM 5759 C C . GLY C 1 113 ? 74.854 -3.024 278.425 1.00 41.78 113 GLY C C 1
ATOM 5760 O O . GLY C 1 113 ? 73.994 -2.459 279.097 1.00 43.83 113 GLY C O 1
ATOM 5761 N N . ILE C 1 114 ? 74.799 -3.102 277.097 1.00 39.03 114 ILE C N 1
ATOM 5762 C CA . ILE C 1 114 ? 73.679 -2.563 276.328 1.00 37.60 114 ILE C CA 1
ATOM 5763 C C . ILE C 1 114 ? 72.684 -3.680 276.106 1.00 37.50 114 ILE C C 1
ATOM 5764 O O . ILE C 1 114 ? 73.027 -4.679 275.469 1.00 37.59 114 ILE C O 1
ATOM 5769 N N . THR C 1 115 ? 71.461 -3.503 276.594 1.00 37.24 115 THR C N 1
ATOM 5770 C CA . THR C 1 115 ? 70.403 -4.499 276.405 1.00 37.66 115 THR C CA 1
ATOM 5771 C C . THR C 1 115 ? 69.158 -3.838 275.793 1.00 36.34 115 THR C C 1
ATOM 5772 O O . THR C 1 115 ? 68.941 -2.650 276.022 1.00 36.99 115 THR C O 1
ATOM 5776 N N . PRO C 1 116 ? 68.346 -4.605 275.039 1.00 35.18 116 PRO C N 1
ATOM 5777 C CA . PRO C 1 116 ? 67.163 -3.997 274.446 1.00 34.09 116 PRO C CA 1
ATOM 5778 C C . PRO C 1 116 ? 65.977 -3.807 275.393 1.00 36.12 116 PRO C C 1
ATOM 5779 O O . PRO C 1 116 ? 65.817 -4.573 276.342 1.00 37.30 116 PRO C O 1
ATOM 5783 N N . PRO C 1 117 ? 65.126 -2.812 275.104 1.00 35.73 117 PRO C N 1
ATOM 5784 C CA . PRO C 1 117 ? 63.877 -2.639 275.861 1.00 37.56 117 PRO C CA 1
ATOM 5785 C C . PRO C 1 117 ? 63.002 -3.878 275.767 1.00 38.50 117 PRO C C 1
ATOM 5786 O O . PRO C 1 117 ? 62.843 -4.448 274.689 1.00 37.48 117 PRO C O 1
ATOM 5790 N N . GLY C 1 118 ? 62.492 -4.331 276.921 1.00 41.57 118 GLY C N 1
ATOM 5791 C CA . GLY C 1 118 ? 61.660 -5.537 277.018 1.00 43.25 118 GLY C CA 1
ATOM 5792 C C . GLY C 1 118 ? 62.437 -6.829 277.099 1.00 43.87 118 GLY C C 1
ATOM 5793 O O . GLY C 1 118 ? 61.826 -7.893 277.269 1.00 44.79 118 GLY C O 1
ATOM 5794 N N . LEU C 1 119 ? 63.772 -6.750 276.963 1.00 43.17 119 LEU C N 1
ATOM 5795 C CA . LEU C 1 119 ? 64.636 -7.931 276.902 1.00 43.99 119 LEU C CA 1
ATOM 5796 C C . LEU C 1 119 ? 65.951 -7.657 277.643 1.00 44.52 119 LEU C C 1
ATOM 5797 O O . LEU C 1 119 ? 67.039 -8.010 277.169 1.00 43.19 119 LEU C O 1
ATOM 5802 N N . GLY C 1 120 ? 65.838 -7.042 278.823 1.00 46.67 120 GLY C N 1
ATOM 5803 C CA . GLY C 1 120 ? 67.002 -6.697 279.654 1.00 47.99 120 GLY C CA 1
ATOM 5804 C C . GLY C 1 120 ? 66.959 -5.263 280.144 1.00 48.28 120 GLY C C 1
ATOM 5805 O O . GLY C 1 120 ? 67.515 -4.964 281.183 1.00 50.10 120 GLY C O 1
ATOM 5806 N N . SER C 1 121 ? 66.329 -4.380 279.373 1.00 47.33 121 SER C N 1
ATOM 5807 C CA . SER C 1 121 ? 66.028 -3.009 279.783 1.00 48.54 121 SER C CA 1
ATOM 5808 C C . SER C 1 121 ? 64.507 -2.851 279.801 1.00 49.65 121 SER C C 1
ATOM 5809 O O . SER C 1 121 ? 63.805 -3.676 279.215 1.00 49.60 121 SER C O 1
ATOM 5812 N N . PRO C 1 122 ? 63.984 -1.809 280.454 1.00 51.69 122 PRO C N 1
ATOM 5813 C CA . PRO C 1 122 ? 62.499 -1.752 280.596 1.00 52.94 122 PRO C CA 1
ATOM 5814 C C . PRO C 1 122 ? 61.785 -1.518 279.258 1.00 50.06 122 PRO C C 1
ATOM 5815 O O . PRO C 1 122 ? 62.207 -0.680 278.450 1.00 47.80 122 PRO C O 1
ATOM 5819 N N . GLY C 1 123 ? 60.739 -2.300 279.022 1.00 50.23 123 GLY C N 1
ATOM 5820 C CA . GLY C 1 123 ? 60.031 -2.301 277.739 1.00 48.43 123 GLY C CA 1
ATOM 5821 C C . GLY C 1 123 ? 58.879 -1.321 277.628 1.00 49.14 123 GLY C C 1
ATOM 5822 O O . GLY C 1 123 ? 58.735 -0.404 278.433 1.00 51.20 123 GLY C O 1
ATOM 5823 N N . SER C 1 124 ? 58.054 -1.562 276.618 1.00 48.17 124 SER C N 1
ATOM 5824 C CA . SER C 1 124 ? 56.997 -0.645 276.211 1.00 48.73 124 SER C CA 1
ATOM 5825 C C . SER C 1 124 ? 55.634 -0.963 276.808 1.00 51.50 124 SER C C 1
ATOM 5826 O O . SER C 1 124 ? 54.699 -0.196 276.594 1.00 51.98 124 SER C O 1
ATOM 5829 N N . MET C 1 125 ? 55.494 -2.069 277.555 1.00 53.42 125 MET C N 1
ATOM 5830 C CA . MET C 1 125 ? 54.198 -2.408 278.135 1.00 56.11 125 MET C CA 1
ATOM 5831 C C . MET C 1 125 ? 54.008 -1.630 279.434 1.00 58.13 125 MET C C 1
ATOM 5832 O O . MET C 1 125 ? 53.975 -2.187 280.536 1.00 60.65 125 MET C O 1
ATOM 5837 N N . ALA C 1 126 ? 53.869 -0.326 279.264 1.00 57.25 126 ALA C N 1
ATOM 5838 C CA . ALA C 1 126 ? 53.816 0.620 280.365 1.00 59.12 126 ALA C CA 1
ATOM 5839 C C . ALA C 1 126 ? 53.331 1.952 279.822 1.00 58.54 126 ALA C C 1
ATOM 5840 O O . ALA C 1 126 ? 53.301 2.157 278.622 1.00 55.90 126 ALA C O 1
ATOM 5842 N N . GLU C 1 127 ? 52.933 2.856 280.699 1.00 61.23 127 GLU C N 1
ATOM 5843 C CA . GLU C 1 127 ? 52.448 4.158 280.239 1.00 61.46 127 GLU C CA 1
ATOM 5844 C C . GLU C 1 127 ? 53.559 4.990 279.595 1.00 59.15 127 GLU C C 1
ATOM 5845 O O . GLU C 1 127 ? 53.287 5.766 278.676 1.00 57.82 127 GLU C O 1
ATOM 5851 N N . TYR C 1 128 ? 54.787 4.827 280.088 1.00 58.48 128 TYR C N 1
ATOM 5852 C CA . TYR C 1 128 ? 55.954 5.559 279.601 1.00 56.95 128 TYR C CA 1
ATOM 5853 C C . TYR C 1 128 ? 57.148 4.635 279.455 1.00 55.50 128 TYR C C 1
ATOM 5854 O O . TYR C 1 128 ? 57.205 3.592 280.134 1.00 56.94 128 TYR C O 1
ATOM 5863 N N . MET C 1 129 ? 58.090 5.010 278.590 1.00 58.14 129 MET C N 1
ATOM 5864 C CA . MET C 1 129 ? 59.344 4.256 278.457 1.00 56.31 129 MET C CA 1
ATOM 5865 C C . MET C 1 129 ? 60.505 5.159 278.063 1.00 55.46 129 MET C C 1
ATOM 5866 O O . MET C 1 129 ? 60.317 6.209 277.428 1.00 56.98 129 MET C O 1
ATOM 5871 N N . ILE C 1 130 ? 61.698 4.738 278.466 1.00 53.92 130 ILE C N 1
ATOM 5872 C CA . ILE C 1 130 ? 62.943 5.432 278.168 1.00 52.44 130 ILE C CA 1
ATOM 5873 C C . ILE C 1 130 ? 63.584 4.794 276.936 1.00 48.12 130 ILE C C 1
ATOM 5874 O O . ILE C 1 130 ? 63.615 3.572 276.810 1.00 47.11 130 ILE C O 1
ATOM 5879 N N . VAL C 1 131 ? 64.093 5.642 276.052 1.00 46.49 131 VAL C N 1
ATOM 5880 C CA . VAL C 1 131 ? 64.935 5.240 274.917 1.00 43.31 131 VAL C CA 1
ATOM 5881 C C . VAL C 1 131 ? 66.317 5.872 275.125 1.00 43.45 131 VAL C C 1
ATOM 5882 O O . VAL C 1 131 ? 66.413 7.033 275.492 1.00 45.96 131 VAL C O 1
ATOM 5886 N N . ASP C 1 132 ? 67.366 5.093 274.901 1.00 41.92 132 ASP C N 1
ATOM 5887 C CA . ASP C 1 132 ? 68.739 5.457 275.245 1.00 42.20 132 ASP C CA 1
ATOM 5888 C C . ASP C 1 132 ? 69.344 6.554 274.401 1.00 42.02 132 ASP C C 1
ATOM 5889 O O . ASP C 1 132 ? 70.189 7.304 274.905 1.00 43.41 132 ASP C O 1
ATOM 5894 N N . SER C 1 133 ? 68.950 6.640 273.139 1.00 40.45 133 SER C N 1
ATOM 5895 C CA . SER C 1 133 ? 69.619 7.523 272.190 1.00 40.46 133 SER C CA 1
ATOM 5896 C C . SER C 1 133 ? 68.677 7.823 271.019 1.00 38.66 133 SER C C 1
ATOM 5897 O O . SER C 1 133 ? 67.844 6.992 270.643 1.00 37.56 133 SER C O 1
ATOM 5900 N N . ALA C 1 134 ? 68.840 9.008 270.452 1.00 38.53 134 ALA C N 1
ATOM 5901 C CA . ALA C 1 134 ? 68.012 9.466 269.345 1.00 37.35 134 ALA C CA 1
ATOM 5902 C C . ALA C 1 134 ? 68.084 8.560 268.096 1.00 34.52 134 ALA C C 1
ATOM 5903 O O . ALA C 1 134 ? 67.083 8.400 267.375 1.00 33.13 134 ALA C O 1
ATOM 5905 N N . ARG C 1 135 ? 69.234 7.920 267.866 1.00 32.68 135 ARG C N 1
ATOM 5906 C CA . ARG C 1 135 ? 69.364 7.033 266.713 1.00 30.38 135 ARG C CA 1
ATOM 5907 C C . ARG C 1 135 ? 68.464 5.805 266.801 1.00 28.52 135 ARG C C 1
ATOM 5908 O O . ARG C 1 135 ? 68.304 5.095 265.808 1.00 27.32 135 ARG C O 1
ATOM 5916 N N . HIS C 1 136 ? 67.908 5.533 267.983 1.00 28.95 136 HIS C N 1
ATOM 5917 C CA . HIS C 1 136 ? 66.961 4.432 268.145 1.00 28.00 136 HIS C CA 1
ATOM 5918 C C . HIS C 1 136 ? 65.480 4.829 268.018 1.00 28.70 136 HIS C C 1
ATOM 5919 O O . HIS C 1 136 ? 64.606 4.026 268.351 1.00 28.89 136 HIS C O 1
ATOM 5926 N N . LEU C 1 137 ? 65.226 6.038 267.512 1.00 29.79 137 LEU C N 1
ATOM 5927 C CA . LEU C 1 137 ? 63.880 6.493 267.211 1.00 30.93 137 LEU C CA 1
ATOM 5928 C C . LEU C 1 137 ? 63.727 6.730 265.713 1.00 30.34 137 LEU C C 1
ATOM 5929 O O . LEU C 1 137 ? 64.611 7.302 265.061 1.00 30.13 137 LEU C O 1
ATOM 5934 N N . VAL C 1 138 ? 62.602 6.262 265.186 1.00 29.88 138 VAL C N 1
ATOM 5935 C CA . VAL C 1 138 ? 62.277 6.434 263.789 1.00 29.14 138 VAL C CA 1
ATOM 5936 C C . VAL C 1 138 ? 60.912 7.142 263.708 1.00 29.99 138 VAL C C 1
ATOM 5937 O O . VAL C 1 138 ? 59.960 6.696 264.321 1.00 29.75 138 VAL C O 1
ATOM 5941 N N . PRO C 1 139 ? 60.826 8.265 262.966 1.00 30.62 139 PRO C N 1
ATOM 5942 C CA . PRO C 1 139 ? 59.510 8.940 262.896 1.00 32.05 139 PRO C CA 1
ATOM 5943 C C . PRO C 1 139 ? 58.474 8.145 262.118 1.00 30.76 139 PRO C C 1
ATOM 5944 O O . PRO C 1 139 ? 58.813 7.499 261.120 1.00 28.49 139 PRO C O 1
ATOM 5948 N N . ILE C 1 140 ? 57.234 8.170 262.604 1.00 31.93 140 ILE C N 1
ATOM 5949 C CA . ILE C 1 140 ? 56.112 7.483 261.954 1.00 31.67 140 ILE C CA 1
ATOM 5950 C C . ILE C 1 140 ? 55.024 8.442 261.473 1.00 33.24 140 ILE C C 1
ATOM 5951 O O . ILE C 1 140 ? 54.060 7.999 260.874 1.00 32.90 140 ILE C O 1
ATOM 5956 N N . GLY C 1 141 ? 55.166 9.738 261.721 1.00 35.47 141 GLY C N 1
ATOM 5957 C CA . GLY C 1 141 ? 54.168 10.729 261.306 1.00 37.87 141 GLY C CA 1
ATOM 5958 C C . GLY C 1 141 ? 52.802 10.386 261.868 1.00 39.79 141 GLY C C 1
ATOM 5959 O O . GLY C 1 141 ? 52.693 10.033 263.035 1.00 40.73 141 GLY C O 1
ATOM 5960 N N . ASP C 1 142 ? 51.771 10.439 261.031 1.00 40.41 142 ASP C N 1
ATOM 5961 C CA . ASP C 1 142 ? 50.397 10.158 261.484 1.00 42.21 142 ASP C CA 1
ATOM 5962 C C . ASP C 1 142 ? 49.959 8.683 261.423 1.00 41.23 142 ASP C C 1
ATOM 5963 O O . ASP C 1 142 ? 48.773 8.399 261.481 1.00 41.86 142 ASP C O 1
ATOM 5968 N N . LEU C 1 143 ? 50.895 7.747 261.310 1.00 39.69 143 LEU C N 1
ATOM 5969 C CA . LEU C 1 143 ? 50.517 6.328 261.299 1.00 39.67 143 LEU C CA 1
ATOM 5970 C C . LEU C 1 143 ? 49.795 5.942 262.587 1.00 42.19 143 LEU C C 1
ATOM 5971 O O . LEU C 1 143 ? 50.210 6.322 263.661 1.00 42.62 143 LEU C O 1
ATOM 5976 N N . ASP C 1 144 ? 48.715 5.193 262.441 1.00 44.27 144 ASP C N 1
ATOM 5977 C CA . ASP C 1 144 ? 47.970 4.641 263.584 1.00 47.33 144 ASP C CA 1
ATOM 5978 C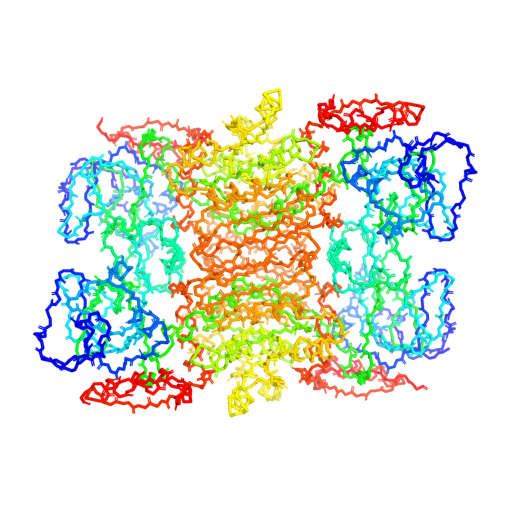 C . ASP C 1 144 ? 48.941 3.844 264.484 1.00 46.29 144 ASP C C 1
ATOM 5979 O O . ASP C 1 144 ? 49.554 2.882 264.024 1.00 43.14 144 ASP C O 1
ATOM 5984 N N . PRO C 1 145 ? 49.088 4.252 265.761 1.00 47.95 145 PRO C N 1
ATOM 5985 C CA . PRO C 1 145 ? 50.015 3.510 266.632 1.00 47.23 145 PRO C CA 1
ATOM 5986 C C . PRO C 1 145 ? 49.730 2.009 266.799 1.00 46.89 145 PRO C C 1
ATOM 5987 O O . PRO C 1 145 ? 50.674 1.223 266.867 1.00 44.00 145 PRO C O 1
ATOM 5991 N N . VAL C 1 146 ? 48.463 1.615 266.822 1.00 48.57 146 VAL C N 1
ATOM 5992 C CA . VAL C 1 146 ? 48.112 0.202 267.032 1.00 48.64 146 VAL C CA 1
ATOM 5993 C C . VAL C 1 146 ? 48.702 -0.675 265.919 1.00 45.45 146 VAL C C 1
ATOM 5994 O O . VAL C 1 146 ? 49.289 -1.737 266.193 1.00 44.35 146 VAL C O 1
ATOM 5998 N N . ALA C 1 147 ? 48.561 -0.228 264.670 1.00 43.97 147 ALA C N 1
ATOM 5999 C CA . ALA C 1 147 ? 49.111 -0.960 263.548 1.00 40.66 147 ALA C CA 1
ATOM 6000 C C . ALA C 1 147 ? 50.630 -0.744 263.402 1.00 37.73 147 ALA C C 1
ATOM 6001 O O . ALA C 1 147 ? 51.296 -1.592 262.799 1.00 35.40 147 ALA C O 1
ATOM 6003 N N . ALA C 1 148 ? 51.157 0.348 263.970 1.00 36.78 148 ALA C N 1
ATOM 6004 C CA . ALA C 1 148 ? 52.578 0.646 263.927 1.00 35.27 148 ALA C CA 1
ATOM 6005 C C . ALA C 1 148 ? 53.435 -0.180 264.888 1.00 34.46 148 ALA C C 1
ATOM 6006 O O . ALA C 1 148 ? 54.564 -0.527 264.560 1.00 32.67 148 ALA C O 1
ATOM 6008 N N . ALA C 1 149 ? 52.926 -0.492 266.076 1.00 35.41 149 ALA C N 1
ATOM 6009 C CA . ALA C 1 149 ? 53.773 -1.167 267.076 1.00 35.18 149 ALA C CA 1
ATOM 6010 C C . ALA C 1 149 ? 54.340 -2.498 266.567 1.00 33.04 149 ALA C C 1
ATOM 6011 O O . ALA C 1 149 ? 55.550 -2.741 266.710 1.00 32.98 149 ALA C O 1
ATOM 6013 N N . PRO C 1 150 ? 53.513 -3.334 265.914 1.00 33.32 150 PRO C N 1
ATOM 6014 C CA . PRO C 1 150 ? 54.068 -4.579 265.378 1.00 32.06 150 PRO C CA 1
ATOM 6015 C C . PRO C 1 150 ? 55.146 -4.420 264.310 1.00 29.51 150 PRO C C 1
ATOM 6016 O O . PRO C 1 150 ? 55.909 -5.340 264.071 1.00 29.30 150 PRO C O 1
ATOM 6020 N N . LEU C 1 151 ? 55.211 -3.265 263.652 1.00 28.73 151 LEU C N 1
ATOM 6021 C CA . LEU C 1 151 ? 56.245 -3.036 262.652 1.00 26.25 151 LEU C CA 1
ATOM 6022 C C . LEU C 1 151 ? 57.640 -3.204 263.215 1.00 24.89 151 LEU C C 1
ATOM 6023 O O . LEU C 1 151 ? 58.558 -3.560 262.477 1.00 22.84 151 LEU C O 1
ATOM 6028 N N . THR C 1 152 ? 57.800 -2.919 264.503 1.00 24.99 152 THR C N 1
ATOM 6029 C CA . THR C 1 152 ? 59.108 -2.927 265.143 1.00 25.05 152 THR C CA 1
ATOM 6030 C C . THR C 1 152 ? 59.718 -4.326 265.356 1.00 24.45 152 THR C C 1
ATOM 6031 O O . THR C 1 152 ? 60.905 -4.428 265.655 1.00 23.32 152 THR C O 1
ATOM 6035 N N . ASP C 1 153 ? 58.936 -5.400 265.177 1.00 24.49 153 ASP C N 1
ATOM 6036 C CA . ASP C 1 153 ? 59.487 -6.749 265.212 1.00 24.34 153 ASP C CA 1
ATOM 6037 C C . ASP C 1 153 ? 58.735 -7.701 264.273 1.00 22.59 153 ASP C C 1
ATOM 6038 O O . ASP C 1 153 ? 59.348 -8.319 263.412 1.00 21.25 153 ASP C O 1
ATOM 6043 N N . ALA C 1 154 ? 57.412 -7.780 264.395 1.00 22.54 154 ALA C N 1
ATOM 6044 C CA . ALA C 1 154 ? 56.614 -8.536 263.396 1.00 21.84 154 ALA C CA 1
ATOM 6045 C C . ALA C 1 154 ? 56.809 -8.074 261.982 1.00 20.64 154 ALA C C 1
ATOM 6046 O O . ALA C 1 154 ? 56.708 -8.885 261.047 1.00 20.04 154 ALA C O 1
ATOM 6048 N N . GLY C 1 155 ? 57.066 -6.768 261.794 1.00 20.21 155 GLY C N 1
ATOM 6049 C CA . GLY C 1 155 ? 57.443 -6.239 260.487 1.00 19.05 155 GLY C CA 1
ATOM 6050 C C . GLY C 1 155 ? 58.938 -6.335 260.199 1.00 17.63 155 GLY C C 1
ATOM 6051 O O . GLY C 1 155 ? 59.352 -6.867 259.170 1.00 17.06 155 GLY C O 1
ATOM 6052 N N . LEU C 1 156 ? 59.735 -5.810 261.123 1.00 18.05 156 LEU C N 1
ATOM 6053 C CA . LEU C 1 156 ? 61.196 -5.743 260.939 1.00 17.03 156 LEU C CA 1
ATOM 6054 C C . LEU C 1 156 ? 61.857 -7.091 260.699 1.00 16.35 156 LEU C C 1
ATOM 6055 O O . LEU C 1 156 ? 62.700 -7.222 259.800 1.00 15.59 156 LEU C O 1
ATOM 6060 N N . THR C 1 157 ? 61.489 -8.118 261.471 1.00 16.68 157 THR C N 1
ATOM 6061 C CA . THR C 1 157 ? 62.199 -9.384 261.394 1.00 16.43 157 THR C CA 1
ATOM 6062 C C . THR C 1 157 ? 61.947 -10.091 260.057 1.00 15.70 157 THR C C 1
ATOM 6063 O O . THR C 1 157 ? 62.906 -10.464 259.379 1.00 15.27 157 THR C O 1
ATOM 6067 N N . PRO C 1 158 ? 60.674 -10.226 259.645 1.00 16.22 158 PRO C N 1
ATOM 6068 C CA . PRO C 1 158 ? 60.477 -10.787 258.296 1.00 15.70 158 PRO C CA 1
ATOM 6069 C C . PRO C 1 158 ? 61.088 -9.927 257.198 1.00 15.04 158 PRO C C 1
ATOM 6070 O O . PRO C 1 158 ? 61.598 -10.458 256.207 1.00 14.41 158 PRO C O 1
ATOM 6074 N N . TYR C 1 159 ? 61.038 -8.604 257.367 1.00 15.17 159 TYR C N 1
ATOM 6075 C CA . TYR C 1 159 ? 61.576 -7.716 256.356 1.00 14.87 159 TYR C CA 1
ATOM 6076 C C . TYR C 1 159 ? 63.081 -7.970 256.154 1.00 14.36 159 TYR C C 1
ATOM 6077 O O . TYR C 1 159 ? 63.569 -8.073 255.027 1.00 14.68 159 TYR C O 1
ATOM 6086 N N . HIS C 1 160 ? 63.789 -8.098 257.256 1.00 14.64 160 HIS C N 1
ATOM 6087 C CA . HIS C 1 160 ? 65.229 -8.387 257.219 1.00 14.76 160 HIS C CA 1
ATOM 6088 C C . HIS C 1 160 ? 65.499 -9.760 256.589 1.00 15.04 160 HIS C C 1
ATOM 6089 O O . HIS C 1 160 ? 66.367 -9.892 255.710 1.00 15.01 160 HIS C O 1
ATOM 6096 N N . ALA C 1 161 ? 64.753 -10.780 257.027 1.00 15.03 161 ALA C N 1
ATOM 6097 C CA . ALA C 1 161 ? 64.927 -12.129 256.496 1.00 15.33 161 ALA C CA 1
ATOM 6098 C C . ALA C 1 161 ? 64.747 -12.167 254.980 1.00 15.44 161 ALA C C 1
ATOM 6099 O O . ALA C 1 161 ? 65.534 -12.787 254.261 1.00 15.83 161 ALA C O 1
ATOM 6101 N N . ILE C 1 162 ? 63.707 -11.488 254.491 1.00 15.43 162 ILE C N 1
ATOM 6102 C CA . ILE C 1 162 ? 63.435 -11.397 253.065 1.00 15.80 162 ILE C CA 1
ATOM 6103 C C . ILE C 1 162 ? 64.532 -10.587 252.342 1.00 16.07 162 ILE C C 1
ATOM 6104 O O . ILE C 1 162 ? 65.022 -10.969 251.269 1.00 15.69 162 ILE C O 1
ATOM 6109 N N . SER C 1 163 ? 64.928 -9.479 252.953 1.00 15.91 163 SER C N 1
ATOM 6110 C CA . SER C 1 163 ? 65.935 -8.586 252.354 1.00 16.70 163 SER C CA 1
ATOM 6111 C C . SER C 1 163 ? 67.272 -9.270 252.111 1.00 16.71 163 SER C C 1
ATOM 6112 O O . SER C 1 163 ? 67.963 -8.923 251.155 1.00 17.51 163 SER C O 1
ATOM 6115 N N . ARG C 1 164 ? 67.634 -10.245 252.953 1.00 15.93 164 ARG C N 1
ATOM 6116 C CA . ARG C 1 164 ? 68.921 -10.929 252.828 1.00 16.55 164 ARG C CA 1
ATOM 6117 C C . ARG C 1 164 ? 69.032 -11.615 251.470 1.00 16.75 164 ARG C C 1
ATOM 6118 O O . ARG C 1 164 ? 70.140 -11.764 250.951 1.00 17.86 164 ARG C O 1
ATOM 6126 N N . VAL C 1 165 ? 67.899 -12.027 250.908 1.00 16.34 165 VAL C N 1
ATOM 6127 C CA . VAL C 1 165 ? 67.876 -12.787 249.667 1.00 16.63 165 VAL C CA 1
ATOM 6128 C C . VAL C 1 165 ? 66.937 -12.220 248.616 1.00 16.18 165 VAL C C 1
ATOM 6129 O O . VAL C 1 165 ? 66.598 -12.911 247.649 1.00 15.42 165 VAL C O 1
ATOM 6133 N N . LEU C 1 166 ? 66.597 -10.941 248.735 1.00 15.45 166 LEU C N 1
ATOM 6134 C CA . LEU C 1 166 ? 65.660 -10.325 247.813 1.00 16.65 166 LEU C CA 1
ATOM 6135 C C . LEU C 1 166 ? 66.064 -10.491 246.326 1.00 16.42 166 LEU C C 1
ATOM 6136 O O . LEU C 1 166 ? 65.201 -10.729 245.478 1.00 17.12 166 LEU C O 1
ATOM 6141 N N . PRO C 1 167 ? 67.386 -10.412 245.996 1.00 17.54 167 PRO C N 1
ATOM 6142 C CA . PRO C 1 167 ? 67.762 -10.615 244.595 1.00 18.47 167 PRO C CA 1
ATOM 6143 C C . PRO C 1 167 ? 67.416 -11.982 244.011 1.00 18.28 167 PRO C C 1
ATOM 6144 O O . PRO C 1 167 ? 67.329 -12.123 242.794 1.00 18.40 167 PRO C O 1
ATOM 6148 N N . LEU C 1 168 ? 67.199 -12.999 244.853 1.00 17.64 168 LEU C N 1
ATOM 6149 C CA . LEU C 1 168 ? 66.749 -14.294 244.354 1.00 18.14 168 LEU C CA 1
ATOM 6150 C C . LEU C 1 168 ? 65.287 -14.304 243.919 1.00 17.65 168 LEU C C 1
ATOM 6151 O O . LEU C 1 168 ? 64.880 -15.198 243.167 1.00 17.56 168 LEU C O 1
ATOM 6156 N N . LEU C 1 169 ? 64.502 -13.346 244.401 1.00 17.17 169 LEU C N 1
ATOM 6157 C CA . LEU C 1 169 ? 63.040 -13.443 244.329 1.00 17.03 169 LEU C CA 1
ATOM 6158 C C . LEU C 1 169 ? 62.484 -12.629 243.154 1.00 17.39 169 LEU C C 1
ATOM 6159 O O . LEU C 1 169 ? 61.622 -11.759 243.321 1.00 17.50 169 LEU C O 1
ATOM 6164 N N . GLY C 1 170 ? 62.962 -12.974 241.962 1.00 17.01 170 GLY C N 1
ATOM 6165 C CA . GLY C 1 170 ? 62.546 -12.323 240.746 1.00 17.49 170 GLY C CA 1
ATOM 6166 C C . GLY C 1 170 ? 61.262 -12.927 240.199 1.00 17.01 170 GLY C C 1
ATOM 6167 O O . GLY C 1 170 ? 60.724 -13.887 240.761 1.00 16.92 170 GLY C O 1
ATOM 6168 N N . PRO C 1 171 ? 60.773 -12.375 239.088 1.00 17.31 171 PRO C N 1
ATOM 6169 C CA . PRO C 1 171 ? 59.638 -12.993 238.420 1.00 17.96 171 PRO C CA 1
ATOM 6170 C C . PRO C 1 171 ? 59.934 -14.450 238.090 1.00 19.14 171 PRO C C 1
ATOM 6171 O O . PRO C 1 171 ? 61.026 -14.767 237.593 1.00 20.22 171 PRO C O 1
ATOM 6175 N N . GLY C 1 172 ? 58.971 -15.315 238.356 1.00 18.80 172 GLY C N 1
ATOM 6176 C CA . GLY C 1 172 ? 59.143 -16.750 238.209 1.00 19.22 172 GLY C CA 1
ATOM 6177 C C . GLY C 1 172 ? 59.590 -17.473 239.464 1.00 18.50 172 GLY C C 1
ATOM 6178 O O . GLY C 1 172 ? 59.519 -18.693 239.505 1.00 20.08 172 GLY C O 1
ATOM 6179 N N . SER C 1 173 ? 60.013 -16.741 240.489 1.00 17.12 173 SER C N 1
ATOM 6180 C CA . SER C 1 173 ? 60.415 -17.346 241.765 1.00 17.17 173 SER C CA 1
ATOM 6181 C C . SER C 1 173 ? 59.182 -17.695 242.599 1.00 17.30 173 SER C C 1
ATOM 6182 O O . SER C 1 173 ? 58.103 -17.147 242.394 1.00 17.31 173 SER C O 1
ATOM 6185 N N . THR C 1 174 ? 59.395 -18.569 243.566 1.00 18.00 174 THR C N 1
ATOM 6186 C CA . THR C 1 174 ? 58.372 -18.921 244.556 1.00 19.42 174 THR C CA 1
ATOM 6187 C C . THR C 1 174 ? 58.967 -18.769 245.944 1.00 18.73 174 THR C C 1
ATOM 6188 O O . THR C 1 174 ? 60.088 -19.214 246.194 1.00 18.36 174 THR C O 1
ATOM 6192 N N . ALA C 1 175 ? 58.225 -18.118 246.844 1.00 18.18 175 ALA C N 1
ATOM 6193 C CA . ALA C 1 175 ? 58.559 -18.036 248.256 1.00 17.36 175 ALA C CA 1
ATOM 6194 C C . ALA C 1 175 ? 57.503 -18.747 249.079 1.00 18.03 175 ALA C C 1
ATOM 6195 O O . ALA C 1 175 ? 56.319 -18.494 248.896 1.00 18.58 175 ALA C O 1
ATOM 6197 N N . VAL C 1 176 ? 57.941 -19.639 249.950 1.00 15.54 176 VAL C N 1
ATOM 6198 C CA . VAL C 1 176 ? 57.071 -20.347 250.889 1.00 16.25 176 VAL C CA 1
ATOM 6199 C C . VAL C 1 176 ? 57.193 -19.615 252.242 1.00 15.74 176 VAL C C 1
ATOM 6200 O O . VAL C 1 176 ? 58.291 -19.291 252.698 1.00 15.62 176 VAL C O 1
ATOM 6204 N N . VAL C 1 177 ? 56.044 -19.359 252.862 1.00 15.73 177 VAL C N 1
ATOM 6205 C CA . VAL C 1 177 ? 55.961 -18.778 254.198 1.00 15.40 177 VAL C CA 1
ATOM 6206 C C . VAL C 1 177 ? 55.339 -19.833 255.096 1.00 15.96 177 VAL C C 1
ATOM 6207 O O . VAL C 1 177 ? 54.195 -20.229 254.872 1.00 16.55 177 VAL C O 1
ATOM 6211 N N . ILE C 1 178 ? 56.100 -20.306 256.080 1.00 15.73 178 ILE C N 1
ATOM 6212 C CA . ILE C 1 178 ? 55.589 -21.286 257.040 1.00 16.46 178 ILE C CA 1
ATOM 6213 C C . ILE C 1 178 ? 55.282 -20.572 258.351 1.00 16.69 178 ILE C C 1
ATOM 6214 O O . ILE C 1 178 ? 56.182 -19.999 258.980 1.00 16.25 178 ILE C O 1
ATOM 6219 N N . GLY C 1 179 ? 54.007 -20.610 258.745 1.00 18.00 179 GLY C N 1
ATOM 6220 C CA . GLY C 1 179 ? 53.518 -19.936 259.963 1.00 18.77 179 GLY C CA 1
ATOM 6221 C C . GLY C 1 179 ? 52.923 -18.590 259.604 1.00 19.35 179 GLY C C 1
ATOM 6222 O O . GLY C 1 179 ? 53.679 -17.656 259.378 1.00 20.49 179 GLY C O 1
ATOM 6223 N N . VAL C 1 180 ? 51.617 -18.465 259.580 1.00 20.09 180 VAL C N 1
ATOM 6224 C CA . VAL C 1 180 ? 50.897 -17.226 259.262 1.00 20.77 180 VAL C CA 1
ATOM 6225 C C . VAL C 1 180 ? 50.347 -16.594 260.543 1.00 21.36 180 VAL C C 1
ATOM 6226 O O . VAL C 1 180 ? 49.153 -16.437 260.747 1.00 22.68 180 VAL C O 1
ATOM 6230 N N . GLY C 1 181 ? 51.281 -16.255 261.433 1.00 21.34 181 GLY C N 1
ATOM 6231 C CA . GLY C 1 181 ? 50.986 -15.576 262.694 1.00 21.56 181 GLY C CA 1
ATOM 6232 C C . GLY C 1 181 ? 51.349 -14.120 262.653 1.00 21.43 181 GLY C C 1
ATOM 6233 O O . GLY C 1 181 ? 51.234 -13.484 261.604 1.00 21.26 181 GLY C O 1
ATOM 6234 N N . GLY C 1 182 ? 51.787 -13.568 263.771 1.00 21.61 182 GLY C N 1
ATOM 6235 C CA . GLY C 1 182 ? 52.235 -12.170 263.841 1.00 21.48 182 GLY C CA 1
ATOM 6236 C C . GLY C 1 182 ? 53.247 -11.832 262.747 1.00 20.70 182 GLY C C 1
ATOM 6237 O O . GLY C 1 182 ? 53.012 -10.953 261.913 1.00 20.88 182 GLY C O 1
ATOM 6238 N N . LEU C 1 183 ? 54.337 -12.582 262.705 1.00 19.21 183 LEU C N 1
ATOM 6239 C CA . LEU C 1 183 ? 55.391 -12.356 261.736 1.00 18.60 183 LEU C CA 1
ATOM 6240 C C . LEU C 1 183 ? 54.944 -12.790 260.344 1.00 18.39 183 LEU C C 1
ATOM 6241 O O . LEU C 1 183 ? 55.090 -12.025 259.379 1.00 18.14 183 LEU C O 1
ATOM 6246 N N . GLY C 1 184 ? 54.418 -14.002 260.232 1.00 18.37 184 GLY C N 1
ATOM 6247 C CA . GLY C 1 184 ? 54.142 -14.574 258.909 1.00 18.37 184 GLY C CA 1
ATOM 6248 C C . GLY C 1 184 ? 53.130 -13.812 258.078 1.00 18.74 184 GLY C C 1
ATOM 6249 O O . GLY C 1 184 ? 53.293 -13.697 256.851 1.00 18.39 184 GLY C O 1
ATOM 6250 N N . HIS C 1 185 ? 52.090 -13.285 258.725 1.00 19.52 185 HIS C N 1
ATOM 6251 C CA . HIS C 1 185 ? 51.054 -12.554 258.000 1.00 21.08 185 HIS C CA 1
ATOM 6252 C C . HIS C 1 185 ? 51.615 -11.248 257.471 1.00 20.45 185 HIS C C 1
ATOM 6253 O O . HIS C 1 185 ? 51.132 -10.777 256.433 1.00 21.10 185 HIS C O 1
ATOM 6260 N N . VAL C 1 186 ? 52.612 -10.683 258.144 1.00 19.04 186 VAL C N 1
ATOM 6261 C CA . VAL C 1 186 ? 53.299 -9.492 257.615 1.00 18.57 186 VAL C CA 1
ATOM 6262 C C . VAL C 1 186 ? 54.295 -9.904 256.525 1.00 17.87 186 VAL C C 1
ATOM 6263 O O . VAL C 1 186 ? 54.391 -9.215 255.507 1.00 18.21 186 VAL C O 1
ATOM 6267 N N . GLY C 1 187 ? 55.013 -11.003 256.717 1.00 17.11 187 GLY C N 1
ATOM 6268 C CA . GLY C 1 187 ? 55.961 -11.541 255.722 1.00 16.51 187 GLY C CA 1
ATOM 6269 C C . GLY C 1 187 ? 55.338 -11.738 254.336 1.00 16.67 187 GLY C C 1
ATOM 6270 O O . GLY C 1 187 ? 55.933 -11.384 253.327 1.00 16.79 187 GLY C O 1
ATOM 6271 N N . ILE C 1 188 ? 54.111 -12.258 254.290 1.00 17.17 188 ILE C N 1
ATOM 6272 C CA . ILE C 1 188 ? 53.409 -12.427 253.019 1.00 17.31 188 ILE C CA 1
ATOM 6273 C C . ILE C 1 188 ? 53.251 -11.090 252.321 1.00 17.59 188 ILE C C 1
ATOM 6274 O O . ILE C 1 188 ? 53.488 -10.960 251.117 1.00 17.75 188 ILE C O 1
ATOM 6279 N N . GLN C 1 189 ? 52.872 -10.086 253.087 1.00 17.65 189 GLN C N 1
ATOM 6280 C CA . GLN C 1 189 ? 52.584 -8.763 252.536 1.00 18.56 189 GLN C CA 1
ATOM 6281 C C . GLN C 1 189 ? 53.860 -8.059 252.065 1.00 17.14 189 GLN C C 1
ATOM 6282 O O . GLN C 1 189 ? 53.824 -7.339 251.065 1.00 17.36 189 GLN C O 1
ATOM 6288 N N . ILE C 1 190 ? 54.946 -8.264 252.800 1.00 16.66 190 ILE C N 1
ATOM 6289 C CA . ILE C 1 190 ? 56.239 -7.717 252.391 1.00 16.50 190 ILE C CA 1
ATOM 6290 C C . ILE C 1 190 ? 56.644 -8.357 251.064 1.00 16.62 190 ILE C C 1
ATOM 6291 O O . ILE C 1 190 ? 57.013 -7.638 250.131 1.00 16.90 190 ILE C O 1
ATOM 6296 N N . LEU C 1 191 ? 56.544 -9.683 250.956 1.00 16.33 191 LEU C N 1
ATOM 6297 C CA . LEU C 1 191 ? 56.872 -10.386 249.701 1.00 16.61 191 LEU C CA 1
ATOM 6298 C C . LEU C 1 191 ? 56.104 -9.815 248.517 1.00 17.71 191 LEU C C 1
ATOM 6299 O O . LEU C 1 191 ? 56.671 -9.604 247.433 1.00 18.30 191 LEU C O 1
ATOM 6304 N N . ARG C 1 192 ? 54.809 -9.566 248.712 1.00 18.74 192 ARG C N 1
ATOM 6305 C CA . ARG C 1 192 ? 53.979 -9.010 247.638 1.00 20.45 192 ARG C CA 1
ATOM 6306 C C . ARG C 1 192 ? 54.376 -7.591 247.265 1.00 20.16 192 ARG C C 1
ATOM 6307 O O . ARG C 1 192 ? 54.289 -7.205 246.103 1.00 20.26 192 ARG C O 1
ATOM 6315 N N . ALA C 1 193 ? 54.814 -6.812 248.249 1.00 19.06 193 ALA C N 1
ATOM 6316 C CA . ALA C 1 193 ? 55.164 -5.415 248.018 1.00 19.73 193 ALA C CA 1
ATOM 6317 C C . ALA C 1 193 ? 56.535 -5.217 247.358 1.00 19.34 193 ALA C C 1
ATOM 6318 O O . ALA C 1 193 ? 56.697 -4.289 246.552 1.00 20.08 193 ALA C O 1
ATOM 6320 N N . VAL C 1 194 ? 57.513 -6.037 247.703 1.00 18.99 194 VAL C N 1
ATOM 6321 C CA . VAL C 1 194 ? 58.903 -5.773 247.289 1.00 19.05 194 VAL C CA 1
ATOM 6322 C C . VAL C 1 194 ? 59.435 -6.779 246.275 1.00 19.64 194 VAL C C 1
ATOM 6323 O O . VAL C 1 194 ? 60.603 -6.663 245.865 1.00 19.68 194 VAL C O 1
ATOM 6327 N N . SER C 1 195 ? 58.618 -7.766 245.916 1.00 20.18 195 SER C N 1
ATOM 6328 C CA . SER C 1 195 ? 59.031 -8.780 244.924 1.00 19.84 195 SER C CA 1
ATOM 6329 C C . SER C 1 195 ? 57.883 -9.191 244.046 1.00 20.72 195 SER C C 1
ATOM 6330 O O . SER C 1 195 ? 56.713 -8.931 244.362 1.00 21.37 195 SER C O 1
ATOM 6333 N N . ALA C 1 196 ? 58.220 -9.900 242.960 1.00 20.62 196 ALA C N 1
ATOM 6334 C CA . ALA C 1 196 ? 57.233 -10.555 242.118 1.00 21.10 196 ALA C CA 1
ATOM 6335 C C . ALA C 1 196 ? 57.156 -12.070 242.398 1.00 19.91 196 ALA C C 1
ATOM 6336 O O . ALA C 1 196 ? 56.636 -12.826 241.553 1.00 20.74 196 ALA C O 1
ATOM 6338 N N . ALA C 1 197 ? 57.642 -12.522 243.544 1.00 19.00 197 ALA C N 1
ATOM 6339 C CA . ALA C 1 197 ? 57.552 -13.950 243.905 1.00 18.66 197 ALA C CA 1
ATOM 6340 C C . ALA C 1 197 ? 56.101 -14.403 244.032 1.00 19.23 197 ALA C C 1
ATOM 6341 O O . ALA C 1 197 ? 55.239 -13.654 244.489 1.00 18.78 197 ALA C O 1
ATOM 6343 N N . ARG C 1 198 ? 55.853 -15.630 243.615 1.00 19.50 198 ARG C N 1
ATOM 6344 C CA . ARG C 1 198 ? 54.604 -16.320 243.927 1.00 20.49 198 ARG C CA 1
ATOM 6345 C C . ARG C 1 198 ? 54.724 -16.770 245.380 1.00 19.31 198 ARG C C 1
ATOM 6346 O O . ARG C 1 198 ? 55.765 -17.285 245.778 1.00 19.06 198 ARG C O 1
ATOM 6354 N N . VAL C 1 199 ? 53.683 -16.543 246.182 1.00 18.62 199 VAL C N 1
ATOM 6355 C CA . VAL C 1 199 ? 53.757 -16.791 247.611 1.00 18.13 199 VAL C CA 1
ATOM 6356 C C . VAL C 1 199 ? 52.840 -17.956 247.986 1.00 18.37 199 VAL C C 1
ATOM 6357 O O . VAL C 1 199 ? 51.637 -17.891 247.770 1.00 18.75 199 VAL C O 1
ATOM 6361 N N . ILE C 1 200 ? 53.440 -18.993 248.585 1.00 17.80 200 ILE C N 1
ATOM 6362 C CA . ILE C 1 200 ? 52.719 -20.148 249.092 1.00 18.70 200 ILE C CA 1
ATOM 6363 C C . ILE C 1 200 ? 52.798 -20.106 250.615 1.00 17.83 200 ILE C C 1
ATOM 6364 O O . ILE C 1 200 ? 53.874 -20.152 251.184 1.00 17.51 200 ILE C O 1
ATOM 6369 N N . ALA C 1 201 ? 51.643 -20.036 251.277 1.00 17.99 201 ALA C N 1
ATOM 6370 C CA . ALA C 1 201 ? 51.591 -19.965 252.746 1.00 17.45 201 ALA C CA 1
ATOM 6371 C C . ALA C 1 201 ? 51.270 -21.353 253.283 1.00 17.89 201 ALA C C 1
ATOM 6372 O O . ALA C 1 201 ? 50.517 -22.111 252.669 1.00 18.31 201 ALA C O 1
ATOM 6374 N N . VAL C 1 202 ? 51.803 -21.640 254.466 1.00 17.84 202 VAL C N 1
ATOM 6375 C CA . VAL C 1 202 ? 51.620 -22.940 255.144 1.00 18.77 202 VAL C CA 1
ATOM 6376 C C . VAL C 1 202 ? 51.264 -22.675 256.606 1.00 19.01 202 VAL C C 1
ATOM 6377 O O . VAL C 1 202 ? 51.956 -21.910 257.270 1.00 18.20 202 VAL C O 1
ATOM 6381 N N . ASP C 1 203 ? 50.209 -23.296 257.117 1.00 20.08 203 ASP C N 1
ATOM 6382 C CA . ASP C 1 203 ? 49.850 -23.172 258.544 1.00 20.67 203 ASP C CA 1
ATOM 6383 C C . ASP C 1 203 ? 49.064 -24.395 258.966 1.00 22.32 203 ASP C C 1
ATOM 6384 O O . ASP C 1 203 ? 48.492 -25.110 258.132 1.00 22.82 203 ASP C O 1
ATOM 6389 N N . LEU C 1 204 ? 49.070 -24.665 260.265 1.00 23.51 204 LEU C N 1
ATOM 6390 C CA . LEU C 1 204 ? 48.239 -25.732 260.834 1.00 25.34 204 LEU C CA 1
ATOM 6391 C C . LEU C 1 204 ? 46.751 -25.412 260.841 1.00 26.63 204 LEU C C 1
ATOM 6392 O O . LEU C 1 204 ? 45.920 -26.313 260.823 1.00 27.55 204 LEU C O 1
ATOM 6397 N N . ASP C 1 205 ? 46.422 -24.129 260.889 1.00 26.51 205 ASP C N 1
ATOM 6398 C CA . ASP C 1 205 ? 45.075 -23.644 261.218 1.00 28.32 205 ASP C CA 1
ATOM 6399 C C . ASP C 1 205 ? 44.414 -23.088 259.944 1.00 27.32 205 ASP C C 1
ATOM 6400 O O . ASP C 1 205 ? 44.934 -22.187 259.313 1.00 25.09 205 ASP C O 1
ATOM 6405 N N . ASP C 1 206 ? 43.252 -23.636 259.599 1.00 28.40 206 ASP C N 1
ATOM 6406 C CA . ASP C 1 206 ? 42.517 -23.252 258.383 1.00 28.77 206 ASP C CA 1
ATOM 6407 C C . ASP C 1 206 ? 42.145 -21.779 258.396 1.00 28.37 206 ASP C C 1
ATOM 6408 O O . ASP C 1 206 ? 42.139 -21.135 257.344 1.00 27.74 206 ASP C O 1
ATOM 6413 N N . ASP C 1 207 ? 41.851 -21.225 259.574 1.00 28.95 207 ASP C N 1
ATOM 6414 C CA . ASP C 1 207 ? 41.570 -19.792 259.662 1.00 29.57 207 ASP C CA 1
ATOM 6415 C C . ASP C 1 207 ? 42.796 -18.937 259.330 1.00 27.50 207 ASP C C 1
ATOM 6416 O O . ASP C 1 207 ? 42.657 -17.851 258.769 1.00 27.12 207 ASP C O 1
ATOM 6421 N N . ARG C 1 208 ? 43.989 -19.422 259.678 1.00 26.14 208 ARG C N 1
ATOM 6422 C CA . ARG C 1 208 ? 45.214 -18.720 259.320 1.00 25.22 208 ARG C CA 1
ATOM 6423 C C . ARG C 1 208 ? 45.515 -18.835 257.833 1.00 23.71 208 ARG C C 1
ATOM 6424 O O . ARG C 1 208 ? 46.098 -17.922 257.260 1.00 22.62 208 ARG C O 1
ATOM 6432 N N . LEU C 1 209 ? 45.140 -19.947 257.224 1.00 23.40 209 LEU C N 1
ATOM 6433 C CA . LEU C 1 209 ? 45.250 -20.077 255.769 1.00 23.04 209 LEU C CA 1
ATOM 6434 C C . LEU C 1 209 ? 44.323 -19.079 255.076 1.00 23.34 209 LEU C C 1
ATOM 6435 O O . LEU C 1 209 ? 44.709 -18.470 254.067 1.00 22.30 209 LEU C O 1
ATOM 6440 N N . ALA C 1 210 ? 43.124 -18.887 255.637 1.00 24.36 210 ALA C N 1
ATOM 6441 C CA . ALA C 1 210 ? 42.222 -17.851 255.127 1.00 25.61 210 ALA C CA 1
ATOM 6442 C C . ALA C 1 210 ? 42.864 -16.453 255.257 1.00 25.22 210 ALA C C 1
ATOM 6443 O O . ALA C 1 210 ? 42.837 -15.665 254.291 1.00 25.15 210 ALA C O 1
ATOM 6445 N N . LEU C 1 211 ? 43.442 -16.165 256.418 1.00 25.35 211 LEU C N 1
ATOM 6446 C CA . LEU C 1 211 ? 44.188 -14.924 256.608 1.00 25.19 211 LEU C CA 1
ATOM 6447 C C . LEU C 1 211 ? 45.266 -14.739 255.546 1.00 23.74 211 LEU C C 1
ATOM 6448 O O . LEU C 1 211 ? 45.396 -13.654 254.969 1.00 23.62 211 LEU C O 1
ATOM 6453 N N . ALA C 1 212 ? 46.009 -15.811 255.268 1.00 22.52 212 ALA C N 1
ATOM 6454 C CA . ALA C 1 212 ? 47.074 -15.744 254.272 1.00 21.78 212 ALA C CA 1
ATOM 6455 C C . ALA C 1 212 ? 46.528 -15.314 252.903 1.00 22.57 212 ALA C C 1
ATOM 6456 O O . ALA C 1 212 ? 47.115 -14.457 252.240 1.00 21.91 212 ALA C O 1
ATOM 6458 N N . ARG C 1 213 ? 45.412 -15.921 252.488 1.00 24.12 213 ARG C N 1
ATOM 6459 C CA . ARG C 1 213 ? 44.782 -15.574 251.212 1.00 25.66 213 ARG C CA 1
ATOM 6460 C C . ARG C 1 213 ? 44.280 -14.129 251.250 1.00 27.09 213 ARG C C 1
ATOM 6461 O O . ARG C 1 213 ? 44.421 -13.410 250.255 1.00 28.07 213 ARG C O 1
ATOM 6469 N N . GLU C 1 214 ? 43.728 -13.710 252.382 1.00 29.02 214 GLU C N 1
ATOM 6470 C CA . GLU C 1 214 ? 43.228 -12.324 252.564 1.00 31.13 214 GLU C CA 1
ATOM 6471 C C . GLU C 1 214 ? 44.331 -11.280 252.347 1.00 30.99 214 GLU C C 1
ATOM 6472 O O . GLU C 1 214 ? 44.050 -10.202 251.805 1.00 31.61 214 GLU C O 1
ATOM 6478 N N . VAL C 1 215 ? 45.564 -11.600 252.758 1.00 29.54 215 VAL C N 1
ATOM 6479 C CA . VAL C 1 215 ? 46.672 -10.641 252.655 1.00 29.54 215 VAL C CA 1
ATOM 6480 C C . VAL C 1 215 ? 47.559 -10.896 251.440 1.00 29.33 215 VAL C C 1
ATOM 6481 O O . VAL C 1 215 ? 48.632 -10.298 251.317 1.00 29.62 215 VAL C O 1
ATOM 6485 N N . GLY C 1 216 ? 47.136 -11.784 250.544 1.00 29.44 216 GLY C N 1
ATOM 6486 C CA . GLY C 1 216 ? 47.710 -11.883 249.201 1.00 29.12 216 GLY C CA 1
ATOM 6487 C C . GLY C 1 216 ? 48.512 -13.129 248.835 1.00 28.42 216 GLY C C 1
ATOM 6488 O O . GLY C 1 216 ? 49.081 -13.173 247.730 1.00 28.78 216 GLY C O 1
ATOM 6489 N N . ALA C 1 217 ? 48.520 -14.153 249.680 1.00 25.79 217 ALA C N 1
ATOM 6490 C CA . ALA C 1 217 ? 49.115 -15.422 249.282 1.00 24.18 217 ALA C CA 1
ATOM 6491 C C . ALA C 1 217 ? 48.436 -16.028 248.062 1.00 24.82 217 ALA C C 1
ATOM 6492 O O . ALA C 1 217 ? 47.212 -16.022 247.922 1.00 25.34 217 ALA C O 1
ATOM 6494 N N . ASP C 1 218 ? 49.246 -16.559 247.161 1.00 24.38 218 ASP C N 1
ATOM 6495 C CA . ASP C 1 218 ? 48.762 -17.186 245.941 1.00 25.46 218 ASP C CA 1
ATOM 6496 C C . ASP C 1 218 ? 48.190 -18.564 246.156 1.00 25.51 218 ASP C C 1
ATOM 6497 O O . ASP C 1 218 ? 47.284 -18.999 245.417 1.00 27.10 218 ASP C O 1
ATOM 6502 N N . ALA C 1 219 ? 48.705 -19.263 247.159 1.00 24.30 219 ALA C N 1
ATOM 6503 C CA . ALA C 1 219 ? 48.128 -20.542 247.587 1.00 24.57 219 ALA C CA 1
ATOM 6504 C C . ALA C 1 219 ? 48.390 -20.710 249.063 1.00 23.62 219 ALA C C 1
ATOM 6505 O O . ALA C 1 219 ? 49.309 -20.109 249.605 1.00 21.22 219 ALA C O 1
ATOM 6507 N N . ALA C 1 220 ? 47.535 -21.491 249.721 1.00 24.74 220 ALA C N 1
ATOM 6508 C CA . ALA C 1 220 ? 47.691 -21.715 251.154 1.00 25.02 220 ALA C CA 1
ATOM 6509 C C . ALA C 1 220 ? 47.438 -23.182 251.422 1.00 26.28 220 ALA C C 1
ATOM 6510 O O . ALA C 1 220 ? 46.454 -23.700 250.996 1.00 27.79 220 ALA C O 1
ATOM 6512 N N . VAL C 1 221 ? 48.362 -23.833 252.113 1.00 26.11 221 VAL C N 1
ATOM 6513 C CA . VAL C 1 221 ? 48.521 -25.292 252.175 1.00 27.93 221 VAL C CA 1
ATOM 6514 C C . VAL C 1 221 ? 48.574 -25.665 253.666 1.00 27.22 221 VAL C C 1
ATOM 6515 O O . VAL C 1 221 ? 49.205 -24.983 254.477 1.00 24.00 221 VAL C O 1
ATOM 6519 N N . LYS C 1 222 ? 47.879 -26.739 254.019 1.00 28.58 222 LYS C N 1
ATOM 6520 C CA . L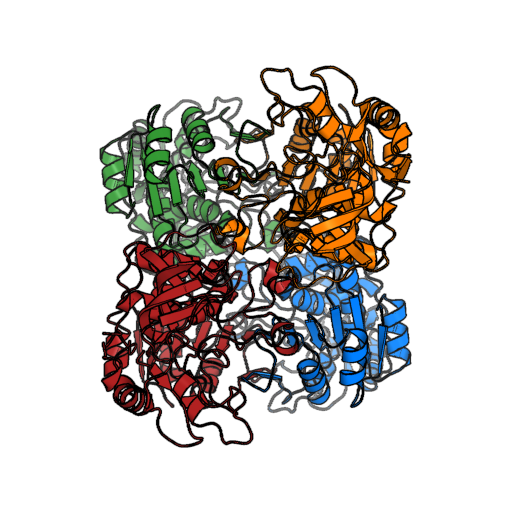YS C 1 222 ? 47.900 -27.243 255.380 1.00 29.75 222 LYS C CA 1
ATOM 6521 C C . LYS C 1 222 ? 49.301 -27.775 255.744 1.00 28.95 222 LYS C C 1
ATOM 6522 O O . LYS C 1 222 ? 49.881 -28.548 255.008 1.00 29.64 222 LYS C O 1
ATOM 6528 N N . SER C 1 223 ? 49.823 -27.375 256.899 1.00 27.47 223 SER C N 1
ATOM 6529 C CA . SER C 1 223 ? 51.111 -27.865 257.377 1.00 27.32 223 SER C CA 1
ATOM 6530 C C . SER C 1 223 ? 51.023 -29.322 257.797 1.00 28.69 223 SER C C 1
ATOM 6531 O O . SER C 1 223 ? 49.946 -29.865 257.939 1.00 30.87 223 SER C O 1
ATOM 6534 N N . GLY C 1 224 ? 52.170 -29.950 258.000 1.00 29.21 224 GLY C N 1
ATOM 6535 C CA . GLY C 1 224 ? 52.242 -31.341 258.444 1.00 30.77 224 GLY C CA 1
ATOM 6536 C C . GLY C 1 224 ? 52.839 -32.218 257.362 1.00 31.39 224 GLY C C 1
ATOM 6537 O O . GLY C 1 224 ? 53.478 -31.732 256.408 1.00 29.79 224 GLY C O 1
ATOM 6538 N N . ALA C 1 225 ? 52.619 -33.514 257.503 1.00 33.08 225 ALA C N 1
ATOM 6539 C CA . ALA C 1 225 ? 53.336 -34.497 256.683 1.00 33.38 225 ALA C CA 1
ATOM 6540 C C . ALA C 1 225 ? 53.088 -34.368 255.181 1.00 33.04 225 ALA C C 1
ATOM 6541 O O . ALA C 1 225 ? 53.960 -34.729 254.402 1.00 33.95 225 ALA C O 1
ATOM 6543 N N . GLY C 1 226 ? 51.911 -33.878 254.786 1.00 32.51 226 GLY C N 1
ATOM 6544 C CA . GLY C 1 226 ? 51.567 -33.722 253.379 1.00 31.96 226 GLY C CA 1
ATOM 6545 C C . GLY C 1 226 ? 52.008 -32.414 252.733 1.00 29.83 226 GLY C C 1
ATOM 6546 O O . GLY C 1 226 ? 51.865 -32.241 251.503 1.00 30.04 226 GLY C O 1
ATOM 6547 N N . ALA C 1 227 ? 52.535 -31.480 253.524 1.00 27.61 227 ALA C N 1
ATOM 6548 C CA . ALA C 1 227 ? 52.794 -30.131 253.016 1.00 26.11 227 ALA C CA 1
ATOM 6549 C C . ALA C 1 227 ? 53.894 -30.121 251.941 1.00 25.58 227 ALA C C 1
ATOM 6550 O O . ALA C 1 227 ? 53.751 -29.418 250.937 1.00 25.05 227 ALA C O 1
ATOM 6552 N N . ALA C 1 228 ? 54.964 -30.878 252.134 1.00 25.38 228 ALA C N 1
ATOM 6553 C CA . ALA C 1 228 ? 56.086 -30.854 251.189 1.00 25.24 228 ALA C CA 1
ATOM 6554 C C . ALA C 1 228 ? 55.632 -31.324 249.809 1.00 26.34 228 ALA C C 1
ATOM 6555 O O . ALA C 1 228 ? 55.904 -30.658 248.814 1.00 25.85 228 ALA C O 1
ATOM 6557 N N . ASP C 1 229 ? 54.897 -32.427 249.754 1.00 27.87 229 ASP C N 1
ATOM 6558 C CA . ASP C 1 229 ? 54.376 -32.928 248.471 1.00 29.77 229 ASP C CA 1
ATOM 6559 C C . ASP C 1 229 ? 53.417 -31.930 247.817 1.00 29.41 229 ASP C C 1
ATOM 6560 O O . ASP C 1 229 ? 53.456 -31.744 246.595 1.00 29.67 229 ASP C O 1
ATOM 6565 N N . ALA C 1 230 ? 52.573 -31.285 248.625 1.00 28.49 230 ALA C N 1
ATOM 6566 C CA . ALA C 1 230 ? 51.616 -30.309 248.113 1.00 28.55 230 ALA C CA 1
ATOM 6567 C C . ALA C 1 230 ? 52.334 -29.106 247.516 1.00 27.50 230 ALA C C 1
ATOM 6568 O O . ALA C 1 230 ? 51.937 -28.624 246.456 1.00 27.11 230 ALA C O 1
ATOM 6570 N N . ILE C 1 231 ? 53.362 -28.623 248.214 1.00 26.49 231 ILE C N 1
ATOM 6571 C CA . ILE C 1 231 ? 54.179 -27.505 247.721 1.00 26.36 231 ILE C CA 1
ATOM 6572 C C . ILE C 1 231 ? 54.903 -27.899 246.429 1.00 27.90 231 ILE C C 1
ATOM 6573 O O . ILE C 1 231 ? 54.925 -27.114 245.466 1.00 28.32 231 ILE C O 1
ATOM 6578 N N . ARG C 1 232 ? 55.491 -29.089 246.398 1.00 29.57 232 ARG C N 1
ATOM 6579 C CA . ARG C 1 232 ? 56.192 -29.544 245.189 1.00 32.27 232 ARG C CA 1
ATOM 6580 C C . ARG C 1 232 ? 55.251 -29.668 243.993 1.00 34.44 232 ARG C C 1
ATOM 6581 O O . ARG C 1 232 ? 55.652 -29.353 242.869 1.00 36.24 232 ARG C O 1
ATOM 6589 N N . GLU C 1 233 ? 54.003 -30.086 244.237 1.00 35.55 233 GLU C N 1
ATOM 6590 C CA . GLU C 1 233 ? 52.986 -30.119 243.188 1.00 38.05 233 GLU C CA 1
ATOM 6591 C C . GLU C 1 233 ? 52.722 -28.711 242.643 1.00 36.79 233 GLU C C 1
ATOM 6592 O O . GLU C 1 233 ? 52.607 -28.524 241.430 1.00 37.16 233 GLU C O 1
ATOM 6598 N N . LEU C 1 234 ? 52.617 -27.727 243.535 1.00 34.10 234 LEU C N 1
ATOM 6599 C CA . LEU C 1 234 ? 52.393 -26.357 243.110 1.00 33.46 234 LEU C CA 1
ATOM 6600 C C . LEU C 1 234 ? 53.578 -25.773 242.343 1.00 33.49 234 LEU C C 1
ATOM 6601 O O . LEU C 1 234 ? 53.363 -24.939 241.465 1.00 34.13 234 LEU C O 1
ATOM 6606 N N . THR C 1 235 ? 54.804 -26.176 242.670 1.00 32.75 235 THR C N 1
ATOM 6607 C CA . THR C 1 235 ? 56.005 -25.613 242.028 1.00 33.09 235 THR C CA 1
ATOM 6608 C C . THR C 1 235 ? 56.497 -26.434 240.820 1.00 35.39 235 THR C C 1
ATOM 6609 O O . THR C 1 235 ? 57.588 -26.210 240.336 1.00 35.61 235 THR C O 1
ATOM 6613 N N . GLY C 1 236 ? 55.703 -27.383 240.350 1.00 38.40 236 GLY C N 1
ATOM 6614 C CA . GLY C 1 236 ? 56.036 -28.160 239.145 1.00 41.91 236 GLY C CA 1
ATOM 6615 C C . GLY C 1 236 ? 57.202 -29.116 239.329 1.00 43.34 236 GLY C C 1
ATOM 6616 O O . GLY C 1 236 ? 57.888 -29.454 238.356 1.00 46.41 236 GLY C O 1
ATOM 6617 N N . GLY C 1 237 ? 57.423 -29.559 240.567 1.00 43.16 237 GLY C N 1
ATOM 6618 C CA . GLY C 1 237 ? 58.547 -30.419 240.894 1.00 43.04 237 GLY C CA 1
ATOM 6619 C C . GLY C 1 237 ? 59.888 -29.734 241.094 1.00 41.95 237 GLY C C 1
ATOM 6620 O O . GLY C 1 237 ? 60.850 -30.388 241.468 1.00 42.68 237 GLY C O 1
ATOM 6621 N N . GLN C 1 238 ? 59.959 -28.420 240.880 1.00 40.04 238 GLN C N 1
ATOM 6622 C CA . GLN C 1 238 ? 61.227 -27.673 240.924 1.00 38.56 238 GLN C CA 1
ATOM 6623 C C . GLN C 1 238 ? 61.543 -27.164 242.331 1.00 34.29 238 GLN C C 1
ATOM 6624 O O . GLN C 1 238 ? 62.689 -26.822 242.651 1.00 34.20 238 GLN C O 1
ATOM 6630 N N . GLY C 1 239 ? 60.521 -27.100 243.164 1.00 31.46 239 GLY C N 1
ATOM 6631 C CA . GLY C 1 239 ? 60.685 -26.608 244.507 1.00 28.48 239 GLY C CA 1
ATOM 6632 C C . GLY C 1 239 ? 60.633 -25.098 244.578 1.00 25.64 239 GLY C C 1
ATOM 6633 O O . GLY C 1 239 ? 60.450 -24.416 243.568 1.00 25.56 239 GLY C O 1
ATOM 6634 N N . ALA C 1 240 ? 60.795 -24.605 245.789 1.00 22.89 240 ALA C N 1
ATOM 6635 C CA . ALA C 1 240 ? 60.621 -23.207 246.112 1.00 21.06 240 ALA C CA 1
ATOM 6636 C C . ALA C 1 240 ? 61.955 -22.503 246.152 1.00 19.34 240 ALA C C 1
ATOM 6637 O O . ALA C 1 240 ? 62.897 -22.976 246.778 1.00 17.81 240 ALA C O 1
ATOM 6639 N N . THR C 1 241 ? 62.030 -21.354 245.497 1.00 18.51 241 THR C N 1
ATOM 6640 C CA . THR C 1 241 ? 63.218 -20.516 245.531 1.00 17.77 241 THR C CA 1
ATOM 6641 C C . THR C 1 241 ? 63.671 -20.168 246.943 1.00 17.12 241 THR C C 1
ATOM 6642 O O . THR C 1 241 ? 64.855 -20.209 247.247 1.00 17.36 241 THR C O 1
ATOM 6646 N N . ALA C 1 242 ? 62.732 -19.798 247.803 1.00 16.43 242 ALA C N 1
ATOM 6647 C CA . ALA C 1 242 ? 63.047 -19.471 249.182 1.00 15.70 242 ALA C CA 1
ATOM 6648 C C . ALA C 1 242 ? 61.943 -19.976 250.094 1.00 15.68 242 ALA C C 1
ATOM 6649 O O . ALA C 1 242 ? 60.770 -19.973 249.713 1.00 15.87 242 ALA C O 1
ATOM 6651 N N . VAL C 1 243 ? 62.345 -20.395 251.291 1.00 15.54 243 VAL C N 1
ATOM 6652 C CA . VAL C 1 243 ? 61.411 -20.792 252.322 1.00 15.49 243 VAL C CA 1
ATOM 6653 C C . VAL C 1 243 ? 61.698 -19.938 253.546 1.00 15.16 243 VAL C C 1
ATOM 6654 O O . VAL C 1 243 ? 62.827 -19.957 254.048 1.00 16.04 243 VAL C O 1
ATOM 6658 N N . PHE C 1 244 ? 60.695 -19.210 254.018 1.00 14.63 244 PHE C N 1
ATOM 6659 C CA . PHE C 1 244 ? 60.801 -18.402 255.232 1.00 15.04 244 PHE C CA 1
ATOM 6660 C C . PHE C 1 244 ? 60.007 -19.133 256.297 1.00 15.46 244 PHE C C 1
ATOM 6661 O O . PHE C 1 244 ? 58.774 -19.169 256.241 1.00 16.32 244 PHE C O 1
ATOM 6669 N N . ASP C 1 245 ? 60.725 -19.763 257.221 1.00 15.53 245 ASP C N 1
ATOM 6670 C CA . ASP C 1 245 ? 60.109 -20.580 258.250 1.00 16.19 245 ASP C CA 1
ATOM 6671 C C . ASP C 1 245 ? 59.976 -19.764 259.527 1.00 16.06 245 ASP C C 1
ATOM 6672 O O . ASP C 1 245 ? 60.937 -19.612 260.279 1.00 16.33 245 ASP C O 1
ATOM 6677 N N . PHE C 1 246 ? 58.765 -19.278 259.773 1.00 15.83 246 PHE C N 1
ATOM 6678 C CA . PHE C 1 246 ? 58.457 -18.493 260.954 1.00 16.57 246 PHE C CA 1
ATOM 6679 C C . PHE C 1 246 ? 58.004 -19.356 262.128 1.00 17.45 246 PHE C C 1
ATOM 6680 O O . PHE C 1 246 ? 57.585 -18.813 263.166 1.00 18.23 246 PHE C O 1
ATOM 6688 N N . VAL C 1 247 ? 58.078 -20.681 261.990 1.00 17.66 247 VAL C N 1
ATOM 6689 C CA . VAL C 1 247 ? 57.806 -21.613 263.083 1.00 18.30 247 VAL C CA 1
ATOM 6690 C C . VAL C 1 247 ? 59.145 -22.126 263.625 1.00 18.88 247 VAL C C 1
ATOM 6691 O O . VAL C 1 247 ? 59.436 -21.992 264.814 1.00 19.60 247 VAL C O 1
ATOM 6695 N N . GLY C 1 248 ? 59.943 -22.715 262.747 1.00 18.25 248 GLY C N 1
ATOM 6696 C CA . GLY C 1 248 ? 61.282 -23.174 263.098 1.00 18.27 248 GLY C CA 1
ATOM 6697 C C . GLY C 1 248 ? 61.309 -24.400 263.963 1.00 19.16 248 GLY C C 1
ATOM 6698 O O . GLY C 1 248 ? 62.292 -24.655 264.632 1.00 19.68 248 GLY C O 1
ATOM 6699 N N . ALA C 1 249 ? 60.233 -25.203 263.933 1.00 19.60 249 ALA C N 1
ATOM 6700 C CA . ALA C 1 249 ? 60.262 -26.515 264.568 1.00 20.20 249 ALA C CA 1
ATOM 6701 C C . ALA C 1 249 ? 61.038 -27.465 263.704 1.00 19.99 249 ALA C C 1
ATOM 6702 O O . ALA C 1 249 ? 61.222 -27.218 262.511 1.00 19.06 249 ALA C O 1
ATOM 6704 N N . GLN C 1 250 ? 61.456 -28.590 264.255 1.00 20.74 250 GLN C N 1
ATOM 6705 C CA . GLN C 1 250 ? 62.157 -29.542 263.400 1.00 20.89 250 GLN C CA 1
ATOM 6706 C C . GLN C 1 250 ? 61.280 -29.970 262.215 1.00 21.05 250 GLN C C 1
ATOM 6707 O O . GLN C 1 250 ? 61.786 -30.110 261.087 1.00 20.89 250 GLN C O 1
ATOM 6713 N N . SER C 1 251 ? 59.977 -30.182 262.445 1.00 21.59 251 SER C N 1
ATOM 6714 C CA . SER C 1 251 ? 59.104 -30.632 261.348 1.00 21.81 251 SER C CA 1
ATOM 6715 C C . SER C 1 251 ? 59.012 -29.609 260.196 1.00 20.47 251 SER C C 1
ATOM 6716 O O . SER C 1 251 ? 58.991 -29.996 259.022 1.00 20.25 251 SER C O 1
ATOM 6719 N N . THR C 1 252 ? 58.956 -28.322 260.532 1.00 19.67 252 THR C N 1
ATOM 6720 C CA . THR C 1 252 ? 58.865 -27.264 259.508 1.00 18.78 252 THR C CA 1
ATOM 6721 C C . THR C 1 252 ? 60.190 -27.047 258.794 1.00 18.18 252 THR C C 1
ATOM 6722 O O . THR C 1 252 ? 60.212 -26.832 257.573 1.00 17.89 252 THR C O 1
ATOM 6726 N N . ILE C 1 253 ? 61.301 -27.140 259.528 1.00 18.16 253 ILE C N 1
ATOM 6727 C CA . ILE C 1 253 ? 62.629 -27.069 258.900 1.00 17.81 253 ILE C CA 1
ATOM 6728 C C . ILE C 1 253 ? 62.797 -28.261 257.935 1.00 18.74 253 ILE C C 1
ATOM 6729 O O . ILE C 1 253 ? 63.321 -28.111 256.833 1.00 18.11 253 ILE C O 1
ATOM 6734 N N . ASP C 1 254 ? 62.347 -29.438 258.350 1.00 19.65 254 ASP C N 1
ATOM 6735 C CA . ASP C 1 254 ? 62.376 -30.622 257.472 1.00 21.03 254 ASP C CA 1
ATOM 6736 C C . ASP C 1 254 ? 61.548 -30.372 256.192 1.00 21.04 254 ASP C C 1
ATOM 6737 O O . ASP C 1 254 ? 62.016 -30.663 255.086 1.00 20.78 254 ASP C O 1
ATOM 6742 N N . THR C 1 255 ? 60.337 -29.850 256.345 1.00 20.97 255 THR C N 1
ATOM 6743 C CA . THR C 1 255 ? 59.509 -29.464 255.195 1.00 20.73 255 THR C CA 1
ATOM 6744 C C . THR C 1 255 ? 60.306 -28.497 254.292 1.00 19.72 255 THR C C 1
ATOM 6745 O O . THR C 1 255 ? 60.356 -28.684 253.077 1.00 19.48 255 THR C O 1
ATOM 6749 N N . ALA C 1 256 ? 60.932 -27.504 254.899 1.00 18.69 256 ALA C N 1
ATOM 6750 C CA . ALA C 1 256 ? 61.705 -26.502 254.137 1.00 18.22 256 ALA C CA 1
ATOM 6751 C C . ALA C 1 256 ? 62.818 -27.166 253.324 1.00 18.46 256 ALA C C 1
ATOM 6752 O O . ALA C 1 256 ? 62.979 -26.881 252.134 1.00 18.49 256 ALA C O 1
ATOM 6754 N N . GLN C 1 257 ? 63.560 -28.080 253.940 1.00 18.78 257 GLN C N 1
ATOM 6755 C CA . GLN C 1 257 ? 64.633 -28.773 253.212 1.00 19.15 257 GLN C CA 1
ATOM 6756 C C . GLN C 1 257 ? 64.120 -29.657 252.098 1.00 20.14 257 GLN C C 1
ATOM 6757 O O . GLN C 1 257 ? 64.795 -29.816 251.084 1.00 20.84 257 GLN C O 1
ATOM 6763 N N . GLN C 1 258 ? 62.936 -30.231 252.290 1.00 20.02 258 GLN C N 1
ATOM 6764 C CA . GLN C 1 258 ? 62.318 -31.103 251.295 1.00 20.82 258 GLN C CA 1
ATOM 6765 C C . GLN C 1 258 ? 61.717 -30.363 250.095 1.00 20.15 258 GLN C C 1
ATOM 6766 O O . GLN C 1 258 ? 61.439 -31.013 249.073 1.00 20.50 258 GLN C O 1
ATOM 6772 N N . VAL C 1 259 ? 61.507 -29.056 250.220 1.00 18.81 259 VAL C N 1
ATOM 6773 C CA . VAL C 1 259 ? 60.938 -28.259 249.118 1.00 18.44 259 VAL C CA 1
ATOM 6774 C C . VAL C 1 259 ? 61.877 -27.223 248.498 1.00 17.65 259 VAL C C 1
ATOM 6775 O O . VAL C 1 259 ? 61.579 -26.728 247.408 1.00 18.15 259 VAL C O 1
ATOM 6779 N N . VAL C 1 260 ? 62.967 -26.835 249.177 1.00 16.41 260 VAL C N 1
ATOM 6780 C CA . VAL C 1 260 ? 63.811 -25.770 248.639 1.00 15.88 260 VAL C CA 1
ATOM 6781 C C . VAL C 1 260 ? 64.445 -26.172 247.323 1.00 16.31 260 VAL C C 1
ATOM 6782 O O . VAL C 1 260 ? 64.790 -27.322 247.097 1.00 16.99 260 VAL C O 1
ATOM 6786 N N . ALA C 1 261 ? 64.550 -25.195 246.419 1.00 16.22 261 ALA C N 1
ATOM 6787 C CA . ALA C 1 261 ? 65.154 -25.394 245.112 1.00 16.97 261 ALA C CA 1
ATOM 6788 C C . ALA C 1 261 ? 66.685 -25.375 245.205 1.00 16.63 261 ALA C C 1
ATOM 6789 O O . ALA C 1 261 ? 67.274 -24.790 246.119 1.00 15.55 261 ALA C O 1
ATOM 6791 N N . VAL C 1 262 ? 67.292 -25.982 244.195 1.00 17.80 262 VAL C N 1
ATOM 6792 C CA . VAL C 1 262 ? 68.715 -25.793 243.900 1.00 17.93 262 VAL C CA 1
ATOM 6793 C C . VAL C 1 262 ? 69.019 -24.291 243.831 1.00 17.63 262 VAL C C 1
ATOM 6794 O O . VAL C 1 262 ? 68.260 -23.515 243.221 1.00 17.20 262 VAL C O 1
ATOM 6798 N N . ASP C 1 263 ? 70.095 -23.863 244.506 1.00 17.42 263 ASP C N 1
ATOM 6799 C CA . ASP C 1 263 ? 70.532 -22.469 244.547 1.00 17.65 263 ASP C CA 1
ATOM 6800 C C . ASP C 1 263 ? 69.487 -21.535 245.182 1.00 17.04 263 ASP C C 1
ATOM 6801 O O . ASP C 1 263 ? 69.444 -20.328 244.889 1.00 17.34 263 ASP C O 1
ATOM 6806 N N . GLY C 1 264 ? 68.659 -22.098 246.063 1.00 16.34 264 GLY C N 1
ATOM 6807 C CA . GLY C 1 264 ? 67.648 -21.346 246.775 1.00 15.79 264 GLY C CA 1
ATOM 6808 C C . GLY C 1 264 ? 68.097 -20.979 248.184 1.00 15.52 264 GLY C C 1
ATOM 6809 O O . GLY C 1 264 ? 69.297 -20.824 248.447 1.00 15.50 264 GLY C O 1
ATOM 6810 N N . HIS C 1 265 ? 67.133 -20.838 249.090 1.00 14.41 265 HIS C N 1
ATOM 6811 C CA . HIS C 1 265 ? 67.415 -20.324 250.431 1.00 14.36 265 HIS C CA 1
ATOM 6812 C C . HIS C 1 265 ? 66.370 -20.794 251.422 1.00 14.42 265 HIS C C 1
ATOM 6813 O O . HIS C 1 265 ? 65.169 -20.796 251.114 1.00 14.48 265 HIS C O 1
ATOM 6820 N N . ILE C 1 266 ? 66.837 -21.143 252.624 1.00 14.19 266 ILE C N 1
ATOM 6821 C CA . ILE C 1 266 ? 65.945 -21.346 253.769 1.00 13.99 266 ILE C CA 1
ATOM 6822 C C . ILE C 1 266 ? 66.332 -20.352 254.857 1.00 14.00 266 ILE C C 1
ATOM 6823 O O . ILE C 1 266 ? 67.491 -20.308 255.283 1.00 13.85 266 ILE C O 1
ATOM 6828 N N . SER C 1 267 ? 65.347 -19.584 255.311 1.00 13.92 267 SER C N 1
ATOM 6829 C CA . SER C 1 267 ? 65.526 -18.635 256.414 1.00 14.19 267 SER C CA 1
ATOM 6830 C C . SER C 1 267 ? 64.775 -19.219 257.606 1.00 14.49 267 SER C C 1
ATOM 6831 O O . SER C 1 267 ? 63.529 -19.314 257.584 1.00 14.77 267 SER C O 1
ATOM 6834 N N . VAL C 1 268 ? 65.530 -19.643 258.622 1.00 15.00 268 VAL C N 1
ATOM 6835 C CA . VAL C 1 268 ? 64.938 -20.203 259.845 1.00 15.60 268 VAL C CA 1
ATOM 6836 C C . VAL C 1 268 ? 64.748 -19.036 260.797 1.00 15.50 268 VAL C C 1
ATOM 6837 O O . VAL C 1 268 ? 65.703 -18.582 261.434 1.00 15.88 268 VAL C O 1
ATOM 6841 N N . VAL C 1 269 ? 63.514 -18.545 260.868 1.00 15.82 269 VAL C N 1
ATOM 6842 C CA . VAL C 1 269 ? 63.210 -17.328 261.619 1.00 16.18 269 VAL C CA 1
ATOM 6843 C C . VAL C 1 269 ? 62.588 -17.650 262.966 1.00 17.33 269 VAL C C 1
ATOM 6844 O O . VAL C 1 269 ? 62.957 -17.058 263.992 1.00 17.99 269 VAL C O 1
ATOM 6848 N N . GLY C 1 270 ? 61.616 -18.556 262.976 1.00 17.90 270 GLY C N 1
ATOM 6849 C CA . GLY C 1 270 ? 61.002 -19.008 264.225 1.00 18.42 270 GLY C CA 1
ATOM 6850 C C . GLY C 1 270 ? 62.014 -19.739 265.109 1.00 19.49 270 GLY C C 1
ATOM 6851 O O . GLY C 1 270 ? 62.971 -20.352 264.603 1.00 18.63 270 GLY C O 1
ATOM 6852 N N . ILE C 1 271 ? 61.817 -19.658 266.418 1.00 20.36 271 ILE C N 1
ATOM 6853 C CA . ILE C 1 271 ? 62.779 -20.142 267.402 1.00 22.11 271 ILE C CA 1
ATOM 6854 C C . ILE C 1 271 ? 62.202 -21.304 268.209 1.00 23.44 271 ILE C C 1
ATOM 6855 O O . ILE C 1 271 ? 61.300 -21.117 269.039 1.00 24.04 271 ILE C O 1
ATOM 6860 N N . HIS C 1 272 ? 62.752 -22.485 267.989 1.00 23.98 272 HIS C N 1
ATOM 6861 C CA . HIS C 1 272 ? 62.374 -23.694 268.721 1.00 26.53 272 HIS C CA 1
ATOM 6862 C C . HIS C 1 272 ? 63.682 -24.357 269.141 1.00 26.56 272 HIS C C 1
ATOM 6863 O O . HIS C 1 272 ? 64.416 -24.870 268.301 1.00 25.01 272 HIS C O 1
ATOM 6870 N N . ALA C 1 273 ? 64.010 -24.298 270.427 1.00 28.23 273 ALA C N 1
ATOM 6871 C CA . ALA C 1 273 ? 65.318 -24.774 270.937 1.00 29.21 273 ALA C CA 1
ATOM 6872 C C . ALA C 1 273 ? 65.611 -26.209 270.512 1.00 29.09 273 ALA C C 1
ATOM 6873 O O . ALA C 1 273 ? 64.774 -27.098 270.681 1.00 30.07 273 ALA C O 1
ATOM 6875 N N . GLY C 1 274 ? 66.790 -26.419 269.935 1.00 28.33 274 GLY C N 1
ATOM 6876 C CA . GLY C 1 274 ? 67.205 -27.752 269.484 1.00 28.07 274 GLY C CA 1
ATOM 6877 C C . GLY C 1 274 ? 66.956 -27.997 268.003 1.00 26.33 274 GLY C C 1
ATOM 6878 O O . GLY C 1 274 ? 67.631 -28.823 267.410 1.00 26.93 274 GLY C O 1
ATOM 6879 N N . ALA C 1 275 ? 65.983 -27.314 267.408 1.00 24.22 275 ALA C N 1
ATOM 6880 C CA . ALA C 1 275 ? 65.637 -27.555 266.012 1.00 22.78 275 ALA C CA 1
ATOM 6881 C C . ALA C 1 275 ? 66.722 -26.953 265.139 1.00 21.71 275 ALA C C 1
ATOM 6882 O O . ALA C 1 275 ? 67.263 -25.884 265.458 1.00 20.69 275 ALA C O 1
ATOM 6884 N N . HIS C 1 276 ? 67.046 -27.639 264.045 1.00 20.98 276 HIS C N 1
ATOM 6885 C CA . HIS C 1 276 ? 68.063 -27.109 263.137 1.00 20.42 276 HIS C CA 1
ATOM 6886 C C . HIS C 1 276 ? 67.956 -27.705 261.761 1.00 19.82 276 HIS C C 1
ATOM 6887 O O . HIS C 1 276 ? 67.539 -28.849 261.609 1.00 20.54 276 HIS C O 1
ATOM 6894 N N . ALA C 1 277 ? 68.389 -26.931 260.768 1.00 18.73 277 ALA C N 1
ATOM 6895 C CA . ALA C 1 277 ? 68.597 -27.472 259.436 1.00 18.67 277 ALA C CA 1
ATOM 6896 C C . ALA C 1 277 ? 69.878 -28.309 259.416 1.00 19.60 277 ALA C C 1
ATOM 6897 O O . ALA C 1 277 ? 70.825 -28.028 260.149 1.00 19.64 277 ALA C O 1
ATOM 6899 N N . LYS C 1 278 ? 69.875 -29.349 258.586 1.00 20.27 278 LYS C N 1
ATOM 6900 C CA . LYS C 1 278 ? 71.012 -30.228 258.397 1.00 21.90 278 LYS C CA 1
ATOM 6901 C C . LYS C 1 278 ? 71.593 -29.925 257.015 1.00 20.58 278 LYS C C 1
ATOM 6902 O O . LYS C 1 278 ? 71.037 -30.328 255.991 1.00 20.18 278 LYS C O 1
ATOM 6908 N N . VAL C 1 279 ? 72.677 -29.142 257.005 1.00 19.45 279 VAL C N 1
ATOM 6909 C CA . VAL C 1 279 ? 73.205 -28.585 255.763 1.00 18.70 279 VAL C CA 1
ATOM 6910 C C . VAL C 1 279 ? 74.452 -29.366 255.397 1.00 18.75 279 VAL C C 1
ATOM 6911 O O . VAL C 1 279 ? 75.516 -29.152 255.956 1.00 18.42 279 VAL C O 1
ATOM 6915 N N . GLY C 1 280 ? 74.288 -30.322 254.485 1.00 18.79 280 GLY C N 1
ATOM 6916 C CA . GLY C 1 280 ? 75.370 -31.174 254.058 1.00 19.48 280 GLY C CA 1
ATOM 6917 C C . GLY C 1 280 ? 75.013 -31.809 252.730 1.00 19.78 280 GLY C C 1
ATOM 6918 O O . GLY C 1 280 ? 73.840 -31.830 252.335 1.00 19.20 280 GLY C O 1
ATOM 6919 N N . PHE C 1 281 ? 76.024 -32.308 252.049 1.00 20.49 281 PHE C N 1
ATOM 6920 C CA . PHE C 1 281 ? 75.809 -32.976 250.770 1.00 21.78 281 PHE C CA 1
ATOM 6921 C C . PHE C 1 281 ? 74.850 -34.152 250.933 1.00 23.71 281 PHE C C 1
ATOM 6922 O O . PHE C 1 281 ? 74.876 -34.827 251.962 1.00 23.73 281 PHE C O 1
ATOM 6930 N N . PHE C 1 282 ? 73.968 -34.324 249.948 1.00 25.16 282 PHE C N 1
ATOM 6931 C CA . PHE C 1 282 ? 72.930 -35.382 249.955 1.00 27.06 282 PHE C CA 1
ATOM 6932 C C . PHE C 1 282 ? 71.762 -35.080 250.917 1.00 26.07 282 PHE C C 1
ATOM 6933 O O . PHE C 1 282 ? 70.814 -35.840 250.943 1.00 27.03 282 PHE C O 1
ATOM 6941 N N . MET C 1 283 ? 71.830 -34.018 251.714 1.00 24.79 283 MET C N 1
ATOM 6942 C CA . MET C 1 283 ? 70.788 -33.683 252.701 1.00 24.51 283 MET C CA 1
ATOM 6943 C C . MET C 1 283 ? 70.038 -32.404 252.367 1.00 22.20 283 MET C C 1
ATOM 6944 O O . MET C 1 283 ? 69.030 -32.079 252.987 1.00 21.24 283 MET C O 1
ATOM 6949 N N . ILE C 1 284 ? 70.564 -31.651 251.396 1.00 20.68 284 ILE C N 1
ATOM 6950 C CA . ILE C 1 284 ? 69.970 -30.418 250.961 1.00 19.34 284 ILE C CA 1
ATOM 6951 C C . ILE C 1 284 ? 70.421 -30.205 249.507 1.00 18.90 284 ILE C C 1
ATOM 6952 O O . ILE C 1 284 ? 71.469 -30.708 249.119 1.00 18.97 284 ILE C O 1
ATOM 6957 N N . PRO C 1 285 ? 69.642 -29.472 248.710 1.00 18.17 285 PRO C N 1
ATOM 6958 C CA . PRO C 1 285 ? 70.139 -29.259 247.340 1.00 18.35 285 PRO C CA 1
ATOM 6959 C C . PRO C 1 285 ? 71.413 -28.422 247.247 1.00 17.48 285 PRO C C 1
ATOM 6960 O O . PRO C 1 285 ? 71.671 -27.571 248.107 1.00 16.33 285 PRO C O 1
ATOM 6964 N N . PHE C 1 286 ? 72.161 -28.647 246.171 1.00 18.29 286 PHE C N 1
ATOM 6965 C CA . PHE C 1 286 ? 73.347 -27.836 245.868 1.00 18.37 286 PHE C CA 1
ATOM 6966 C C . PHE C 1 286 ? 72.968 -26.363 245.859 1.00 17.44 286 PHE C C 1
ATOM 6967 O O . PHE C 1 286 ? 71.927 -25.966 245.315 1.00 17.02 286 PHE C O 1
ATOM 6975 N N . GLY C 1 287 ? 73.797 -25.540 246.508 1.00 16.62 287 GLY C N 1
ATOM 6976 C CA . GLY C 1 287 ? 73.646 -24.108 246.463 1.00 16.20 287 GLY C CA 1
ATOM 6977 C C . GLY C 1 287 ? 72.535 -23.484 247.299 1.00 15.37 287 GLY C C 1
ATOM 6978 O O . GLY C 1 287 ? 72.366 -22.275 247.252 1.00 15.22 287 GLY C O 1
ATOM 6979 N N . ALA C 1 288 ? 71.783 -24.295 248.054 1.00 15.23 288 ALA C N 1
ATOM 6980 C CA . ALA C 1 288 ? 70.678 -23.781 248.847 1.00 15.17 288 ALA C CA 1
ATOM 6981 C C . ALA C 1 288 ? 71.229 -23.367 250.205 1.00 15.10 288 ALA C C 1
ATOM 6982 O O . ALA C 1 288 ? 71.601 -24.216 251.004 1.00 15.50 288 ALA C O 1
ATOM 6984 N N . SER C 1 289 ? 71.300 -22.069 250.422 1.00 14.77 289 SER C N 1
ATOM 6985 C CA . SER C 1 289 ? 71.873 -21.525 251.642 1.00 15.05 289 SER C CA 1
ATOM 6986 C C . SER C 1 289 ? 70.850 -21.504 252.770 1.00 15.12 289 SER C C 1
ATOM 6987 O O . SER C 1 289 ? 69.620 -21.438 252.520 1.00 14.66 289 SER C O 1
ATOM 6990 N N . VAL C 1 290 ? 71.349 -21.567 254.005 1.00 14.81 290 VAL C N 1
ATOM 6991 C CA . VAL C 1 290 ? 70.477 -21.565 255.178 1.00 14.56 290 VAL C CA 1
ATOM 6992 C C . VAL C 1 290 ? 71.042 -20.600 256.199 1.00 14.09 290 VAL C C 1
ATOM 6993 O O . VAL C 1 290 ? 72.257 -20.558 256.402 1.00 14.75 290 VAL C O 1
ATOM 6997 N N . VAL C 1 291 ? 70.158 -19.844 256.847 1.00 13.51 291 VAL C N 1
ATOM 6998 C CA . VAL C 1 291 ? 70.586 -18.881 257.872 1.00 13.65 291 VAL C CA 1
ATOM 6999 C C . VAL C 1 291 ? 69.498 -18.753 258.942 1.00 13.85 291 VAL C C 1
ATOM 7000 O O . VAL C 1 291 ? 68.312 -18.975 258.645 1.00 13.73 291 VAL C O 1
ATOM 7004 N N . THR C 1 292 ? 69.925 -18.390 260.155 1.00 14.44 292 THR C N 1
ATOM 7005 C CA . THR C 1 292 ? 69.027 -17.912 261.222 1.00 15.15 292 THR C CA 1
ATOM 7006 C C . THR C 1 292 ? 69.214 -16.389 261.328 1.00 15.23 292 THR C C 1
ATOM 7007 O O . THR C 1 292 ? 70.188 -15.938 261.932 1.00 15.47 292 THR C O 1
ATOM 7011 N N . PRO C 1 293 ? 68.318 -15.598 260.713 1.00 15.88 293 PRO C N 1
ATOM 7012 C CA . PRO C 1 293 ? 68.454 -14.150 260.829 1.00 15.97 293 PRO C CA 1
ATOM 7013 C C . PRO C 1 293 ? 67.962 -13.651 262.176 1.00 16.49 293 PRO C C 1
ATOM 7014 O O . PRO C 1 293 ? 67.245 -14.370 262.873 1.00 16.81 293 PRO C O 1
ATOM 7018 N N . PHE C 1 294 ? 68.348 -12.438 262.546 1.00 16.02 294 PHE C N 1
ATOM 7019 C CA . PHE C 1 294 ? 67.948 -11.866 263.835 1.00 17.34 294 PHE C CA 1
ATOM 7020 C C . PHE C 1 294 ? 67.539 -10.401 263.661 1.00 16.80 294 PHE C C 1
ATOM 7021 O O . PHE C 1 294 ? 68.340 -9.588 263.188 1.00 16.00 294 PHE C O 1
ATOM 7029 N N . ALA C 1 295 ? 66.297 -10.098 264.041 1.00 16.88 295 ALA C N 1
ATOM 7030 C CA . ALA C 1 295 ? 65.777 -8.737 264.054 1.00 16.38 295 ALA C CA 1
ATOM 7031 C C . ALA C 1 295 ? 65.992 -8.066 262.689 1.00 15.41 295 ALA C C 1
ATOM 7032 O O . ALA C 1 295 ? 65.732 -8.693 261.654 1.00 14.79 295 ALA C O 1
ATOM 7034 N N . GLY C 1 296 ? 66.444 -6.821 262.677 1.00 15.08 296 GLY C N 1
ATOM 7035 C CA . GLY C 1 296 ? 66.754 -6.148 261.420 1.00 14.52 296 GLY C CA 1
ATOM 7036 C C . GLY C 1 296 ? 67.542 -4.898 261.674 1.00 14.93 296 GLY C C 1
ATOM 7037 O O . GLY C 1 296 ? 67.859 -4.561 262.813 1.00 15.21 296 GLY C O 1
ATOM 7038 N N . THR C 1 297 ? 67.815 -4.177 260.587 1.00 15.18 297 THR C N 1
ATOM 7039 C CA . THR C 1 297 ? 68.678 -2.997 260.629 1.00 15.32 297 THR C CA 1
ATOM 7040 C C . THR C 1 297 ? 67.885 -1.698 260.771 1.00 15.66 297 THR C C 1
ATOM 7041 O O . THR C 1 297 ? 66.660 -1.657 260.600 1.00 15.32 297 THR C O 1
ATOM 7045 N N . ARG C 1 298 ? 68.592 -0.631 261.104 1.00 15.97 298 ARG C N 1
ATOM 7046 C CA . ARG C 1 298 ? 67.973 0.683 261.254 1.00 16.91 298 ARG C CA 1
ATOM 7047 C C . ARG C 1 298 ? 67.235 1.123 259.983 1.00 16.79 298 ARG C C 1
ATOM 7048 O O . ARG C 1 298 ? 66.082 1.554 260.034 1.00 16.92 298 ARG C O 1
ATOM 7056 N N . SER C 1 299 ? 67.920 1.010 258.851 1.00 16.79 299 SER C N 1
ATOM 7057 C CA . SER C 1 299 ? 67.329 1.443 257.585 1.00 16.93 299 SER C CA 1
ATOM 7058 C C . SER C 1 299 ? 66.187 0.530 257.162 1.00 16.35 299 SER C C 1
ATOM 7059 O O . SER C 1 299 ? 65.216 1.003 256.563 1.00 16.64 299 SER C O 1
ATOM 7062 N N . GLU C 1 300 ? 66.264 -0.759 257.526 1.00 15.84 300 GLU C N 1
ATOM 7063 C CA . GLU C 1 300 ? 65.141 -1.673 257.310 1.00 15.76 300 GLU C CA 1
ATOM 7064 C C . GLU C 1 300 ? 63.900 -1.264 258.095 1.00 15.77 300 GLU C C 1
ATOM 7065 O O . GLU C 1 300 ? 62.792 -1.312 257.566 1.00 15.23 300 GLU C O 1
ATOM 7071 N N . LEU C 1 301 ? 64.059 -0.843 259.346 1.00 15.59 301 LEU C N 1
ATOM 7072 C CA . LEU C 1 301 ? 62.885 -0.365 260.086 1.00 16.39 301 LEU C CA 1
ATOM 7073 C C . LEU C 1 301 ? 62.256 0.834 259.383 1.00 16.60 301 LEU C C 1
ATOM 7074 O O . LEU C 1 301 ? 61.041 0.932 259.280 1.00 17.33 301 LEU C O 1
ATOM 7079 N N . MET C 1 302 ? 63.081 1.752 258.897 1.00 16.78 302 MET C N 1
ATOM 7080 C CA . MET C 1 302 ? 62.563 2.902 258.147 1.00 17.90 302 MET C CA 1
ATOM 7081 C C . MET C 1 302 ? 61.771 2.452 256.920 1.00 17.34 302 MET C C 1
ATOM 7082 O O . MET C 1 302 ? 60.713 3.019 256.598 1.00 18.05 302 MET C O 1
ATOM 7087 N N . GLU C 1 303 ? 62.288 1.447 256.234 1.00 16.84 303 GLU C N 1
ATOM 7088 C CA . GLU C 1 303 ? 61.609 0.904 255.057 1.00 16.83 303 GLU C CA 1
ATOM 7089 C C . GLU C 1 303 ? 60.280 0.233 255.410 1.00 16.95 303 GLU C C 1
ATOM 7090 O O . GLU C 1 303 ? 59.296 0.388 254.690 1.00 16.86 303 GLU C O 1
ATOM 7096 N N . VAL C 1 304 ? 60.243 -0.490 256.528 1.00 16.73 304 VAL C N 1
ATOM 7097 C CA . VAL C 1 304 ? 58.992 -1.078 256.999 1.00 17.17 304 VAL C CA 1
ATOM 7098 C C . VAL C 1 304 ? 57.951 0.003 257.287 1.00 18.00 304 VAL C C 1
ATOM 7099 O O . VAL C 1 304 ? 56.781 -0.114 256.882 1.00 18.71 304 VAL C O 1
ATOM 7103 N N . VAL C 1 305 ? 58.361 1.055 257.981 1.00 18.23 305 VAL C N 1
ATOM 7104 C CA . VAL C 1 305 ? 57.484 2.179 258.250 1.00 19.13 305 VAL C CA 1
ATOM 7105 C C . VAL C 1 305 ? 56.968 2.786 256.918 1.00 19.44 305 VAL C C 1
ATOM 7106 O O . VAL C 1 305 ? 55.762 3.089 256.783 1.00 19.85 305 VAL C O 1
ATOM 7110 N N . ALA C 1 306 ? 57.875 2.924 255.943 1.00 18.80 306 ALA C N 1
ATOM 7111 C CA . ALA C 1 306 ? 57.483 3.451 254.631 1.00 19.50 306 ALA C CA 1
ATOM 7112 C C . ALA C 1 306 ? 56.429 2.566 253.930 1.00 19.60 306 ALA C C 1
ATOM 7113 O O . ALA C 1 306 ? 55.485 3.105 253.310 1.00 20.51 306 ALA C O 1
ATOM 7115 N N . LEU C 1 307 ? 56.577 1.245 254.038 1.00 19.15 307 LEU C N 1
ATOM 7116 C CA . LEU C 1 307 ? 55.558 0.330 253.500 1.00 19.90 307 LEU C CA 1
ATOM 7117 C C . LEU C 1 307 ? 54.213 0.552 254.168 1.00 21.16 307 LEU C C 1
ATOM 7118 O O . LEU C 1 307 ? 53.173 0.618 253.489 1.00 21.72 307 LEU C O 1
ATOM 7123 N N . ALA C 1 308 ? 54.232 0.687 255.492 1.00 21.54 308 ALA C N 1
ATOM 7124 C CA . ALA C 1 308 ? 52.984 0.904 256.230 1.00 23.23 308 ALA C CA 1
ATOM 7125 C C . ALA C 1 308 ? 52.329 2.221 255.844 1.00 24.90 308 ALA C C 1
ATOM 7126 O O . ALA C 1 308 ? 51.104 2.275 255.612 1.00 25.45 308 ALA C O 1
ATOM 7128 N N . ARG C 1 309 ? 53.127 3.285 255.731 1.00 25.85 309 ARG C N 1
ATOM 7129 C CA . ARG C 1 309 ? 52.589 4.586 255.366 1.00 28.04 309 ARG C CA 1
ATOM 7130 C C . ARG C 1 309 ? 52.023 4.620 253.952 1.00 28.11 309 ARG C C 1
ATOM 7131 O O . ARG C 1 309 ? 51.094 5.388 253.678 1.00 29.03 309 ARG C O 1
ATOM 7139 N N . ALA C 1 310 ? 52.568 3.791 253.069 1.00 26.92 310 ALA C N 1
ATOM 7140 C CA . ALA C 1 310 ? 52.085 3.679 251.697 1.00 27.83 310 ALA C CA 1
ATOM 7141 C C . ALA C 1 310 ? 50.854 2.767 251.549 1.00 28.46 310 ALA C C 1
ATOM 7142 O O . ALA C 1 310 ? 50.374 2.583 250.424 1.00 29.50 310 ALA C O 1
ATOM 7144 N N . GLY C 1 311 ? 50.389 2.163 252.641 1.00 28.01 311 GLY C N 1
ATOM 7145 C CA . GLY C 1 311 ? 49.201 1.315 252.609 1.00 28.78 311 GLY C CA 1
ATOM 7146 C C . GLY C 1 311 ? 49.474 -0.110 252.142 1.00 27.89 311 GLY C C 1
ATOM 7147 O O . GLY C 1 311 ? 48.525 -0.814 251.791 1.00 28.28 311 GLY C O 1
ATOM 7148 N N . ARG C 1 312 ? 50.735 -0.539 252.176 1.00 35.04 312 ARG C N 1
ATOM 7149 C CA . ARG C 1 312 ? 51.116 -1.864 251.683 1.00 34.82 312 ARG C CA 1
ATOM 7150 C C . ARG C 1 312 ? 51.051 -2.944 252.735 1.00 33.98 312 ARG C C 1
ATOM 7151 O O . ARG C 1 312 ? 51.182 -4.101 252.403 1.00 33.32 312 ARG C O 1
ATOM 7159 N N . LEU C 1 313 ? 50.866 -2.573 254.000 1.00 33.85 313 LEU C N 1
ATOM 7160 C CA . LEU C 1 313 ? 50.802 -3.524 255.091 1.00 34.30 313 LEU C CA 1
ATOM 7161 C C . LEU C 1 313 ? 49.484 -3.329 255.845 1.00 35.67 313 LEU C C 1
ATOM 7162 O O . LEU C 1 313 ? 49.224 -2.267 256.418 1.00 36.44 313 LEU C O 1
ATOM 7167 N N . ASP C 1 314 ? 48.646 -4.366 255.799 1.00 36.55 314 ASP C N 1
ATOM 7168 C CA . ASP C 1 314 ? 47.408 -4.414 256.568 1.00 38.10 314 ASP C CA 1
ATOM 7169 C C . ASP C 1 314 ? 47.762 -5.280 257.766 1.00 37.25 314 ASP C C 1
ATOM 7170 O O . ASP C 1 314 ? 47.864 -6.504 257.667 1.00 36.47 314 ASP C O 1
ATOM 7175 N N . ILE C 1 315 ? 48.010 -4.630 258.896 1.00 36.79 315 ILE C N 1
ATOM 7176 C CA . ILE C 1 315 ? 48.439 -5.324 260.096 1.00 36.58 315 ILE C CA 1
ATOM 7177 C C . ILE C 1 315 ? 47.182 -5.733 260.840 1.00 37.61 315 ILE C C 1
ATOM 7178 O O . ILE C 1 315 ? 46.364 -4.865 261.258 1.00 38.20 315 ILE C O 1
ATOM 7183 N N . HIS C 1 316 ? 47.008 -7.050 261.012 1.00 37.39 316 HIS C N 1
ATOM 7184 C CA . HIS C 1 316 ? 45.849 -7.584 261.724 1.00 37.94 316 HIS C CA 1
ATOM 7185 C C . HIS C 1 316 ? 46.191 -7.603 263.210 1.00 37.87 316 HIS C C 1
ATOM 7186 O O . HIS C 1 316 ? 47.198 -8.216 263.613 1.00 37.81 316 HIS C O 1
ATOM 7193 N N . THR C 1 317 ? 45.378 -6.910 264.003 1.00 37.97 317 THR C N 1
ATOM 7194 C CA . THR C 1 317 ? 45.626 -6.771 265.415 1.00 37.94 317 THR C CA 1
ATOM 7195 C C . THR C 1 317 ? 44.365 -7.061 266.261 1.00 39.48 317 THR C C 1
ATOM 7196 O O . THR C 1 317 ? 43.217 -7.036 265.765 1.00 39.51 317 THR C O 1
ATOM 7200 N N . GLU C 1 318 ? 44.609 -7.321 267.546 1.00 39.91 318 GLU C N 1
ATOM 7201 C CA . GLU C 1 318 ? 43.589 -7.206 268.563 1.00 41.63 318 GLU C CA 1
ATOM 7202 C C . GLU C 1 318 ? 44.155 -6.322 269.676 1.00 41.69 318 GLU C C 1
ATOM 7203 O O . GLU C 1 318 ? 45.310 -6.492 270.080 1.00 41.08 318 GLU C O 1
ATOM 7209 N N . THR C 1 319 ? 43.341 -5.387 270.152 1.00 42.06 319 THR C N 1
ATOM 7210 C CA . THR C 1 319 ? 43.763 -4.386 271.124 1.00 42.61 319 THR C CA 1
ATOM 7211 C C . THR C 1 319 ? 43.374 -4.827 272.544 1.00 43.79 319 THR C C 1
ATOM 7212 O O . THR C 1 319 ? 42.270 -5.341 272.762 1.00 43.98 319 THR C O 1
ATOM 7216 N N . PHE C 1 320 ? 44.289 -4.591 273.486 1.00 43.78 320 PHE C N 1
ATOM 7217 C CA . PHE C 1 320 ? 44.113 -4.878 274.900 1.00 45.11 320 PHE C CA 1
ATOM 7218 C C . PHE C 1 320 ? 44.496 -3.637 275.721 1.00 45.98 320 PHE C C 1
ATOM 7219 O O . PHE C 1 320 ? 45.295 -2.809 275.279 1.00 45.18 320 PHE C O 1
ATOM 7227 N N . THR C 1 321 ? 43.915 -3.509 276.906 1.00 47.69 321 THR C N 1
ATOM 7228 C CA . THR C 1 321 ? 44.367 -2.505 277.874 1.00 49.05 321 THR C CA 1
ATOM 7229 C C . THR C 1 321 ? 45.586 -3.054 278.633 1.00 48.77 321 THR C C 1
ATOM 7230 O O . THR C 1 321 ? 45.886 -4.257 278.548 1.00 47.71 321 THR C O 1
ATOM 7234 N N . LEU C 1 322 ? 46.253 -2.191 279.411 1.00 49.82 322 LEU C N 1
ATOM 7235 C CA . LEU C 1 322 ? 47.336 -2.642 280.304 1.00 50.12 322 LEU C CA 1
ATOM 7236 C C . LEU C 1 322 ? 46.832 -3.701 281.304 1.00 50.62 322 LEU C C 1
ATOM 7237 O O . LEU C 1 322 ? 47.496 -4.714 281.527 1.00 49.22 322 LEU C O 1
ATOM 7242 N N . ASP C 1 323 ? 45.647 -3.468 281.877 1.00 52.29 323 ASP C N 1
ATOM 7243 C CA . ASP C 1 323 ? 45.057 -4.431 282.809 1.00 53.59 323 ASP C CA 1
ATOM 7244 C C . ASP C 1 323 ? 44.802 -5.808 282.179 1.00 52.21 323 ASP C C 1
ATOM 7245 O O . ASP C 1 323 ? 44.853 -6.829 282.874 1.00 52.77 323 ASP C O 1
ATOM 7250 N N . GLU C 1 324 ? 44.537 -5.819 280.870 1.00 50.72 324 GLU C N 1
ATOM 7251 C CA . GLU C 1 324 ? 44.338 -7.049 280.107 1.00 49.37 324 GLU C CA 1
ATOM 7252 C C . GLU C 1 324 ? 45.647 -7.685 279.605 1.00 47.39 324 GLU C C 1
ATOM 7253 O O . GLU C 1 324 ? 45.601 -8.698 278.907 1.00 46.69 324 GLU C O 1
ATOM 7259 N N . GLY C 1 325 ? 46.798 -7.103 279.944 1.00 46.56 325 GLY C N 1
ATOM 7260 C CA . GLY C 1 325 ? 48.075 -7.591 279.443 1.00 44.97 325 GLY C CA 1
ATOM 7261 C C . GLY C 1 325 ? 48.322 -9.064 279.736 1.00 44.41 325 GLY C C 1
ATOM 7262 O O . GLY C 1 325 ? 48.621 -9.832 278.820 1.00 42.60 325 GLY C O 1
ATOM 7263 N N . PRO C 1 326 ? 48.179 -9.466 281.013 1.00 45.44 326 PRO C N 1
ATOM 7264 C CA . PRO C 1 326 ? 48.348 -10.892 281.320 1.00 45.52 326 PRO C CA 1
ATOM 7265 C C . PRO C 1 326 ? 47.370 -11.806 280.568 1.00 45.07 326 PRO C C 1
ATOM 7266 O O . PRO C 1 326 ? 47.791 -12.859 280.055 1.00 44.63 326 PRO C O 1
ATOM 7270 N N . ALA C 1 327 ? 46.110 -11.386 280.452 1.00 45.29 327 ALA C N 1
ATOM 7271 C CA . ALA C 1 327 ? 45.134 -12.146 279.666 1.00 45.35 327 ALA C CA 1
ATOM 7272 C C . ALA C 1 327 ? 45.543 -12.266 278.197 1.00 43.96 327 ALA C C 1
ATOM 7273 O O . ALA C 1 327 ? 45.408 -13.330 277.592 1.00 43.46 327 ALA C O 1
ATOM 7275 N N . ALA C 1 328 ? 46.068 -11.175 277.639 1.00 43.24 328 ALA C N 1
ATOM 7276 C CA . ALA C 1 328 ? 46.556 -11.177 276.260 1.00 42.30 328 ALA C CA 1
ATOM 7277 C C . ALA C 1 328 ? 47.692 -12.193 276.054 1.00 41.87 328 ALA C C 1
ATOM 7278 O O . ALA C 1 328 ? 47.734 -12.891 275.028 1.00 41.27 328 ALA C O 1
ATOM 7280 N N . TYR C 1 329 ? 48.607 -12.276 277.023 1.00 42.62 329 TYR C N 1
ATOM 7281 C CA . TYR C 1 329 ? 49.685 -13.274 276.953 1.00 42.97 329 TYR C CA 1
ATOM 7282 C C . TYR C 1 329 ? 49.155 -14.720 277.005 1.00 44.05 329 TYR C C 1
ATOM 7283 O O . TYR C 1 329 ? 49.667 -15.584 276.291 1.00 43.45 329 TYR C O 1
ATOM 7292 N N . ARG C 1 330 ? 48.111 -14.963 277.804 1.00 46.01 330 ARG C N 1
ATOM 7293 C CA . ARG C 1 330 ? 47.438 -16.274 277.803 1.00 47.48 330 ARG C CA 1
ATOM 7294 C C . ARG C 1 330 ? 46.844 -16.586 276.429 1.00 47.03 330 ARG C C 1
ATOM 7295 O O . ARG C 1 330 ? 46.941 -17.722 275.964 1.00 46.86 330 ARG C O 1
ATOM 7303 N N . ARG C 1 331 ? 46.237 -15.573 275.791 1.00 46.44 331 ARG C N 1
ATOM 7304 C CA . ARG C 1 331 ? 45.666 -15.720 274.442 1.00 46.24 331 ARG C CA 1
ATOM 7305 C C . ARG C 1 331 ? 46.758 -16.039 273.419 1.00 45.52 331 ARG C C 1
ATOM 7306 O O . ARG C 1 331 ? 46.578 -16.912 272.545 1.00 45.50 331 ARG C O 1
ATOM 7314 N N . LEU C 1 332 ? 47.890 -15.338 273.522 1.00 44.65 332 LEU C N 1
ATOM 7315 C CA . LEU C 1 332 ? 49.027 -15.596 272.627 1.00 43.92 332 LEU C CA 1
ATOM 7316 C C . LEU C 1 332 ? 49.544 -17.035 272.822 1.00 44.78 332 LEU C C 1
ATOM 7317 O O . LEU C 1 332 ? 49.762 -17.766 271.844 1.00 44.27 332 LEU C O 1
ATOM 7322 N N . ARG C 1 333 ? 49.713 -17.432 274.085 1.00 45.71 333 ARG C N 1
ATOM 7323 C CA . ARG C 1 333 ? 50.168 -18.792 274.425 1.00 46.92 333 ARG C CA 1
ATOM 7324 C C . ARG C 1 333 ? 49.270 -19.873 273.798 1.00 47.48 333 ARG C C 1
ATOM 7325 O O . ARG C 1 333 ? 49.776 -20.839 273.222 1.00 47.80 333 ARG C O 1
ATOM 7333 N N . GLU C 1 334 ? 47.955 -19.690 273.889 1.00 47.92 334 GLU C N 1
ATOM 7334 C CA . GLU C 1 334 ? 46.997 -20.677 273.366 1.00 49.04 334 GLU C CA 1
ATOM 7335 C C . GLU C 1 334 ? 46.737 -20.566 271.848 1.00 48.10 334 GLU C C 1
ATOM 7336 O O . GLU C 1 334 ? 46.052 -21.426 271.285 1.00 48.99 334 GLU C O 1
ATOM 7342 N N . GLY C 1 335 ? 47.219 -19.501 271.206 1.00 46.24 335 GLY C N 1
ATOM 7343 C CA . GLY C 1 335 ? 47.121 -19.354 269.752 1.00 45.34 335 GLY C CA 1
ATOM 7344 C C . GLY C 1 335 ? 45.814 -18.766 269.243 1.00 45.26 335 GLY C C 1
ATOM 7345 O O . GLY C 1 335 ? 45.394 -19.072 268.121 1.00 45.11 335 GLY C O 1
ATOM 7346 N N . SER C 1 336 ? 45.179 -17.905 270.048 1.00 44.93 336 SER C N 1
ATOM 7347 C CA . SER C 1 336 ? 43.854 -17.384 269.717 1.00 45.41 336 SER C CA 1
ATOM 7348 C C . SER C 1 336 ? 43.834 -15.905 269.328 1.00 44.03 336 SER C C 1
ATOM 7349 O O . SER C 1 336 ? 42.757 -15.293 269.304 1.00 44.24 336 SER C O 1
ATOM 7352 N N . ILE C 1 337 ? 45.003 -15.323 269.038 1.00 42.69 337 ILE C N 1
ATOM 7353 C CA . ILE C 1 337 ? 45.048 -13.947 268.512 1.00 41.88 337 ILE C CA 1
ATOM 7354 C C . ILE C 1 337 ? 45.274 -14.037 267.011 1.00 41.02 337 ILE C C 1
ATOM 7355 O O . ILE C 1 337 ? 46.320 -14.541 266.567 1.00 40.10 337 ILE C O 1
ATOM 7360 N N . ARG C 1 338 ? 44.316 -13.539 266.229 1.00 40.91 338 ARG C N 1
ATOM 7361 C CA . ARG C 1 338 ? 44.401 -13.603 264.764 1.00 40.22 338 ARG C CA 1
ATOM 7362 C C . ARG C 1 338 ? 45.276 -12.449 264.259 1.00 39.03 338 ARG C C 1
ATOM 7363 O O . ARG C 1 338 ? 44.771 -11.401 263.850 1.00 39.01 338 ARG C O 1
ATOM 7371 N N . GLY C 1 339 ? 46.591 -12.676 264.270 1.00 38.18 339 GLY C N 1
ATOM 7372 C CA . GLY C 1 339 ? 47.571 -11.642 263.949 1.00 36.87 339 GLY C CA 1
ATOM 7373 C C . GLY C 1 339 ? 48.390 -11.285 265.180 1.00 36.61 339 GLY C C 1
ATOM 7374 O O . GLY C 1 339 ? 48.923 -12.180 265.854 1.00 36.50 339 GLY C O 1
ATOM 7375 N N . ARG C 1 340 ? 48.469 -9.988 265.477 1.00 35.84 340 ARG C N 1
ATOM 7376 C CA . ARG C 1 340 ? 49.268 -9.458 266.588 1.00 35.41 340 ARG C CA 1
ATOM 7377 C C . ARG C 1 340 ? 48.401 -8.878 267.711 1.00 35.31 340 ARG C C 1
ATOM 7378 O O . ARG C 1 340 ? 47.506 -8.078 267.465 1.00 35.00 340 ARG C O 1
ATOM 7386 N N . GLY C 1 341 ? 48.700 -9.265 268.943 1.00 35.71 341 GLY C N 1
ATOM 7387 C CA . GLY C 1 341 ? 48.135 -8.614 270.119 1.00 36.39 341 GLY C CA 1
ATOM 7388 C C . GLY C 1 341 ? 48.866 -7.304 270.364 1.00 36.25 341 GLY C C 1
ATOM 7389 O O . GLY C 1 341 ? 50.090 -7.248 270.257 1.00 35.67 341 GLY C O 1
ATOM 7390 N N . VAL C 1 342 ? 48.126 -6.249 270.696 1.00 37.30 342 VAL C N 1
ATOM 7391 C CA . VAL C 1 342 ? 48.711 -4.926 270.946 1.00 37.89 342 VAL C CA 1
ATOM 7392 C C . VAL C 1 342 ? 48.069 -4.301 272.169 1.00 39.29 342 VAL C C 1
ATOM 7393 O O . VAL C 1 342 ? 46.839 -4.195 272.243 1.00 39.94 342 VAL C O 1
ATOM 7397 N N . VAL C 1 343 ? 48.895 -3.916 273.133 1.00 40.45 343 VAL C N 1
ATOM 7398 C CA . VAL C 1 343 ? 48.398 -3.218 274.323 1.00 42.19 343 VAL C CA 1
ATOM 7399 C C . VAL C 1 343 ? 48.418 -1.733 274.050 1.00 43.33 343 VAL C C 1
ATOM 7400 O O . VAL C 1 343 ? 49.418 -1.211 273.594 1.00 42.84 343 VAL C O 1
ATOM 7404 N N . VAL C 1 344 ? 47.315 -1.056 274.361 1.00 45.89 344 VAL C N 1
ATOM 7405 C CA . VAL C 1 344 ? 47.215 0.402 274.230 1.00 47.58 344 VAL C CA 1
ATOM 7406 C C . VAL C 1 344 ? 47.075 0.989 275.642 1.00 49.63 344 VAL C C 1
ATOM 7407 O O . VAL C 1 344 ? 46.032 0.790 276.277 1.00 50.28 344 VAL C O 1
ATOM 7411 N N . PRO C 1 345 ? 48.111 1.717 276.123 1.00 50.39 345 PRO C N 1
ATOM 7412 C CA . PRO C 1 345 ? 48.025 2.394 277.439 1.00 52.40 345 PRO C CA 1
ATOM 7413 C C . PRO C 1 345 ? 46.879 3.382 277.567 1.00 54.20 345 PRO C C 1
ATOM 7414 O O . PRO C 1 345 ? 46.579 4.093 276.617 1.00 54.56 345 PRO C O 1
ATOM 7418 C CA . MET D 1 1 ? 55.527 -15.355 201.530 1.00 44.75 1 MET D CA 1
ATOM 7419 C C . MET D 1 1 ? 55.437 -13.832 201.521 1.00 44.43 1 MET D C 1
ATOM 7420 O O . MET D 1 1 ? 56.221 -13.165 200.850 1.00 45.17 1 MET D O 1
ATOM 7425 N N . LYS D 1 2 ? 54.504 -13.302 202.296 1.00 43.47 2 LYS D N 1
ATOM 7426 C CA . LYS D 1 2 ? 54.358 -11.873 202.444 1.00 42.78 2 LYS D CA 1
ATOM 7427 C C . LYS D 1 2 ? 55.247 -11.334 203.554 1.00 39.99 2 LYS D C 1
ATOM 7428 O O . LYS D 1 2 ? 55.440 -11.991 204.582 1.00 37.86 2 LYS D O 1
ATOM 7434 N N . ALA D 1 3 ? 55.809 -10.153 203.319 1.00 38.69 3 ALA D N 1
ATOM 7435 C CA . ALA D 1 3 ? 56.678 -9.486 204.284 1.00 36.75 3 ALA D CA 1
ATOM 7436 C C . ALA D 1 3 ? 56.590 -7.990 204.099 1.00 36.57 3 ALA D C 1
ATOM 7437 O O . ALA D 1 3 ? 56.146 -7.517 203.054 1.00 37.43 3 ALA D O 1
ATOM 7439 N N . VAL D 1 4 ? 57.000 -7.256 205.125 1.00 34.90 4 VAL D N 1
ATOM 7440 C CA . VAL D 1 4 ? 57.111 -5.798 205.055 1.00 35.29 4 VAL D CA 1
ATOM 7441 C C . VAL D 1 4 ? 58.588 -5.430 205.114 1.00 34.77 4 VAL D C 1
ATOM 7442 O O . VAL D 1 4 ? 59.268 -5.755 206.084 1.00 33.33 4 VAL D O 1
ATOM 7446 N N . GLN D 1 5 ? 59.082 -4.761 204.072 1.00 35.87 5 GLN D N 1
ATOM 7447 C CA . GLN D 1 5 ? 60.505 -4.441 203.976 1.00 35.84 5 GLN D CA 1
ATOM 7448 C C . GLN D 1 5 ? 60.770 -2.956 203.794 1.00 36.10 5 GLN D C 1
ATOM 7449 O O . GLN D 1 5 ? 60.013 -2.261 203.113 1.00 37.00 5 GLN D O 1
ATOM 7455 N N . TYR D 1 6 ? 61.870 -2.501 204.388 1.00 35.18 6 TYR D N 1
ATOM 7456 C CA . TYR D 1 6 ? 62.505 -1.240 204.014 1.00 36.10 6 TYR D CA 1
ATOM 7457 C C . TYR D 1 6 ? 63.362 -1.533 202.792 1.00 37.65 6 TYR D C 1
ATOM 7458 O O . TYR D 1 6 ? 64.241 -2.389 202.852 1.00 37.43 6 TYR D O 1
ATOM 7467 N N . THR D 1 7 ? 63.077 -0.865 201.678 1.00 39.16 7 THR D N 1
ATOM 7468 C CA . THR D 1 7 ? 63.692 -1.180 200.375 1.00 41.20 7 THR D CA 1
ATOM 7469 C C . THR D 1 7 ? 64.465 -0.037 199.694 1.00 42.84 7 THR D C 1
ATOM 7470 O O . THR D 1 7 ? 65.241 -0.286 198.755 1.00 43.91 7 THR D O 1
ATOM 7474 N N . GLU D 1 8 ? 64.244 1.199 200.129 1.00 43.17 8 GLU D N 1
ATOM 7475 C CA . GLU D 1 8 ? 64.831 2.364 199.479 1.00 45.08 8 GLU D CA 1
ATOM 7476 C C . GLU D 1 8 ? 65.020 3.461 200.512 1.00 44.77 8 GLU D C 1
ATOM 7477 O O . GLU D 1 8 ? 64.083 3.780 201.260 1.00 43.78 8 GLU D O 1
ATOM 7483 N N . ILE D 1 9 ? 66.229 4.024 200.567 1.00 45.58 9 ILE D N 1
ATOM 7484 C CA . ILE D 1 9 ? 66.555 5.038 201.585 1.00 44.90 9 ILE D CA 1
ATOM 7485 C C . ILE D 1 9 ? 65.598 6.223 201.442 1.00 45.55 9 ILE D C 1
ATOM 7486 O O . ILE D 1 9 ? 65.385 6.708 200.339 1.00 46.70 9 ILE D O 1
ATOM 7491 N N . GLY D 1 10 ? 65.006 6.655 202.556 1.00 44.87 10 GLY D N 1
ATOM 7492 C CA . GLY D 1 10 ? 64.068 7.792 202.566 1.00 45.46 10 GLY D CA 1
ATOM 7493 C C . GLY D 1 10 ? 62.622 7.494 202.185 1.00 45.95 10 GLY D C 1
ATOM 7494 O O . GLY D 1 10 ? 61.773 8.387 202.267 1.00 46.64 10 GLY D O 1
ATOM 7495 N N . SER D 1 11 ? 62.330 6.253 201.781 1.00 45.69 11 SER D N 1
ATOM 7496 C CA . SER D 1 11 ? 60.989 5.852 201.349 1.00 45.82 11 SER D CA 1
ATOM 7497 C C . SER D 1 11 ? 60.300 5.070 202.451 1.00 44.00 11 SER D C 1
ATOM 7498 O O . SER D 1 11 ? 60.950 4.529 203.349 1.00 42.33 11 SER D O 1
ATOM 7501 N N . GLU D 1 12 ? 58.979 5.008 202.371 1.00 43.90 12 GLU D N 1
ATOM 7502 C CA . GLU D 1 12 ? 58.209 4.196 203.301 1.00 42.68 12 GLU D CA 1
ATOM 7503 C C . GLU D 1 12 ? 58.467 2.708 203.031 1.00 41.55 12 GLU D C 1
ATOM 7504 O O . GLU D 1 12 ? 58.771 2.327 201.886 1.00 42.62 12 GLU D O 1
ATOM 7510 N N . PRO D 1 13 ? 58.313 1.866 204.070 1.00 39.22 13 PRO D N 1
ATOM 7511 C CA . PRO D 1 13 ? 58.399 0.424 203.852 1.00 39.10 13 PRO D CA 1
ATOM 7512 C C . PRO D 1 13 ? 57.251 -0.076 202.988 1.00 40.27 13 PRO D C 1
ATOM 7513 O O . PRO D 1 13 ? 56.185 0.567 202.927 1.00 40.37 13 PRO D O 1
ATOM 7517 N N . VAL D 1 14 ? 57.485 -1.201 202.316 1.00 40.87 14 VAL D N 1
ATOM 7518 C CA . VAL D 1 14 ? 56.540 -1.741 201.351 1.00 42.39 14 VAL D CA 1
ATOM 7519 C C . VAL D 1 14 ? 56.241 -3.211 201.633 1.00 41.56 14 VAL D C 1
ATOM 7520 O O . VAL D 1 14 ? 57.078 -3.928 202.187 1.00 40.32 14 VAL D O 1
ATOM 7524 N N . VAL D 1 15 ? 55.046 -3.639 201.243 1.00 42.01 15 VAL D N 1
ATOM 7525 C CA . VAL D 1 15 ? 54.646 -5.033 201.313 1.00 41.89 15 VAL D CA 1
ATOM 7526 C C . VAL D 1 15 ? 55.220 -5.728 200.088 1.00 43.13 15 VAL D C 1
ATOM 7527 O O . VAL D 1 15 ? 55.039 -5.250 198.963 1.00 44.12 15 VAL D O 1
ATOM 7531 N N . VAL D 1 16 ? 55.886 -6.857 200.307 1.00 42.71 16 VAL D N 1
ATOM 7532 C CA . VAL D 1 16 ? 56.560 -7.587 199.230 1.00 44.73 16 VAL D CA 1
ATOM 7533 C C . VAL D 1 16 ? 56.150 -9.057 199.254 1.00 45.34 16 VAL D C 1
ATOM 7534 O O . VAL D 1 16 ? 55.565 -9.527 200.227 1.00 44.48 16 VAL D O 1
ATOM 7538 N N . ASP D 1 17 ? 56.449 -9.764 198.174 1.00 46.88 17 ASP D N 1
ATOM 7539 C CA . ASP D 1 17 ? 56.405 -11.220 198.160 1.00 48.04 17 ASP D CA 1
ATOM 7540 C C . ASP D 1 17 ? 57.827 -11.711 197.927 1.00 47.65 17 ASP D C 1
ATOM 7541 O O . ASP D 1 17 ? 58.439 -11.396 196.909 1.00 48.75 17 ASP D O 1
ATOM 7546 N N . ILE D 1 18 ? 58.337 -12.480 198.882 1.00 46.16 18 ILE D N 1
ATOM 7547 C CA . ILE D 1 18 ? 59.701 -13.012 198.849 1.00 45.87 18 ILE D CA 1
ATOM 7548 C C . ILE D 1 18 ? 59.635 -14.497 199.237 1.00 45.66 18 ILE D C 1
ATOM 7549 O O . ILE D 1 18 ? 58.646 -14.920 199.859 1.00 44.36 18 ILE D O 1
ATOM 7554 N N . PRO D 1 19 ? 60.680 -15.287 198.894 1.00 46.16 19 PRO D N 1
ATOM 7555 C CA . PRO D 1 19 ? 60.637 -16.711 199.232 1.00 46.12 19 PRO D CA 1
ATOM 7556 C C . PRO D 1 19 ? 60.556 -16.997 200.723 1.00 44.10 19 PRO D C 1
ATOM 7557 O O . PRO D 1 19 ? 61.211 -16.325 201.534 1.00 42.22 19 PRO D O 1
ATOM 7561 N N . THR D 1 20 ? 59.753 -17.998 201.072 1.00 44.45 20 THR D N 1
ATOM 7562 C CA . THR D 1 20 ? 59.761 -18.535 202.425 1.00 42.75 20 THR D CA 1
ATOM 7563 C C . THR D 1 20 ? 61.127 -19.181 202.659 1.00 42.34 20 THR D C 1
ATOM 7564 O O . THR D 1 20 ? 61.552 -20.024 201.865 1.00 43.01 20 THR D O 1
ATOM 7568 N N . PRO D 1 21 ? 61.837 -18.768 203.727 1.00 40.42 21 PRO D N 1
ATOM 7569 C CA . PRO D 1 21 ? 63.162 -19.351 203.972 1.00 40.24 21 PRO D CA 1
ATOM 7570 C C . PRO D 1 21 ? 63.073 -20.771 204.525 1.00 40.33 21 PRO D C 1
ATOM 7571 O O . PRO D 1 21 ? 62.029 -21.191 205.014 1.00 39.05 21 PRO D O 1
ATOM 7575 N N . THR D 1 22 ? 64.187 -21.490 204.405 1.00 41.39 22 THR D N 1
ATOM 7576 C CA . THR D 1 22 ? 64.333 -22.834 204.942 1.00 42.19 22 THR D CA 1
ATOM 7577 C C . THR D 1 22 ? 65.494 -22.764 205.930 1.00 40.60 22 THR D C 1
ATOM 7578 O O . THR D 1 22 ? 66.494 -22.097 205.671 1.00 40.83 22 THR D O 1
ATOM 7582 N N . PRO D 1 23 ? 65.339 -23.407 207.116 1.00 39.65 23 PRO D N 1
ATOM 7583 C CA . PRO D 1 23 ? 66.409 -23.343 208.098 1.00 38.05 23 PRO D CA 1
ATOM 7584 C C . PRO D 1 23 ? 67.597 -24.223 207.717 1.00 38.53 23 PRO D C 1
ATOM 7585 O O . PRO D 1 23 ? 67.415 -25.373 207.332 1.00 38.64 23 PRO D O 1
ATOM 7589 N N . GLY D 1 24 ? 68.797 -23.652 207.824 1.00 38.12 24 GLY D N 1
ATOM 7590 C CA . GLY D 1 24 ? 70.047 -24.408 207.723 1.00 38.49 24 GLY D CA 1
ATOM 7591 C C . GLY D 1 24 ? 70.375 -25.047 209.061 1.00 37.10 24 GLY D C 1
ATOM 7592 O O . GLY D 1 24 ? 69.603 -24.905 210.016 1.00 36.57 24 GLY D O 1
ATOM 7593 N N . PRO D 1 25 ? 71.532 -25.730 209.156 1.00 37.13 25 PRO D N 1
ATOM 7594 C CA . PRO D 1 25 ? 71.922 -26.381 210.415 1.00 36.41 25 PRO D CA 1
ATOM 7595 C C . PRO D 1 25 ? 71.913 -25.442 211.619 1.00 34.72 25 PRO D C 1
ATOM 7596 O O . PRO D 1 25 ? 72.401 -24.307 211.534 1.00 34.63 25 PRO D O 1
ATOM 7600 N N . GLY D 1 26 ? 71.312 -25.895 212.718 1.00 33.87 26 GLY D N 1
ATOM 7601 C CA . GLY D 1 26 ? 71.190 -25.098 213.933 1.00 31.80 26 GLY D CA 1
ATOM 7602 C C . GLY D 1 26 ? 70.101 -24.032 213.940 1.00 31.13 26 GLY D C 1
ATOM 7603 O O . GLY D 1 26 ? 69.804 -23.500 214.994 1.00 30.56 26 GLY D O 1
ATOM 7604 N N . GLU D 1 27 ? 69.523 -23.710 212.781 1.00 31.55 27 GLU D N 1
ATOM 7605 C CA . GLU D 1 27 ? 68.491 -22.665 212.690 1.00 31.31 27 GLU D CA 1
ATOM 7606 C C . GLU D 1 27 ? 67.087 -23.219 212.961 1.00 31.10 27 GLU D C 1
ATOM 7607 O O . GLU D 1 27 ? 66.855 -24.429 212.865 1.00 32.20 27 GLU D O 1
ATOM 7613 N N . ILE D 1 28 ? 66.159 -22.321 213.284 1.00 29.79 28 ILE D N 1
ATOM 7614 C CA . ILE D 1 28 ? 64.762 -22.680 213.474 1.00 29.93 28 ILE D CA 1
ATOM 7615 C C . ILE D 1 28 ? 63.902 -21.746 212.620 1.00 30.37 28 ILE D C 1
ATOM 7616 O O . ILE D 1 28 ? 64.121 -20.532 212.598 1.00 29.60 28 ILE D O 1
ATOM 7621 N N . LEU D 1 29 ? 62.946 -22.319 211.899 1.00 31.16 29 LEU D N 1
ATOM 7622 C CA . LEU D 1 29 ? 61.968 -21.533 211.165 1.00 31.87 29 LEU D CA 1
ATOM 7623 C C . LEU D 1 29 ? 60.730 -21.391 212.022 1.00 31.34 29 LEU D C 1
ATOM 7624 O O . LEU D 1 29 ? 60.160 -22.391 212.452 1.00 32.10 29 LEU D O 1
ATOM 7629 N N . LEU D 1 30 ? 60.322 -20.148 212.268 1.00 30.23 30 LEU D N 1
ATOM 7630 C CA . LEU D 1 30 ? 59.072 -19.864 212.973 1.00 29.69 30 LEU D CA 1
ATOM 7631 C C . LEU D 1 30 ? 57.989 -19.424 212.005 1.00 30.51 30 LEU D C 1
ATOM 7632 O O . LEU D 1 30 ? 58.264 -18.666 211.078 1.00 30.62 30 LEU D O 1
ATOM 7637 N N . LYS D 1 31 ? 56.754 -19.858 212.266 1.00 30.68 31 LYS D N 1
ATOM 7638 C CA . LYS D 1 31 ? 55.584 -19.195 211.711 1.00 31.74 31 LYS D CA 1
ATOM 7639 C C . LYS D 1 31 ? 55.287 -18.044 212.644 1.00 30.16 31 LYS D C 1
ATOM 7640 O O . LYS D 1 31 ? 55.015 -18.249 213.835 1.00 29.08 31 LYS D O 1
ATOM 7646 N N . VAL D 1 32 ? 55.359 -16.822 212.130 1.00 29.91 32 VAL D N 1
ATOM 7647 C CA . VAL D 1 32 ? 55.199 -15.646 212.992 1.00 28.94 32 VAL D CA 1
ATOM 7648 C C . VAL D 1 32 ? 53.727 -15.496 213.388 1.00 29.17 32 VAL D C 1
ATOM 7649 O O . VAL D 1 32 ? 52.838 -15.531 212.534 1.00 30.56 32 VAL D O 1
ATOM 7653 N N . THR D 1 33 ? 53.490 -15.320 214.685 1.00 28.45 33 THR D N 1
ATOM 7654 C CA . THR D 1 33 ? 52.143 -15.098 215.199 1.00 28.88 33 THR D CA 1
ATOM 7655 C C . THR D 1 33 ? 51.917 -13.624 215.586 1.00 28.45 33 THR D C 1
ATOM 7656 O O . THR D 1 33 ? 50.771 -13.179 215.613 1.00 28.88 33 THR D O 1
ATOM 7660 N N . ALA D 1 34 ? 52.994 -12.881 215.853 1.00 26.89 34 ALA D N 1
ATOM 7661 C CA . ALA D 1 34 ? 52.888 -11.455 216.167 1.00 26.71 34 ALA D CA 1
ATOM 7662 C C . ALA D 1 34 ? 54.243 -10.772 216.024 1.00 25.96 34 ALA D C 1
ATOM 7663 O O . ALA D 1 34 ? 55.264 -11.327 216.415 1.00 25.21 34 ALA D O 1
ATOM 7665 N N . ALA D 1 35 ? 54.235 -9.567 215.459 1.00 25.95 35 ALA D N 1
ATOM 7666 C CA . ALA D 1 35 ? 55.440 -8.799 215.198 1.00 25.80 35 ALA D CA 1
ATOM 7667 C C . ALA D 1 35 ? 55.208 -7.360 215.676 1.00 25.69 35 ALA D C 1
ATOM 7668 O O . ALA D 1 35 ? 54.330 -6.661 215.142 1.00 26.46 35 ALA D O 1
ATOM 7670 N N . GLY D 1 36 ? 55.974 -6.922 216.665 1.00 24.64 36 GLY D N 1
ATOM 7671 C CA . GLY D 1 36 ? 55.808 -5.583 217.233 1.00 24.43 36 GLY D CA 1
ATOM 7672 C C . GLY D 1 36 ? 56.522 -4.501 216.436 1.00 25.25 36 GLY D C 1
ATOM 7673 O O . GLY D 1 36 ? 57.596 -4.762 215.868 1.00 26.07 36 GLY D O 1
ATOM 7674 N N . LEU D 1 37 ? 55.924 -3.304 216.375 1.00 25.21 37 LEU D N 1
ATOM 7675 C CA . LEU D 1 37 ? 56.565 -2.124 215.791 1.00 25.77 37 LEU D CA 1
ATOM 7676 C C . LEU D 1 37 ? 57.209 -1.316 216.906 1.00 25.16 37 LEU D C 1
ATOM 7677 O O . LEU D 1 37 ? 56.559 -1.040 217.912 1.00 25.08 37 LEU D O 1
ATOM 7682 N N . CYS D 1 38 ? 58.469 -0.935 216.726 1.00 25.25 38 CYS D N 1
ATOM 7683 C CA . CYS D 1 38 ? 59.198 -0.171 217.744 1.00 24.47 38 CYS D CA 1
ATOM 7684 C C . CYS D 1 38 ? 59.566 1.196 217.155 1.00 24.80 38 CYS D C 1
ATOM 7685 O O . CYS D 1 38 ? 59.886 1.294 215.973 1.00 25.43 38 CYS D O 1
ATOM 7688 N N . TYR D 1 39 ? 59.540 2.260 217.962 1.00 24.32 39 TYR D N 1
ATOM 7689 C CA . TYR D 1 39 ? 59.891 3.583 217.427 1.00 24.86 39 TYR D CA 1
ATOM 7690 C C . TYR D 1 39 ? 61.330 3.630 216.891 1.00 24.76 39 TYR D C 1
ATOM 7691 O O . TYR D 1 39 ? 61.626 4.418 215.985 1.00 24.43 39 TYR D O 1
ATOM 7700 N N . SER D 1 40 ? 62.206 2.755 217.379 1.00 24.04 40 SER D N 1
ATOM 7701 C CA . SER D 1 40 ? 63.545 2.668 216.788 1.00 24.47 40 SER D CA 1
ATOM 7702 C C . SER D 1 40 ? 63.496 2.387 215.287 1.00 25.51 40 SER D C 1
ATOM 7703 O O . SER D 1 40 ? 64.376 2.827 214.561 1.00 26.36 40 SER D O 1
ATOM 7706 N N . ASP D 1 41 ? 62.476 1.667 214.824 1.00 25.82 41 ASP D N 1
ATOM 7707 C CA . ASP D 1 41 ? 62.326 1.419 213.375 1.00 26.96 41 ASP D CA 1
ATOM 7708 C C . ASP D 1 41 ? 62.174 2.730 212.600 1.00 28.26 41 ASP D C 1
ATOM 7709 O O . ASP D 1 41 ? 62.695 2.868 211.493 1.00 28.77 41 ASP D O 1
ATOM 7714 N N . ILE D 1 42 ? 61.455 3.688 213.185 1.00 28.48 42 ILE D N 1
ATOM 7715 C CA . ILE D 1 42 ? 61.303 5.021 212.574 1.00 29.81 42 ILE D CA 1
ATOM 7716 C C . ILE D 1 42 ? 62.667 5.707 212.489 1.00 30.09 42 ILE D C 1
ATOM 7717 O O . ILE D 1 42 ? 63.066 6.186 211.418 1.00 31.47 42 ILE D O 1
ATOM 7722 N N . SER D 1 43 ? 63.394 5.734 213.611 1.00 29.47 43 SER D N 1
ATOM 7723 C CA . SER D 1 43 ? 64.728 6.346 213.630 1.00 29.66 43 SER D CA 1
ATOM 7724 C C . SER D 1 43 ? 65.667 5.703 212.603 1.00 30.11 43 SER D C 1
ATOM 7725 O O . SER D 1 43 ? 66.392 6.412 211.906 1.00 31.34 43 SER D O 1
ATOM 7728 N N . VAL D 1 44 ? 65.605 4.378 212.474 1.00 29.71 44 VAL D N 1
ATOM 7729 C CA . VAL D 1 44 ? 66.412 3.652 211.480 1.00 30.79 44 VAL D CA 1
ATOM 7730 C C . VAL D 1 44 ? 66.054 4.076 210.053 1.00 32.15 44 VAL D C 1
ATOM 7731 O O . VAL D 1 44 ? 66.945 4.368 209.248 1.00 33.14 44 VAL D O 1
ATOM 7735 N N . MET D 1 45 ? 64.763 4.141 209.754 1.00 31.99 45 MET D N 1
ATOM 7736 C CA . MET D 1 45 ? 64.314 4.512 208.411 1.00 34.06 45 MET D CA 1
ATOM 7737 C C . MET D 1 45 ? 64.566 5.989 208.086 1.00 35.61 45 MET D C 1
ATOM 7738 O O . MET D 1 45 ? 64.552 6.376 206.919 1.00 35.89 45 MET D O 1
ATOM 7743 N N . ASP D 1 46 ? 64.790 6.807 209.118 1.00 36.11 46 ASP D N 1
ATOM 7744 C CA . ASP D 1 46 ? 65.147 8.229 208.925 1.00 37.73 46 ASP D CA 1
ATOM 7745 C C . ASP D 1 46 ? 66.648 8.494 208.767 1.00 38.45 46 ASP D C 1
ATOM 7746 O O . ASP D 1 46 ? 67.040 9.626 208.483 1.00 39.19 46 ASP D O 1
ATOM 7751 N N . MET D 1 47 ? 67.480 7.467 208.942 1.00 38.65 47 MET D N 1
ATOM 7752 C CA . MET D 1 47 ? 68.924 7.609 208.736 1.00 40.02 47 MET D CA 1
ATOM 7753 C C . MET D 1 47 ? 69.218 7.923 207.274 1.00 41.92 47 MET D C 1
ATOM 7754 O O . MET D 1 47 ? 68.631 7.303 206.377 1.00 42.69 47 MET D O 1
ATOM 7759 N N . PRO D 1 48 ? 70.134 8.881 207.020 1.00 43.14 48 PRO D N 1
ATOM 7760 C CA . PRO D 1 48 ? 70.563 9.093 205.637 1.00 45.09 48 PRO D CA 1
ATOM 7761 C C . PRO D 1 48 ? 71.403 7.918 205.131 1.00 45.41 48 PRO D C 1
ATOM 7762 O O . PRO D 1 48 ? 71.872 7.094 205.929 1.00 43.85 48 PRO D O 1
ATOM 7766 N N . ALA D 1 49 ? 71.568 7.847 203.814 1.00 47.01 49 ALA D N 1
ATOM 7767 C CA . ALA D 1 49 ? 72.303 6.757 203.158 1.00 48.22 49 ALA D CA 1
ATOM 7768 C C . ALA D 1 49 ? 73.689 6.493 203.773 1.00 48.54 49 ALA D C 1
ATOM 7769 O O . ALA D 1 49 ? 74.081 5.339 203.946 1.00 47.69 49 ALA D O 1
ATOM 7771 N N . ALA D 1 50 ? 74.400 7.563 204.134 1.00 49.82 50 ALA D N 1
ATOM 7772 C CA . ALA D 1 50 ? 75.744 7.460 204.721 1.00 49.98 50 ALA D CA 1
ATOM 7773 C C . ALA D 1 50 ? 75.801 6.768 206.085 1.00 48.60 50 ALA D C 1
ATOM 7774 O O . ALA D 1 50 ? 76.820 6.165 206.433 1.00 49.17 50 ALA D O 1
ATOM 7776 N N . GLN D 1 51 ? 74.713 6.854 206.854 1.00 46.87 51 GLN D N 1
ATOM 7777 C CA . GLN D 1 51 ? 74.628 6.255 208.183 1.00 45.09 51 GLN D CA 1
ATOM 7778 C C . GLN D 1 51 ? 74.007 4.847 208.152 1.00 42.95 51 GLN D C 1
ATOM 7779 O O . GLN D 1 51 ? 74.435 3.965 208.908 1.00 41.53 51 GLN D O 1
ATOM 7785 N N . TYR D 1 52 ? 72.984 4.650 207.317 1.00 41.72 52 TYR D N 1
ATOM 7786 C CA . TYR D 1 52 ? 72.227 3.390 207.309 1.00 40.01 52 TYR D CA 1
ATOM 7787 C C . TYR D 1 52 ? 73.140 2.224 206.941 1.00 40.56 52 TYR D C 1
ATOM 7788 O O . TYR D 1 52 ? 73.752 2.234 205.886 1.00 41.65 52 TYR D O 1
ATOM 7797 N N . ALA D 1 53 ? 73.220 1.229 207.822 1.00 40.09 53 ALA D N 1
ATOM 7798 C CA . ALA D 1 53 ? 74.197 0.131 207.691 1.00 40.85 53 ALA D CA 1
ATOM 7799 C C . ALA D 1 53 ? 73.568 -1.274 207.689 1.00 40.33 53 ALA D C 1
ATOM 7800 O O . ALA D 1 53 ? 74.300 -2.265 207.648 1.00 40.12 53 ALA D O 1
ATOM 7802 N N . TYR D 1 54 ? 72.235 -1.371 207.704 1.00 39.28 54 TYR D N 1
ATOM 7803 C CA . TYR D 1 54 ? 71.566 -2.670 207.862 1.00 38.33 54 TYR D CA 1
ATOM 7804 C C . TYR D 1 54 ? 71.238 -3.397 206.566 1.00 39.08 54 TYR D C 1
ATOM 7805 O O . TYR D 1 54 ? 70.690 -4.495 206.616 1.00 38.85 54 TYR D O 1
ATOM 7814 N N . GLY D 1 55 ? 71.560 -2.789 205.423 1.00 39.78 55 GLY D N 1
ATOM 7815 C CA . GLY D 1 55 ? 71.379 -3.410 204.120 1.00 40.79 55 GLY D CA 1
ATOM 7816 C C . GLY D 1 55 ? 69.962 -3.262 203.599 1.00 40.64 55 GLY D C 1
ATOM 7817 O O . GLY D 1 55 ? 69.013 -3.139 204.381 1.00 40.00 55 GLY D O 1
ATOM 7818 N N . LEU D 1 56 ? 69.837 -3.266 202.275 1.00 41.53 56 LEU D N 1
ATOM 7819 C CA . LEU D 1 56 ? 68.549 -3.195 201.592 1.00 41.94 56 LEU D CA 1
ATOM 7820 C C . LEU D 1 56 ? 68.408 -4.378 200.622 1.00 42.75 56 LEU D C 1
ATOM 7821 O O . LEU D 1 56 ? 69.355 -4.682 199.902 1.00 42.99 56 LEU D O 1
ATOM 7826 N N . PRO D 1 57 ? 67.249 -5.039 200.567 1.00 42.12 57 PRO D N 1
ATOM 7827 C CA . PRO D 1 57 ? 66.100 -4.784 201.451 1.00 40.59 57 PRO D CA 1
ATOM 7828 C C . PRO D 1 57 ? 66.324 -5.319 202.861 1.00 38.41 57 PRO D C 1
ATOM 7829 O O . PRO D 1 57 ? 67.237 -6.106 203.088 1.00 38.13 57 PRO D O 1
ATOM 7833 N N . LEU D 1 58 ? 65.496 -4.850 203.789 1.00 37.05 58 LEU D N 1
ATOM 7834 C CA . LEU D 1 58 ? 65.490 -5.346 205.159 1.00 35.45 58 LEU D CA 1
ATOM 7835 C C . LEU D 1 58 ? 64.057 -5.643 205.562 1.00 34.88 58 LEU D C 1
ATOM 7836 O O . LEU D 1 58 ? 63.220 -4.738 205.553 1.00 35.03 58 LEU D O 1
ATOM 7841 N N . THR D 1 59 ? 63.775 -6.894 205.924 1.00 34.21 59 THR D N 1
ATOM 7842 C CA . THR D 1 59 ? 62.499 -7.238 206.544 1.00 32.82 59 THR D CA 1
ATOM 7843 C C . THR D 1 59 ? 62.500 -6.694 207.946 1.00 31.14 59 THR D C 1
ATOM 7844 O O . THR D 1 59 ? 63.336 -7.076 208.760 1.00 30.39 59 THR D O 1
ATOM 7848 N N . LEU D 1 60 ? 61.560 -5.802 208.231 1.00 30.26 60 LEU D N 1
ATOM 7849 C CA . LEU D 1 60 ? 61.516 -5.118 209.507 1.00 29.35 60 LEU D CA 1
ATOM 7850 C C . LEU D 1 60 ? 60.981 -6.034 210.605 1.00 28.40 60 LEU D C 1
ATOM 7851 O O . LEU D 1 60 ? 60.448 -7.124 210.328 1.00 29.15 60 LEU D O 1
ATOM 7856 N N . GLY D 1 61 ? 61.154 -5.597 211.851 1.00 27.88 61 GLY D N 1
ATOM 7857 C CA . GLY D 1 61 ? 60.495 -6.224 212.998 1.00 26.93 61 GLY D CA 1
ATOM 7858 C C . GLY D 1 61 ? 61.495 -6.925 213.898 1.00 26.73 61 GLY D C 1
ATOM 7859 O O . GLY D 1 61 ? 61.954 -8.024 213.578 1.00 26.67 61 GLY D O 1
ATOM 7860 N N . HIS D 1 62 ? 61.838 -6.290 215.020 1.00 25.93 62 HIS D N 1
ATOM 7861 C CA . HIS D 1 62 ? 62.746 -6.908 215.990 1.00 25.92 62 HIS D CA 1
ATOM 7862 C C . HIS D 1 62 ? 62.022 -7.321 217.270 1.00 25.20 62 HIS D C 1
ATOM 7863 O O . HIS D 1 62 ? 62.674 -7.702 218.253 1.00 25.22 62 HIS D O 1
ATOM 7870 N N . GLU D 1 63 ? 60.685 -7.259 217.237 1.00 25.19 63 GLU D N 1
ATOM 7871 C CA . GLU D 1 63 ? 59.840 -7.828 218.278 1.00 24.83 63 GLU D CA 1
ATOM 7872 C C . GLU D 1 63 ? 59.069 -8.997 217.682 1.00 25.11 63 GLU D C 1
ATOM 7873 O O . GLU D 1 63 ? 58.094 -8.769 217.006 1.00 27.32 63 GLU D O 1
ATOM 7879 N N . GLY D 1 64 ? 59.510 -10.227 217.910 1.00 24.77 64 GLY D N 1
ATOM 7880 C CA . GLY D 1 64 ? 58.909 -11.386 217.243 1.00 25.22 64 GLY D CA 1
ATOM 7881 C C . GLY D 1 64 ? 58.499 -12.505 218.199 1.00 25.33 64 GLY D C 1
ATOM 7882 O O . GLY D 1 64 ? 59.243 -12.876 219.118 1.00 23.72 64 GLY D O 1
ATOM 7883 N N . VAL D 1 65 ? 57.294 -13.030 217.968 1.00 25.70 65 VAL D N 1
ATOM 7884 C CA . VAL D 1 65 ? 56.813 -14.269 218.595 1.00 26.05 65 VAL D CA 1
ATOM 7885 C C . VAL D 1 65 ? 56.265 -15.155 217.477 1.00 26.72 65 VAL D C 1
ATOM 7886 O O . VAL D 1 65 ? 55.786 -14.654 216.450 1.00 26.05 65 VAL D O 1
ATOM 7890 N N . GLY D 1 66 ? 56.351 -16.462 217.681 1.00 26.82 66 GLY D N 1
ATOM 7891 C CA . GLY D 1 66 ? 55.852 -17.389 216.704 1.00 28.28 66 GLY D CA 1
ATOM 7892 C C . GLY D 1 66 ? 55.686 -18.791 217.256 1.00 28.93 66 GLY D C 1
ATOM 7893 O O . GLY D 1 66 ? 55.781 -19.037 218.466 1.00 29.19 66 GLY D O 1
ATOM 7894 N N . THR D 1 67 ? 55.416 -19.699 216.344 1.00 30.17 67 THR D N 1
ATOM 7895 C CA . THR D 1 67 ? 55.393 -21.116 216.650 1.00 30.80 67 THR D CA 1
ATOM 7896 C C . THR D 1 67 ? 56.444 -21.793 215.790 1.00 31.25 67 THR D C 1
ATOM 7897 O O . THR D 1 67 ? 56.643 -21.407 214.631 1.00 31.10 67 THR D O 1
ATOM 7901 N N . VAL D 1 68 ? 57.106 -22.801 216.356 1.00 31.10 68 VAL D N 1
ATOM 7902 C CA . VAL D 1 68 ? 58.149 -23.524 215.647 1.00 31.77 68 VAL D CA 1
ATOM 7903 C C . VAL D 1 68 ? 57.517 -24.240 214.457 1.00 33.75 68 VAL D C 1
ATOM 7904 O O . VAL D 1 68 ? 56.582 -25.045 214.626 1.00 34.33 68 VAL D O 1
ATOM 7908 N N . ALA D 1 69 ? 57.993 -23.915 213.260 1.00 34.44 69 ALA D N 1
ATOM 7909 C CA . ALA D 1 69 ? 57.464 -24.517 212.036 1.00 36.18 69 ALA D CA 1
ATOM 7910 C C . ALA D 1 69 ? 58.354 -25.646 211.529 1.00 37.38 69 ALA D C 1
ATOM 7911 O O . ALA D 1 69 ? 57.856 -26.721 211.148 1.00 38.14 69 ALA D O 1
ATOM 7913 N N . GLU D 1 70 ? 59.659 -25.380 211.469 1.00 37.31 70 GLU D N 1
ATOM 7914 C CA . GLU D 1 70 ? 60.640 -26.358 210.992 1.00 39.08 70 GLU D CA 1
ATOM 7915 C C . GLU D 1 70 ? 61.927 -26.230 211.764 1.00 37.86 70 GLU D C 1
ATOM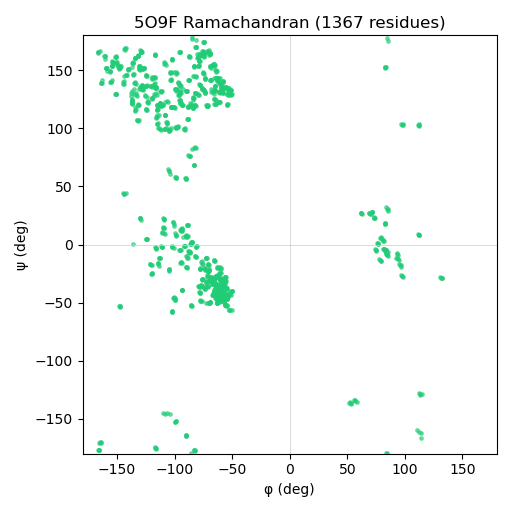 7916 O O . GLU D 1 70 ? 62.386 -25.123 212.063 1.00 36.71 70 GLU D O 1
ATOM 7922 N N . LEU D 1 71 ? 62.496 -27.386 212.105 1.00 38.62 71 LEU D N 1
ATOM 7923 C CA . LEU D 1 71 ? 63.775 -27.469 212.806 1.00 37.43 71 LEU D CA 1
ATOM 7924 C C . LEU D 1 71 ? 64.883 -27.689 211.797 1.00 38.00 71 LEU D C 1
ATOM 7925 O O . LEU D 1 71 ? 64.788 -28.576 210.933 1.00 38.01 71 LEU D O 1
ATOM 7930 N N . GLY D 1 72 ? 65.922 -26.867 211.873 1.00 36.77 72 GLY D N 1
ATOM 7931 C CA . GLY D 1 72 ? 67.126 -27.086 211.068 1.00 38.01 72 GLY D CA 1
ATOM 7932 C C . GLY D 1 72 ? 67.863 -28.303 211.546 1.00 38.63 72 GLY D C 1
ATOM 7933 O O . GLY D 1 72 ? 67.618 -28.782 212.639 1.00 37.97 72 GLY D O 1
ATOM 7934 N N . GLU D 1 73 ? 68.780 -28.790 210.716 1.00 40.30 73 GLU D N 1
ATOM 7935 C CA . GLU D 1 73 ? 69.590 -29.965 211.050 1.00 41.76 73 GLU D CA 1
ATOM 7936 C C . GLU D 1 73 ? 70.238 -29.823 212.433 1.00 40.41 73 GLU D C 1
ATOM 7937 O O . GLU D 1 73 ? 70.847 -28.796 212.742 1.00 39.68 73 GLU D O 1
ATOM 7943 N N . GLY D 1 74 ? 70.070 -30.848 213.260 1.00 40.97 74 GLY D N 1
ATOM 7944 C CA . GLY D 1 74 ? 70.698 -30.902 214.575 1.00 40.75 74 GLY D CA 1
ATOM 7945 C C . GLY D 1 74 ? 69.954 -30.228 215.694 1.00 40.30 74 GLY D C 1
ATOM 7946 O O . GLY D 1 74 ? 70.315 -30.386 216.861 1.00 40.81 74 GLY D O 1
ATOM 7947 N N . VAL D 1 75 ? 68.908 -29.478 215.411 1.00 40.31 75 VAL D N 1
ATOM 7948 C CA . VAL D 1 75 ? 68.126 -28.786 216.473 1.00 39.82 75 VAL D CA 1
ATOM 7949 C C . VAL D 1 75 ? 67.115 -29.778 217.024 1.00 41.65 75 VAL D C 1
ATOM 7950 O O . VAL D 1 75 ? 66.319 -30.333 216.262 1.00 42.45 75 VAL D O 1
ATOM 7954 N N . THR D 1 76 ? 67.143 -30.002 218.333 1.00 43.38 76 THR D N 1
ATOM 7955 C CA . THR D 1 76 ? 66.259 -30.945 219.000 1.00 45.81 76 THR D CA 1
ATOM 7956 C C . THR D 1 76 ? 65.655 -30.458 220.295 1.00 44.68 76 THR D C 1
ATOM 7957 O O . THR D 1 76 ? 64.953 -31.284 220.920 1.00 47.04 76 THR D O 1
ATOM 7961 N N . GLY D 1 77 ? 65.921 -29.235 220.771 1.00 42.58 77 GLY D N 1
ATOM 7962 C CA . GLY D 1 77 ? 65.446 -28.783 222.080 1.00 40.78 77 GLY D CA 1
ATOM 7963 C C . GLY D 1 77 ? 64.102 -28.047 222.074 1.00 39.53 77 GLY D C 1
ATOM 7964 O O . GLY D 1 77 ? 63.641 -27.501 223.056 1.00 39.80 77 GLY D O 1
ATOM 7965 N N . PHE D 1 78 ? 63.461 -28.032 220.907 1.00 37.89 78 PHE D N 1
ATOM 7966 C CA . PHE D 1 78 ? 62.089 -27.581 220.693 1.00 36.31 78 PHE D CA 1
ATOM 7967 C C . PHE D 1 78 ? 61.368 -28.558 219.768 1.00 36.95 78 PHE D C 1
ATOM 7968 O O . PHE D 1 78 ? 61.993 -29.245 218.936 1.00 36.98 78 PHE D O 1
ATOM 7976 N N . GLY D 1 79 ? 60.047 -28.618 219.919 1.00 36.80 79 GLY D N 1
ATOM 7977 C CA . GLY D 1 79 ? 59.182 -29.388 219.028 1.00 37.57 79 GLY D CA 1
ATOM 7978 C C . GLY D 1 79 ? 58.370 -28.479 218.113 1.00 37.12 79 GLY D C 1
ATOM 7979 O O . GLY D 1 79 ? 58.109 -27.313 218.432 1.00 35.13 79 GLY D O 1
ATOM 7980 N N . VAL D 1 80 ? 57.980 -29.026 216.969 1.00 37.67 80 VAL D N 1
ATOM 7981 C CA . VAL D 1 80 ? 57.145 -28.303 216.022 1.00 37.99 80 VAL D CA 1
ATOM 7982 C C . VAL D 1 80 ? 55.838 -27.913 216.732 1.00 37.43 80 VAL D C 1
ATOM 7983 O O . VAL D 1 80 ? 55.257 -28.727 217.453 1.00 38.25 80 VAL D O 1
ATOM 7987 N N . GLY D 1 81 ? 55.415 -26.660 216.559 1.00 36.39 81 GLY D N 1
ATOM 7988 C CA . GLY D 1 81 ? 54.251 -26.114 217.255 1.00 35.45 81 GLY D CA 1
ATOM 7989 C C . GLY D 1 81 ? 54.545 -25.339 218.545 1.00 33.90 81 GLY D C 1
ATOM 7990 O O . GLY D 1 81 ? 53.697 -24.599 219.005 1.00 33.21 81 GLY D O 1
ATOM 7991 N N . ASP D 1 82 ? 55.733 -25.487 219.127 1.00 32.26 82 ASP D N 1
ATOM 7992 C CA . ASP D 1 82 ? 56.063 -24.755 220.365 1.00 31.04 82 ASP D CA 1
ATOM 7993 C C . ASP D 1 82 ? 55.968 -23.249 220.174 1.00 30.03 82 ASP D C 1
ATOM 7994 O O . ASP D 1 82 ? 56.526 -22.705 219.218 1.00 29.02 82 ASP D O 1
ATOM 7999 N N . ALA D 1 83 ? 55.276 -22.586 221.109 1.00 29.75 83 ALA D N 1
ATOM 8000 C CA . ALA D 1 83 ? 55.141 -21.133 221.086 1.00 28.60 83 ALA D CA 1
ATOM 8001 C C . ALA D 1 83 ? 56.367 -20.530 221.740 1.00 27.24 83 ALA D C 1
ATOM 8002 O O . ALA D 1 83 ? 56.708 -20.874 222.887 1.00 26.85 83 ALA D O 1
ATOM 8004 N N . VAL D 1 84 ? 57.021 -19.615 221.017 1.00 26.35 84 VAL D N 1
ATOM 8005 C CA . VAL D 1 84 ? 58.284 -19.036 221.456 1.00 25.14 84 VAL D CA 1
ATOM 8006 C C . VAL D 1 84 ? 58.376 -17.559 221.157 1.00 24.50 84 VAL D C 1
ATOM 8007 O O . VAL D 1 84 ? 57.774 -17.059 220.193 1.00 24.58 84 VAL D O 1
ATOM 8011 N N . ALA D 1 85 ? 59.137 -16.872 222.013 1.00 22.73 85 ALA D N 1
ATOM 8012 C CA . ALA D 1 85 ? 59.527 -15.490 221.778 1.00 22.19 85 ALA D CA 1
ATOM 8013 C C . ALA D 1 85 ? 60.982 -15.473 221.341 1.00 22.03 85 ALA D C 1
ATOM 8014 O O . ALA D 1 85 ? 61.788 -16.334 221.757 1.00 21.95 85 ALA D O 1
ATOM 8016 N N . VAL D 1 86 ? 61.316 -14.503 220.493 1.00 21.46 86 VAL D N 1
ATOM 8017 C CA . VAL D 1 86 ? 62.662 -14.385 219.951 1.00 21.27 86 VAL D CA 1
ATOM 8018 C C . VAL D 1 86 ? 63.468 -13.403 220.799 1.00 20.22 86 VAL D C 1
ATOM 8019 O O . VAL D 1 86 ? 63.068 -12.234 220.982 1.00 20.44 86 VAL D O 1
ATOM 8023 N N . TYR D 1 87 ? 64.584 -13.888 221.335 1.00 19.66 87 TYR D N 1
ATOM 8024 C CA . TYR D 1 87 ? 65.549 -13.012 221.984 1.00 19.18 87 TYR D CA 1
ATOM 8025 C C . TYR D 1 87 ? 66.244 -12.212 220.899 1.00 19.95 87 TYR D C 1
ATOM 8026 O O . TYR D 1 87 ? 66.877 -12.790 220.030 1.00 20.86 87 TYR D O 1
ATOM 8035 N N . GLY D 1 88 ? 66.113 -10.896 220.958 1.00 20.31 88 GLY D N 1
ATOM 8036 C CA . GLY D 1 88 ? 66.508 -10.005 219.861 1.00 21.21 88 GLY D CA 1
ATOM 8037 C C . GLY D 1 88 ? 67.989 -9.673 219.668 1.00 21.29 88 GLY D C 1
ATOM 8038 O O . GLY D 1 88 ? 68.478 -9.742 218.551 1.00 21.70 88 GLY D O 1
ATOM 8039 N N . PRO D 1 89 ? 68.709 -9.298 220.741 1.00 20.68 89 PRO D N 1
ATOM 8040 C CA . PRO D 1 89 ? 70.064 -8.751 220.530 1.00 20.67 89 PRO D CA 1
ATOM 8041 C C . PRO D 1 89 ? 71.142 -9.827 220.469 1.00 20.57 89 PRO D C 1
ATOM 8042 O O . PRO D 1 89 ? 71.935 -9.992 221.393 1.00 20.17 89 PRO D O 1
ATOM 8046 N N . TRP D 1 90 ? 71.202 -10.516 219.341 1.00 20.77 90 TRP D N 1
ATOM 8047 C CA . TRP D 1 90 ? 72.058 -11.666 219.188 1.00 20.45 90 TRP D CA 1
ATOM 8048 C C . TRP D 1 90 ? 73.527 -11.312 219.391 1.00 20.11 90 TRP D C 1
ATOM 8049 O O . TRP D 1 90 ? 74.025 -10.352 218.828 1.00 19.78 90 TRP D O 1
ATOM 8060 N N . GLY D 1 91 ? 74.190 -12.099 220.238 1.00 19.12 91 GLY D N 1
ATOM 8061 C CA . GLY D 1 91 ? 75.632 -11.985 220.446 1.00 19.12 91 GLY D CA 1
ATOM 8062 C C . GLY D 1 91 ? 76.357 -13.238 220.016 1.00 19.52 91 GLY D C 1
ATOM 8063 O O . GLY D 1 91 ? 75.755 -14.172 219.450 1.00 20.22 91 GLY D O 1
ATOM 8064 N N . CYS D 1 92 ? 77.676 -13.253 220.258 1.00 19.43 92 CYS D N 1
ATOM 8065 C CA . CYS D 1 92 ? 78.520 -14.348 219.812 1.00 20.10 92 CYS D CA 1
ATOM 8066 C C . CYS D 1 92 ? 78.287 -15.648 220.587 1.00 20.02 92 CYS D C 1
ATOM 8067 O O . CYS D 1 92 ? 78.639 -16.725 220.076 1.00 20.63 92 CYS D O 1
ATOM 8070 N N . GLY D 1 93 ? 77.752 -15.536 221.804 1.00 19.38 93 GLY D N 1
ATOM 8071 C CA . GLY D 1 93 ? 77.466 -16.701 222.635 1.00 19.41 93 GLY D CA 1
ATOM 8072 C C . GLY D 1 93 ? 78.633 -17.237 223.449 1.00 19.94 93 GLY D C 1
ATOM 8073 O O . GLY D 1 93 ? 78.427 -18.125 224.284 1.00 20.67 93 GLY D O 1
ATOM 8074 N N . ALA D 1 94 ? 79.845 -16.712 223.217 1.00 19.82 94 ALA D N 1
ATOM 8075 C CA . ALA D 1 94 ? 81.085 -17.299 223.735 1.00 19.82 94 ALA D CA 1
ATOM 8076 C C . ALA D 1 94 ? 81.913 -16.417 224.655 1.00 19.44 94 ALA D C 1
ATOM 8077 O O . ALA D 1 94 ? 82.714 -16.940 225.454 1.00 19.64 94 ALA D O 1
ATOM 8079 N N . CYS D 1 95 ? 81.775 -15.089 224.535 1.00 18.42 95 CYS D N 1
ATOM 8080 C CA . CYS D 1 95 ? 82.565 -14.164 225.331 1.00 18.39 95 CYS D CA 1
ATOM 8081 C C . CYS D 1 95 ? 82.064 -14.138 226.772 1.00 17.63 95 CYS D C 1
ATOM 8082 O O . CYS D 1 95 ? 81.033 -14.732 227.107 1.00 17.12 95 CYS D O 1
ATOM 8085 N N . HIS D 1 96 ? 82.784 -13.416 227.620 1.00 17.61 96 HIS D N 1
ATOM 8086 C CA . HIS D 1 96 ? 82.416 -13.320 229.039 1.00 17.39 96 HIS D CA 1
ATOM 8087 C C . HIS D 1 96 ? 81.019 -12.732 229.283 1.00 16.38 96 HIS D C 1
ATOM 8088 O O . HIS D 1 96 ? 80.259 -13.245 230.103 1.00 16.15 96 HIS D O 1
ATOM 8095 N N . ALA D 1 97 ? 80.656 -11.670 228.553 1.00 16.09 97 ALA D N 1
ATOM 8096 C CA . ALA D 1 97 ? 79.293 -11.146 228.623 1.00 15.27 97 ALA D CA 1
ATOM 8097 C C . ALA D 1 97 ? 78.252 -12.184 228.176 1.00 15.35 97 ALA D C 1
ATOM 8098 O O . ALA D 1 97 ? 77.253 -12.436 228.865 1.00 14.98 97 ALA D O 1
ATOM 8100 N N . CYS D 1 98 ? 78.486 -12.798 227.025 1.00 15.80 98 CYS D N 1
ATOM 8101 C CA . CYS D 1 98 ? 77.537 -13.761 226.492 1.00 16.34 98 CYS D CA 1
ATOM 8102 C C . CYS D 1 98 ? 77.406 -14.991 227.409 1.00 16.45 98 CYS D C 1
ATOM 8103 O O . CYS D 1 98 ? 76.313 -15.559 227.523 1.00 16.34 98 CYS D O 1
ATOM 8106 N N . ALA D 1 99 ? 78.503 -15.385 228.051 1.00 16.86 99 ALA D N 1
ATOM 8107 C CA . ALA D 1 99 ? 78.453 -16.543 228.954 1.00 17.35 99 ALA D CA 1
ATOM 8108 C C . ALA D 1 99 ? 77.495 -16.308 230.125 1.00 17.37 99 ALA D C 1
ATOM 8109 O O . ALA D 1 99 ? 76.935 -17.274 230.669 1.00 18.36 99 ALA D O 1
ATOM 8111 N N . ARG D 1 100 ? 77.297 -15.045 230.495 1.00 16.56 100 ARG D N 1
ATOM 8112 C CA . ARG D 1 100 ? 76.318 -14.648 231.496 1.00 16.66 100 ARG D CA 1
ATOM 8113 C C . ARG D 1 100 ? 74.911 -14.347 230.934 1.00 16.39 100 ARG D C 1
ATOM 8114 O O . ARG D 1 100 ? 74.033 -13.889 231.669 1.00 15.73 100 ARG D O 1
ATOM 8122 N N . GLY D 1 101 ? 74.708 -14.625 229.650 1.00 16.99 101 GLY D N 1
ATOM 8123 C CA . GLY D 1 101 ? 73.461 -14.323 228.963 1.00 17.34 101 GLY D CA 1
ATOM 8124 C C . GLY D 1 101 ? 73.331 -12.871 228.541 1.00 17.22 101 GLY D C 1
ATOM 8125 O O . GLY D 1 101 ? 72.278 -12.483 228.030 1.00 16.74 101 GLY D O 1
ATOM 8126 N N . ARG D 1 102 ? 74.383 -12.071 228.745 1.00 17.50 102 ARG D N 1
ATOM 8127 C CA . ARG D 1 102 ? 74.334 -10.631 228.498 1.00 17.57 102 ARG D CA 1
ATOM 8128 C C . ARG D 1 102 ? 74.752 -10.326 227.057 1.00 16.98 102 ARG D C 1
ATOM 8129 O O . ARG D 1 102 ? 75.681 -9.548 226.776 1.00 16.68 102 ARG D O 1
ATOM 8137 N N . GLU D 1 103 ? 74.035 -10.930 226.114 1.00 16.90 103 GLU D N 1
ATOM 8138 C CA . GLU D 1 103 ? 74.416 -10.837 224.708 1.00 17.69 103 GLU D CA 1
ATOM 8139 C C . GLU D 1 103 ? 74.185 -9.418 224.168 1.00 17.23 103 GLU D C 1
ATOM 8140 O O . GLU D 1 103 ? 74.788 -9.011 223.172 1.00 17.54 103 GLU D O 1
ATOM 8146 N N . ASN D 1 104 ? 73.308 -8.693 224.847 1.00 17.05 104 ASN D N 1
ATOM 8147 C CA . ASN D 1 104 ? 73.102 -7.264 224.586 1.00 17.65 104 ASN D CA 1
ATOM 8148 C C . ASN D 1 104 ? 74.382 -6.439 224.710 1.00 18.02 104 ASN D C 1
ATOM 8149 O O . ASN D 1 104 ? 74.508 -5.404 224.043 1.00 19.26 104 ASN D O 1
ATOM 8154 N N . TYR D 1 105 ? 75.321 -6.897 225.534 1.00 17.71 105 TYR D N 1
ATOM 8155 C CA . TYR D 1 105 ? 76.614 -6.233 225.725 1.00 17.92 105 TYR D CA 1
ATOM 8156 C C . TYR D 1 105 ? 77.786 -7.016 225.125 1.00 18.39 105 TYR D C 1
ATOM 8157 O O . TYR D 1 105 ? 78.937 -6.799 225.497 1.00 19.01 105 TYR D O 1
ATOM 8166 N N . CYS D 1 106 ? 77.513 -7.903 224.172 1.00 18.81 106 CYS D N 1
ATOM 8167 C CA . CYS D 1 106 ? 78.584 -8.575 223.433 1.00 19.70 106 CYS D CA 1
ATOM 8168 C C . CYS D 1 106 ? 79.364 -7.548 222.587 1.00 22.38 106 CYS D C 1
ATOM 8169 O O . CYS D 1 106 ? 78.743 -6.752 221.882 1.00 24.15 106 CYS D O 1
ATOM 8172 N N . THR D 1 107 ? 80.678 -7.559 222.622 1.00 25.09 107 THR D N 1
ATOM 8173 C CA . THR D 1 107 ? 81.448 -6.661 221.716 1.00 27.45 107 THR D CA 1
ATOM 8174 C C . THR D 1 107 ? 82.031 -7.396 220.508 1.00 29.49 107 THR D C 1
ATOM 8175 O O . THR D 1 107 ? 82.681 -6.773 219.626 1.00 29.89 107 THR D O 1
ATOM 8179 N N . ARG D 1 108 ? 81.820 -8.717 220.462 1.00 28.88 108 ARG D N 1
ATOM 8180 C CA . ARG D 1 108 ? 82.360 -9.547 219.387 1.00 29.92 108 ARG D CA 1
ATOM 8181 C C . ARG D 1 108 ? 81.403 -9.756 218.218 1.00 29.54 108 ARG D C 1
ATOM 8182 O O . ARG D 1 108 ? 81.838 -10.188 217.162 1.00 29.78 108 ARG D O 1
ATOM 8190 N N . ALA D 1 109 ? 80.119 -9.462 218.404 1.00 28.66 109 ALA D N 1
ATOM 8191 C CA . ALA D 1 109 ? 79.099 -9.796 217.409 1.00 30.06 109 ALA D CA 1
ATOM 8192 C C . ALA D 1 109 ? 79.350 -9.130 216.047 1.00 32.18 109 ALA D C 1
ATOM 8193 O O . ALA D 1 109 ? 79.305 -9.798 215.019 1.00 32.05 109 ALA D O 1
ATOM 8195 N N . ALA D 1 110 ? 79.640 -7.833 216.078 1.00 34.49 110 ALA D N 1
ATOM 8196 C CA . ALA D 1 110 ? 79.850 -7.043 214.859 1.00 37.30 110 ALA D CA 1
ATOM 8197 C C . ALA D 1 110 ? 80.948 -7.641 213.982 1.00 39.49 110 ALA D C 1
ATOM 8198 O O . ALA D 1 110 ? 80.710 -7.921 212.802 1.00 41.06 110 ALA D O 1
ATOM 8200 N N . ASP D 1 111 ? 82.118 -7.894 214.567 1.00 40.50 111 ASP D N 1
ATOM 8201 C CA . ASP D 1 111 ? 83.248 -8.481 213.829 1.00 42.28 111 ASP D CA 1
ATOM 8202 C C . ASP D 1 111 ? 82.994 -9.888 213.302 1.00 40.75 111 ASP D C 1
ATOM 8203 O O . ASP D 1 111 ? 83.599 -10.291 212.312 1.00 40.47 111 ASP D O 1
ATOM 8208 N N . LEU D 1 112 ? 82.114 -10.638 213.965 1.00 37.49 112 LEU D N 1
ATOM 8209 C CA . LEU D 1 112 ? 81.709 -11.953 213.478 1.00 37.73 112 LEU D CA 1
ATOM 8210 C C . LEU D 1 112 ? 80.541 -11.902 212.467 1.00 38.56 112 LEU D C 1
ATOM 8211 O O . LEU D 1 112 ? 80.101 -12.948 211.986 1.00 39.72 112 LEU D O 1
ATOM 8216 N N . GLY D 1 113 ? 80.050 -10.705 212.152 1.00 38.64 113 GLY D N 1
ATOM 8217 C CA . GLY D 1 113 ? 78.943 -10.540 211.206 1.00 39.61 113 GLY D CA 1
ATOM 8218 C C . GLY D 1 113 ? 77.597 -11.000 211.744 1.00 38.51 113 GLY D C 1
ATOM 8219 O O . GLY D 1 113 ? 76.740 -11.405 210.971 1.00 39.55 113 GLY D O 1
ATOM 8220 N N . ILE D 1 114 ? 77.422 -10.950 213.065 1.00 36.48 114 ILE D N 1
ATOM 8221 C CA . ILE D 1 114 ? 76.173 -11.340 213.708 1.00 35.17 114 ILE D CA 1
ATOM 8222 C C . ILE D 1 114 ? 75.335 -10.083 213.878 1.00 34.90 114 ILE D C 1
ATOM 8223 O O . ILE D 1 114 ? 75.748 -9.141 214.560 1.00 35.28 114 ILE D O 1
ATOM 8228 N N . THR D 1 115 ? 74.153 -10.074 213.267 1.00 34.27 115 THR D N 1
ATOM 8229 C CA . THR D 1 115 ? 73.248 -8.940 213.343 1.00 33.76 115 THR D CA 1
ATOM 8230 C C . THR D 1 115 ? 71.862 -9.397 213.815 1.00 32.53 115 THR D C 1
ATOM 8231 O O . THR D 1 115 ? 71.494 -10.539 213.565 1.00 32.21 115 THR D O 1
ATOM 8235 N N . PRO D 1 116 ? 71.105 -8.509 214.485 1.00 31.28 116 PRO D N 1
ATOM 8236 C CA . PRO D 1 116 ? 69.796 -8.938 214.987 1.00 30.63 116 PRO D CA 1
ATOM 8237 C C . PRO D 1 116 ? 68.692 -8.951 213.920 1.00 30.26 116 PRO D C 1
ATOM 8238 O O . PRO D 1 116 ? 68.748 -8.186 212.960 1.00 29.79 116 PRO D O 1
ATOM 8242 N N . PRO D 1 117 ? 67.671 -9.800 214.112 1.00 29.85 117 PRO D N 1
ATOM 8243 C CA . PRO D 1 117 ? 66.505 -9.792 213.237 1.00 29.99 117 PRO D CA 1
ATOM 8244 C C . PRO D 1 117 ? 65.824 -8.421 213.237 1.00 29.04 117 PRO D C 1
ATOM 8245 O O . PRO D 1 117 ? 65.647 -7.817 214.302 1.00 27.89 117 PRO D O 1
ATOM 8249 N N . GLY D 1 118 ? 65.515 -7.918 212.041 1.00 29.51 118 GLY D N 1
ATOM 8250 C CA . GLY D 1 118 ? 64.894 -6.611 211.876 1.00 29.69 118 GLY D CA 1
ATOM 8251 C C . GLY D 1 118 ? 65.873 -5.434 211.890 1.00 29.79 118 GLY D C 1
ATOM 8252 O O . GLY D 1 118 ? 65.462 -4.281 211.667 1.00 29.28 118 GLY D O 1
ATOM 8253 N N . LEU D 1 119 ? 67.154 -5.720 212.137 1.00 29.24 119 LEU D N 1
ATOM 8254 C CA . LEU D 1 119 ? 68.186 -4.694 212.306 1.00 29.76 119 LEU D CA 1
ATOM 8255 C C . LEU D 1 119 ? 69.516 -5.183 211.710 1.00 30.14 119 LEU D C 1
ATOM 8256 O O . LEU D 1 119 ? 70.583 -5.011 212.292 1.00 30.42 119 LEU D O 1
ATOM 8261 N N . GLY D 1 120 ? 69.431 -5.782 210.527 1.00 30.35 120 GLY D N 1
ATOM 8262 C CA . GLY D 1 120 ? 70.585 -6.312 209.802 1.00 30.72 120 GLY D CA 1
ATOM 8263 C C . GLY D 1 120 ? 70.373 -7.716 209.290 1.00 30.48 120 GLY D C 1
ATOM 8264 O O . GLY D 1 120 ? 70.988 -8.118 208.312 1.00 31.55 120 GLY D O 1
ATOM 8265 N N . SER D 1 121 ? 69.544 -8.482 209.996 1.00 29.52 121 SER D N 1
ATOM 8266 C CA . SER D 1 121 ? 69.090 -9.801 209.549 1.00 30.07 121 SER D CA 1
ATOM 8267 C C . SER D 1 121 ? 67.570 -9.715 209.370 1.00 29.61 121 SER D C 1
ATOM 8268 O O . SER D 1 121 ? 66.942 -8.791 209.889 1.00 28.53 121 SER D O 1
ATOM 8271 N N . PRO D 1 122 ? 66.973 -10.670 208.645 1.00 30.10 122 PRO D N 1
ATOM 8272 C CA . PRO D 1 122 ? 65.533 -10.540 208.385 1.00 30.34 122 PRO D CA 1
ATOM 8273 C C . PRO D 1 122 ? 64.659 -10.651 209.642 1.00 29.33 122 PRO D C 1
ATOM 8274 O O . PRO D 1 122 ? 64.872 -11.522 210.480 1.00 28.84 122 PRO D O 1
ATOM 8278 N N . GLY D 1 123 ? 63.721 -9.720 209.776 1.00 29.29 123 GLY D N 1
ATOM 8279 C CA . GLY D 1 123 ? 62.894 -9.596 210.959 1.00 28.63 123 GLY D CA 1
ATOM 8280 C C . GLY D 1 123 ? 61.600 -10.394 210.931 1.00 29.00 123 GLY D C 1
ATOM 8281 O O . GLY D 1 123 ? 61.407 -11.279 210.105 1.00 29.59 123 GLY D O 1
ATOM 8282 N N . SER D 1 124 ? 60.714 -10.028 211.849 1.00 28.62 124 SER D N 1
ATOM 8283 C CA . SER D 1 124 ? 59.505 -10.779 212.140 1.00 29.11 124 SER D CA 1
ATOM 8284 C C . SER D 1 124 ? 58.276 -10.251 211.405 1.00 30.49 124 SER D C 1
ATOM 8285 O O . SER D 1 124 ? 57.215 -10.866 211.504 1.00 30.57 124 SER D O 1
ATOM 8288 N N . MET D 1 125 ? 58.384 -9.142 210.662 1.00 31.37 125 MET D N 1
ATOM 8289 C CA . MET D 1 125 ? 57.236 -8.625 209.938 1.00 33.19 125 MET D CA 1
ATOM 8290 C C . MET D 1 125 ? 57.090 -9.373 208.615 1.00 33.37 125 MET D C 1
ATOM 8291 O O . MET D 1 125 ? 57.261 -8.834 207.517 1.00 34.24 125 MET D O 1
ATOM 8296 N N . ALA D 1 126 ? 56.739 -10.644 208.756 1.00 32.84 126 ALA D N 1
ATOM 8297 C CA . ALA D 1 126 ? 56.644 -11.571 207.644 1.00 33.55 126 ALA D CA 1
ATOM 8298 C C . ALA D 1 126 ? 55.879 -12.788 208.121 1.00 33.53 126 ALA D C 1
ATOM 8299 O O . ALA D 1 126 ? 55.683 -12.976 209.315 1.00 32.29 126 ALA D O 1
ATOM 8301 N N . GLU D 1 127 ? 55.436 -13.629 207.194 1.00 34.97 127 GLU D N 1
ATOM 8302 C CA . GLU D 1 127 ? 54.698 -14.823 207.593 1.00 35.64 127 GLU D CA 1
ATOM 8303 C C . GLU D 1 127 ? 55.585 -15.819 208.348 1.00 34.71 127 GLU D C 1
ATOM 8304 O O . GLU D 1 127 ? 55.093 -16.530 209.226 1.00 34.43 127 GLU D O 1
ATOM 8310 N N . TYR D 1 128 ? 56.872 -15.855 207.988 1.00 34.56 128 TYR D N 1
ATOM 8311 C CA . TYR D 1 128 ? 57.848 -16.752 208.595 1.00 33.85 128 TYR D CA 1
ATOM 8312 C C . TYR D 1 128 ? 59.138 -16.006 208.876 1.00 32.88 128 TYR D C 1
ATOM 8313 O O . TYR D 1 128 ? 59.444 -15.016 208.200 1.00 32.92 128 TYR D O 1
ATOM 8322 N N . MET D 1 129 ? 59.910 -16.511 209.837 1.00 31.93 129 MET D N 1
ATOM 8323 C CA . MET D 1 129 ? 61.235 -15.948 210.120 1.00 31.67 129 MET D CA 1
ATOM 8324 C C . MET D 1 129 ? 62.200 -17.009 210.611 1.00 31.11 129 MET D C 1
ATOM 8325 O O . MET D 1 129 ? 61.786 -18.008 211.219 1.00 31.69 129 MET D O 1
ATOM 8330 N N . ILE D 1 130 ? 63.473 -16.778 210.319 1.00 30.86 130 ILE D N 1
ATOM 8331 C CA . ILE D 1 130 ? 64.564 -17.646 210.744 1.00 30.30 130 ILE D CA 1
ATOM 8332 C C . ILE D 1 130 ? 65.152 -17.093 212.037 1.00 28.65 130 ILE D C 1
ATOM 8333 O O . ILE D 1 130 ? 65.357 -15.885 212.171 1.00 28.21 130 ILE D O 1
ATOM 8338 N N . VAL D 1 131 ? 65.431 -18.008 212.960 1.00 27.96 131 VAL D N 1
ATOM 8339 C CA . VAL D 1 131 ? 66.196 -17.718 214.181 1.00 27.07 131 VAL D CA 1
ATOM 8340 C C . VAL D 1 131 ? 67.471 -18.565 214.093 1.00 27.37 131 VAL D C 1
ATOM 8341 O O . VAL D 1 131 ? 67.423 -19.739 213.733 1.00 27.69 131 VAL D O 1
ATOM 8345 N N . ASP D 1 132 ? 68.601 -17.933 214.394 1.00 27.24 132 ASP D N 1
ATOM 8346 C CA . ASP D 1 132 ? 69.930 -18.510 214.172 1.00 28.36 132 ASP D CA 1
ATOM 8347 C C . ASP D 1 132 ? 70.282 -19.687 215.064 1.00 28.15 132 ASP D C 1
ATOM 8348 O O . ASP D 1 132 ? 71.050 -20.550 214.660 1.00 28.43 132 ASP D O 1
ATOM 8353 N N . SER D 1 133 ? 69.751 -19.696 216.285 1.00 27.65 133 SER D N 1
ATOM 8354 C CA . SER D 1 133 ? 70.166 -20.663 217.283 1.00 28.50 133 SER D CA 1
ATOM 8355 C C . SER D 1 133 ? 69.071 -20.843 218.315 1.00 28.21 133 SER D C 1
ATOM 8356 O O . SER D 1 133 ? 68.336 -19.896 218.622 1.00 27.93 133 SER D O 1
ATOM 8359 N N . ALA D 1 134 ? 68.996 -22.043 218.873 1.00 28.03 134 ALA D N 1
ATOM 8360 C CA . ALA D 1 134 ? 67.981 -22.370 219.881 1.00 27.20 134 ALA D CA 1
ATOM 8361 C C . ALA D 1 134 ? 68.061 -21.497 221.136 1.00 25.77 134 ALA D C 1
ATOM 8362 O O . ALA D 1 134 ? 67.025 -21.193 221.750 1.00 24.40 134 ALA D O 1
ATOM 8364 N N . ARG D 1 135 ? 69.278 -21.054 221.502 1.00 24.67 135 ARG D N 1
ATOM 8365 C CA . ARG D 1 135 ? 69.429 -20.207 222.678 1.00 23.81 135 ARG D CA 1
ATOM 8366 C C . ARG D 1 135 ? 68.759 -18.853 222.523 1.00 22.79 135 ARG D C 1
ATOM 8367 O O . ARG D 1 135 ? 68.622 -18.126 223.516 1.00 22.77 135 ARG D O 1
ATOM 8375 N N . HIS D 1 136 ? 68.371 -18.479 221.300 1.00 22.31 136 HIS D N 1
ATOM 8376 C CA . HIS D 1 136 ? 67.632 -17.256 221.067 1.00 21.97 136 HIS D CA 1
ATOM 8377 C C . HIS D 1 136 ? 66.102 -17.409 221.052 1.00 22.21 136 HIS D C 1
ATOM 8378 O O . HIS D 1 136 ? 65.398 -16.475 220.641 1.00 22.58 136 HIS D O 1
ATOM 8385 N N . LEU D 1 137 ? 65.606 -18.546 221.521 1.00 22.76 137 LEU D N 1
ATOM 8386 C CA . LEU D 1 137 ? 64.181 -18.783 221.688 1.00 23.52 137 LEU D CA 1
ATOM 8387 C C . LEU D 1 137 ? 63.850 -19.026 223.150 1.00 23.61 137 LEU D C 1
ATOM 8388 O O . LEU D 1 137 ? 64.558 -19.754 223.843 1.00 23.57 137 LEU D O 1
ATOM 8393 N N . VAL D 1 138 ? 62.755 -18.421 223.602 1.00 23.69 138 VAL D N 1
ATOM 8394 C CA . VAL D 1 138 ? 62.274 -18.580 224.951 1.00 23.98 138 VAL D CA 1
ATOM 8395 C C . VAL D 1 138 ? 60.811 -19.044 224.889 1.00 23.63 138 VAL D C 1
ATOM 8396 O O . VAL D 1 138 ? 60.009 -18.431 224.194 1.00 23.16 138 VAL D O 1
ATOM 8400 N N . PRO D 1 139 ? 60.450 -20.132 225.602 1.00 23.97 139 PRO D N 1
ATOM 8401 C CA . PRO D 1 139 ? 59.042 -20.566 225.525 1.00 24.46 139 PRO D CA 1
ATOM 8402 C C . PRO D 1 139 ? 58.078 -19.614 226.199 1.00 23.83 139 PRO D C 1
ATOM 8403 O O . PRO D 1 139 ? 58.419 -19.031 227.243 1.00 23.52 139 PRO D O 1
ATOM 8407 N N . ILE D 1 140 ? 56.906 -19.431 225.594 1.00 23.84 140 ILE D N 1
ATOM 8408 C CA . ILE D 1 140 ? 55.855 -18.565 226.143 1.00 24.03 140 ILE D CA 1
ATOM 8409 C C . ILE D 1 140 ? 54.577 -19.319 226.511 1.00 25.24 140 ILE D C 1
ATOM 8410 O O . ILE D 1 140 ? 53.640 -18.703 227.024 1.00 25.34 140 ILE D O 1
ATOM 8415 N N . GLY D 1 141 ? 54.524 -20.623 226.240 1.00 26.69 141 GLY D N 1
ATOM 8416 C CA . GLY D 1 141 ? 53.339 -21.426 226.550 1.00 28.15 141 GLY D CA 1
ATOM 8417 C C . GLY D 1 141 ? 52.111 -20.853 225.872 1.00 29.57 141 GLY D C 1
ATOM 8418 O O . GLY D 1 141 ? 52.170 -20.471 224.700 1.00 30.11 141 GLY D O 1
ATOM 8419 N N . ASP D 1 142 ? 51.011 -20.744 226.611 1.00 30.32 142 ASP D N 1
ATOM 8420 C CA . ASP D 1 142 ? 49.749 -20.251 226.036 1.00 31.67 142 ASP D CA 1
ATOM 8421 C C . ASP D 1 142 ? 49.547 -18.732 226.087 1.00 31.23 142 ASP D C 1
ATOM 8422 O O . ASP D 1 142 ? 48.423 -18.259 225.924 1.00 32.10 142 ASP D O 1
ATOM 8427 N N . LEU D 1 143 ? 50.607 -17.950 226.307 1.00 30.64 143 LEU D N 1
ATOM 8428 C CA . LEU D 1 143 ? 50.468 -16.502 226.260 1.00 30.74 143 LEU D CA 1
ATOM 8429 C C . LEU D 1 143 ? 49.941 -16.038 224.916 1.00 31.50 143 LEU D C 1
ATOM 8430 O O . LEU D 1 143 ? 50.395 -16.505 223.882 1.00 32.30 143 LEU D O 1
ATOM 8435 N N . ASP D 1 144 ? 48.975 -15.118 224.952 1.00 32.42 144 ASP D N 1
ATOM 8436 C CA . ASP D 1 144 ? 48.457 -14.482 223.742 1.00 32.74 144 ASP D CA 1
ATOM 8437 C C . ASP D 1 144 ? 49.632 -13.872 222.952 1.00 31.27 144 ASP D C 1
ATOM 8438 O O . ASP D 1 144 ? 50.344 -13.017 223.481 1.00 29.09 144 ASP D O 1
ATOM 8443 N N . PRO D 1 145 ? 49.842 -14.311 221.693 1.00 30.90 145 PRO D N 1
ATOM 8444 C CA . PRO D 1 145 ? 50.972 -13.748 220.934 1.00 30.19 145 PRO D CA 1
ATOM 8445 C C . PRO D 1 145 ? 50.967 -12.224 220.762 1.00 29.68 145 PRO D C 1
ATOM 8446 O O . PRO D 1 145 ? 52.029 -11.604 220.803 1.00 28.76 145 PRO D O 1
ATOM 8450 N N . VAL D 1 146 ? 49.794 -11.627 220.600 1.00 30.64 146 VAL D N 1
ATOM 8451 C CA . VAL D 1 146 ? 49.699 -10.182 220.366 1.00 30.40 146 VAL D CA 1
ATOM 8452 C C . VAL D 1 146 ? 50.300 -9.393 221.535 1.00 29.02 146 VAL D C 1
ATOM 8453 O O . VAL D 1 146 ? 51.084 -8.458 221.332 1.00 27.21 146 VAL D O 1
ATOM 8457 N N . ALA D 1 147 ? 49.954 -9.792 222.751 1.00 28.81 147 ALA D N 1
ATOM 8458 C CA . ALA D 1 147 ? 50.494 -9.153 223.939 1.00 27.72 147 ALA D CA 1
ATOM 8459 C C . ALA D 1 147 ? 51.920 -9.619 224.258 1.00 26.37 147 ALA D C 1
ATOM 8460 O O . ALA D 1 147 ? 52.650 -8.923 224.944 1.00 25.53 147 ALA D O 1
ATOM 8462 N N . ALA D 1 148 ? 52.324 -10.786 223.746 1.00 26.01 148 ALA D N 1
ATOM 8463 C CA . ALA D 1 148 ? 53.670 -11.315 223.947 1.00 24.93 148 ALA D CA 1
ATOM 8464 C C . ALA D 1 148 ? 54.744 -10.651 223.092 1.00 24.76 148 ALA D C 1
ATOM 8465 O O . ALA D 1 148 ? 55.880 -10.487 223.554 1.00 23.69 148 ALA D O 1
ATOM 8467 N N . ALA D 1 149 ? 54.418 -10.260 221.851 1.00 25.08 149 ALA D N 1
ATOM 8468 C CA . ALA D 1 149 ? 55.464 -9.731 220.966 1.00 25.10 149 ALA D CA 1
ATOM 8469 C C . ALA D 1 149 ? 56.187 -8.519 221.563 1.00 23.69 149 ALA D C 1
ATOM 8470 O O . ALA D 1 149 ? 57.421 -8.466 221.545 1.00 24.53 149 ALA D O 1
ATOM 8472 N N . PRO D 1 150 ? 55.438 -7.560 222.141 1.00 23.62 150 PRO D N 1
ATOM 8473 C CA . PRO D 1 150 ? 56.131 -6.410 222.745 1.00 22.74 150 PRO D CA 1
ATOM 8474 C C . PRO D 1 150 ? 57.047 -6.739 223.909 1.00 21.45 150 PRO D C 1
ATOM 8475 O O . PRO D 1 150 ? 57.926 -5.953 224.224 1.00 21.40 150 PRO D O 1
ATOM 8479 N N . LEU D 1 151 ? 56.864 -7.885 224.553 1.00 21.16 151 LEU D N 1
ATOM 8480 C CA . LEU D 1 151 ? 57.739 -8.270 225.661 1.00 19.71 151 LEU D CA 1
ATOM 8481 C C . LEU D 1 151 ? 59.198 -8.334 225.232 1.00 19.11 151 LEU D C 1
ATOM 8482 O O . LEU D 1 151 ? 60.090 -8.122 226.059 1.00 18.81 151 LEU D O 1
ATOM 8487 N N . THR D 1 152 ? 59.439 -8.644 223.962 1.00 18.99 152 THR D N 1
ATOM 8488 C CA . THR D 1 152 ? 60.786 -8.845 223.454 1.00 19.46 152 THR D CA 1
ATOM 8489 C C . THR D 1 152 ? 61.626 -7.565 223.308 1.00 19.47 152 THR D C 1
ATOM 8490 O O . THR D 1 152 ? 62.839 -7.659 223.111 1.00 19.05 152 THR D O 1
ATOM 8494 N N . ASP D 1 153 ? 61.014 -6.379 223.413 1.00 19.56 153 ASP D N 1
ATOM 8495 C CA . ASP D 1 153 ? 61.778 -5.139 223.437 1.00 19.68 153 ASP D CA 1
ATOM 8496 C C . ASP D 1 153 ? 61.102 -4.073 224.294 1.00 18.67 153 ASP D C 1
ATOM 8497 O O . ASP D 1 153 ? 61.714 -3.544 225.213 1.00 17.31 153 ASP D O 1
ATOM 8502 N N . ALA D 1 154 ? 59.825 -3.773 224.040 1.00 18.40 154 ALA D N 1
ATOM 8503 C CA . ALA D 1 154 ? 59.065 -2.896 224.939 1.00 18.58 154 ALA D CA 1
ATOM 8504 C C . ALA D 1 154 ? 59.037 -3.380 226.374 1.00 17.97 154 ALA D C 1
ATOM 8505 O O . ALA D 1 154 ? 58.970 -2.557 227.288 1.00 18.58 154 ALA D O 1
ATOM 8507 N N . GLY D 1 155 ? 59.063 -4.695 226.590 1.00 17.70 155 GLY D N 1
ATOM 8508 C CA . GLY D 1 155 ? 59.228 -5.261 227.921 1.00 17.65 155 GLY D CA 1
ATOM 8509 C C . GLY D 1 155 ? 60.675 -5.414 228.356 1.00 17.08 155 GLY D C 1
ATOM 8510 O O . GLY D 1 155 ? 61.063 -4.947 229.424 1.00 16.95 155 GLY D O 1
ATOM 8511 N N . LEU D 1 156 ? 61.468 -6.062 227.518 1.00 16.72 156 LEU D N 1
ATOM 8512 C CA . LEU D 1 156 ? 62.871 -6.358 227.839 1.00 16.19 156 LEU D CA 1
ATOM 8513 C C . LEU D 1 156 ? 63.713 -5.124 228.163 1.00 16.08 156 LEU D C 1
ATOM 8514 O O . LEU D 1 156 ? 64.471 -5.116 229.140 1.00 16.05 156 LEU D O 1
ATOM 8519 N N . THR D 1 157 ? 63.587 -4.061 227.366 1.00 15.89 157 THR D N 1
ATOM 8520 C CA . THR D 1 157 ? 64.474 -2.923 227.517 1.00 16.09 157 THR D CA 1
ATOM 8521 C C . THR D 1 157 ? 64.195 -2.168 228.832 1.00 15.36 157 THR D C 1
ATOM 8522 O O . THR D 1 157 ? 65.120 -1.942 229.608 1.00 14.60 157 THR D O 1
ATOM 8526 N N . PRO D 1 158 ? 62.922 -1.838 229.114 1.00 15.62 158 PRO D N 1
ATOM 8527 C CA . PRO D 1 158 ? 62.673 -1.237 230.426 1.00 15.05 158 PRO D CA 1
ATOM 8528 C C . PRO D 1 158 ? 63.024 -2.175 231.581 1.00 14.58 158 PRO D C 1
ATOM 8529 O O . PRO D 1 158 ? 63.509 -1.716 232.624 1.00 14.29 158 PRO D O 1
ATOM 8533 N N . TYR D 1 159 ? 62.789 -3.471 231.401 1.00 14.36 159 TYR D N 1
ATOM 8534 C CA . TYR D 1 159 ? 63.083 -4.428 232.463 1.00 14.31 159 TYR D CA 1
ATOM 8535 C C . TYR D 1 159 ? 64.577 -4.400 232.820 1.00 14.41 159 TYR D C 1
ATOM 8536 O O . TYR D 1 159 ? 64.953 -4.358 234.002 1.00 14.77 159 TYR D O 1
ATOM 8545 N N . HIS D 1 160 ? 65.408 -4.394 231.795 1.00 14.04 160 HIS D N 1
ATOM 8546 C CA . HIS D 1 160 ? 66.858 -4.343 231.992 1.00 14.19 160 HIS D CA 1
ATOM 8547 C C . HIS D 1 160 ? 67.275 -3.014 232.652 1.00 14.14 160 HIS D C 1
ATOM 8548 O O . HIS D 1 160 ? 68.060 -3.010 233.618 1.00 14.50 160 HIS D O 1
ATOM 8555 N N . ALA D 1 161 ? 66.730 -1.896 232.153 1.00 14.59 161 ALA D N 1
ATOM 8556 C CA . ALA D 1 161 ? 67.068 -0.586 232.694 1.00 14.95 161 ALA D CA 1
ATOM 8557 C C . ALA D 1 161 ? 66.738 -0.504 234.192 1.00 14.92 161 ALA D C 1
ATOM 8558 O O . ALA D 1 161 ? 67.526 0.000 234.988 1.00 14.58 161 ALA D O 1
ATOM 8560 N N . ILE D 1 162 ? 65.561 -1.004 234.557 1.00 14.60 162 ILE D N 1
ATOM 8561 C CA . ILE D 1 162 ? 65.121 -1.028 235.949 1.00 15.57 162 ILE D CA 1
ATOM 8562 C C . ILE D 1 162 ? 66.003 -1.995 236.782 1.00 15.85 162 ILE D C 1
ATOM 8563 O O . ILE D 1 162 ? 66.426 -1.671 237.914 1.00 16.73 162 ILE D O 1
ATOM 8568 N N . SER D 1 163 ? 66.289 -3.152 236.211 1.00 15.84 163 SER D N 1
ATOM 8569 C CA . SER D 1 163 ? 67.075 -4.183 236.899 1.00 16.41 163 SER D CA 1
ATOM 8570 C C . SER D 1 163 ? 68.464 -3.704 237.305 1.00 16.09 163 SER D C 1
ATOM 8571 O O . SER D 1 163 ? 68.977 -4.146 238.335 1.00 16.77 163 SER D O 1
ATOM 8574 N N . ARG D 1 164 ? 69.057 -2.813 236.514 1.00 16.10 164 ARG D N 1
ATOM 8575 C CA . ARG D 1 164 ? 70.413 -2.327 236.780 1.00 16.42 164 ARG D CA 1
ATOM 8576 C C . ARG D 1 164 ? 70.482 -1.656 238.146 1.00 16.25 164 ARG D C 1
ATOM 8577 O O . ARG D 1 164 ? 71.529 -1.677 238.783 1.00 16.69 164 ARG D O 1
ATOM 8585 N N . VAL D 1 165 ? 69.367 -1.066 238.585 1.00 15.49 165 VAL D N 1
ATOM 8586 C CA . VAL D 1 165 ? 69.344 -0.291 239.828 1.00 15.83 165 VAL D CA 1
ATOM 8587 C C . VAL D 1 165 ? 68.212 -0.684 240.766 1.00 16.07 165 VAL D C 1
ATOM 8588 O O . VAL D 1 165 ? 67.861 0.067 241.685 1.00 15.51 165 VAL D O 1
ATOM 8592 N N . LEU D 1 166 ? 67.704 -1.908 240.610 1.00 16.25 166 LEU D N 1
ATOM 8593 C CA . LEU D 1 166 ? 66.586 -2.349 241.427 1.00 16.60 166 LEU D CA 1
ATOM 8594 C C . LEU D 1 166 ? 66.833 -2.217 242.950 1.00 16.40 166 LEU D C 1
ATOM 8595 O O . LEU D 1 166 ? 65.922 -1.837 243.690 1.00 14.98 166 LEU D O 1
ATOM 8600 N N . PRO D 1 167 ? 68.068 -2.480 243.431 1.00 16.75 167 PRO D N 1
ATOM 8601 C CA . PRO D 1 167 ? 68.317 -2.291 244.873 1.00 17.25 167 PRO D CA 1
ATOM 8602 C C . PRO D 1 167 ? 68.118 -0.883 245.400 1.00 17.49 167 PRO D C 1
ATOM 8603 O O . PRO D 1 167 ? 67.917 -0.705 246.600 1.00 17.73 167 PRO D O 1
ATOM 8607 N N . LEU D 1 168 ? 68.133 0.133 244.530 1.00 16.81 168 LEU D N 1
ATOM 8608 C CA . LEU D 1 168 ? 67.823 1.494 244.969 1.00 17.33 168 LEU D CA 1
ATOM 8609 C C . LEU D 1 168 ? 66.345 1.715 245.247 1.00 16.83 168 LEU D C 1
ATOM 8610 O O . LEU D 1 168 ? 65.982 2.672 245.955 1.00 16.67 168 LEU D O 1
ATOM 8615 N N . LEU D 1 169 ? 65.482 0.861 244.681 1.00 15.90 169 LEU D N 1
ATOM 8616 C CA . LEU D 1 169 ? 64.053 1.158 244.602 1.00 16.92 169 LEU D CA 1
ATOM 8617 C C . LEU D 1 169 ? 63.269 0.454 245.712 1.00 17.01 169 LEU D C 1
ATOM 8618 O O . LEU D 1 169 ? 62.313 -0.283 245.461 1.00 17.68 169 LEU D O 1
ATOM 8623 N N . GLY D 1 170 ? 63.661 0.750 246.941 1.00 17.38 170 GLY D N 1
ATOM 8624 C CA . GLY D 1 170 ? 63.046 0.184 248.118 1.00 17.12 170 GLY D CA 1
ATOM 8625 C C . GLY D 1 170 ? 61.815 0.960 248.532 1.00 16.84 170 GLY D C 1
ATOM 8626 O O . GLY D 1 170 ? 61.440 1.972 247.904 1.00 16.80 170 GLY D O 1
ATOM 8627 N N . PRO D 1 171 ? 61.133 0.493 249.574 1.00 16.85 171 PRO D N 1
ATOM 8628 C CA . PRO D 1 171 ? 60.026 1.259 250.113 1.00 17.29 171 PRO D CA 1
ATOM 8629 C C . PRO D 1 171 ? 60.468 2.671 250.482 1.00 18.16 171 PRO D C 1
ATOM 8630 O O . PRO D 1 171 ? 61.538 2.840 251.086 1.00 18.85 171 PRO D O 1
ATOM 8634 N N . GLY D 1 172 ? 59.661 3.643 250.111 1.00 17.97 172 GLY D N 1
ATOM 8635 C CA . GLY D 1 172 ? 60.003 5.050 250.294 1.00 19.00 172 GLY D CA 1
ATOM 8636 C C . GLY D 1 172 ? 60.644 5.687 249.062 1.00 18.52 172 GLY D C 1
ATOM 8637 O O . GLY D 1 172 ? 60.735 6.919 249.012 1.00 19.54 172 GLY D O 1
ATOM 8638 N N . SER D 1 173 ? 61.072 4.891 248.086 1.00 17.50 173 SER D N 1
ATOM 8639 C CA . SER D 1 173 ? 61.680 5.418 246.871 1.00 17.07 173 SER D CA 1
ATOM 8640 C C . SER D 1 173 ? 60.625 5.922 245.904 1.00 17.32 173 SER D C 1
ATOM 8641 O O . SER D 1 173 ? 59.436 5.538 245.980 1.00 16.63 173 SER D O 1
ATOM 8644 N N . THR D 1 174 ? 61.076 6.753 244.964 1.00 17.74 174 THR D N 1
ATOM 8645 C CA . THR D 1 174 ? 60.226 7.231 243.883 1.00 18.32 174 THR D CA 1
ATOM 8646 C C . THR D 1 174 ? 60.952 6.981 242.563 1.00 17.10 174 THR D C 1
ATOM 8647 O O . THR D 1 174 ? 62.160 7.265 242.447 1.00 17.45 174 THR D O 1
ATOM 8651 N N . ALA D 1 175 ? 60.216 6.450 241.585 1.00 16.18 175 ALA D N 1
ATOM 8652 C CA . ALA D 1 175 ? 60.708 6.302 240.218 1.00 15.54 175 ALA D CA 1
ATOM 8653 C C . ALA D 1 175 ? 59.868 7.162 239.291 1.00 15.95 175 ALA D C 1
ATOM 8654 O O . ALA D 1 175 ? 58.630 7.100 239.338 1.00 16.62 175 ALA D O 1
ATOM 8656 N N . VAL D 1 176 ? 60.536 7.952 238.462 1.00 15.20 176 VAL D N 1
ATOM 8657 C CA . VAL D 1 176 ? 59.893 8.755 237.435 1.00 15.55 176 VAL D CA 1
ATOM 8658 C C . VAL D 1 176 ? 60.037 8.009 236.111 1.00 15.54 176 VAL D C 1
ATOM 8659 O O . VAL D 1 176 ? 61.128 7.523 235.781 1.00 15.86 176 VAL D O 1
ATOM 8663 N N . VAL D 1 177 ? 58.941 7.921 235.364 1.00 15.48 177 VAL D N 1
ATOM 8664 C CA . VAL D 1 177 ? 58.925 7.346 234.020 1.00 15.10 177 VAL D CA 1
ATOM 8665 C C . VAL D 1 177 ? 58.572 8.473 233.072 1.00 15.64 177 VAL D C 1
ATOM 8666 O O . VAL D 1 177 ? 57.474 9.035 233.163 1.00 15.93 177 VAL D O 1
ATOM 8670 N N . ILE D 1 178 ? 59.495 8.812 232.177 1.00 15.48 178 ILE D N 1
ATOM 8671 C CA . ILE D 1 178 ? 59.245 9.840 231.173 1.00 16.27 178 ILE D CA 1
ATOM 8672 C C . ILE D 1 178 ? 58.979 9.171 229.835 1.00 16.73 178 ILE D C 1
ATOM 8673 O O . ILE D 1 178 ? 59.841 8.471 229.310 1.00 16.63 178 ILE D O 1
ATOM 8678 N N . GLY D 1 179 ? 57.772 9.393 229.298 1.00 17.08 179 GLY D N 1
ATOM 8679 C CA . GLY D 1 179 ? 57.347 8.808 228.026 1.00 17.56 179 GLY D CA 1
ATOM 8680 C C . GLY D 1 179 ? 56.530 7.571 228.245 1.00 17.88 179 GLY D C 1
ATOM 8681 O O . GLY D 1 179 ? 57.089 6.531 228.585 1.00 18.24 179 GLY D O 1
ATOM 8682 N N . VAL D 1 180 ? 55.208 7.680 228.100 1.00 18.28 180 VAL D N 1
ATOM 8683 C CA . VAL D 1 180 ? 54.277 6.563 228.353 1.00 18.56 180 VAL D CA 1
ATOM 8684 C C . VAL D 1 180 ? 53.795 6.008 227.013 1.00 18.99 180 VAL D C 1
ATOM 8685 O O . VAL D 1 180 ? 52.595 6.073 226.646 1.00 20.42 180 VAL D O 1
ATOM 8689 N N . GLY D 1 181 ? 54.757 5.486 226.258 1.00 18.84 181 GLY D N 1
ATOM 8690 C CA . GLY D 1 181 ? 54.505 4.864 224.971 1.00 19.56 181 GLY D CA 1
ATOM 8691 C C . GLY D 1 181 ? 54.624 3.358 225.052 1.00 19.16 181 GLY D C 1
ATOM 8692 O O . GLY D 1 181 ? 54.308 2.761 226.080 1.00 18.93 181 GLY D O 1
ATOM 8693 N N . GLY D 1 182 ? 55.126 2.749 223.985 1.00 19.41 182 GLY D N 1
ATOM 8694 C CA . GLY D 1 182 ? 55.348 1.315 223.974 1.00 19.36 182 GLY D CA 1
ATOM 8695 C C . GLY D 1 182 ? 56.167 0.829 225.160 1.00 18.26 182 GLY D C 1
ATOM 8696 O O . GLY D 1 182 ? 55.718 -0.006 225.954 1.00 19.15 182 GLY D O 1
ATOM 8697 N N . LEU D 1 183 ? 57.365 1.389 225.320 1.00 17.74 183 LEU D N 1
ATOM 8698 C CA . LEU D 1 183 ? 58.256 1.025 226.399 1.00 17.11 183 LEU D CA 1
ATOM 8699 C C . LEU D 1 183 ? 57.727 1.533 227.738 1.00 16.81 183 LEU D C 1
ATOM 8700 O O . LEU D 1 183 ? 57.652 0.771 228.709 1.00 16.18 183 LEU D O 1
ATOM 8705 N N . GLY D 1 184 ? 57.373 2.811 227.794 1.00 17.20 184 GLY D N 1
ATOM 8706 C CA . GLY D 1 184 ? 57.036 3.427 229.089 1.00 16.90 184 GLY D CA 1
ATOM 8707 C C . GLY D 1 184 ? 55.849 2.839 229.795 1.00 17.06 184 GLY D C 1
ATOM 8708 O O . GLY D 1 184 ? 55.862 2.705 231.029 1.00 16.51 184 GLY D O 1
ATOM 8709 N N . HIS D 1 185 ? 54.819 2.471 229.029 1.00 17.37 185 HIS D N 1
ATOM 8710 C CA . HIS D 1 185 ? 53.622 1.900 229.644 1.00 18.02 185 HIS D CA 1
ATOM 8711 C C . HIS D 1 185 ? 53.922 0.534 230.243 1.00 18.03 185 HIS D C 1
ATOM 8712 O O . HIS D 1 185 ? 53.274 0.140 231.209 1.00 18.27 185 HIS D O 1
ATOM 8719 N N . VAL D 1 186 ? 54.896 -0.183 229.675 1.00 17.72 186 VAL D N 1
ATOM 8720 C CA . VAL D 1 186 ? 55.343 -1.443 230.277 1.00 17.68 186 VAL D CA 1
ATOM 8721 C C . VAL D 1 186 ? 56.263 -1.178 231.472 1.00 17.46 186 VAL D C 1
ATOM 8722 O O . VAL D 1 186 ? 56.148 -1.860 232.499 1.00 17.75 186 VAL D O 1
ATOM 8726 N N . GLY D 1 187 ? 57.159 -0.201 231.350 1.00 16.92 187 GLY D N 1
ATOM 8727 C CA . GLY D 1 187 ? 58.063 0.218 232.444 1.00 15.97 187 GLY D CA 1
ATOM 8728 C C . GLY D 1 187 ? 57.345 0.512 233.757 1.00 16.13 187 GLY D C 1
ATOM 8729 O O . GLY D 1 187 ? 57.786 0.085 234.831 1.00 15.22 187 GLY D O 1
ATOM 8730 N N . ILE D 1 188 ? 56.221 1.219 233.671 1.00 15.97 188 ILE D N 1
ATOM 8731 C CA . ILE D 1 188 ? 55.422 1.520 234.865 1.00 16.75 188 ILE D CA 1
ATOM 8732 C C . ILE D 1 188 ? 55.011 0.223 235.558 1.00 16.48 188 ILE D C 1
ATOM 8733 O O . ILE D 1 188 ? 55.105 0.086 236.784 1.00 16.95 188 ILE D O 1
ATOM 8738 N N . GLN D 1 189 ? 54.560 -0.736 234.755 1.00 16.55 189 GLN D N 1
ATOM 8739 C CA . GLN D 1 189 ? 54.024 -1.978 235.292 1.00 16.90 189 GLN D CA 1
ATOM 8740 C C . GLN D 1 189 ? 55.118 -2.856 235.884 1.00 16.18 189 GLN D C 1
ATOM 8741 O O . GLN D 1 189 ? 54.885 -3.559 236.876 1.00 17.16 189 GLN D O 1
ATOM 8747 N N . ILE D 1 190 ? 56.287 -2.832 235.258 1.00 15.75 190 ILE D N 1
ATOM 8748 C CA . ILE D 1 190 ? 57.443 -3.568 235.800 1.00 15.46 190 ILE D CA 1
ATOM 8749 C C . ILE D 1 190 ? 57.805 -2.971 237.169 1.00 15.31 190 ILE D C 1
ATOM 8750 O O . ILE D 1 190 ? 57.970 -3.718 238.130 1.00 15.36 190 ILE D O 1
ATOM 8755 N N . LEU D 1 191 ? 57.890 -1.652 237.264 1.00 15.49 191 LEU D N 1
ATOM 8756 C CA . LEU D 1 191 ? 58.192 -0.994 238.554 1.00 16.21 191 LEU D CA 1
ATOM 8757 C C . LEU D 1 191 ? 57.227 -1.417 239.656 1.00 17.21 191 LEU D C 1
ATOM 8758 O O . LEU D 1 191 ? 57.645 -1.695 240.795 1.00 16.98 191 LEU D O 1
ATOM 8763 N N . ARG D 1 192 ? 55.941 -1.479 239.325 1.00 18.28 192 ARG D N 1
ATOM 8764 C CA . ARG D 1 192 ? 54.933 -1.875 240.299 1.00 20.03 192 ARG D CA 1
ATOM 8765 C C . ARG D 1 192 ? 55.077 -3.347 240.712 1.00 19.60 192 ARG D C 1
ATOM 8766 O O . ARG D 1 192 ? 54.805 -3.705 241.861 1.00 19.47 192 ARG D O 1
ATOM 8774 N N . ALA D 1 193 ? 55.503 -4.193 239.779 1.00 18.09 193 ALA D N 1
ATOM 8775 C CA . ALA D 1 193 ? 55.610 -5.614 240.042 1.00 18.28 193 ALA D CA 1
ATOM 8776 C C . ALA D 1 193 ? 56.862 -6.017 240.830 1.00 17.71 193 ALA D C 1
ATOM 8777 O O . ALA D 1 193 ? 56.804 -6.950 241.644 1.00 18.76 193 ALA D O 1
ATOM 8779 N N . VAL D 1 194 ? 57.976 -5.352 240.601 1.00 17.13 194 VAL D N 1
ATOM 8780 C CA . VAL D 1 194 ? 59.266 -5.808 241.143 1.00 17.33 194 VAL D CA 1
ATOM 8781 C C . VAL D 1 194 ? 59.820 -4.889 242.235 1.00 17.54 194 VAL D C 1
ATOM 8782 O O . VAL D 1 194 ? 60.896 -5.164 242.765 1.00 17.78 194 VAL D O 1
ATOM 8786 N N . SER D 1 195 ? 59.107 -3.793 242.512 1.00 17.55 195 SER D N 1
ATOM 8787 C CA . SER D 1 195 ? 59.542 -2.849 243.559 1.00 17.65 195 SER D CA 1
ATOM 8788 C C . SER D 1 195 ? 58.369 -2.275 244.305 1.00 18.45 195 SER D C 1
ATOM 8789 O O . SER D 1 195 ? 57.228 -2.383 243.866 1.00 18.83 195 SER D O 1
ATOM 8792 N N . ALA D 1 196 ? 58.677 -1.606 245.428 1.00 18.05 196 ALA D N 1
ATOM 8793 C CA . ALA D 1 196 ? 57.689 -0.815 246.148 1.00 19.43 196 ALA D CA 1
ATOM 8794 C C . ALA D 1 196 ? 57.838 0.693 245.860 1.00 18.57 196 ALA D C 1
ATOM 8795 O O . ALA D 1 196 ? 57.313 1.507 246.614 1.00 19.11 196 ALA D O 1
ATOM 8797 N N . ALA D 1 197 ? 58.515 1.056 244.769 1.00 17.54 197 ALA D N 1
ATOM 8798 C CA . ALA D 1 197 ? 58.627 2.470 244.397 1.00 17.67 197 ALA D CA 1
ATOM 8799 C C . ALA D 1 197 ? 57.279 3.099 244.101 1.00 17.74 197 ALA D C 1
ATOM 8800 O O . ALA D 1 197 ? 56.370 2.458 243.535 1.00 17.30 197 ALA D O 1
ATOM 8802 N N . ARG D 1 198 ? 57.147 4.360 244.496 1.00 23.74 198 ARG D N 1
ATOM 8803 C CA . ARG D 1 198 ? 56.057 5.203 244.024 1.00 23.33 198 ARG D CA 1
ATOM 8804 C C . ARG D 1 198 ? 56.402 5.617 242.602 1.00 20.46 198 ARG D C 1
ATOM 8805 O O . ARG D 1 198 ? 57.550 5.977 242.338 1.00 20.05 198 ARG D O 1
ATOM 8813 N N . VAL D 1 199 ? 55.443 5.537 241.684 1.00 18.81 199 VAL D N 1
ATOM 8814 C CA . VAL D 1 199 ? 55.717 5.774 240.273 1.00 17.60 199 VAL D CA 1
ATOM 8815 C C . VAL D 1 199 ? 55.030 7.051 239.800 1.00 17.12 199 VAL D C 1
ATOM 8816 O O . VAL D 1 199 ? 53.796 7.167 239.862 1.00 17.43 199 VAL D O 1
ATOM 8820 N N . ILE D 1 200 ? 55.832 7.991 239.292 1.00 16.45 200 ILE D N 1
ATOM 8821 C CA . ILE D 1 200 ? 55.334 9.239 238.715 1.00 16.72 200 ILE D CA 1
ATOM 8822 C C . ILE D 1 200 ? 55.573 9.169 237.202 1.00 16.38 200 ILE D C 1
ATOM 8823 O O . ILE D 1 200 ? 56.728 9.045 236.765 1.00 16.31 200 ILE D O 1
ATOM 8828 N N . ALA D 1 201 ? 54.503 9.255 236.415 1.00 16.41 201 ALA D N 1
ATOM 8829 C CA . ALA D 1 201 ? 54.622 9.208 234.958 1.00 16.60 201 ALA D CA 1
ATOM 8830 C C . ALA D 1 201 ? 54.578 10.618 234.395 1.00 17.08 201 ALA D C 1
ATOM 8831 O O . ALA D 1 201 ? 53.866 11.483 234.930 1.00 17.43 201 ALA D O 1
ATOM 8833 N N . VAL D 1 202 ? 55.308 10.823 233.305 1.00 16.63 202 VAL D N 1
ATOM 8834 C CA . VAL D 1 202 ? 55.438 12.131 232.654 1.00 17.58 202 VAL D CA 1
ATOM 8835 C C . VAL D 1 202 ? 55.238 11.952 231.155 1.00 17.69 202 VAL D C 1
ATOM 8836 O O . VAL D 1 202 ? 55.854 11.084 230.544 1.00 17.69 202 VAL D O 1
ATOM 8840 N N . ASP D 1 203 ? 54.346 12.749 230.563 1.00 18.63 203 ASP D N 1
ATOM 8841 C CA . ASP D 1 203 ? 54.121 12.696 229.110 1.00 20.10 203 ASP D CA 1
ATOM 8842 C C . ASP D 1 203 ? 53.601 14.056 228.654 1.00 21.76 203 ASP D C 1
ATOM 8843 O O . ASP D 1 203 ? 53.097 14.846 229.455 1.00 21.70 203 ASP D O 1
ATOM 8848 N N . LEU D 1 204 ? 53.761 14.344 227.378 1.00 23.88 204 LEU D N 1
ATOM 8849 C CA . LEU D 1 204 ? 53.188 15.541 226.764 1.00 26.37 204 LEU D CA 1
ATOM 8850 C C . LEU D 1 204 ? 51.672 15.449 226.612 1.00 28.09 204 LEU D C 1
ATOM 8851 O O . LEU D 1 204 ? 50.995 16.480 226.579 1.00 29.47 204 LEU D O 1
ATOM 8856 N N . ASP D 1 205 ? 51.153 14.240 226.487 1.00 28.68 205 ASP D N 1
ATOM 8857 C CA A ASP D 1 205 ? 49.806 13.979 225.994 0.50 30.73 205 ASP D CA 1
ATOM 8858 C CA B ASP D 1 205 ? 49.772 14.120 226.062 0.50 30.23 205 ASP D CA 1
ATOM 8859 C C . ASP D 1 205 ? 48.900 13.527 227.150 1.00 29.45 205 ASP D C 1
ATOM 8860 O O . ASP D 1 205 ? 49.232 12.504 227.789 1.00 27.22 205 ASP D O 1
ATOM 8869 N N . ASP D 1 206 ? 47.785 14.248 227.386 1.00 30.43 206 ASP D N 1
ATOM 8870 C CA . ASP D 1 206 ? 46.850 13.870 228.452 1.00 30.46 206 ASP D CA 1
ATOM 8871 C C . ASP D 1 206 ? 46.326 12.449 228.346 1.00 29.10 206 ASP D C 1
ATOM 8872 O O . ASP D 1 206 ? 46.136 11.800 229.359 1.00 26.66 206 ASP D O 1
ATOM 8877 N N . ASP D 1 207 ? 46.104 11.980 227.126 1.00 29.45 207 ASP D N 1
ATOM 8878 C CA . ASP D 1 207 ? 45.647 10.609 226.940 1.00 29.64 207 ASP D CA 1
ATOM 8879 C C . ASP D 1 207 ? 46.696 9.577 227.360 1.00 27.21 207 ASP D C 1
ATOM 8880 O O . ASP D 1 207 ? 46.345 8.503 227.866 1.00 25.93 207 ASP D O 1
ATOM 8885 N N . ARG D 1 208 ? 47.978 9.905 227.174 1.00 26.20 208 ARG D N 1
ATOM 8886 C CA . ARG D 1 208 ? 49.043 9.016 227.638 1.00 25.00 208 ARG D CA 1
ATOM 8887 C C . ARG D 1 208 ? 49.176 9.049 229.161 1.00 22.90 208 ARG D C 1
ATOM 8888 O O . ARG D 1 208 ? 49.517 8.038 229.759 1.00 21.81 208 ARG D O 1
ATOM 8896 N N . LEU D 1 209 ? 48.916 10.207 229.775 1.00 23.11 209 LEU D N 1
ATOM 8897 C CA . LEU D 1 209 ? 48.871 10.282 231.235 1.00 22.47 209 LEU D CA 1
ATOM 8898 C C . LEU D 1 209 ? 47.706 9.434 231.771 1.00 22.46 209 LEU D C 1
ATOM 8899 O O . LEU D 1 209 ? 47.841 8.788 232.800 1.00 21.93 209 LEU D O 1
ATOM 8904 N N . ALA D 1 210 ? 46.581 9.421 231.068 1.00 23.06 210 ALA D N 1
ATOM 8905 C CA . ALA D 1 210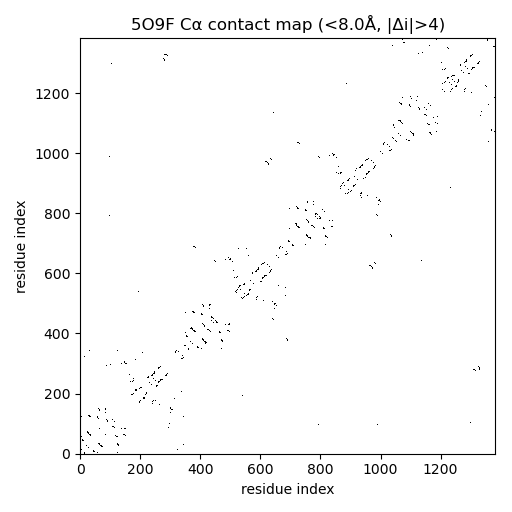 ? 45.462 8.538 231.432 1.00 23.89 210 ALA D CA 1
ATOM 8906 C C . ALA D 1 210 ? 45.884 7.071 231.343 1.00 23.11 210 ALA D C 1
ATOM 8907 O O . ALA D 1 210 ? 45.635 6.283 232.272 1.00 22.46 210 ALA D O 1
ATOM 8909 N N . LEU D 1 211 ? 46.542 6.706 230.242 1.00 23.20 211 LEU D N 1
ATOM 8910 C CA . LEU D 1 211 ? 47.104 5.358 230.111 1.00 23.48 211 LEU D CA 1
ATOM 8911 C C . LEU D 1 211 ? 48.025 5.021 231.292 1.00 21.82 211 LEU D C 1
ATOM 8912 O O . LEU D 1 211 ? 47.942 3.945 231.859 1.00 21.69 211 LEU D O 1
ATOM 8917 N N . ALA D 1 212 ? 48.873 5.962 231.679 1.00 21.14 212 ALA D N 1
ATOM 8918 C CA . ALA D 1 212 ? 49.784 5.745 232.805 1.00 19.79 212 ALA D CA 1
ATOM 8919 C C . ALA D 1 212 ? 49.032 5.396 234.088 1.00 20.48 212 ALA D C 1
ATOM 8920 O O . ALA D 1 212 ? 49.412 4.451 234.787 1.00 19.84 212 ALA D O 1
ATOM 8922 N N . ARG D 1 213 ? 47.962 6.145 234.374 1.00 21.11 213 ARG D N 1
ATOM 8923 C CA A ARG D 1 213 ? 47.142 5.876 235.558 0.30 21.85 213 ARG D CA 1
ATOM 8924 C CA B ARG D 1 213 ? 47.149 5.879 235.561 0.70 22.23 213 ARG D CA 1
ATOM 8925 C C . ARG D 1 213 ? 46.458 4.514 235.424 1.00 22.78 213 ARG D C 1
ATOM 8926 O O . ARG D 1 213 ? 46.376 3.760 236.398 1.00 23.32 213 ARG D O 1
ATOM 8941 N N . GLU D 1 214 ? 45.994 4.197 234.219 1.00 23.31 214 GLU D N 1
ATOM 8942 C CA . GLU D 1 214 ? 45.347 2.892 233.939 1.00 24.67 214 GLU D CA 1
ATOM 8943 C C . GLU D 1 214 ? 46.259 1.702 234.242 1.00 24.60 214 GLU D C 1
ATOM 8944 O O . GLU D 1 214 ? 45.771 0.662 234.687 1.00 26.48 214 GLU D O 1
ATOM 8950 N N . VAL D 1 215 ? 47.559 1.854 234.001 1.00 23.54 215 VAL D N 1
ATOM 8951 C CA . VAL D 1 215 ? 48.510 0.749 234.213 1.00 24.01 215 VAL D CA 1
ATOM 8952 C C . VAL D 1 215 ? 49.254 0.848 235.549 1.00 23.42 215 VAL D C 1
ATOM 8953 O O . VAL D 1 215 ? 50.192 0.090 235.784 1.00 23.98 215 VAL D O 1
ATOM 8957 N N . GLY D 1 216 ? 48.850 1.784 236.403 1.00 23.30 216 GLY D N 1
ATOM 8958 C CA . GLY D 1 216 ? 49.279 1.788 237.803 1.00 23.36 216 GLY D CA 1
ATOM 8959 C C . GLY D 1 216 ? 50.196 2.891 238.295 1.00 22.45 216 GLY D C 1
ATOM 8960 O O . GLY D 1 216 ? 50.678 2.836 239.431 1.00 22.81 216 GLY D O 1
ATOM 8961 N N . ALA D 1 217 ? 50.444 3.912 237.483 1.00 20.34 217 ALA D N 1
ATOM 8962 C CA . ALA D 1 217 ? 51.176 5.087 237.976 1.00 19.08 217 ALA D CA 1
ATOM 8963 C C . ALA D 1 217 ? 50.437 5.755 239.118 1.00 19.52 217 ALA D C 1
ATOM 8964 O O . ALA D 1 217 ? 49.206 5.905 239.108 1.00 19.78 217 ALA D O 1
ATOM 8966 N N . ASP D 1 218 ? 51.193 6.160 240.133 1.00 19.14 218 ASP D N 1
ATOM 8967 C CA . ASP D 1 218 ? 50.635 6.835 241.291 1.00 20.33 218 ASP D CA 1
ATOM 8968 C C . ASP D 1 218 ? 50.281 8.287 241.020 1.00 19.81 218 ASP D C 1
ATOM 8969 O O . ASP D 1 218 ? 49.361 8.839 241.655 1.00 20.83 218 ASP D O 1
ATOM 8974 N N . ALA D 1 219 ? 51.013 8.912 240.115 1.00 19.17 219 ALA D N 1
ATOM 8975 C CA . ALA D 1 219 ? 50.789 10.289 239.742 1.00 19.53 219 ALA D CA 1
ATOM 8976 C C . ALA D 1 219 ? 51.206 10.496 238.306 1.00 18.87 219 ALA D C 1
ATOM 8977 O O . ALA D 1 219 ? 52.003 9.726 237.765 1.00 17.92 219 ALA D O 1
ATOM 8979 N N . ALA D 1 220 ? 50.636 11.540 237.690 1.00 20.17 220 ALA D N 1
ATOM 8980 C CA . ALA D 1 220 ? 50.899 11.817 236.290 1.00 20.77 220 ALA D CA 1
ATOM 8981 C C . ALA D 1 220 ? 51.145 13.318 236.164 1.00 21.37 220 ALA D C 1
ATOM 8982 O O . ALA D 1 220 ? 50.393 14.143 236.761 1.00 23.22 220 ALA D O 1
ATOM 8984 N N . VAL D 1 221 ? 52.195 13.673 235.438 1.00 20.46 221 VAL D N 1
ATOM 8985 C CA . VAL D 1 221 ? 52.718 15.043 235.373 1.00 21.59 221 VAL D CA 1
ATOM 8986 C C . VAL D 1 221 ? 52.850 15.374 233.882 1.00 21.57 221 VAL D C 1
ATOM 8987 O O . VAL D 1 221 ? 53.402 14.599 233.119 1.00 19.88 221 VAL D O 1
ATOM 8991 N N . LYS D 1 222 ? 52.396 16.553 233.504 1.00 23.56 222 LYS D N 1
ATOM 8992 C CA . LYS D 1 222 ? 52.631 17.077 232.163 1.00 24.91 222 LYS D CA 1
ATOM 8993 C C . LYS D 1 222 ? 54.119 17.355 231.930 1.00 24.59 222 LYS D C 1
ATOM 8994 O O . LYS D 1 222 ? 54.748 18.029 232.733 1.00 25.14 222 LYS D O 1
ATOM 9000 N N . SER D 1 223 ? 54.677 16.862 230.831 1.00 23.39 223 SER D N 1
ATOM 9001 C CA . SER D 1 223 ? 56.080 17.119 230.500 1.00 23.51 223 SER D CA 1
ATOM 9002 C C . SER D 1 223 ? 56.287 18.568 230.091 1.00 25.15 223 SER D C 1
ATOM 9003 O O . SER D 1 223 ? 55.314 19.284 229.825 1.00 26.37 223 SER D O 1
ATOM 9006 N N . GLY D 1 224 ? 57.552 18.996 230.040 1.00 25.23 224 GLY D N 1
ATOM 9007 C CA . GLY D 1 224 ? 57.879 20.366 229.639 1.00 27.63 224 GLY D CA 1
ATOM 9008 C C . GLY D 1 224 ? 58.408 21.194 230.796 1.00 27.99 224 GLY D C 1
ATOM 9009 O O . GLY D 1 224 ? 58.844 20.651 231.791 1.00 26.37 224 GLY D O 1
ATOM 9010 N N . ALA D 1 225 ? 58.337 22.508 230.652 1.00 29.99 225 ALA D N 1
ATOM 9011 C CA . ALA D 1 225 ? 59.078 23.399 231.556 1.00 31.26 225 ALA D CA 1
ATOM 9012 C C . ALA D 1 225 ? 58.651 23.301 233.025 1.00 30.45 225 ALA D C 1
ATOM 9013 O O . ALA D 1 225 ? 59.464 23.551 233.907 1.00 31.00 225 ALA D O 1
ATOM 9015 N N . GLY D 1 226 ? 57.387 22.959 233.274 1.00 29.29 226 GLY D N 1
ATOM 9016 C CA . GLY D 1 226 ? 56.870 22.839 234.635 1.00 28.52 226 GLY D CA 1
ATOM 9017 C C . GLY D 1 226 ? 57.075 21.480 235.300 1.00 25.92 226 GLY D C 1
ATOM 9018 O O . GLY D 1 226 ? 56.768 21.319 236.488 1.00 25.73 226 GLY D O 1
ATOM 9019 N N . ALA D 1 227 ? 57.577 20.496 234.556 1.00 24.17 227 ALA D N 1
ATOM 9020 C CA . ALA D 1 227 ? 57.623 19.126 235.055 1.00 21.88 227 ALA D CA 1
ATOM 9021 C C . ALA D 1 227 ? 58.539 18.948 236.262 1.00 21.42 227 ALA D C 1
ATOM 9022 O O . ALA D 1 227 ? 58.182 18.268 237.220 1.00 20.64 227 ALA D O 1
ATOM 9024 N N . ALA D 1 228 ? 59.708 19.570 236.227 1.00 22.10 228 ALA D N 1
ATOM 9025 C CA . ALA D 1 228 ? 60.685 19.402 237.310 1.00 22.31 228 ALA D CA 1
ATOM 9026 C C . ALA D 1 228 ? 60.123 19.899 238.634 1.00 23.14 228 ALA D C 1
ATOM 9027 O O . ALA D 1 228 ? 60.167 19.168 239.637 1.00 22.29 228 ALA D O 1
ATOM 9029 N N . ASP D 1 229 ? 59.533 21.086 238.622 1.00 24.85 229 ASP D N 1
ATOM 9030 C CA . ASP D 1 229 ? 58.929 21.649 239.841 1.00 26.70 229 ASP D CA 1
ATOM 9031 C C . ASP D 1 229 ? 57.766 20.775 240.335 1.00 25.67 229 ASP D C 1
ATOM 9032 O O . ASP D 1 229 ? 57.611 20.580 241.543 1.00 26.47 229 ASP D O 1
ATOM 9037 N N . ALA D 1 230 ? 56.954 20.262 239.408 1.00 24.38 230 ALA D N 1
ATOM 9038 C CA . ALA D 1 230 ? 55.812 19.432 239.761 1.00 24.30 230 ALA D CA 1
ATOM 9039 C C . ALA D 1 230 ? 56.267 18.132 240.415 1.00 23.55 230 ALA D C 1
ATOM 9040 O O . ALA D 1 230 ? 55.671 17.697 241.416 1.00 24.36 230 ALA D O 1
ATOM 9042 N N . ILE D 1 231 ? 57.306 17.519 239.847 1.00 22.56 231 ILE D N 1
ATOM 9043 C CA . ILE D 1 231 ? 57.871 16.286 240.413 1.00 22.59 231 ILE D CA 1
ATOM 9044 C C . ILE D 1 231 ? 58.474 16.566 241.791 1.00 24.51 231 ILE D C 1
ATOM 9045 O O . ILE D 1 231 ? 58.258 15.779 242.731 1.00 25.16 231 ILE D O 1
ATOM 9050 N N . ARG D 1 232 ? 59.221 17.664 241.925 1.00 26.16 232 ARG D N 1
ATOM 9051 C CA . ARG D 1 232 ? 59.795 18.000 243.230 1.00 28.88 232 ARG D CA 1
ATOM 9052 C C . ARG D 1 232 ? 58.744 18.253 244.296 1.00 30.73 232 ARG D C 1
ATOM 9053 O O . ARG D 1 232 ? 58.961 17.878 245.448 1.00 31.61 232 ARG D O 1
ATOM 9061 N N . GLU D 1 233 ? 57.608 18.839 243.910 1.00 31.48 233 GLU D N 1
ATOM 9062 C CA . GLU D 1 233 ? 56.484 19.016 244.826 1.00 34.40 233 GLU D CA 1
ATOM 9063 C C . GLU D 1 233 ? 55.972 17.648 245.311 1.00 32.92 233 GLU D C 1
ATOM 9064 O O . GLU D 1 233 ? 55.690 17.472 246.505 1.00 34.28 233 GLU D O 1
ATOM 9070 N N . LEU D 1 234 ? 55.850 16.693 244.392 1.00 29.99 234 LEU D N 1
ATOM 9071 C CA . LEU D 1 234 ? 55.388 15.368 244.750 1.00 29.49 234 LEU D CA 1
ATOM 9072 C C . LEU D 1 234 ? 56.375 14.616 245.647 1.00 29.90 234 LEU D C 1
ATOM 9073 O O . LEU D 1 234 ? 55.951 13.816 246.472 1.00 31.85 234 LEU D O 1
ATOM 9078 N N . THR D 1 235 ? 57.674 14.849 245.482 1.00 29.28 235 THR D N 1
ATOM 9079 C CA . THR D 1 235 ? 58.704 14.120 246.244 1.00 30.04 235 THR D CA 1
ATOM 9080 C C . THR D 1 235 ? 59.177 14.859 247.508 1.00 33.22 235 THR D C 1
ATOM 9081 O O . THR D 1 235 ? 60.197 14.491 248.101 1.00 34.24 235 THR D O 1
ATOM 9085 N N . GLY D 1 236 ? 58.464 15.910 247.910 1.00 35.49 236 GLY D N 1
ATOM 9086 C CA . GLY D 1 236 ? 58.781 16.629 249.157 1.00 38.97 236 GLY D CA 1
ATOM 9087 C C . GLY D 1 236 ? 60.088 17.412 249.116 1.00 40.40 236 GLY D C 1
ATOM 9088 O O . GLY D 1 236 ? 60.712 17.650 250.154 1.00 42.99 236 GLY D O 1
ATOM 9089 N N . GLY D 1 237 ? 60.492 17.829 247.917 1.00 38.98 237 GLY D N 1
ATOM 9090 C CA . GLY D 1 237 ? 61.739 18.552 247.720 1.00 40.14 237 GLY D CA 1
ATOM 9091 C C . GLY D 1 237 ? 62.991 17.697 247.612 1.00 40.28 237 GLY D C 1
ATOM 9092 O O . GLY D 1 237 ? 64.061 18.228 247.294 1.00 40.05 237 GLY D O 1
ATOM 9093 N N . GLN D 1 238 ? 62.875 16.380 247.812 1.00 40.11 238 GLN D N 1
ATOM 9094 C CA . GLN D 1 238 ? 64.049 15.490 247.879 1.00 40.08 238 GLN D CA 1
ATOM 9095 C C . GLN D 1 238 ? 64.428 14.940 246.490 1.00 36.47 238 GLN D C 1
ATOM 9096 O O . GLN D 1 238 ? 65.544 14.430 246.271 1.00 36.20 238 GLN D O 1
ATOM 9102 N N . GLY D 1 239 ? 63.479 14.993 245.577 1.00 25.78 239 GLY D N 1
ATOM 9103 C CA . GLY D 1 239 ? 63.699 14.494 244.248 1.00 23.81 239 GLY D CA 1
ATOM 9104 C C . GLY D 1 239 ? 63.451 13.002 244.160 1.00 22.45 239 GLY D C 1
ATOM 9105 O O . GLY D 1 239 ? 63.087 12.352 245.141 1.00 22.88 239 GLY D O 1
ATOM 9106 N N . ALA D 1 240 ? 63.658 12.485 242.970 1.00 20.22 240 ALA D N 1
ATOM 9107 C CA . ALA D 1 240 ? 63.300 11.127 242.608 1.00 19.24 240 ALA D CA 1
ATOM 9108 C C . ALA D 1 240 ? 64.510 10.228 242.716 1.00 18.17 240 ALA D C 1
ATOM 9109 O O . ALA D 1 240 ? 65.579 10.544 242.199 1.00 17.61 240 ALA D O 1
ATOM 9111 N N . THR D 1 241 ? 64.325 9.081 243.350 1.00 16.97 241 THR D N 1
ATOM 9112 C CA . THR D 1 241 ? 65.371 8.080 243.458 1.00 16.16 241 THR D CA 1
ATOM 9113 C C . THR D 1 241 ? 65.925 7.655 242.107 1.00 16.02 241 THR D C 1
ATOM 9114 O O . THR D 1 241 ? 67.140 7.535 241.931 1.00 15.70 241 THR D O 1
ATOM 9118 N N . ALA D 1 242 ? 65.030 7.407 241.144 1.00 15.52 242 ALA D N 1
ATOM 9119 C CA . ALA D 1 242 ? 65.454 7.038 239.802 1.00 15.43 242 ALA D CA 1
ATOM 9120 C C . ALA D 1 242 ? 64.544 7.673 238.779 1.00 15.40 242 ALA D C 1
ATOM 9121 O O . ALA D 1 242 ? 63.343 7.862 239.026 1.00 15.59 242 ALA D O 1
ATOM 9123 N N . VAL D 1 243 ? 65.125 8.027 237.637 1.00 14.60 243 VAL D N 1
ATOM 9124 C CA . VAL D 1 243 ? 64.375 8.556 236.511 1.00 14.88 243 VAL D CA 1
ATOM 9125 C C . VAL D 1 243 ? 64.659 7.658 235.318 1.00 14.40 243 VAL D C 1
ATOM 9126 O O . VAL D 1 243 ? 65.829 7.488 234.938 1.00 15.58 243 VAL D O 1
ATOM 9130 N N . PHE D 1 244 ? 63.613 7.081 234.739 1.00 14.06 244 PHE D N 1
ATOM 9131 C CA . PHE D 1 244 ? 63.743 6.248 233.538 1.00 13.84 244 PHE D CA 1
ATOM 9132 C C . PHE D 1 244 ? 63.179 7.061 232.394 1.00 14.37 244 PHE D C 1
ATOM 9133 O O . PHE D 1 244 ? 61.965 7.277 232.316 1.00 14.89 244 PHE D O 1
ATOM 9141 N N . ASP D 1 245 ? 64.073 7.575 231.559 1.00 14.25 245 ASP D N 1
ATOM 9142 C CA . ASP D 1 245 ? 63.705 8.476 230.478 1.00 15.24 245 ASP D CA 1
ATOM 9143 C C . ASP D 1 245 ? 63.602 7.687 229.189 1.00 15.37 245 ASP D C 1
ATOM 9144 O O . ASP D 1 245 ? 64.605 7.383 228.546 1.00 15.26 245 ASP D O 1
ATOM 9149 N N . PHE D 1 246 ? 62.362 7.377 228.807 1.00 15.31 246 PHE D N 1
ATOM 9150 C CA . PHE D 1 246 ? 62.082 6.632 227.589 1.00 15.58 246 PHE D CA 1
ATOM 9151 C C . PHE D 1 246 ? 61.895 7.549 226.381 1.00 16.18 246 PHE D C 1
ATOM 9152 O O . PHE D 1 246 ? 61.523 7.071 225.306 1.00 16.32 246 PHE D O 1
ATOM 9160 N N . VAL D 1 247 ? 62.151 8.842 226.543 1.00 16.09 247 VAL D N 1
ATOM 9161 C CA . VAL D 1 247 ? 62.145 9.808 225.440 1.00 17.31 247 VAL D CA 1
ATOM 9162 C C . VAL D 1 247 ? 63.597 10.109 225.063 1.00 17.59 247 VAL D C 1
ATOM 9163 O O . VAL D 1 247 ? 63.996 9.928 223.915 1.00 18.81 247 VAL D O 1
ATOM 9167 N N . GLY D 1 248 ? 64.363 10.595 226.027 1.00 17.14 248 GLY D N 1
ATOM 9168 C CA . GLY D 1 248 ? 65.781 10.862 225.824 1.00 17.08 248 GLY D CA 1
ATOM 9169 C C . GLY D 1 248 ? 66.050 12.083 224.977 1.00 18.00 248 GLY D C 1
ATOM 9170 O O . GLY D 1 248 ? 67.130 12.195 224.399 1.00 17.95 248 GLY D O 1
ATOM 9171 N N . ALA D 1 249 ? 65.106 13.025 224.907 1.00 18.59 249 ALA D N 1
ATOM 9172 C CA . ALA D 1 249 ? 65.368 14.309 224.265 1.00 19.59 249 ALA D CA 1
ATOM 9173 C C . ALA D 1 249 ? 66.179 15.162 225.243 1.00 19.69 249 ALA D C 1
ATOM 9174 O O . ALA D 1 249 ? 66.203 14.895 226.442 1.00 18.64 249 ALA D O 1
ATOM 9176 N N . GLN D 1 250 ? 66.799 16.226 224.747 1.00 20.70 250 GLN D N 1
ATOM 9177 C CA . GLN D 1 250 ? 67.541 17.056 225.676 1.00 20.77 250 GLN D CA 1
ATOM 9178 C C . GLN D 1 250 ? 66.637 17.622 226.788 1.00 20.86 250 GLN D C 1
ATOM 9179 O O . GLN D 1 250 ? 67.044 17.694 227.957 1.00 20.84 250 GLN D O 1
ATOM 9185 N N . SER D 1 251 ? 65.402 18.004 226.436 1.00 21.56 251 SER D N 1
ATOM 9186 C CA . SER D 1 251 ? 64.497 18.583 227.435 1.00 21.67 251 SER D CA 1
ATOM 9187 C C . SER D 1 251 ? 64.153 17.587 228.568 1.00 20.35 251 SER D C 1
ATOM 9188 O O . SER D 1 251 ? 64.080 17.979 229.736 1.00 20.46 251 SER D O 1
ATOM 9191 N N . THR D 1 252 ? 63.943 16.323 228.211 1.00 19.30 252 THR D N 1
ATOM 9192 C CA . THR D 1 252 ? 63.594 15.284 229.196 1.00 18.71 252 THR D CA 1
ATOM 9193 C C . THR D 1 252 ? 64.796 14.886 230.044 1.00 18.01 252 THR D C 1
ATOM 9194 O O . THR D 1 252 ? 64.663 14.687 231.255 1.00 17.53 252 THR D O 1
ATOM 9198 N N . ILE D 1 253 ? 65.978 14.818 229.424 1.00 17.85 253 ILE D N 1
ATOM 9199 C CA . ILE D 1 253 ? 67.209 14.555 230.171 1.00 17.80 253 ILE D CA 1
ATOM 9200 C C . ILE D 1 253 ? 67.457 15.706 231.167 1.00 18.22 253 ILE D C 1
ATOM 9201 O O . ILE D 1 253 ? 67.847 15.476 232.313 1.00 17.74 253 ILE D O 1
ATOM 9206 N N . ASP D 1 254 ? 67.231 16.941 230.725 1.00 19.08 254 ASP D N 1
ATOM 9207 C CA . ASP D 1 254 ? 67.354 18.106 231.612 1.00 19.98 254 ASP D CA 1
ATOM 9208 C C . ASP D 1 254 ? 66.383 17.992 232.802 1.00 19.79 254 ASP D C 1
ATOM 9209 O O . ASP D 1 254 ? 66.782 18.211 233.954 1.00 20.17 254 ASP D O 1
ATOM 9214 N N . THR D 1 255 ? 65.135 17.653 232.527 1.00 19.67 255 THR D N 1
ATOM 9215 C CA . THR D 1 255 ? 64.152 17.398 233.589 1.00 19.66 255 THR D CA 1
ATOM 9216 C C . THR D 1 255 ? 64.686 16.339 234.548 1.00 18.37 255 THR D C 1
ATOM 9217 O O . THR D 1 255 ? 64.643 16.534 235.768 1.00 18.65 255 THR D O 1
ATOM 9221 N N . ALA D 1 256 ? 65.208 15.256 233.997 1.00 17.46 256 ALA D N 1
ATOM 9222 C CA . ALA D 1 256 ? 65.739 14.150 234.820 1.00 16.88 256 ALA D CA 1
ATOM 9223 C C . ALA D 1 256 ? 66.854 14.640 235.743 1.00 17.28 256 ALA D C 1
ATOM 9224 O O . ALA D 1 256 ? 66.849 14.345 236.940 1.00 16.67 256 ALA D O 1
ATOM 9226 N N . GLN D 1 257 ? 67.789 15.424 235.210 1.00 17.66 257 GLN D N 1
ATOM 9227 C CA . GLN D 1 257 ? 68.881 15.944 236.048 1.00 18.53 257 GLN D CA 1
ATOM 9228 C C . GLN D 1 257 ? 68.399 16.905 237.118 1.00 18.78 257 GLN D C 1
ATOM 9229 O O . GLN D 1 257 ? 68.985 16.966 238.188 1.00 18.82 257 GLN D O 1
ATOM 9235 N N . GLN D 1 258 ? 67.347 17.647 236.822 1.00 19.08 258 GLN D N 1
ATOM 9236 C CA . GLN D 1 258 ? 66.781 18.620 237.763 1.00 20.14 258 GLN D CA 1
ATOM 9237 C C . GLN D 1 258 ? 65.956 17.991 238.891 1.00 19.68 258 GLN D C 1
ATOM 9238 O O . GLN D 1 258 ? 65.690 18.678 239.893 1.00 20.31 258 GLN D O 1
ATOM 9244 N N . VAL D 1 259 ? 65.555 16.730 238.725 1.00 18.51 259 VAL D N 1
ATOM 9245 C CA . VAL D 1 259 ? 64.765 16.051 239.762 1.00 18.49 259 VAL D CA 1
ATOM 9246 C C . VAL D 1 259 ? 65.452 14.873 240.444 1.00 17.50 259 VAL D C 1
ATOM 9247 O O . VAL D 1 259 ? 64.966 14.442 241.496 1.00 18.20 259 VAL D O 1
ATOM 9251 N N . VAL D 1 260 ? 66.531 14.319 239.882 1.00 16.63 260 VAL D N 1
ATOM 9252 C CA . VAL D 1 260 ? 67.130 13.127 240.483 1.00 16.17 260 VAL D CA 1
ATOM 9253 C C . VAL D 1 260 ? 67.676 13.439 241.871 1.00 16.45 260 VAL D C 1
ATOM 9254 O O . VAL D 1 260 ? 68.180 14.531 242.138 1.00 16.76 260 VAL D O 1
ATOM 9258 N N . ALA D 1 261 ? 67.528 12.454 242.760 1.00 16.52 261 ALA D N 1
ATOM 9259 C CA . ALA D 1 261 ? 68.024 12.562 244.127 1.00 16.57 261 ALA D CA 1
ATOM 9260 C C . ALA D 1 261 ? 69.529 12.315 244.196 1.00 15.94 261 ALA D C 1
ATOM 9261 O O . ALA D 1 261 ? 70.120 11.644 243.330 1.00 15.16 261 ALA D O 1
ATOM 9263 N N . VAL D 1 262 ? 70.123 12.832 245.265 1.00 16.34 262 VAL D N 1
ATOM 9264 C CA . VAL D 1 262 ? 71.462 12.427 245.681 1.00 16.71 262 VAL D CA 1
ATOM 9265 C C . VAL D 1 262 ? 71.536 10.907 245.770 1.00 16.69 262 VAL D C 1
ATOM 9266 O O . VAL D 1 262 ? 70.616 10.254 246.298 1.00 16.74 262 VAL D O 1
ATOM 9270 N N . ASP D 1 263 ? 72.600 10.319 245.194 1.00 16.33 263 ASP D N 1
ATOM 9271 C CA . ASP D 1 263 ? 72.830 8.869 245.190 1.00 16.04 263 ASP D CA 1
ATOM 9272 C C . ASP D 1 263 ? 71.720 8.102 244.448 1.00 15.20 263 ASP D C 1
ATOM 9273 O O . ASP D 1 263 ? 71.457 6.931 244.725 1.00 15.32 263 ASP D O 1
ATOM 9278 N N . GLY D 1 264 ? 71.077 8.781 243.496 1.00 14.95 264 GLY D N 1
ATOM 9279 C CA . GLY D 1 264 ? 70.022 8.187 242.684 1.00 14.85 264 GLY D CA 1
ATOM 9280 C C . GLY D 1 264 ? 70.553 7.765 241.327 1.00 14.65 264 GLY D C 1
ATOM 9281 O O . GLY D 1 264 ? 71.751 7.414 241.174 1.00 14.56 264 GLY D O 1
ATOM 9282 N N . HIS D 1 265 ? 69.658 7.756 240.333 1.00 14.21 265 HIS D N 1
ATOM 9283 C CA . HIS D 1 265 ? 70.010 7.214 239.012 1.00 14.10 265 HIS D CA 1
ATOM 9284 C C . HIS D 1 265 ? 69.163 7.824 237.926 1.00 13.78 265 HIS D C 1
ATOM 9285 O O . HIS D 1 265 ? 67.950 8.012 238.106 1.00 14.38 265 HIS D O 1
ATOM 9292 N N . ILE D 1 266 ? 69.784 8.090 236.782 1.00 13.90 266 ILE D N 1
ATOM 9293 C CA . ILE D 1 266 ? 69.066 8.411 235.549 1.00 14.32 266 ILE D CA 1
ATOM 9294 C C . ILE D 1 266 ? 69.414 7.364 234.503 1.00 13.68 266 ILE D C 1
ATOM 9295 O O . ILE D 1 266 ? 70.591 7.160 234.192 1.00 14.01 266 ILE D O 1
ATOM 9300 N N . SER D 1 267 ? 68.383 6.742 233.941 1.00 13.49 267 SER D N 1
ATOM 9301 C CA . SER D 1 267 ? 68.541 5.776 232.849 1.00 13.82 267 SER D CA 1
ATOM 9302 C C . SER D 1 267 ? 68.012 6.454 231.593 1.00 14.48 267 SER D C 1
ATOM 9303 O O . SER D 1 267 ? 66.808 6.719 231.484 1.00 14.67 267 SER D O 1
ATOM 9306 N N . VAL D 1 268 ? 68.922 6.761 230.666 1.00 14.61 268 VAL D N 1
ATOM 9307 C CA . VAL D 1 268 ? 68.562 7.402 229.395 1.00 15.58 268 VAL D CA 1
ATOM 9308 C C . VAL D 1 268 ? 68.312 6.269 228.408 1.00 15.79 268 VAL D C 1
ATOM 9309 O O . VAL D 1 268 ? 69.245 5.697 227.874 1.00 16.08 268 VAL D O 1
ATOM 9313 N N . VAL D 1 269 ? 67.046 5.938 228.217 1.00 15.73 269 VAL D N 1
ATOM 9314 C CA . VAL D 1 269 ? 66.654 4.769 227.439 1.00 16.13 269 VAL D CA 1
ATOM 9315 C C . VAL D 1 269 ? 66.224 5.167 226.027 1.00 16.60 269 VAL D C 1
ATOM 9316 O O . VAL D 1 269 ? 66.607 4.519 225.048 1.00 16.53 269 VAL D O 1
ATOM 9320 N N . GLY D 1 270 ? 65.410 6.208 225.924 1.00 16.86 270 GLY D N 1
ATOM 9321 C CA . GLY D 1 270 ? 65.018 6.748 224.633 1.00 18.01 270 GLY D CA 1
ATOM 9322 C C . GLY D 1 270 ? 66.207 7.306 223.872 1.00 18.63 270 GLY D C 1
ATOM 9323 O O . GLY D 1 270 ? 67.189 7.783 224.475 1.00 18.10 270 GLY D O 1
ATOM 9324 N N . ILE D 1 271 ? 66.121 7.215 222.538 1.00 19.46 271 ILE D N 1
ATOM 9325 C CA . ILE D 1 271 ? 67.250 7.556 221.659 1.00 20.72 271 ILE D CA 1
ATOM 9326 C C . ILE D 1 271 ? 66.893 8.756 220.800 1.00 22.04 271 ILE D C 1
ATOM 9327 O O . ILE D 1 271 ? 66.065 8.663 219.881 1.00 22.97 271 ILE D O 1
ATOM 9332 N N . HIS D 1 272 ? 67.527 9.890 221.094 1.00 22.98 272 HIS D N 1
ATOM 9333 C CA . HIS D 1 272 ? 67.389 11.113 220.331 1.00 25.08 272 HIS D CA 1
ATOM 9334 C C . HIS D 1 272 ? 68.821 11.602 220.073 1.00 25.35 272 HIS D C 1
ATOM 9335 O O . HIS D 1 272 ? 69.508 12.060 220.981 1.00 23.68 272 HIS D O 1
ATOM 9342 N N . ALA D 1 273 ? 69.277 11.472 218.826 1.00 26.48 273 ALA D N 1
ATOM 9343 C CA . ALA D 1 273 ? 70.684 11.750 218.467 1.00 27.08 273 ALA D CA 1
ATOM 9344 C C . ALA D 1 273 ? 71.107 13.148 218.891 1.00 27.00 273 ALA D C 1
ATOM 9345 O O . ALA D 1 273 ? 70.409 14.128 218.611 1.00 28.42 273 ALA D O 1
ATOM 9347 N N . GLY D 1 274 ? 72.238 13.240 219.582 1.00 26.38 274 GLY D N 1
ATOM 9348 C CA . GLY D 1 274 ? 72.760 14.529 220.039 1.00 26.41 274 GLY D CA 1
ATOM 9349 C C . GLY D 1 274 ? 72.430 14.835 221.487 1.00 25.10 274 GLY D C 1
ATOM 9350 O O . GLY D 1 274 ? 73.195 15.560 222.161 1.00 25.55 274 GLY D O 1
ATOM 9351 N N . ALA D 1 275 ? 71.313 14.297 221.990 1.00 22.98 275 ALA D N 1
ATOM 9352 C CA . ALA D 1 275 ? 70.913 14.588 223.359 1.00 21.99 275 ALA D CA 1
ATOM 9353 C C . ALA D 1 275 ? 71.819 13.831 224.309 1.00 20.86 275 ALA D C 1
ATOM 9354 O O . ALA D 1 275 ? 72.224 12.696 224.019 1.00 20.64 275 ALA D O 1
ATOM 9356 N N . HIS D 1 276 ? 72.144 14.455 225.435 1.00 20.05 276 HIS D N 1
ATOM 9357 C CA . HIS D 1 276 ? 72.979 13.769 226.434 1.00 19.11 276 HIS D CA 1
ATOM 9358 C C . HIS D 1 276 ? 72.835 14.376 227.801 1.00 18.53 276 HIS D C 1
ATOM 9359 O O . HIS D 1 276 ? 72.586 15.565 227.929 1.00 19.54 276 HIS D O 1
ATOM 9366 N N . ALA D 1 277 ? 73.046 13.548 228.818 1.00 17.78 277 ALA D N 1
ATOM 9367 C CA . ALA D 1 277 ? 73.196 14.035 230.180 1.00 18.04 277 ALA D CA 1
ATOM 9368 C C . ALA D 1 277 ? 74.580 14.675 230.337 1.00 18.89 277 ALA D C 1
ATOM 9369 O O . ALA D 1 277 ? 75.540 14.251 229.694 1.00 18.87 277 ALA D O 1
ATOM 9371 N N . LYS D 1 278 ? 74.644 15.702 231.180 1.00 20.02 278 LYS D N 1
ATOM 9372 C CA . LYS D 1 278 ? 75.872 16.409 231.484 1.00 21.25 278 LYS D CA 1
ATOM 9373 C C . LYS D 1 278 ? 76.261 16.037 232.916 1.00 20.14 278 LYS D C 1
ATOM 9374 O O . LYS D 1 278 ? 75.680 16.554 233.882 1.00 19.39 278 LYS D O 1
ATOM 9380 N N . VAL D 1 279 ? 77.191 15.091 233.044 1.00 18.81 279 VAL D N 1
ATOM 9381 C CA . VAL D 1 279 ? 77.494 14.471 234.331 1.00 18.03 279 VAL D CA 1
ATOM 9382 C C . VAL D 1 279 ? 78.796 15.052 234.840 1.00 17.85 279 VAL D C 1
ATOM 9383 O O . VAL D 1 279 ? 79.870 14.669 234.401 1.00 17.74 279 VAL D O 1
ATOM 9387 N N . GLY D 1 280 ? 78.681 16.027 235.736 1.00 17.86 280 GLY D N 1
ATOM 9388 C CA . GLY D 1 280 ? 79.806 16.761 236.245 1.00 18.36 280 GLY D CA 1
ATOM 9389 C C . GLY D 1 280 ? 79.417 17.429 237.545 1.00 18.52 280 GLY D C 1
ATOM 9390 O O . GLY D 1 280 ? 78.217 17.624 237.825 1.00 18.07 280 GLY D O 1
ATOM 9391 N N . PHE D 1 281 ? 80.427 17.778 238.338 1.00 19.15 281 PHE D N 1
ATOM 9392 C CA . PHE D 1 281 ? 80.175 18.475 239.589 1.00 20.01 281 PHE D CA 1
ATOM 9393 C C . PHE D 1 281 ? 79.419 19.781 239.337 1.00 22.33 281 PHE D C 1
ATOM 9394 O O . PHE D 1 281 ? 79.650 20.439 238.322 1.00 22.43 281 PHE D O 1
ATOM 9402 N N . PHE D 1 282 ? 78.480 20.089 240.227 1.00 24.07 282 PHE D N 1
ATOM 9403 C CA . PHE D 1 282 ? 77.617 21.287 240.132 1.00 26.70 282 PHE D CA 1
ATOM 9404 C C . PHE D 1 282 ? 76.518 21.168 239.054 1.00 26.38 282 PHE D C 1
ATOM 9405 O O . PHE D 1 282 ? 75.719 22.083 238.920 1.00 27.51 282 PHE D O 1
ATOM 9413 N N . MET D 1 283 ? 76.503 20.097 238.265 1.00 24.34 283 MET D N 1
ATOM 9414 C CA . MET D 1 283 ? 75.516 19.915 237.187 1.00 24.77 283 MET D CA 1
ATOM 9415 C C . MET D 1 283 ? 74.570 18.749 237.454 1.00 22.00 283 MET D C 1
ATOM 9416 O O . MET D 1 283 ? 73.601 18.554 236.723 1.00 21.05 283 MET D O 1
ATOM 9421 N N . ILE D 1 284 ? 74.889 17.932 238.457 1.00 20.20 284 ILE D N 1
ATOM 9422 C CA . ILE D 1 284 ? 74.100 16.797 238.818 1.00 18.88 284 ILE D CA 1
ATOM 9423 C C . ILE D 1 284 ? 74.367 16.525 240.307 1.00 18.04 284 ILE D C 1
ATOM 9424 O O . ILE D 1 284 ? 75.420 16.870 240.803 1.00 17.86 284 ILE D O 1
ATOM 9429 N N . PRO D 1 285 ? 73.409 15.901 241.010 1.00 17.45 285 PRO D N 1
ATOM 9430 C CA . PRO D 1 285 ? 73.722 15.609 242.413 1.00 17.30 285 PRO D CA 1
ATOM 9431 C C . PRO D 1 285 ? 74.845 14.617 242.628 1.00 16.49 285 PRO D C 1
ATOM 9432 O O . PRO D 1 285 ? 75.072 13.737 241.788 1.00 15.35 285 PRO D O 1
ATOM 9436 N N . PHE D 1 286 ? 75.507 14.735 243.771 1.00 16.58 286 PHE D N 1
ATOM 9437 C CA . PHE D 1 286 ? 76.521 13.760 244.193 1.00 16.80 286 PHE D CA 1
ATOM 9438 C C . PHE D 1 286 ? 75.932 12.364 244.144 1.00 16.25 286 PHE D C 1
ATOM 9439 O O . PHE D 1 286 ? 74.784 12.124 244.581 1.00 15.48 286 PHE D O 1
ATOM 9447 N N . GLY D 1 287 ? 76.687 11.428 243.583 1.00 15.51 287 GLY D N 1
ATOM 9448 C CA . GLY D 1 287 ? 76.321 10.034 243.613 1.00 15.25 287 GLY D CA 1
ATOM 9449 C C . GLY D 1 287 ? 75.223 9.568 242.660 1.00 14.82 287 GLY D C 1
ATOM 9450 O O . GLY D 1 287 ? 74.884 8.397 242.675 1.00 15.04 287 GLY D O 1
ATOM 9451 N N . ALA D 1 288 ? 74.670 10.482 241.837 1.00 14.63 288 ALA D N 1
ATOM 9452 C CA . ALA D 1 288 ? 73.587 10.135 240.942 1.00 14.78 288 ALA D CA 1
ATOM 9453 C C . ALA D 1 288 ? 74.194 9.644 239.644 1.00 14.41 288 ALA D C 1
ATOM 9454 O O . ALA D 1 288 ? 74.748 10.434 238.889 1.00 15.44 288 ALA D O 1
ATOM 9456 N N . SER D 1 289 ? 74.095 8.348 239.423 1.00 14.24 289 SER D N 1
ATOM 9457 C CA . SER D 1 289 ? 74.713 7.718 238.255 1.00 14.76 289 SER D CA 1
ATOM 9458 C C . SER D 1 289 ? 73.801 7.853 237.034 1.00 14.67 289 SER D C 1
ATOM 9459 O O . SER D 1 289 ? 72.566 7.976 237.162 1.00 13.90 289 SER D O 1
ATOM 9462 N N . VAL D 1 290 ? 74.431 7.845 235.855 1.00 14.67 290 VAL D N 1
ATOM 9463 C CA . VAL D 1 290 ? 73.701 7.962 234.602 1.00 14.63 290 VAL D CA 1
ATOM 9464 C C . VAL D 1 290 ? 74.217 6.906 233.638 1.00 14.25 290 VAL D C 1
ATOM 9465 O O . VAL D 1 290 ? 75.421 6.672 233.572 1.00 14.05 290 VAL D O 1
ATOM 9469 N N . VAL D 1 291 ? 73.296 6.267 232.914 1.00 14.33 291 VAL D N 1
ATOM 9470 C CA . VAL D 1 291 ? 73.683 5.265 231.913 1.00 15.00 291 VAL D CA 1
ATOM 9471 C C . VAL D 1 291 ? 72.716 5.292 230.728 1.00 15.45 291 VAL D C 1
ATOM 9472 O O . VAL D 1 291 ? 71.559 5.683 230.905 1.00 15.45 291 VAL D O 1
ATOM 9476 N N . THR D 1 292 ? 73.210 4.875 229.557 1.00 15.68 292 THR D N 1
ATOM 9477 C CA . THR D 1 292 ? 72.382 4.533 228.397 1.00 16.12 292 THR D CA 1
ATOM 9478 C C . THR D 1 292 ? 72.356 3.006 228.279 1.00 15.70 292 THR D C 1
ATOM 9479 O O . THR D 1 292 ? 73.320 2.418 227.776 1.00 16.22 292 THR D O 1
ATOM 9483 N N . PRO D 1 293 ? 71.302 2.342 228.791 1.00 15.64 293 PRO D N 1
ATOM 9484 C CA . PRO D 1 293 ? 71.265 0.892 228.705 1.00 15.55 293 PRO D CA 1
ATOM 9485 C C . PRO D 1 293 ? 70.840 0.451 227.312 1.00 16.01 293 PRO D C 1
ATOM 9486 O O . PRO D 1 293 ? 70.285 1.262 226.543 1.00 15.48 293 PRO D O 1
ATOM 9490 N N . PHE D 1 294 ? 71.079 -0.814 226.986 1.00 15.86 294 PHE D N 1
ATOM 9491 C CA . PHE D 1 294 ? 70.699 -1.344 225.680 1.00 16.71 294 PHE D CA 1
ATOM 9492 C C . PHE D 1 294 ? 70.072 -2.719 225.808 1.00 15.77 294 PHE D C 1
ATOM 9493 O O . PHE D 1 294 ? 70.695 -3.649 226.347 1.00 15.84 294 PHE D O 1
ATOM 9501 N N . ALA D 1 295 ? 68.837 -2.832 225.322 1.00 15.88 295 ALA D N 1
ATOM 9502 C CA . ALA D 1 295 ? 68.122 -4.108 225.254 1.00 15.53 295 ALA D CA 1
ATOM 9503 C C . ALA D 1 295 ? 68.112 -4.790 226.619 1.00 14.85 295 ALA D C 1
ATOM 9504 O O . ALA D 1 295 ? 67.873 -4.122 227.636 1.00 14.52 295 ALA D O 1
ATOM 9506 N N . GLY D 1 296 ? 68.351 -6.088 226.664 1.00 14.56 296 GLY D N 1
ATOM 9507 C CA . GLY D 1 296 ? 68.432 -6.800 227.931 1.00 14.32 296 GLY D CA 1
ATOM 9508 C C . GLY D 1 296 ? 69.050 -8.161 227.738 1.00 14.35 296 GLY D C 1
ATOM 9509 O O . GLY D 1 296 ? 69.425 -8.542 226.633 1.00 14.65 296 GLY D O 1
ATOM 9510 N N . THR D 1 297 ? 69.104 -8.914 228.823 1.00 14.39 297 THR D N 1
ATOM 9511 C CA . THR D 1 297 ? 69.772 -10.208 228.852 1.00 14.89 297 THR D CA 1
ATOM 9512 C C . THR D 1 297 ? 68.803 -11.374 228.624 1.00 15.24 297 THR D C 1
ATOM 9513 O O . THR D 1 297 ? 67.577 -11.218 228.681 1.00 15.02 297 THR D O 1
ATOM 9517 N N . ARG D 1 298 ? 69.371 -12.541 228.348 1.00 15.65 298 ARG D N 1
ATOM 9518 C CA . ARG D 1 298 ? 68.573 -13.747 228.118 1.00 16.49 298 ARG D CA 1
ATOM 9519 C C . ARG D 1 298 ? 67.658 -14.055 229.313 1.00 16.20 298 ARG D C 1
ATOM 9520 O O . ARG D 1 298 ? 66.457 -14.311 229.137 1.00 16.58 298 ARG D O 1
ATOM 9528 N N . SER D 1 299 ? 68.235 -14.054 230.499 1.00 15.85 299 SER D N 1
ATOM 9529 C CA . SER D 1 299 ? 67.460 -14.379 231.708 1.00 16.08 299 SER D CA 1
ATOM 9530 C C . SER D 1 299 ? 66.441 -13.293 232.025 1.00 15.78 299 SER D C 1
ATOM 9531 O O . SER D 1 299 ? 65.351 -13.612 232.522 1.00 15.86 299 SER D O 1
ATOM 9534 N N . GLU D 1 300 ? 66.745 -12.044 231.684 1.00 15.35 300 GLU D N 1
ATOM 9535 C CA . GLU D 1 300 ? 65.760 -10.959 231.790 1.00 15.45 300 GLU D CA 1
ATOM 9536 C C . GLU D 1 300 ? 64.555 -11.172 230.889 1.00 15.48 300 GLU D C 1
ATOM 9537 O O . GLU D 1 300 ? 63.421 -10.947 231.316 1.00 15.04 300 GLU D O 1
ATOM 9543 N N . LEU D 1 301 ? 64.766 -11.626 229.656 1.00 15.54 301 LEU D N 1
ATOM 9544 C CA . LEU D 1 301 ? 63.612 -11.924 228.802 1.00 15.92 301 LEU D CA 1
ATOM 9545 C C . LEU D 1 301 ? 62.738 -13.004 229.435 1.00 16.02 301 LEU D C 1
ATOM 9546 O O . LEU D 1 301 ? 61.509 -12.902 229.427 1.00 16.07 301 LEU D O 1
ATOM 9551 N N . MET D 1 302 ? 63.363 -14.033 229.994 1.00 16.03 302 MET D N 1
ATOM 9552 C CA . MET D 1 302 ? 62.594 -15.086 230.676 1.00 17.07 302 MET D CA 1
ATOM 9553 C C . MET D 1 302 ? 61.779 -14.507 231.829 1.00 16.72 302 MET D C 1
ATOM 9554 O O . MET D 1 302 ? 60.621 -14.899 232.054 1.00 17.10 302 MET D O 1
ATOM 9559 N N . GLU D 1 303 ? 62.386 -13.594 232.574 1.00 15.81 303 GLU D N 1
ATOM 9560 C CA . GLU D 1 303 ? 61.684 -12.942 233.686 1.00 15.96 303 GLU D CA 1
ATOM 9561 C C . GLU D 1 303 ? 60.510 -12.086 233.212 1.00 15.69 303 GLU D C 1
ATOM 9562 O O . GLU D 1 303 ? 59.453 -12.073 233.841 1.00 15.76 303 GLU D O 1
ATOM 9568 N N . VAL D 1 304 ? 60.685 -11.370 232.097 1.00 15.37 304 VAL D N 1
ATOM 9569 C CA . VAL D 1 304 ? 59.588 -10.590 231.532 1.00 15.56 304 VAL D CA 1
ATOM 9570 C C . VAL D 1 304 ? 58.419 -11.508 231.138 1.00 16.31 304 VAL D C 1
ATOM 9571 O O . VAL D 1 304 ? 57.251 -11.220 231.433 1.00 16.60 304 VAL D O 1
ATOM 9575 N N . VAL D 1 305 ? 58.726 -12.616 230.467 1.00 16.60 305 VAL D N 1
ATOM 9576 C CA . VAL D 1 305 ? 57.718 -13.593 230.124 1.00 17.89 305 VAL D CA 1
ATOM 9577 C C . VAL D 1 305 ? 57.006 -14.118 231.404 1.00 18.22 305 VAL D C 1
ATOM 9578 O O . VAL D 1 305 ? 55.768 -14.244 231.432 1.00 18.95 305 VAL D O 1
ATOM 9582 N N . ALA D 1 306 ? 57.785 -14.376 232.452 1.00 17.52 306 ALA D N 1
ATOM 9583 C CA . ALA D 1 306 ? 57.206 -14.827 233.730 1.00 18.08 306 ALA D CA 1
ATOM 9584 C C . ALA D 1 306 ? 56.250 -13.792 234.337 1.00 17.77 306 ALA D C 1
ATOM 9585 O O . ALA D 1 306 ? 55.190 -14.177 234.876 1.00 18.19 306 ALA D O 1
ATOM 9587 N N . LEU D 1 307 ? 56.598 -12.505 234.242 1.00 17.06 307 LEU D N 1
ATOM 9588 C CA . LEU D 1 307 ? 55.682 -11.445 234.691 1.00 17.67 307 LEU D CA 1
ATOM 9589 C C . LEU D 1 307 ? 54.382 -11.486 233.904 1.00 18.52 307 LEU D C 1
ATOM 9590 O O . LEU D 1 307 ? 53.290 -11.372 234.483 1.00 19.01 307 LEU D O 1
ATOM 9595 N N . ALA D 1 308 ? 54.493 -11.640 232.580 1.00 18.67 308 ALA D N 1
ATOM 9596 C CA . ALA D 1 308 ? 53.303 -11.684 231.741 1.00 19.97 308 ALA D CA 1
ATOM 9597 C C . ALA D 1 308 ? 52.428 -12.885 232.069 1.00 21.26 308 ALA D C 1
ATOM 9598 O O . ALA D 1 308 ? 51.199 -12.766 232.193 1.00 21.87 308 ALA D O 1
ATOM 9600 N N . ARG D 1 309 ? 53.049 -14.051 232.257 1.00 21.92 309 ARG D N 1
ATOM 9601 C CA . ARG D 1 309 ? 52.306 -15.259 232.573 1.00 23.82 309 ARG D CA 1
ATOM 9602 C C . ARG D 1 309 ? 51.613 -15.185 233.939 1.00 23.91 309 ARG D C 1
ATOM 9603 O O . ARG D 1 309 ? 50.561 -15.800 234.132 1.00 24.90 309 ARG D O 1
ATOM 9611 N N . ALA D 1 310 ? 52.200 -14.429 234.861 1.00 22.86 310 ALA D N 1
ATOM 9612 C CA . ALA D 1 310 ? 51.620 -14.207 236.180 1.00 24.14 310 ALA D CA 1
ATOM 9613 C C . ALA D 1 310 ? 50.536 -13.127 236.218 1.00 24.95 310 ALA D C 1
ATOM 9614 O O . ALA D 1 310 ? 49.988 -12.857 237.295 1.00 25.92 310 ALA D O 1
ATOM 9616 N N . GLY D 1 311 ? 50.257 -12.485 235.083 1.00 24.93 311 GLY D N 1
ATOM 9617 C CA . GLY D 1 311 ? 49.198 -11.481 235.003 1.00 25.81 311 GLY D CA 1
ATOM 9618 C C . GLY D 1 311 ? 49.617 -10.101 235.460 1.00 25.79 311 GLY D C 1
ATOM 9619 O O . GLY D 1 311 ? 48.757 -9.273 235.753 1.00 25.43 311 GLY D O 1
ATOM 9620 N N . ARG D 1 312 ? 50.931 -9.846 235.528 1.00 25.11 312 ARG D N 1
ATOM 9621 C CA . ARG D 1 312 ? 51.441 -8.568 236.041 1.00 25.78 312 ARG D CA 1
ATOM 9622 C C . ARG D 1 312 ? 51.611 -7.513 234.976 1.00 24.97 312 ARG D C 1
ATOM 9623 O O . ARG D 1 312 ? 51.894 -6.369 235.317 1.00 24.18 312 ARG D O 1
ATOM 9631 N N . LEU D 1 313 ? 51.488 -7.883 233.706 1.00 25.15 313 LEU D N 1
ATOM 9632 C CA . LEU D 1 313 ? 51.673 -6.925 232.613 1.00 25.19 313 LEU D CA 1
ATOM 9633 C C . LEU D 1 313 ? 50.444 -6.905 231.711 1.00 26.93 313 LEU D C 1
ATOM 9634 O O . LEU D 1 313 ? 50.086 -7.923 231.117 1.00 28.85 313 LEU D O 1
ATOM 9639 N N . ASP D 1 314 ? 49.768 -5.769 231.671 1.00 27.44 314 ASP D N 1
ATOM 9640 C CA . ASP D 1 314 ? 48.650 -5.531 230.751 1.00 29.07 314 ASP D CA 1
ATOM 9641 C C . ASP D 1 314 ? 49.245 -4.754 229.588 1.00 27.24 314 ASP D C 1
ATOM 9642 O O . ASP D 1 314 ? 49.525 -3.561 229.700 1.00 26.00 314 ASP D O 1
ATOM 9647 N N . ILE D 1 315 ? 49.512 -5.458 228.493 1.00 26.10 315 ILE D N 1
ATOM 9648 C CA . ILE D 1 315 ? 50.154 -4.838 227.341 1.00 25.18 315 ILE D CA 1
ATOM 9649 C C . ILE D 1 315 ? 49.077 -4.247 226.443 1.00 25.73 315 ILE D C 1
ATOM 9650 O O . ILE D 1 315 ? 48.201 -4.970 225.944 1.00 26.07 315 ILE D O 1
ATOM 9655 N N . HIS D 1 316 ? 49.118 -2.935 226.263 1.00 24.96 316 HIS D N 1
ATOM 9656 C CA . HIS D 1 316 ? 48.162 -2.220 225.417 1.00 26.24 316 HIS D CA 1
ATOM 9657 C C . HIS D 1 316 ? 48.647 -2.240 223.988 1.00 26.02 316 HIS D C 1
ATOM 9658 O O . HIS D 1 316 ? 49.755 -1.783 223.693 1.00 25.15 316 HIS D O 1
ATOM 9665 N N . THR D 1 317 ? 47.823 -2.812 223.111 1.00 26.74 317 THR D N 1
ATOM 9666 C CA . THR D 1 317 ? 48.182 -2.981 221.711 1.00 27.05 317 THR D CA 1
ATOM 9667 C C . THR D 1 317 ? 47.079 -2.519 220.751 1.00 28.48 317 THR D C 1
ATOM 9668 O O . THR D 1 317 ? 45.912 -2.354 221.127 1.00 28.88 317 THR D O 1
ATOM 9672 N N . GLU D 1 318 ? 47.477 -2.306 219.501 1.00 29.11 318 GLU D N 1
ATOM 9673 C CA . GLU D 1 318 ? 46.556 -2.246 218.379 1.00 30.71 318 GLU D CA 1
ATOM 9674 C C . GLU D 1 318 ? 47.100 -3.201 217.311 1.00 30.68 318 GLU D C 1
ATOM 9675 O O . GLU D 1 318 ? 48.307 -3.214 217.034 1.00 29.98 318 GLU D O 1
ATOM 9681 N N . THR D 1 319 ? 46.203 -3.998 216.745 1.00 31.50 319 THR D N 1
ATOM 9682 C CA A THR D 1 319 ? 46.561 -5.054 215.803 0.50 32.07 319 THR D CA 1
ATOM 9683 C CA B THR D 1 319 ? 46.597 -5.041 215.797 0.50 32.08 319 THR D CA 1
ATOM 9684 C C . THR D 1 319 ? 46.410 -4.572 214.356 1.00 32.98 319 THR D C 1
ATOM 9685 O O . THR D 1 319 ? 45.431 -3.888 214.021 1.00 34.11 319 THR D O 1
ATOM 9692 N N . PHE D 1 320 ? 47.370 -4.960 213.520 1.00 32.48 320 PHE D N 1
ATOM 9693 C CA . PHE D 1 320 ? 47.402 -4.662 212.092 1.00 34.09 320 PHE D CA 1
ATOM 9694 C C . PHE D 1 320 ? 47.685 -5.947 211.312 1.00 34.51 320 PHE D C 1
ATOM 9695 O O . PHE D 1 320 ? 48.292 -6.876 211.836 1.00 33.97 320 PHE D O 1
ATOM 9703 N N . THR D 1 321 ? 47.228 -6.009 210.073 1.00 35.99 321 THR D N 1
ATOM 9704 C CA . THR D 1 321 ? 47.620 -7.077 209.154 1.00 36.98 321 THR D CA 1
ATOM 9705 C C . THR D 1 321 ? 48.987 -6.731 208.535 1.00 36.63 321 THR D C 1
ATOM 9706 O O . THR D 1 321 ? 49.459 -5.597 208.657 1.00 35.33 321 THR D O 1
ATOM 9710 N N . LEU D 1 322 ? 49.592 -7.695 207.832 1.00 37.03 322 LEU D N 1
ATOM 9711 C CA . LEU D 1 322 ? 50.809 -7.414 207.058 1.00 37.63 322 LEU D CA 1
ATOM 9712 C C . LEU D 1 322 ? 50.582 -6.331 205.999 1.00 38.93 322 LEU D C 1
ATOM 9713 O O . LEU D 1 322 ? 51.415 -5.440 205.841 1.00 38.74 322 LEU D O 1
ATOM 9718 N N . ASP D 1 323 ? 49.455 -6.386 205.314 1.00 40.92 323 ASP D N 1
ATOM 9719 C CA . ASP D 1 323 ? 49.109 -5.349 204.310 1.00 42.57 323 ASP D CA 1
ATOM 9720 C C . ASP D 1 323 ? 49.013 -3.943 204.927 1.00 41.62 323 ASP D C 1
ATOM 9721 O O . ASP D 1 323 ? 49.293 -2.951 204.251 1.00 42.44 323 ASP D O 1
ATOM 9726 N N . GLU D 1 324 ? 48.622 -3.877 206.200 1.00 40.02 324 GLU D N 1
ATOM 9727 C CA . GLU D 1 324 ? 48.539 -2.625 206.948 1.00 39.14 324 GLU D CA 1
ATOM 9728 C C . GLU D 1 324 ? 49.869 -2.203 207.590 1.00 37.42 324 GLU D C 1
ATOM 9729 O O . GLU D 1 324 ? 49.913 -1.203 208.305 1.00 36.55 324 GLU D O 1
ATOM 9735 N N . GLY D 1 325 ? 50.947 -2.963 207.372 1.00 36.57 325 GLY D N 1
ATOM 9736 C CA . GLY D 1 325 ? 52.224 -2.674 208.000 1.00 34.96 325 GLY D CA 1
ATOM 9737 C C . GLY D 1 325 ? 52.725 -1.260 207.758 1.00 34.70 325 GLY D C 1
ATOM 9738 O O . GLY D 1 325 ? 53.041 -0.541 208.712 1.00 33.09 325 GLY D O 1
ATOM 9739 N N . PRO D 1 326 ? 52.786 -0.850 206.479 1.00 36.27 326 PRO D N 1
ATOM 9740 C CA . PRO D 1 326 ? 53.204 0.533 206.203 1.00 36.59 326 PRO D CA 1
ATOM 9741 C C . PRO D 1 326 ? 52.298 1.589 206.854 1.00 36.34 326 PRO D C 1
ATOM 9742 O O . PRO D 1 326 ? 52.810 2.567 207.411 1.00 35.73 326 PRO D O 1
ATOM 9746 N N . ALA D 1 327 ? 50.985 1.367 206.836 1.00 36.73 327 ALA D N 1
ATOM 9747 C CA . ALA D 1 327 ? 50.054 2.261 207.517 1.00 36.90 327 ALA D CA 1
ATOM 9748 C C . ALA D 1 327 ? 50.312 2.336 209.016 1.00 35.25 327 ALA D C 1
ATOM 9749 O O . ALA D 1 327 ? 50.275 3.417 209.613 1.00 35.63 327 ALA D O 1
ATOM 9751 N N . ALA D 1 328 ? 50.608 1.188 209.621 1.00 34.02 328 ALA D N 1
ATOM 9752 C CA . ALA D 1 328 ? 50.941 1.132 211.045 1.00 32.29 328 ALA D CA 1
ATOM 9753 C C . ALA D 1 328 ? 52.187 1.962 211.377 1.00 31.58 328 ALA D C 1
ATOM 9754 O O . ALA D 1 328 ? 52.224 2.659 212.402 1.00 30.45 328 ALA D O 1
ATOM 9756 N N . TYR D 1 329 ? 53.200 1.895 210.509 1.00 32.39 329 TYR D N 1
ATOM 9757 C CA . TYR D 1 329 ? 54.401 2.721 210.694 1.00 32.47 329 TYR D CA 1
ATOM 9758 C C . TYR D 1 329 ? 54.109 4.224 210.591 1.00 33.48 329 TYR D C 1
ATOM 9759 O O . TYR D 1 329 ? 54.677 5.001 211.365 1.00 32.74 329 TYR D O 1
ATOM 9768 N N . ARG D 1 330 ? 53.203 4.617 209.690 1.00 36.37 330 ARG D N 1
ATOM 9769 C CA . ARG D 1 330 ? 52.741 6.013 209.632 1.00 37.91 330 ARG D CA 1
ATOM 9770 C C . ARG D 1 330 ? 52.069 6.426 210.935 1.00 37.30 330 ARG D C 1
ATOM 9771 O O . ARG D 1 330 ? 52.298 7.535 211.412 1.00 37.06 330 ARG D O 1
ATOM 9779 N N . ARG D 1 331 ? 51.247 5.530 211.495 1.00 36.77 331 ARG D N 1
ATOM 9780 C CA . ARG D 1 331 ? 50.573 5.774 212.788 1.00 35.78 331 ARG D CA 1
ATOM 9781 C C . ARG D 1 331 ? 51.588 5.937 213.913 1.00 34.10 331 ARG D C 1
ATOM 9782 O O . ARG D 1 331 ? 51.456 6.837 214.764 1.00 32.86 331 ARG D O 1
ATOM 9790 N N . LEU D 1 332 ? 52.603 5.069 213.927 1.00 33.42 332 LEU D N 1
ATOM 9791 C CA . LEU D 1 332 ? 53.667 5.162 214.936 1.00 32.26 332 LEU D CA 1
ATOM 9792 C C . LEU D 1 332 ? 54.417 6.494 214.806 1.00 32.49 332 LEU D C 1
ATOM 9793 O O . LEU D 1 332 ? 54.640 7.190 215.805 1.00 30.54 332 LEU D O 1
ATOM 9798 N N . ARG D 1 333 ? 54.779 6.844 213.570 1.00 33.96 333 ARG D N 1
ATOM 9799 C CA . ARG D 1 333 ? 55.479 8.112 213.287 1.00 35.36 333 ARG D CA 1
ATOM 9800 C C . ARG D 1 333 ? 54.701 9.322 213.817 1.00 35.72 333 ARG D C 1
ATOM 9801 O O . ARG D 1 333 ? 55.287 10.205 214.438 1.00 35.14 333 ARG D O 1
ATOM 9809 N N . GLU D 1 334 ? 53.387 9.348 213.587 1.00 37.32 334 GLU D N 1
ATOM 9810 C CA . GLU D 1 334 ? 52.549 10.480 214.003 1.00 38.79 334 GLU D CA 1
ATOM 9811 C C . GLU D 1 334 ? 52.120 10.435 215.483 1.00 37.55 334 GLU D C 1
ATOM 9812 O O . GLU D 1 334 ? 51.531 11.403 215.972 1.00 38.43 334 GLU D O 1
ATOM 9818 N N . GLY D 1 335 ? 52.353 9.315 216.171 1.00 35.21 335 GLY D N 1
ATOM 9819 C CA . GLY D 1 335 ? 52.069 9.200 217.600 1.00 34.29 335 GLY D CA 1
ATOM 9820 C C . GLY D 1 335 ? 50.627 8.852 217.944 1.00 34.56 335 GLY D C 1
ATOM 9821 O O . GLY D 1 335 ? 50.157 9.218 219.028 1.00 34.99 335 GLY D O 1
ATOM 9822 N N . SER D 1 336 ? 49.963 8.079 217.089 1.00 34.15 336 SER D N 1
ATOM 9823 C CA . SER D 1 336 ? 48.545 7.770 217.275 1.00 34.33 336 SER D CA 1
ATOM 9824 C C . SER D 1 336 ? 48.258 6.312 217.656 1.00 33.00 336 SER D C 1
ATOM 9825 O O . SER D 1 336 ? 47.110 5.876 217.559 1.00 32.84 336 SER D O 1
ATOM 9828 N N . ILE D 1 337 ? 49.282 5.564 218.070 1.00 31.17 337 ILE D N 1
ATOM 9829 C CA . ILE D 1 337 ? 49.071 4.204 218.587 1.00 30.68 337 ILE D CA 1
ATOM 9830 C C . ILE D 1 337 ? 49.118 4.261 220.115 1.00 29.50 337 ILE D C 1
ATOM 9831 O O . ILE D 1 337 ? 50.139 4.616 220.697 1.00 28.77 337 ILE D O 1
ATOM 9836 N N . ARG D 1 338 ? 48.005 3.891 220.747 1.00 30.02 338 ARG D N 1
ATOM 9837 C CA . ARG D 1 338 ? 47.896 3.931 222.200 1.00 29.45 338 ARG D CA 1
ATOM 9838 C C . ARG D 1 338 ? 48.538 2.670 222.809 1.00 28.48 338 ARG D C 1
ATOM 9839 O O . ARG D 1 338 ? 47.849 1.701 223.144 1.00 30.13 338 ARG D O 1
ATOM 9847 N N . GLY D 1 339 ? 49.861 2.712 222.965 1.00 26.95 339 GLY D N 1
ATOM 9848 C CA . GLY D 1 339 ? 50.638 1.554 223.382 1.00 26.08 339 GLY D CA 1
ATOM 9849 C C . GLY D 1 339 ? 51.545 1.072 222.261 1.00 25.87 339 GLY D C 1
ATOM 9850 O O . GLY D 1 339 ? 52.267 1.871 221.659 1.00 25.96 339 GLY D O 1
ATOM 9851 N N . ARG D 1 340 ? 51.456 -0.228 221.966 1.00 25.14 340 ARG D N 1
ATOM 9852 C CA . ARG D 1 340 ? 52.278 -0.882 220.942 1.00 24.82 340 ARG D CA 1
ATOM 9853 C C . ARG D 1 340 ? 51.464 -1.327 219.732 1.00 25.87 340 ARG D C 1
ATOM 9854 O O . ARG D 1 340 ? 50.430 -1.976 219.873 1.00 26.19 340 ARG D O 1
ATOM 9862 N N . GLY D 1 341 ? 51.951 -0.993 218.538 1.00 25.78 341 GLY D N 1
ATOM 9863 C CA . GLY D 1 341 ? 51.421 -1.566 217.307 1.00 26.55 341 GLY D CA 1
ATOM 9864 C C . GLY D 1 341 ? 51.965 -2.972 217.134 1.00 26.02 341 GLY D C 1
ATOM 9865 O O . GLY D 1 341 ? 53.149 -3.205 217.369 1.00 25.48 341 GLY D O 1
ATOM 9866 N N . VAL D 1 342 ? 51.102 -3.903 216.720 1.00 27.24 342 VAL D N 1
ATOM 9867 C CA . VAL D 1 342 ? 51.485 -5.301 216.535 1.00 27.16 342 VAL D CA 1
ATOM 9868 C C . VAL D 1 342 ? 50.887 -5.827 215.246 1.00 28.55 342 VAL D C 1
ATOM 9869 O O . VAL D 1 342 ? 49.674 -5.742 215.030 1.00 28.67 342 VAL D O 1
ATOM 9873 N N . VAL D 1 343 ? 51.748 -6.337 214.369 1.00 28.90 343 VAL D N 1
ATOM 9874 C CA . VAL D 1 343 ? 51.293 -6.963 213.127 1.00 30.35 343 VAL D CA 1
ATOM 9875 C C . VAL D 1 343 ? 51.043 -8.435 213.396 1.00 30.82 343 VAL D C 1
ATOM 9876 O O . VAL D 1 343 ? 51.884 -9.098 213.962 1.00 28.80 343 VAL D O 1
ATOM 9880 N N . VAL D 1 344 ? 49.885 -8.929 212.952 1.00 33.11 344 VAL D N 1
ATOM 9881 C CA . VAL D 1 344 ? 49.516 -10.331 213.079 1.00 35.05 344 VAL D CA 1
ATOM 9882 C C . VAL D 1 344 ? 49.418 -10.886 211.654 1.00 37.54 344 VAL D C 1
ATOM 9883 O O . VAL D 1 344 ? 48.473 -10.565 210.940 1.00 38.06 344 VAL D O 1
ATOM 9887 N N . PRO D 1 345 ? 50.428 -11.660 211.220 1.00 39.87 345 PRO D N 1
ATOM 9888 C CA . PRO D 1 345 ? 50.405 -12.223 209.866 1.00 43.03 345 PRO D CA 1
ATOM 9889 C C . PRO D 1 345 ? 49.236 -13.176 209.637 1.00 46.66 345 PRO D C 1
ATOM 9890 O O . PRO D 1 345 ? 48.904 -13.956 210.543 1.00 46.42 345 PRO D O 1
ATOM 9894 N N . THR D 1 346 ? 48.686 -13.105 208.414 1.00 50.82 346 THR D N 1
ATOM 9895 C CA . THR D 1 346 ? 47.480 -13.788 207.906 1.00 54.64 346 THR D CA 1
ATOM 9896 C C . THR D 1 346 ? 46.205 -13.202 208.526 1.00 55.60 346 THR D C 1
ATOM 9897 O O . THR D 1 346 ? 45.533 -12.336 207.905 1.00 56.81 346 THR D O 1
#

Radius of gyration: 32.02 Å; Cα contacts (8 Å, |Δi|>4): 3841; chains: 4; bounding box: 66×90×92 Å

Secondary structure (P-SEA, 3-state):
cbbbbbccccccbbbbbbccccccccbbbbcccbbbbbaaaaaaaaccccccccccccccccccccccccccccccccccbbbbbbbccccccccccccccccccccccccccccccccccccccccbbbbcccccccccccccaaaaaacccccaaaaaaaaaccccccccbbbbbccccaaaaaaaaaaaaccccbbbbbcccaaaaaaaaaaccccccccccaaaaaaaaaaccccccccccccccaaaaaaaaacccccbbbbbcccccccccccccccccccccccccccccaaaaaaaaaaaaacccccccccccccaaaaaaaaaaacccccbbbbbcc/cbbbbbccccccbbbbbbccccccccbbbbcccbbbbbaaaaaaaaccccccccccccccccccccccccccccccccccbbbbbbbccccccccccccccccccccccccccccccccccccccccbbbbcccccccccccccaaaaaacccccaaaaaaaaaccccccccbbbbbccccaaaaaaaaaaaaccccbbbbbcccaaaaaaaaaaccccccccccaaaaaaaaaaccccccccccccccaaaaaaaaacccccbbbbbcccccccccccccccccccccccccccccaaaaaaaaaaaaacccccccccccccaaaaaaaaaaacccccbbbbbcc/cbbbbbccccccbbbbbbccccccccbbbbcccbbbbbaaaaaaaacccccccccccccccccccccccccccccccccccbbbbbbcccccccccccccccccccccccccccccccccccccccccccccccccccccccccaaaaaacccccaaaaaaaaaccccccccbbbbbccccaaaaaaaaaaaaccccbbbbbcccaaaaaaaaaacccbbbbbccaaaaaaaaaaccccccccccccccaaaaaaaaacccccbbbbbcccccccccccccccccccccccccccccaaaaaaaaaaaaacccccccccccccaaaaaaaaaaacccccbbbbcc/cbbbbbccccccbbbbbbccccccccbbbbcccbbbbbaaaaaaaaccccccccccccccccccccccccccccccccccbbbbbbbccccccccccccccccccccccccccccccccccccccccbbbbcccccccccccccaaaaaacccccaaaaaaaaaccccccccbbbbbccccaaaaaaaaaaaaccccbbbbbcccaaaaaaaaaaccccccccccaaaaaaaaaaccccccccccccccaaaaaaaaacccccbbbbccccccccccccccccccccccccccccccaaaaaaaaaaaaacccccccccccccaaaaaaaaaaacccccbbbbbcc

B-factor: mean 27.43, std 11.5, range [12.52, 88.38]

Sequence (1383 aa):
MKAVQYTEIGSEPVVVDIPTPTPGPGEILLKVTAAGLCYSDISVMDMPAAQYAYGLPLTLGHEGVVGTVAELGEGVTGFGVGDAVAVYGPWGCGACHACARGRENYCTRAADLGITPPGLGSPGSMMAEYMIVDSARHLVVPIGDLDPVAAAPLTDAGLTPYHAISRVLPLLGPGSTAVVIGVGGLGHVGIQILRAVSAARVIAVDLDDDRLALAREVGADAAVKSGAGAADAIRELTGGQGATAVFDFVGAQSTIDTAQQVVAVDGHISVVGIHAGAHAKVGFFMIPFGASVVTPFAGTRSELMEVVALARAGRLDIHTETFTLDEGPAAYRRLREGSIRGRGVVVPTMKAVQYTEIGSEPVVVDIPTPTPGPGEILLKVTAAGLCYSDISVMDMPAAQYAYGLPLTLGHEGVGTVAELGEGVTGFGVGDAVAVYGPWGCGACHACARGRENYCTRAADLGITPPGLGSPGSMAEYMIVDSARHLVPIGDLDPVAAAPLTDAGLTPYHAISRVLPLLGPGSTAVVIGVGGLGHVGIQILRAVSAARVIAVDLDDDRLALARREVGADAAVKSGAGAADAIRELTGGQGATAVFDFVGAQSTIDTAQQVVAVDGHISVVGIHAGAHAKVGFFMIPFGASVVTPFAGTRSELMEVVALARAGRLDIHTETFTLDEGPAAYRRLREGSIRGRGVVVPTMKAVQYTEIGSEPVVVDIPTPTPGPGEILLKVTAAGLCCYSDISVMDMPAAQYAYGLPLTLGHEGVGTVAELGEGVTGFGVGDAVAVYGPWGCGACHACARGRENYCTRAADLGITPPGLGSPGSMAEYMIVDSARHLVPIGDLDPVAAAPLTDAGLTPYHAISRVLPLLGPGSTAVVIGVGGLGHVGIQILRAVSAARVIAVDLDDDRLALAREVGADAAVKSGAGAADAIRELTGGQGATAVFDFVGAQSTIDTAQQVVAVDGHISVVGIHAGAHAKVGFFMIPFGASVVTPFAGTRSELMEVVALARAGRLDIHTETFTLDEGPAAYRRLREGSIRGRGVVVPMKAVQYTEIGSEPVVVDIPTPTPGPGEILLKVTAAGLCYSDISVMDMPAAQYAYGLPLTLGHEGVGTVAELGEGVTGFGVGDAVAVYGPWGCGACHACARGRENYCTRAADLGITPPGLGSPGSMAEYMIVDSARHLVPIGDLDPVAAAPLTDAGLTPYHAISRVLPLLGPGSTAVVIGVGGLGHVGIQILRAVSAARVIAVDLDDDDRLALARREVGADAAVKSGAGAADAIRELTGGQGATAVFDFVGAQSTIDTAQQVVAVDGHISVVGIHAGAHAKVGFFMIPFGASVVTPFAGTRSELMEVVALARAGRLDIHTETTFTLDEGPAAYRRLREGSIRGRGVVVPT

Nearest PDB structures (foldseek):
  5o9f-assembly1_A  TM=1.003E+00  e=2.550E-77  Rhodococcus sp. M8
  5o9d-assembly1_C  TM=1.003E+00  e=1.915E-76  Rhodococcus sp. M8
  5o8h-assembly1_A  TM=1.002E+00  e=2.817E-75  Rhodococcus sp. M8
  6ffz-assembly1_B  TM=1.002E+00  e=2.872E-74  Rhodococcus sp. M8
  6fg0-assembly1_C  TM=1.002E+00  e=3.667E-74  Rhodococcus sp. M8

CATH classification: 3.90.180.10 (+1 more: 3.40.50.720)

Foldseek 3Di:
DWFWWDADQPDFIDIDDDDQDDDAAQKWKFQWFKFWDDCVLVVQSNDGPVPNDQDGTAGAGQQTKGFTCDDHPPDDDDDGGFTKTFQWQAAPCDDPCNVVQNRLPHPCCVVVLHHTDRRNRPHRRGRMDMDRHPLRIDGLPPPDSHLRRLCNFLVQLLLALCVVPVVLQAALAAEEQEDQAQNRLQNLLSCVVSYNHQYEYEYQDVVSQVSNVVLPHPYYAYADDCRLVVQCVVSVNQFGQEYEHQAQAQRSLLSRQSGHGALHEYERAHDDPPHDQDDDPPRHHHNYYYDDRGGHGSVSSVVSSVCVVVVSGDAQEDEDESNCVSVVVVCVVVVNTRHIYMYGYD/DWFWWDADQPDFIDIDDDDQDDDAAQKWKFQWFKFWDDCVLVVQSNDGPVPNDQDGTAGAGQQTKGFTCDDHPPDDDDDGGFTKTFQWQAAPCDDPCNVVQNRLPHPCCVVVLHHTDRRNNPHRRGRMDMDRHPLRIDGLPPFDSHLRRLCNFLVQLLLALCVVPVVLQAALAAEEQEDQAQNRLNNLLSCVVSYNHQYEYEYQDVVSQVSNVVLPHPYYAYADDCRLVVQCVVSVNQFGQEYEYQAQAQRVLLSRQSGHGALHEYERAHDDPPHDQDDDPPSHHHNYYYDDGGGHGSVSSVVSSVCVVVVSGDAQEDEDESNCVSVVVVCVVVVNTRHIYMYGYD/DDFWWDADQPDFIDDDDDDQDDDAAQKWKFQWFKFWDDCVLVVQSNDGPVPNDQDGTAGAGQQTKGFTCDDHPPDDDDDGGFTWTFQWQAAPCPDPCNVVQNRLPHPCCVVVLHHTDRRNNPHRRDRMDMDRHPLRIDGLPPFDSHLRRLCNFLVQLLLALCVVPVVLQAALAAEEEEDQAQNRLNNLLSCVVSYNHQYEYEYQDVVSQVSSVVLPHPYYYYDDDCRLVVQCVVSVNQFGQEYEYQAQAQRVLLSRQSGHGALHEYERAHDDPPHDQDDDPPRHHHNYYYDHDGGHGSVSSNVSSVCVVVVSGDAQEDEDESNCVSVVVVCVVVVNTRHIYMYGD/DDFWWDADQPDFIDDDDDDQDDDAAQKWKFQWFKFWDDCVLVVQSNDGPVPNDQDGTAGAGQQTKGFTCDDHPPDDPDDGGFTKTFQWQAAPCPDPCNVVQNRLPHPCCVVVLHHTDRRNNPHRRDRMDMDRHPLRIDGLPPPDSHLRRLCNFLVQLLLALCVVPVVLQAALAAEEQEDQAQNRLNNLLSCVVSYNHQYEYEYQDPVSQVSNVVLPHPYYAYADDCRLVVQCVVSVNQFGQEYEHQAQAQRVLLSRQSGHGALHEYERAHDDPPHDHDDDPPRHHHNYYYDDDGGHGSVSSVVSSVCVVVVSGDAQEDEDESNCVSVVVVCVVVVNTNHIYMYGYD

Solvent-accessible surface area: 47244 Å² total; per-residue (Å²): 34,72,0,0,13,0,51,104,57,71,42,94,8,63,56,32,125,43,117,66,44,112,20,27,86,32,50,0,4,0,84,2,36,0,0,1,0,7,114,40,1,2,44,10,8,85,38,81,71,111,88,23,88,72,40,76,85,6,6,1,0,18,0,3,1,1,41,2,27,89,68,4,134,66,19,111,69,29,33,106,47,59,28,0,0,3,0,8,14,22,0,24,12,54,28,67,16,1,1,78,0,50,5,8,6,19,57,108,13,87,131,90,61,46,50,33,2,0,30,28,24,90,1,0,0,0,48,53,5,34,0,46,26,29,66,0,8,3,88,2,46,127,34,80,46,29,30,1,0,0,1,3,22,0,0,1,12,0,8,2,0,1,36,67,17,60,122,65,4,24,14,66,11,13,0,0,0,1,10,0,21,10,33,1,0,0,0,0,10,0,0,95,3,11,4,12,4,92,0,0,0,0,20,134,62,90,69,30,10,33,0,0,131,104,16,25,12,76,20,21,14,104,20,33,117,51,1,8,114,40,0,75,146,62,19,65,44,97,9,0,29,0,0,0,0,24,62,1,16,56,76,10,0,55,14,0,22,106,0,2,19,48,23,2,3,0,0,2,8,10,77,104,81,52,8,26,0,58,0,0,11,143,70,14,36,76,0,0,17,0,0,0,2,63,11,0,4,10,9,18,0,35,30,0,9,26,1,16,120,71,66,72,17,91,16,40,48,64,75,14,58,7,88,81,0,18,37,0,5,121,67,22,118,123,44,47,4,79,5,9,1,0,0,41,10,143,34,76,0,0,14,0,51,106,58,70,42,94,8,63,55,32,123,45,119,69,43,110,18,26,97,30,50,0,8,0,99,4,36,0,0,0,0,7,116,40,0,2,45,9,9,84,38,82,71,112,93,24,89,71,39,79,87,5,5,1,0,18,0,2,2,0,41,3,30,85,67,5,128,62,19,112,70,29,33,106,48,58,29,0,0,4,0,8,15,22,0,27,12,62,27,66,15,2,1,80,0,49,5,8,5,21,54,109,14,88,136,115,60,46,50,35,2,0,31,28,23,89,1,0,0,0,39,47,5,35,0,46,25,29,66,0,8,5,86,1,47,128,32,82,45,28,32,2,0,0,2,3,23,0,0,0,12,0,8,2,0,1,37,71,17,63,121,66,5,24,13,66,10,12,0,0,0,2,10,0,21,10,35,1,0,0,0,0,10,0,0,94,3,11,4,14,3,93,0,0,0,0,20,135,62,91,69,31,11,33,0,0,140,101,15,25,12,79,17,25,12,104,20,34,114,50,0,9,111,40,0,76,144,63,19,66,44,68,8,0,27,0,0,0,0,24,60,1,19,54,76,9,0,54,13,0,23,105,0,1,18,47,23,2,4,0,0,2,8,10,79,107,83,51,9,27,0,59,0,0,12,144,68,13,34,75,0,0,17,0,0,0,3,65,12,0,5,11,10,18,0,31,30,0,8,24,1,16,122,70,66,68,18,89,18,41,49,64,75,13,70,5,88,80,0,20,33,0,4,128,67,25,117,122,44,49,4,84,5,8,1,0,0,42,16,151,28,80,0,0,14,0,50,106,59,70,43,90,7,63,56,32,123,46,119,70,42,107,14,27,95,31,52,0,11,0,111,3,34,0,0,1,0,7,116,39,1,3,42,9,10,83,40,81,71,110,92,23,89,72,40,78,88,5,5,1,0,17,0,2,1,1,39,3,36,83,54,5,118,62,19,110,69,27,35,107,46,57,26,0,0,3,0,8,16,22,0,26,12,59,15,67,16,2,1,78,0,50,5,8,6,20,54,103,13,86,140,117,61,45,51,35,2,0,32,28,24,89,1,0,0,0,62,57,5,34,0,45,27,32,63,0,7,5,83,2,46,129,28,81,43,31,29,0,0,0,1,3,22,0,0,1,12,0,10,1,0,1,35,71,16,59,122,66,4,24,14,64,13,12,0,0,0,2,10,0,20,10,33,1,0,0,0,0,12,0,0,91,3,10,3,13,3,90,0,0,0,0,19,135,60,91,69,30,10,32,0,0,129,106,17,25,12,75,18,19,17,106,22,36,117,50,0,10,114,40,0,74,145,61,18,64,45,62,8,0,29,0,0,0,0,26,50,1,21,57,77,10,0,55,14,0,24,104,0,1,18,48,23,2,4,0,0,2,8,10,74,96,92,52,11,26,0,58,0,0,11,140,67,13,34,77,0,0,17,0,0,0,3,67,14,0,4,10,10,18,0,31,30,0,7,26,1,14,125,71,65,71,16,88,16,40,46,64,74,13,70,12,88,80,0,19,37,0,5,121,68,25,121,124,43,48,5,81,4,8,1,0,0,50,58,28,73,0,0,15,0,51,104,57,70,41,95,8,64,57,32,127,46,117,64,41,116,28,26,92,32,50,0,8,0,74,1,36,0,0,0,0,7,115,41,1,2,43,10,9,83,38,84,72,110,90,23,87,74,41,76,85,5,5,1,0,19,0,3,1,0,39,2,26,99,61,4,122,62,16,125,66,28,33,106,46,57,29,0,0,3,0,8,15,22,0,22,11,50,26,67,15,2,1,80,0,48,5,8,7,20,60,100,13,85,138,94,60,47,50,33,2,0,29,27,24,89,1,0,0,0,39,53,5,31,0,45,25,36,66,0,8,4,88,0,47,128,32,80,44,29,32,2,0,0,1,3,22,0,0,0,12,0,9,1,0,1,37,70,17,60,122,65,4,23,13,68,12,12,0,0,0,1,10,0,21,10,33,1,0,0,0,0,9,0,0,97,3,10,4,14,4,92,0,0,0,0,21,138,61,92,69,34,9,33,0,0,137,103,15,23,11,76,18,26,10,97,21,33,117,49,1,11,114,40,0,72,146,60,19,66,45,94,8,0,28,0,0,0,0,25,61,2,19,56,75,9,0,53,13,0,22,105,0,1,18,47,23,1,4,0,0,2,8,10,77,106,82,52,8,27,0,58,0,0,11,142,70,14,31,77,0,0,17,0,0,0,3,66,12,0,4,10,9,18,0,30,29,0,8,24,2,15,122,71,64,66,17,90,16,42,47,64,74,13,59,3,88,79,0,18,35,0,5,125,69,23,117,124,42,50,3,83,5,9,1,0,0,44,6,129